Protein AF-0000000074591552 (afdb_homodimer)

Nearest PDB structures (foldseek):
  7v75-assembly1_A-2  TM=8.856E-01  e=2.618E-42  Homo sapiens
  8opq-assembly1_B  TM=8.771E-01  e=5.121E-36  Homo sapiens
  8sh3-assembly1_C  TM=8.717E-01  e=5.159E-33  Sus scrofa
  7xuh-assembly1_A  TM=8.265E-01  e=1.804E-33  Homo sapiens
  7ch1-assembly1_B  TM=8.329E-01  e=1.682E-32  Homo sapiens

Organism: Saponaria officinalis (NCBI:txid3572)

pLDDT: mean 87.83, std 12.2, range [21.38, 98.44]

Secondary structure (DSSP, 8-state):
-------------PPPP---HHHHHHHHHHHHH-TT-GGGGGTT--HHHHHHHHHHHH-THHHHGGG--HHHHHHHHHHHHHHHHHHHHHHHHHHHHTTS-HHHHHHTTTHHHHHHHHH-S-SSPPEEE-HHHHHHIIIIIHHHS-TTT-HHHHHHHHHHHHHHHHHHHHHHHHTT-GGGGGGS-HHHHHHHHHHHHHHHHHHHHHHHHT---------HHHHHHHHHHTGGG--HHHHHHHHHHHHHHHHHHHHHHH-GGGHHHHHTHHHHHHHHHHHHHHHHTGGGGT--B------SSPPP-GGG--TTSTTHHHHHHHHHHHHHHHHHHHHHHHHHHHHHTT----HHHHHHHHHHHHHHHHHTT---EEE-HHHHHHHHHTT--STHHHHHHHHHHHHIIIIIGGGGTT-BHHHHHHHHHHHHHTT--HHHHHHHHHH-HHHHHHHHHHHHHHHHS-HHHHHHHHHHHHHHHHHHHHHS-EEEEEEEPTTSS-EEETTT-TT-BPPTTEEEEEEES-B-TTTHHHHHHHHHHHHHHHHHHHHHTTT-SPPP-EEEEE-TT---B-HHHHHHHHHHHHHHHHTT-EEEEES--HHHHHHHHHTTHHHHH-GGGEESSHHHHHHHHHHHHHHTS-------------/-------------PPPP---HHHHHHHHHHHHH-TT-GGGGGTT--HHHHHHHHHHHH-THHHHGGG--HHHHHHHHHHHHHHHHHHHHHHHHHHHHTTS-HHHHHHTTTHHHHHHHHH-S-SSPPEEE-HHHHHHIIIIIHHHS-TTT-HHHHHHHHHHHHHHHHHHHHHHHHTT-GGGGGGS-HHHHHHHHHHHHHHHHHHHHHHHHT---------HHHHHHHHHHTGGG--HHHHHHHHHHHHHHHHHHHHHHH-GGGHHHHHTHHHHHHHHHHHHHHHHTGGGGT--B------SSPPP-GGG--TTSTTHHHHHHHHHHHHHHHHHHHHHHHHHHHHHTT----HHHHHHHHHHHHHHHHTTT---EEE-HHHHHHHHHTT--STHHHHHHHHHHHHIIIIIGGGGTT-BHHHHHHHHHHHHHTT--HHHHHHHHHH-HHHHHHHHHHHHHHHHT-HHHHHHHHHHHHHHHHHHHHHS-EEEEEEEPTTSS-EEETTT-TT-BPBTTEEEEEEES-B-TTTHHHHHHHHHHHHHHHHHHHHHTTT-SPPP-EEEEE-TT---B-HHHHHHHHHHHHHHHHTT-EEEEES--HHHHHHHHHTTHHHHH-GGGEESSHHHHHHHHHHHHHHTS-------------

Radius of gyration: 36.17 Å; Cα contacts (8 Å, |Δi|>4): 2325; chains: 2; bounding box: 114×107×98 Å

InterPro domains:
  IPR001902 SLC26A/SulP transporter [PTHR11814] (26-630)
  IPR001902 SLC26A/SulP transporter [TIGR00815] (60-625)
  IPR002645 STAS domain [PF01740] (508-625)
  IPR002645 STAS domain [PS50801] (504-629)
  IPR011547 SLC26A/SulP transporter domain [PF00916] (73-452)
  IPR036513 STAS domain superfamily [G3DSA:3.30.750.24] (484-633)
  IPR036513 STAS domain superfamily [SSF52091] (510-630)

Structure (mmCIF, N/CA/C/O backbone):
data_AF-0000000074591552-model_v1
#
loop_
_entity.id
_entity.type
_entity.pdbx_description
1 polymer 'STAS domain-containing protein'
#
loop_
_atom_site.group_PDB
_atom_site.id
_atom_site.type_symbol
_atom_site.label_atom_id
_atom_site.label_alt_id
_atom_site.label_comp_id
_atom_site.label_asym_id
_atom_site.label_entity_id
_atom_site.label_seq_id
_atom_site.pdbx_PDB_ins_code
_atom_site.Cartn_x
_atom_site.Cartn_y
_atom_site.Cartn_z
_atom_site.occupancy
_atom_site.B_iso_or_equiv
_atom_site.auth_seq_id
_atom_site.auth_comp_id
_atom_site.auth_asym_id
_atom_site.auth_atom_id
_atom_site.pdbx_PDB_model_num
ATOM 1 N N . MET A 1 1 ? 29.844 52.656 17.469 1 21.73 1 MET A N 1
ATOM 2 C CA . MET A 1 1 ? 30.328 51.312 17.141 1 21.73 1 MET A CA 1
ATOM 3 C C . MET A 1 1 ? 29.547 50.281 17.938 1 21.73 1 MET A C 1
ATOM 5 O O . MET A 1 1 ? 29.969 49.875 19.016 1 21.73 1 MET A O 1
ATOM 9 N N . GLU A 1 2 ? 28.266 50.469 18.125 1 24.48 2 GLU A N 1
ATOM 10 C CA . GLU A 1 2 ? 27.453 49.5 18.891 1 24.48 2 GLU A CA 1
ATOM 11 C C . GLU A 1 2 ? 27.625 48.094 18.359 1 24.48 2 GLU A C 1
ATOM 13 O O . GLU A 1 2 ? 27.484 47.844 17.156 1 24.48 2 GLU A O 1
ATOM 18 N N . LYS A 1 3 ? 28.5 47.344 19.047 1 32.84 3 LYS A N 1
ATOM 19 C CA . LYS A 1 3 ? 28.797 45.938 18.875 1 32.84 3 LYS A CA 1
ATOM 20 C C . LYS A 1 3 ? 27.531 45.156 18.547 1 32.84 3 LYS A C 1
ATOM 22 O O . LYS A 1 3 ? 26.531 45.219 19.266 1 32.84 3 LYS A O 1
ATOM 27 N N . SER A 1 4 ? 27.281 45 17.297 1 33.12 4 SER A N 1
ATOM 28 C CA . SER A 1 4 ? 26.312 44.031 16.766 1 33.12 4 SER A CA 1
ATOM 29 C C . SER A 1 4 ? 26.25 42.781 17.656 1 33.12 4 SER A C 1
ATOM 31 O O . SER A 1 4 ? 27.266 42.156 17.922 1 33.12 4 SER A O 1
ATOM 33 N N . LYS A 1 5 ? 25.484 42.875 18.703 1 35.38 5 LYS A N 1
ATOM 34 C CA . LYS A 1 5 ? 25.156 41.688 19.5 1 35.38 5 LYS A CA 1
ATOM 35 C C . LYS A 1 5 ? 25.281 40.438 18.656 1 35.38 5 LYS A C 1
ATOM 37 O O . LYS A 1 5 ? 24.562 40.25 17.656 1 35.38 5 LYS A O 1
ATOM 42 N N . GLU A 1 6 ? 26.453 39.906 18.516 1 33.5 6 GLU A N 1
ATOM 43 C CA . GLU A 1 6 ? 26.781 38.594 17.953 1 33.5 6 GLU A CA 1
ATOM 44 C C . GLU A 1 6 ? 25.734 37.562 18.328 1 33.5 6 GLU A C 1
ATOM 46 O O . GLU A 1 6 ? 25.5 37.281 19.516 1 33.5 6 GLU A O 1
ATOM 51 N N . TYR A 1 7 ? 24.609 37.531 17.766 1 36.44 7 TYR A N 1
ATOM 52 C CA . TYR A 1 7 ? 23.719 36.375 17.781 1 36.44 7 TYR A CA 1
ATOM 53 C C . TYR A 1 7 ? 24.516 35.062 17.891 1 36.44 7 TYR A C 1
ATOM 55 O O . TYR A 1 7 ? 25.203 34.688 16.953 1 36.44 7 TYR A O 1
ATOM 63 N N . GLU A 1 8 ? 25.359 34.906 18.938 1 38.31 8 GLU A N 1
ATOM 64 C CA . GLU A 1 8 ? 26 33.625 19.188 1 38.31 8 GLU A CA 1
ATOM 65 C C . GLU A 1 8 ? 25.062 32.469 18.797 1 38.31 8 GLU A C 1
ATOM 67 O O . GLU A 1 8 ? 23.953 32.344 19.328 1 38.31 8 GLU A O 1
ATOM 72 N N . CYS A 1 9 ? 25.047 32 17.625 1 45.38 9 CYS A N 1
ATOM 73 C CA . CYS A 1 9 ? 24.531 30.797 17 1 45.38 9 CYS A CA 1
ATOM 74 C C . CYS A 1 9 ? 24.812 29.578 17.875 1 45.38 9 CYS A C 1
ATOM 76 O O . CYS A 1 9 ? 25.844 28.938 17.734 1 45.38 9 CYS A O 1
ATOM 78 N N . THR A 1 10 ? 24.719 29.609 19.172 1 48.06 10 THR A N 1
ATOM 79 C CA . THR A 1 10 ? 25.188 28.578 20.094 1 48.06 10 THR A CA 1
ATOM 80 C C . THR A 1 10 ? 24.531 27.234 19.797 1 48.06 10 THR A C 1
ATOM 82 O O . THR A 1 10 ? 24.906 26.219 20.375 1 48.06 10 THR A O 1
ATOM 85 N N . SER A 1 11 ? 23.391 27.047 19.188 1 58.75 11 SER A N 1
ATOM 86 C CA . SER A 1 11 ? 22.797 25.766 19.516 1 58.75 11 SER A CA 1
ATOM 87 C C . SER A 1 11 ? 23.141 24.703 18.469 1 58.75 11 SER A C 1
ATOM 89 O O . SER A 1 11 ? 23.078 24.984 17.266 1 58.75 11 SER A O 1
ATOM 91 N N . LYS A 1 12 ? 24.094 23.781 18.766 1 70.88 12 LYS A N 1
ATOM 92 C CA . LYS A 1 12 ? 24.406 22.562 18.016 1 70.88 12 LYS A CA 1
ATOM 93 C C . LYS A 1 12 ? 23.234 21.578 18.047 1 70.88 12 LYS A C 1
ATOM 95 O O . LYS A 1 12 ? 22.406 21.641 18.953 1 70.88 12 LYS A O 1
ATOM 100 N N . VAL A 1 13 ? 23.031 20.922 16.969 1 76 13 VAL A N 1
ATOM 101 C CA . VAL A 1 13 ? 22.031 19.859 16.969 1 76 13 VAL A CA 1
ATOM 102 C C . VAL A 1 13 ? 22.359 18.844 18.047 1 76 13 VAL A C 1
ATOM 104 O O . VAL A 1 13 ? 23.469 18.312 18.094 1 76 13 VAL A O 1
ATOM 107 N N . PRO A 1 14 ? 21.469 18.766 19.031 1 76.56 14 PRO A N 1
ATOM 108 C CA . PRO A 1 14 ? 21.75 17.844 20.125 1 76.56 14 PRO A CA 1
ATOM 109 C C . PRO A 1 14 ? 21.781 16.375 19.688 1 76.56 14 PRO A C 1
ATOM 111 O O . PRO A 1 14 ? 21.047 15.992 18.781 1 76.56 14 PRO A O 1
ATOM 114 N N . LEU A 1 15 ? 22.656 15.617 20.25 1 75.88 15 LEU A N 1
ATOM 115 C CA . LEU A 1 15 ? 22.688 14.18 20.016 1 75.88 15 LEU A CA 1
ATOM 116 C C . LEU A 1 15 ? 21.594 13.484 20.812 1 75.88 15 LEU A C 1
ATOM 118 O O . LEU A 1 15 ? 21.281 13.891 21.938 1 75.88 15 LEU A O 1
ATOM 122 N N . PRO A 1 16 ? 20.953 12.539 20.141 1 70.12 16 PRO A N 1
ATOM 123 C CA . PRO A 1 16 ? 19.828 11.891 20.812 1 70.12 16 PRO A CA 1
ATOM 124 C C . PRO A 1 16 ? 20.25 11.125 22.062 1 70.12 16 PRO A C 1
ATOM 126 O O . PRO A 1 16 ? 21.375 10.617 22.125 1 70.12 16 PRO A O 1
ATOM 129 N N . GLN A 1 17 ? 19.422 11.188 23.016 1 70.19 17 GLN A N 1
ATOM 130 C CA . GLN A 1 17 ? 19.641 10.383 24.219 1 70.19 17 GLN A CA 1
ATOM 131 C C . GLN A 1 17 ? 19.344 8.914 23.969 1 70.19 17 GLN A C 1
ATOM 133 O O . GLN A 1 17 ? 18.406 8.578 23.234 1 70.19 17 GLN A O 1
ATOM 138 N N . ASN A 1 18 ? 20.281 8.086 24.234 1 71.94 18 ASN A N 1
ATOM 139 C CA . ASN A 1 18 ? 20.078 6.656 24.062 1 71.94 18 ASN A CA 1
ATOM 140 C C . ASN A 1 18 ? 19 6.133 25 1 71.94 18 ASN A C 1
ATOM 142 O O . ASN A 1 18 ? 19.172 6.148 26.219 1 71.94 18 ASN A O 1
ATOM 146 N N . LYS A 1 19 ? 17.859 5.945 24.594 1 77.75 19 LYS A N 1
ATOM 147 C CA . LYS A 1 19 ? 16.812 5.312 25.391 1 77.75 19 LYS A CA 1
ATOM 148 C C . LYS A 1 19 ? 16.75 3.809 25.125 1 77.75 19 LYS A C 1
ATOM 150 O O . LYS A 1 19 ? 17.047 3.354 24.031 1 77.75 19 LYS A O 1
ATOM 155 N N . PRO A 1 20 ? 16.438 3.049 26.203 1 80 20 PRO A N 1
ATOM 156 C CA . PRO A 1 20 ? 16.344 1.6 26.016 1 80 20 PRO A CA 1
ATOM 157 C C . PRO A 1 20 ? 15.289 1.205 24.984 1 80 20 PRO A C 1
ATOM 159 O O . PRO A 1 20 ? 14.297 1.914 24.812 1 80 20 PRO A O 1
ATOM 162 N N . PHE A 1 21 ? 15.523 0.112 24.328 1 81.44 21 PHE A N 1
ATOM 163 C CA . PHE A 1 21 ? 14.688 -0.382 23.25 1 81.44 21 PHE A CA 1
ATOM 164 C C . PHE A 1 21 ? 13.258 -0.594 23.719 1 81.44 21 PHE A C 1
ATOM 166 O O . PHE A 1 21 ? 12.305 -0.233 23.031 1 81.44 21 PHE A O 1
ATOM 173 N N . ILE A 1 22 ? 13.117 -1.157 24.906 1 82.12 22 ILE A N 1
ATOM 174 C CA . ILE A 1 22 ? 11.797 -1.501 25.422 1 82.12 22 ILE A CA 1
ATOM 175 C C . ILE A 1 22 ? 10.984 -0.229 25.625 1 82.12 22 ILE A C 1
ATOM 177 O O . ILE A 1 22 ? 9.773 -0.214 25.391 1 82.12 22 ILE A O 1
ATOM 181 N N . THR A 1 23 ? 11.625 0.81 26.047 1 81.88 23 THR A N 1
ATOM 182 C CA . THR A 1 23 ? 10.93 2.074 26.266 1 81.88 23 THR A CA 1
ATOM 183 C C . THR A 1 23 ? 10.523 2.711 24.953 1 81.88 23 THR A C 1
ATOM 185 O O . THR A 1 23 ? 9.422 3.254 24.828 1 81.88 23 THR A O 1
ATOM 188 N N . CYS A 1 24 ? 11.414 2.623 24 1 79.88 24 CYS A N 1
ATOM 189 C CA . CYS A 1 24 ? 11.109 3.168 22.688 1 79.88 24 CYS A CA 1
ATOM 190 C C . CYS A 1 24 ? 9.977 2.393 22.016 1 79.88 24 CYS A C 1
ATOM 192 O O . CYS A 1 24 ? 9.086 2.984 21.406 1 79.88 24 CYS A O 1
ATOM 194 N N . LEU A 1 25 ? 10.047 1.102 22.234 1 80.06 25 LEU A N 1
ATOM 195 C CA . LEU A 1 25 ? 9.008 0.246 21.672 1 80.06 25 LEU A CA 1
ATOM 196 C C . LEU A 1 25 ? 7.656 0.537 22.312 1 80.06 25 LEU A C 1
ATOM 198 O O . LEU A 1 25 ? 6.641 0.627 21.625 1 80.06 25 LEU A O 1
ATOM 202 N N . LYS A 1 26 ? 7.676 0.629 23.625 1 82.12 26 LYS A N 1
ATOM 203 C CA . LYS A 1 26 ? 6.438 0.926 24.344 1 82.12 26 LYS A CA 1
ATOM 204 C C . LYS A 1 26 ? 5.867 2.275 23.922 1 82.12 26 LYS A C 1
ATOM 206 O O . LYS A 1 26 ? 4.656 2.41 23.719 1 82.12 26 LYS A O 1
ATOM 211 N N . SER A 1 27 ? 6.738 3.221 23.75 1 79.75 27 SER A N 1
ATOM 212 C CA . SER A 1 27 ? 6.297 4.551 23.344 1 79.75 27 SER A CA 1
ATOM 213 C C . SER A 1 27 ? 5.762 4.547 21.922 1 79.75 27 SER A C 1
ATOM 215 O O . SER A 1 27 ? 4.754 5.188 21.625 1 79.75 27 SER A O 1
ATOM 217 N N . ASN A 1 28 ? 6.387 3.801 21.109 1 80.44 28 ASN A N 1
ATOM 218 C CA . ASN A 1 28 ? 5.957 3.723 19.719 1 80.44 28 ASN A CA 1
ATOM 219 C C . ASN A 1 28 ? 4.625 2.994 19.578 1 80.44 28 ASN A C 1
ATOM 221 O O . ASN A 1 28 ? 3.779 3.383 18.781 1 80.44 28 ASN A O 1
ATOM 225 N N . ILE A 1 29 ? 4.52 1.941 20.391 1 80.94 29 ILE A N 1
ATOM 226 C CA . ILE A 1 29 ? 3.27 1.187 20.375 1 80.94 29 ILE A CA 1
ATOM 227 C C . ILE A 1 29 ? 2.129 2.07 20.875 1 80.94 29 ILE A C 1
ATOM 229 O O . ILE A 1 29 ? 1.039 2.074 20.297 1 80.94 29 ILE A O 1
ATOM 233 N N . LYS A 1 30 ? 2.416 2.812 21.875 1 79.75 30 LYS A N 1
ATOM 234 C CA . LYS A 1 30 ? 1.412 3.719 22.438 1 79.75 30 LYS A CA 1
ATOM 235 C C . LYS A 1 30 ? 1.031 4.797 21.422 1 79.75 30 LYS A C 1
ATOM 237 O O . LYS A 1 30 ? -0.151 5.102 21.25 1 79.75 30 LYS A O 1
ATOM 242 N N . GLU A 1 31 ? 1.983 5.285 20.734 1 78.5 31 GLU A N 1
ATOM 243 C CA . GLU A 1 31 ? 1.731 6.355 19.781 1 78.5 31 GLU A CA 1
ATOM 244 C C . GLU A 1 31 ? 1.016 5.828 18.531 1 78.5 31 GLU A C 1
ATOM 246 O O . GLU A 1 31 ? 0.197 6.531 17.938 1 78.5 31 GLU A O 1
ATOM 251 N N . THR A 1 32 ? 1.326 4.609 18.281 1 77.38 32 THR A N 1
ATOM 252 C CA . THR A 1 32 ? 0.788 4.051 17.047 1 77.38 32 THR A CA 1
ATOM 253 C C . THR A 1 32 ? -0.632 3.535 17.266 1 77.38 32 THR A C 1
ATOM 255 O O . THR A 1 32 ? -1.52 3.783 16.438 1 77.38 32 THR A O 1
ATOM 258 N N . PHE A 1 33 ? -0.86 2.875 18.391 1 77.56 33 PHE A N 1
ATOM 259 C CA . PHE A 1 33 ? -2.121 2.16 18.547 1 77.56 33 PHE A CA 1
ATOM 260 C C . PHE A 1 33 ? -3.033 2.883 19.531 1 77.56 33 PHE A C 1
ATOM 262 O O . PHE A 1 33 ? -4.246 2.652 19.547 1 77.56 33 PHE A O 1
ATOM 269 N N . PHE A 1 34 ? -2.422 3.787 20.391 1 76.69 34 PHE A N 1
ATOM 270 C CA . PHE A 1 34 ? -3.219 4.465 21.406 1 76.69 34 PHE A CA 1
ATOM 271 C C . PHE A 1 34 ? -3.064 5.977 21.297 1 76.69 34 PHE A C 1
ATOM 273 O O . PHE A 1 34 ? -2.748 6.648 22.281 1 76.69 34 PHE A O 1
ATOM 280 N N . PRO A 1 35 ? -3.391 6.445 20.141 1 73.38 35 PRO A N 1
ATOM 281 C CA . PRO A 1 35 ? -3.238 7.895 20.016 1 73.38 35 PRO A CA 1
ATOM 282 C C . PRO A 1 35 ? -4.227 8.672 20.891 1 73.38 35 PRO A C 1
ATOM 284 O O . PRO A 1 35 ? -3.953 9.805 21.281 1 73.38 35 PRO A O 1
ATOM 287 N N . ASP A 1 36 ? -5.332 8.133 21.234 1 75.12 36 ASP A N 1
ATOM 288 C CA . ASP A 1 36 ? -6.379 8.773 22.016 1 75.12 36 ASP A CA 1
ATOM 289 C C . ASP A 1 36 ? -6.152 8.57 23.516 1 75.12 36 ASP A C 1
ATOM 291 O O . ASP A 1 36 ? -6.777 9.234 24.328 1 75.12 36 ASP A O 1
ATOM 295 N N . ASP A 1 37 ? -5.191 7.789 23.859 1 74.75 37 ASP A N 1
ATOM 296 C CA . ASP A 1 37 ? -4.922 7.488 25.266 1 74.75 37 ASP A CA 1
ATOM 297 C C . ASP A 1 37 ? -6.219 7.246 26.031 1 74.75 37 ASP A C 1
ATOM 299 O O . ASP A 1 37 ? -6.539 7.98 26.969 1 74.75 37 ASP A O 1
ATOM 303 N N . PRO A 1 38 ? -6.895 6.207 25.734 1 73.94 38 PRO A N 1
ATOM 304 C CA . PRO A 1 38 ? -8.203 5.953 26.344 1 73.94 38 PRO A CA 1
ATOM 305 C C . PRO A 1 38 ? -8.117 5.723 27.844 1 73.94 38 PRO A C 1
ATOM 307 O O . PRO A 1 38 ? -9.117 5.863 28.562 1 73.94 38 PRO A O 1
ATOM 310 N N . PHE A 1 39 ? -6.941 5.453 28.328 1 75.38 39 PHE A N 1
ATOM 311 C CA . PHE A 1 39 ? -6.801 5.102 29.734 1 75.38 39 PHE A CA 1
ATOM 312 C C . PHE A 1 39 ? -6.27 6.281 30.531 1 75.38 39 PHE A C 1
ATOM 314 O O . PHE A 1 39 ? -5.781 6.105 31.656 1 75.38 39 PHE A O 1
ATOM 321 N N . ARG A 1 40 ? -6.41 7.41 29.938 1 75.12 40 ARG A N 1
ATOM 322 C CA . ARG A 1 40 ? -5.938 8.602 30.625 1 75.12 40 ARG A CA 1
ATOM 323 C C . ARG A 1 40 ? -6.688 8.812 31.938 1 75.12 40 ARG A C 1
ATOM 325 O O . ARG A 1 40 ? -6.086 9.18 32.969 1 75.12 40 ARG A O 1
ATOM 332 N N . ARG A 1 41 ? -7.996 8.422 31.984 1 72.31 41 ARG A N 1
ATOM 333 C CA . ARG A 1 41 ? -8.828 8.648 33.156 1 72.31 41 ARG A CA 1
ATOM 334 C C . ARG A 1 41 ? -8.516 7.637 34.25 1 72.31 41 ARG A C 1
ATOM 336 O O . ARG A 1 41 ? -8.867 7.848 35.406 1 72.31 41 ARG A O 1
ATOM 343 N N . LEU A 1 42 ? -7.898 6.582 33.781 1 79.38 42 LEU A N 1
ATOM 344 C CA . LEU A 1 42 ? -7.621 5.512 34.719 1 79.38 42 LEU A CA 1
ATOM 345 C C . LEU A 1 42 ? -6.371 5.824 35.531 1 79.38 42 LEU A C 1
ATOM 347 O O . LEU A 1 42 ? -6.16 5.238 36.594 1 79.38 42 LEU A O 1
ATOM 351 N N . LYS A 1 43 ? -5.703 6.855 35.031 1 78 43 LYS A N 1
ATOM 352 C CA . LYS A 1 43 ? -4.43 7.137 35.688 1 78 43 LYS A CA 1
ATOM 353 C C . LYS A 1 43 ? -4.645 7.688 37.094 1 78 43 LYS A C 1
ATOM 355 O O . LYS A 1 43 ? -5.52 8.531 37.312 1 78 43 LYS A O 1
ATOM 360 N N . ASN A 1 44 ? -4.008 7.199 38.062 1 79.31 44 ASN A N 1
ATOM 361 C CA . ASN A 1 44 ? -3.932 7.66 39.438 1 79.31 44 ASN A CA 1
ATOM 362 C C . ASN A 1 44 ? -5.23 7.391 40.188 1 79.31 44 ASN A C 1
ATOM 364 O O . ASN A 1 44 ? -5.613 8.164 41.062 1 79.31 44 ASN A O 1
ATOM 368 N N . GLN A 1 45 ? -6.086 6.445 39.719 1 83.69 45 GLN A N 1
ATOM 369 C CA . GLN A 1 45 ? -7.312 6.066 40.406 1 83.69 45 GLN A CA 1
ATOM 370 C C . GLN A 1 45 ? -7.125 4.777 41.188 1 83.69 45 GLN A C 1
ATOM 372 O O . GLN A 1 45 ? -6.246 3.971 40.875 1 83.69 45 GLN A O 1
ATOM 377 N N . PRO A 1 46 ? -7.824 4.734 42.281 1 87.56 46 PRO A N 1
ATOM 378 C CA . PRO A 1 46 ? -7.762 3.469 43.031 1 87.56 46 PRO A CA 1
ATOM 379 C C . PRO A 1 46 ? -8.227 2.279 42.188 1 87.56 46 PRO A C 1
ATOM 381 O O . PRO A 1 46 ? -8.891 2.463 41.156 1 87.56 46 PRO A O 1
ATOM 384 N N . PHE A 1 47 ? -7.883 1.065 42.531 1 88.88 47 PHE A N 1
ATOM 385 C CA . PHE A 1 47 ? -8.07 -0.151 41.75 1 88.88 47 PHE A CA 1
ATOM 386 C C . PHE A 1 47 ? -9.539 -0.391 41.469 1 88.88 47 PHE A C 1
ATOM 388 O O . PHE A 1 47 ? -9.914 -0.724 40.344 1 88.88 47 PHE A O 1
ATOM 395 N N . ALA A 1 48 ? -10.375 -0.278 42.438 1 88.81 48 ALA A N 1
ATOM 396 C CA . ALA A 1 48 ? -11.812 -0.506 42.281 1 88.81 48 ALA A CA 1
ATOM 397 C C . ALA A 1 48 ? -12.398 0.479 41.281 1 88.81 48 ALA A C 1
ATOM 399 O O . ALA A 1 48 ? -13.219 0.101 40.438 1 88.81 48 ALA A O 1
ATOM 400 N N . ARG A 1 49 ? -12.023 1.612 41.375 1 88.94 49 ARG A N 1
ATOM 401 C CA . ARG A 1 49 ? -12.5 2.641 40.438 1 88.94 49 ARG A CA 1
ATOM 402 C C . ARG A 1 49 ? -11.922 2.434 39.031 1 88.94 49 ARG A C 1
ATOM 404 O O . ARG A 1 49 ? -12.594 2.697 38.031 1 88.94 49 ARG A O 1
ATOM 411 N N . LYS A 1 50 ? -10.688 1.976 39 1 89.31 50 LYS A N 1
ATOM 412 C CA . LYS A 1 50 ? -10.062 1.667 37.719 1 89.31 50 LYS A CA 1
ATOM 413 C C . LYS A 1 50 ? -10.844 0.588 36.969 1 89.31 50 LYS A C 1
ATOM 415 O O . LYS A 1 50 ? -11.047 0.686 35.75 1 89.31 50 LYS A O 1
ATOM 420 N N . LEU A 1 51 ? -11.242 -0.398 37.688 1 89.31 51 LEU A N 1
ATOM 421 C CA . LEU A 1 51 ? -11.992 -1.495 37.094 1 89.31 51 LEU A CA 1
ATOM 422 C C . LEU A 1 51 ? -13.359 -1.015 36.625 1 89.31 51 LEU A C 1
ATOM 424 O O . LEU A 1 51 ? -13.828 -1.445 35.562 1 89.31 51 LEU A O 1
ATOM 428 N N . TRP A 1 52 ? -13.945 -0.172 37.406 1 89.31 52 TRP A N 1
ATOM 429 C CA . TRP A 1 52 ? -15.25 0.368 37.062 1 89.31 52 TRP A CA 1
ATOM 430 C C . TRP A 1 52 ? -15.148 1.252 35.812 1 89.31 52 TRP A C 1
ATOM 432 O O . TRP A 1 52 ? -15.977 1.161 34.906 1 89.31 52 TRP A O 1
ATOM 442 N N . LEU A 1 53 ? -14.125 2 35.781 1 87.88 53 LEU A N 1
ATOM 443 C CA . LEU A 1 53 ? -13.914 2.881 34.625 1 87.88 53 LEU A CA 1
ATOM 444 C C . LEU A 1 53 ? -13.562 2.076 33.375 1 87.88 53 LEU A C 1
ATOM 446 O O . LEU A 1 53 ? -13.969 2.436 32.281 1 87.88 53 LEU A O 1
ATOM 450 N N . ALA A 1 54 ? -12.828 1.012 33.594 1 87 54 ALA A N 1
ATOM 451 C CA . ALA A 1 54 ? -12.5 0.122 32.5 1 87 54 ALA A CA 1
ATOM 452 C C . ALA A 1 54 ? -13.75 -0.554 31.938 1 87 54 ALA A C 1
ATOM 454 O O . ALA A 1 54 ? -13.906 -0.691 30.734 1 87 54 ALA A O 1
ATOM 455 N N . LEU A 1 55 ? -14.609 -0.93 32.844 1 87.38 55 LEU A N 1
ATOM 456 C CA . LEU A 1 55 ? -15.859 -1.55 32.438 1 87.38 55 LEU A CA 1
ATOM 457 C C . LEU A 1 55 ? -16.719 -0.565 31.656 1 87.38 55 LEU A C 1
ATOM 459 O O . LEU A 1 55 ? -17.344 -0.937 30.656 1 87.38 55 LEU A O 1
ATOM 463 N N . GLN A 1 56 ? -16.719 0.627 32.094 1 86.88 56 GLN A N 1
ATOM 464 C CA . GLN A 1 56 ? -17.484 1.67 31.406 1 86.88 56 GLN A CA 1
ATOM 465 C C . GLN A 1 56 ? -16.906 1.955 30.016 1 86.88 56 GLN A C 1
ATOM 467 O O . GLN A 1 56 ? -17.641 2.299 29.094 1 86.88 56 GLN A O 1
ATOM 472 N N . TYR A 1 57 ? -15.641 1.77 29.984 1 84.19 57 TYR A N 1
ATOM 473 C CA . TYR A 1 57 ? -14.984 2.014 28.703 1 84.19 57 TYR A CA 1
ATOM 474 C C . TYR A 1 57 ? -15.352 0.936 27.688 1 84.19 57 TYR A C 1
ATOM 476 O O . TYR A 1 57 ? -15.656 1.239 26.531 1 84.19 57 TYR A O 1
ATOM 484 N N . PHE A 1 58 ? -15.453 -0.3 28.125 1 85 58 PHE A N 1
ATOM 485 C CA . PHE A 1 58 ? -15.703 -1.41 27.219 1 85 58 PHE A CA 1
ATOM 486 C C . PHE A 1 58 ? -17.188 -1.605 26.984 1 85 58 PHE A C 1
ATOM 488 O O . PHE A 1 58 ? -17.609 -2.07 25.922 1 85 58 PHE A O 1
ATOM 495 N N . ILE A 1 59 ? -17.969 -1.234 28.047 1 91.38 59 ILE A N 1
ATOM 496 C CA . ILE A 1 59 ? -19.422 -1.359 27.969 1 91.38 59 ILE A CA 1
ATOM 497 C C . ILE A 1 59 ? -20.062 -0.027 28.328 1 91.38 59 ILE A C 1
ATOM 499 O O . ILE A 1 59 ? -20.5 0.172 29.469 1 91.38 59 ILE A O 1
ATOM 503 N N . PRO A 1 60 ? -20.328 0.756 27.375 1 90.06 60 PRO A N 1
ATOM 504 C CA . PRO A 1 60 ? -20.766 2.143 27.578 1 90.06 60 PRO A CA 1
ATOM 505 C C . PRO A 1 60 ? -22.125 2.244 28.25 1 90.06 60 PRO A C 1
ATOM 507 O O . PRO A 1 60 ? -22.469 3.295 28.797 1 90.06 60 PRO A O 1
ATOM 510 N N . ILE A 1 61 ? -22.953 1.207 28.25 1 91.19 61 ILE A N 1
ATOM 511 C CA . ILE A 1 61 ? -24.266 1.245 28.859 1 91.19 61 ILE A CA 1
ATOM 512 C C . ILE A 1 61 ? -24.125 1.558 30.359 1 91.19 61 ILE A C 1
ATOM 514 O O . ILE A 1 61 ? -25 2.203 30.938 1 91.19 61 ILE A O 1
ATOM 518 N N . PHE A 1 62 ? -23.062 1.217 30.953 1 91.69 62 PHE A N 1
ATOM 519 C CA . PHE A 1 62 ? -22.844 1.434 32.375 1 91.69 62 PHE A CA 1
ATOM 520 C C . PHE A 1 62 ? -22.5 2.893 32.656 1 91.69 62 PHE A C 1
ATOM 522 O O . PHE A 1 62 ? -22.578 3.346 33.812 1 91.69 62 PHE A O 1
ATOM 529 N N . ASP A 1 63 ? -22.141 3.562 31.656 1 88.69 63 ASP A N 1
ATOM 530 C CA . ASP A 1 63 ? -21.812 4.977 31.812 1 88.69 63 ASP A CA 1
ATOM 531 C C . ASP A 1 63 ? -23.062 5.848 31.672 1 88.69 63 ASP A C 1
ATOM 533 O O . ASP A 1 63 ? -23.344 6.68 32.531 1 88.69 63 ASP A O 1
ATOM 537 N N . TRP A 1 64 ? -23.891 5.656 30.609 1 89.62 64 TRP A N 1
ATOM 538 C CA . TRP A 1 64 ? -24.984 6.582 30.328 1 89.62 64 TRP A CA 1
ATOM 539 C C . TRP A 1 64 ? -26.281 6.113 30.984 1 89.62 64 TRP A C 1
ATOM 541 O O . TRP A 1 64 ? -27.156 6.922 31.281 1 89.62 64 TRP A O 1
ATOM 551 N N . LEU A 1 65 ? -26.484 4.816 31.344 1 91.88 65 LEU A N 1
ATOM 552 C CA . LEU A 1 65 ? -27.734 4.309 31.891 1 91.88 65 LEU A CA 1
ATOM 553 C C . LEU A 1 65 ? -28.031 4.934 33.25 1 91.88 65 LEU A C 1
ATOM 555 O O . LEU A 1 65 ? -29.172 5.297 33.531 1 91.88 65 LEU A O 1
ATOM 559 N N . PRO A 1 66 ? -26.969 5.066 34.094 1 91.5 66 PRO A N 1
ATOM 560 C CA . PRO A 1 66 ? -27.234 5.676 35.375 1 91.5 66 PRO A CA 1
ATOM 561 C C . PRO A 1 66 ? -27.641 7.145 35.281 1 91.5 66 PRO A C 1
ATOM 563 O O . PRO A 1 66 ? -28.281 7.676 36.188 1 91.5 66 PRO A O 1
ATOM 566 N N . ARG A 1 67 ? -27.328 7.773 34.25 1 91.94 67 ARG A N 1
ATOM 567 C CA . ARG A 1 67 ? -27.641 9.18 34.062 1 91.94 67 ARG A CA 1
ATOM 568 C C . ARG A 1 67 ? -28.859 9.352 33.156 1 91.94 67 ARG A C 1
ATOM 570 O O . ARG A 1 67 ? -29.188 10.469 32.781 1 91.94 67 ARG A O 1
ATOM 577 N N . TYR A 1 68 ? -29.531 8.266 32.938 1 93.62 68 TYR A N 1
ATOM 578 C CA . TYR A 1 68 ? -30.672 8.258 32.031 1 93.62 68 TYR A CA 1
ATOM 579 C C . TYR A 1 68 ? -31.906 8.867 32.688 1 93.62 68 TYR A C 1
ATOM 581 O O . TYR A 1 68 ? -32.25 8.508 33.812 1 93.62 68 TYR A O 1
ATOM 589 N N . THR A 1 69 ? -32.5 9.906 32.125 1 95.62 69 THR A N 1
ATOM 590 C CA . THR A 1 69 ? -33.625 10.641 32.656 1 95.62 69 THR A CA 1
ATOM 591 C C . THR A 1 69 ? -34.906 10.305 31.922 1 95.62 69 THR A C 1
ATOM 593 O O . THR A 1 69 ? -34.875 9.672 30.859 1 95.62 69 THR A O 1
ATOM 596 N N . LEU A 1 70 ? -36.031 10.711 32.406 1 96.06 70 LEU A N 1
ATOM 597 C CA . LEU A 1 70 ? -37.344 10.469 31.797 1 96.06 70 LEU A CA 1
ATOM 598 C C . LEU A 1 70 ? -37.5 11.289 30.516 1 96.06 70 LEU A C 1
ATOM 600 O O . LEU A 1 70 ? -38.156 10.836 29.562 1 96.06 70 LEU A O 1
ATOM 604 N N . GLU A 1 71 ? -36.875 12.406 30.547 1 95.62 71 GLU A N 1
ATOM 605 C CA . GLU A 1 71 ? -36.906 13.227 29.344 1 95.62 71 GLU A CA 1
ATOM 606 C C . GLU A 1 71 ? -36.188 12.531 28.188 1 95.62 71 GLU A C 1
ATOM 608 O O . GLU A 1 71 ? -36.656 12.586 27.047 1 95.62 71 GLU A O 1
ATOM 613 N N . PHE A 1 72 ? -35.094 11.891 28.531 1 96.38 72 PHE A N 1
ATOM 614 C CA . PHE A 1 72 ? -34.344 11.133 27.531 1 96.38 72 PHE A CA 1
ATOM 615 C C . PHE A 1 72 ? -35.188 9.953 27.031 1 96.38 72 PHE A C 1
ATOM 617 O O . PHE A 1 72 ? -35.156 9.641 25.844 1 96.38 72 PHE A O 1
ATOM 624 N N . PHE A 1 73 ? -35.906 9.367 27.891 1 96.88 73 PHE A N 1
ATOM 625 C CA . PHE A 1 73 ? -36.719 8.203 27.531 1 96.88 73 PHE A CA 1
ATOM 626 C C . PHE A 1 73 ? -37.844 8.594 26.578 1 96.88 73 PHE A C 1
ATOM 628 O O . PHE A 1 73 ? -38.094 7.891 25.609 1 96.88 73 PHE A O 1
ATOM 635 N N . LYS A 1 74 ? -38.469 9.656 26.844 1 96.94 74 LYS A N 1
ATOM 636 C CA . LYS A 1 74 ? -39.531 10.117 25.953 1 96.94 74 LYS A CA 1
ATOM 637 C C . LYS A 1 74 ? -39.031 10.383 24.547 1 96.94 74 LYS A C 1
ATOM 639 O O . LYS A 1 74 ? -39.656 9.977 23.562 1 96.94 74 LYS A O 1
ATOM 644 N N . ALA A 1 75 ? -37.938 11.031 24.516 1 96.62 75 ALA A N 1
ATOM 645 C CA . ALA A 1 75 ? -37.312 11.336 23.234 1 96.62 75 ALA A CA 1
ATOM 646 C C . ALA A 1 75 ? -36.875 10.055 22.516 1 96.62 75 ALA A C 1
ATOM 648 O O . ALA A 1 75 ? -37.156 9.883 21.312 1 96.62 75 ALA A O 1
ATOM 649 N N . ASP A 1 76 ? -36.25 9.164 23.25 1 97.38 76 ASP A N 1
ATOM 650 C CA . ASP A 1 76 ? -35.75 7.926 22.656 1 97.38 76 ASP A CA 1
ATOM 651 C C . ASP A 1 76 ? -36.906 6.988 22.297 1 97.38 76 ASP A C 1
ATOM 653 O O . ASP A 1 76 ? -36.812 6.188 21.359 1 97.38 76 ASP A O 1
ATOM 657 N N . LEU A 1 77 ? -38 7.078 23 1 97.44 77 LEU A N 1
ATOM 658 C CA . LEU A 1 77 ? -39.188 6.289 22.688 1 97.44 77 LEU A CA 1
ATOM 659 C C . LEU A 1 77 ? -39.75 6.688 21.344 1 97.44 77 LEU A C 1
ATOM 661 O O . LEU A 1 77 ? -40.062 5.828 20.516 1 97.44 77 LEU A O 1
ATOM 665 N N . ILE A 1 78 ? -39.875 7.953 21.156 1 96 78 ILE A N 1
ATOM 666 C CA . ILE A 1 78 ? -40.406 8.461 19.891 1 96 78 ILE A CA 1
ATOM 667 C C . ILE A 1 78 ? -39.469 8.094 18.75 1 96 78 ILE A C 1
ATOM 669 O O . ILE A 1 78 ? -39.938 7.609 17.703 1 96 78 ILE A O 1
ATOM 673 N N . SER A 1 79 ? -38.25 8.344 18.969 1 96.5 79 SER A N 1
ATOM 674 C CA . SER A 1 79 ? -37.25 8.031 17.938 1 96.5 79 SER A CA 1
ATOM 675 C C . SER A 1 79 ? -37.219 6.531 17.656 1 96.5 79 SER A C 1
ATOM 677 O O . SER A 1 79 ? -37.188 6.121 16.484 1 96.5 79 SER A O 1
ATOM 679 N N . GLY A 1 80 ? -37.219 5.723 18.672 1 96.81 80 GLY A N 1
ATOM 680 C CA . GLY A 1 80 ? -37.188 4.277 18.516 1 96.81 80 GLY A CA 1
ATOM 681 C C . GLY A 1 80 ? -38.344 3.723 17.75 1 96.81 80 GLY A C 1
ATOM 682 O O . GLY A 1 80 ? -38.188 2.863 16.891 1 96.81 80 GLY A O 1
ATOM 683 N N . ILE A 1 81 ? -39.5 4.223 18 1 95.56 81 ILE A N 1
ATOM 684 C CA . ILE A 1 81 ? -40.719 3.789 17.312 1 95.56 81 ILE A CA 1
ATOM 685 C C . ILE A 1 81 ? -40.656 4.234 15.844 1 95.56 81 ILE A C 1
ATOM 687 O O . ILE A 1 81 ? -41.062 3.496 14.953 1 95.56 81 ILE A O 1
ATOM 691 N N . THR A 1 82 ? -40.156 5.406 15.727 1 94.94 82 THR A N 1
ATOM 692 C CA . THR A 1 82 ? -40.031 5.938 14.367 1 94.94 82 THR A CA 1
ATOM 693 C C . THR A 1 82 ? -39.125 5.059 13.523 1 94.94 82 THR A C 1
ATOM 695 O O . THR A 1 82 ? -39.469 4.691 12.398 1 94.94 82 THR A O 1
ATOM 698 N N . ILE A 1 83 ? -38 4.719 14.055 1 95.44 83 ILE A N 1
ATOM 699 C CA . ILE A 1 83 ? -37.031 3.951 13.25 1 95.44 83 ILE A CA 1
ATOM 700 C C . ILE A 1 83 ? -37.5 2.5 13.148 1 95.44 83 ILE A C 1
ATOM 702 O O . ILE A 1 83 ? -37.125 1.78 12.227 1 95.44 83 ILE A O 1
ATOM 706 N N . ALA A 1 84 ? -38.312 2.02 14.062 1 95.69 84 ALA A N 1
ATOM 707 C CA . ALA A 1 84 ? -38.938 0.694 13.953 1 95.69 84 ALA A CA 1
ATOM 708 C C . ALA A 1 84 ? -39.844 0.607 12.727 1 95.69 84 ALA A C 1
ATOM 710 O O . ALA A 1 84 ? -39.906 -0.436 12.07 1 95.69 84 ALA A O 1
ATOM 711 N N . SER A 1 85 ? -40.5 1.634 12.453 1 92.31 85 SER A N 1
ATOM 712 C CA . SER A 1 85 ? -41.375 1.682 11.297 1 92.31 85 SER A CA 1
ATOM 713 C C . SER A 1 85 ? -40.594 1.514 10 1 92.31 85 SER A C 1
ATOM 715 O O . SER A 1 85 ? -41.156 1.043 9 1 92.31 85 SER A O 1
ATOM 717 N N . LEU A 1 86 ? -39.375 1.843 10.008 1 91.94 86 LEU A N 1
ATOM 718 C CA . LEU A 1 86 ? -38.5 1.646 8.859 1 91.94 86 LEU A CA 1
ATOM 719 C C . LEU A 1 86 ? -37.844 0.267 8.898 1 91.94 86 LEU A C 1
ATOM 721 O O . LEU A 1 86 ? -37.688 -0.381 7.863 1 91.94 86 LEU A O 1
ATOM 725 N N . ALA A 1 87 ? -37.469 -0.136 10.086 1 94.44 87 ALA A N 1
ATOM 726 C CA . ALA A 1 87 ? -36.688 -1.346 10.289 1 94.44 87 ALA A CA 1
ATOM 727 C C . ALA A 1 87 ? -37.438 -2.586 9.844 1 94.44 87 ALA A C 1
ATOM 729 O O . ALA A 1 87 ? -36.875 -3.51 9.266 1 94.44 87 ALA A O 1
ATOM 730 N N . VAL A 1 88 ? -38.719 -2.619 10.055 1 93.62 88 VAL A N 1
ATOM 731 C CA . VAL A 1 88 ? -39.531 -3.809 9.789 1 93.62 88 VAL A CA 1
ATOM 732 C C . VAL A 1 88 ? -39.625 -4.051 8.289 1 93.62 88 VAL A C 1
ATOM 734 O O . VAL A 1 88 ? -39.156 -5.082 7.789 1 93.62 88 VAL A O 1
ATOM 737 N N . PRO A 1 89 ? -40.094 -3.043 7.559 1 92.38 89 PRO A N 1
ATOM 738 C CA . PRO A 1 89 ? -40.188 -3.283 6.113 1 92.38 89 PRO A CA 1
ATOM 739 C C . PRO A 1 89 ? -38.812 -3.453 5.48 1 92.38 89 PRO A C 1
ATOM 741 O O . PRO A 1 89 ? -38.625 -4.297 4.598 1 92.38 89 PRO A O 1
ATOM 744 N N . GLN A 1 90 ? -37.812 -2.713 5.855 1 92.06 90 GLN A N 1
ATOM 745 C CA . GLN A 1 90 ? -36.469 -2.807 5.297 1 92.06 90 GLN A CA 1
ATOM 746 C C . GLN A 1 90 ? -35.812 -4.148 5.633 1 92.06 90 GLN A C 1
ATOM 748 O O . GLN A 1 90 ? -35.125 -4.73 4.801 1 92.06 90 GLN A O 1
ATOM 753 N N . GLY A 1 91 ? -36.031 -4.574 6.836 1 93.5 91 GLY A N 1
ATOM 754 C CA . GLY A 1 91 ? -35.531 -5.879 7.215 1 93.5 91 GLY A CA 1
ATOM 755 C C . GLY A 1 91 ? -36 -7 6.316 1 93.5 91 GLY A C 1
ATOM 756 O O . GLY A 1 91 ? -35.219 -7.828 5.867 1 93.5 91 GLY A O 1
ATOM 757 N N . ILE A 1 92 ? -37.25 -6.992 6.02 1 91.38 92 ILE A N 1
ATOM 758 C CA . ILE A 1 92 ? -37.875 -8.008 5.164 1 91.38 92 ILE A CA 1
ATOM 759 C C . ILE A 1 92 ? -37.344 -7.871 3.74 1 91.38 92 ILE A C 1
ATOM 761 O O . ILE A 1 92 ? -36.938 -8.859 3.123 1 91.38 92 ILE A O 1
ATOM 765 N N . SER A 1 93 ? -37.25 -6.664 3.324 1 91.5 93 SER A N 1
ATOM 766 C CA . SER A 1 93 ? -36.812 -6.391 1.961 1 91.5 93 SER A CA 1
ATOM 767 C C . SER A 1 93 ? -35.344 -6.809 1.749 1 91.5 93 SER A C 1
ATOM 769 O O . SER A 1 93 ? -35.031 -7.422 0.732 1 91.5 93 SER A O 1
ATOM 771 N N . TYR A 1 94 ? -34.5 -6.512 2.658 1 94 94 TYR A N 1
ATOM 772 C CA . TYR A 1 94 ? -33.094 -6.785 2.496 1 94 94 TYR A CA 1
ATOM 773 C C . TYR A 1 94 ? -32.781 -8.273 2.656 1 94 94 TYR A C 1
ATOM 775 O O . TYR A 1 94 ? -31.875 -8.805 2.021 1 94 94 TYR A O 1
ATOM 783 N N . ALA A 1 95 ? -33.562 -8.938 3.5 1 94.38 95 ALA A N 1
ATOM 784 C CA . ALA A 1 95 ? -33.438 -10.391 3.58 1 94.38 95 ALA A CA 1
ATOM 785 C C . ALA A 1 95 ? -33.719 -11.039 2.232 1 94.38 95 ALA A C 1
ATOM 787 O O . ALA A 1 95 ? -33.031 -11.984 1.83 1 94.38 95 ALA A O 1
ATOM 788 N N . ASN A 1 96 ? -34.75 -10.508 1.609 1 90.31 96 ASN A N 1
ATOM 789 C CA . ASN A 1 96 ? -35.062 -11 0.273 1 90.31 96 ASN A CA 1
ATOM 790 C C . ASN A 1 96 ? -33.938 -10.734 -0.711 1 90.31 96 ASN A C 1
ATOM 792 O O . ASN A 1 96 ? -33.625 -11.578 -1.555 1 90.31 96 ASN A O 1
ATOM 796 N N . LEU A 1 97 ? -33.375 -9.609 -0.581 1 89.62 97 LEU A N 1
ATOM 797 C CA . LEU A 1 97 ? -32.25 -9.242 -1.423 1 89.62 97 LEU A CA 1
ATOM 798 C C . LEU A 1 97 ? -31.062 -10.188 -1.194 1 89.62 97 LEU A C 1
ATOM 800 O O . LEU A 1 97 ? -30.297 -10.477 -2.121 1 89.62 97 LEU A O 1
ATOM 804 N N . ALA A 1 98 ? -30.938 -10.703 -0.012 1 94 98 ALA A N 1
ATOM 805 C CA . ALA A 1 98 ? -29.875 -11.633 0.35 1 94 98 ALA A CA 1
ATOM 806 C C . ALA A 1 98 ? -30.281 -13.078 0.038 1 94 98 ALA A C 1
ATOM 808 O O . ALA A 1 98 ? -29.516 -14.008 0.299 1 94 98 ALA A O 1
ATOM 809 N N . SER A 1 99 ? -31.484 -13.273 -0.47 1 92.75 99 SER A N 1
ATOM 810 C CA . SER A 1 99 ? -32.031 -14.594 -0.758 1 92.75 99 SER A CA 1
ATOM 811 C C . SER A 1 99 ? -32.219 -15.414 0.517 1 92.75 99 SER A C 1
ATOM 813 O O . SER A 1 99 ? -31.906 -16.609 0.534 1 92.75 99 SER A O 1
ATOM 815 N N . LEU A 1 100 ? -32.562 -14.727 1.543 1 94.88 100 LEU A N 1
ATOM 816 C CA . LEU A 1 100 ? -32.844 -15.359 2.826 1 94.88 100 LEU A CA 1
ATOM 817 C C . LEU A 1 100 ? -34.344 -15.258 3.16 1 94.88 100 LEU A C 1
ATOM 819 O O . LEU A 1 100 ? -35.062 -14.406 2.615 1 94.88 100 LEU A O 1
ATOM 823 N N . PRO A 1 101 ? -34.812 -16.156 3.988 1 93.25 101 PRO A N 1
ATOM 824 C CA . PRO A 1 101 ? -36.188 -15.984 4.43 1 93.25 101 PRO A CA 1
ATOM 825 C C . PRO A 1 101 ? -36.438 -14.633 5.09 1 93.25 101 PRO A C 1
ATOM 827 O O . PRO A 1 101 ? -35.625 -14.164 5.879 1 93.25 101 PRO A O 1
ATOM 830 N N . PRO A 1 102 ? -37.5 -14.008 4.75 1 92.56 102 PRO A N 1
ATOM 831 C CA . PRO A 1 102 ? -37.812 -12.656 5.23 1 92.56 102 PRO A CA 1
ATOM 832 C C . PRO A 1 102 ? -37.75 -12.547 6.754 1 92.56 102 PRO A C 1
ATOM 834 O O . PRO A 1 102 ? -37.375 -11.5 7.285 1 92.56 102 PRO A O 1
ATOM 837 N N . ILE A 1 103 ? -38.031 -13.586 7.453 1 94.19 103 ILE A N 1
ATOM 838 C CA . ILE A 1 103 ? -38.094 -13.555 8.906 1 94.19 103 ILE A CA 1
ATOM 839 C C . ILE A 1 103 ? -36.688 -13.281 9.477 1 94.19 103 ILE A C 1
ATOM 841 O O . ILE A 1 103 ? -36.562 -12.695 10.555 1 94.19 103 ILE A O 1
ATOM 845 N N . ILE A 1 104 ? -35.656 -13.719 8.797 1 95.44 104 ILE A N 1
ATOM 846 C CA . ILE A 1 104 ? -34.281 -13.531 9.242 1 95.44 104 ILE A CA 1
ATOM 847 C C . ILE A 1 104 ? -33.969 -12.039 9.281 1 95.44 104 ILE A C 1
ATOM 849 O O . ILE A 1 104 ? -33.188 -11.594 10.141 1 95.44 104 ILE A O 1
ATOM 853 N N . GLY A 1 105 ? -34.5 -11.281 8.344 1 95.19 105 GLY A N 1
ATOM 854 C CA . GLY A 1 105 ? -34.344 -9.836 8.367 1 95.19 105 GLY A CA 1
ATOM 855 C C . GLY A 1 105 ? -34.906 -9.195 9.617 1 95.19 105 GLY A C 1
ATOM 856 O O . GLY A 1 105 ? -34.312 -8.266 10.172 1 95.19 105 GLY A O 1
ATOM 857 N N . LEU A 1 106 ? -36.031 -9.695 10.07 1 95.06 106 LEU A N 1
ATOM 858 C CA . LEU A 1 106 ? -36.656 -9.18 11.289 1 95.06 106 LEU A CA 1
ATOM 859 C C . LEU A 1 106 ? -35.875 -9.594 12.523 1 95.06 106 LEU A C 1
ATOM 861 O O . LEU A 1 106 ? -35.656 -8.789 13.438 1 95.06 106 LEU A O 1
ATOM 865 N N . TYR A 1 107 ? -35.406 -10.852 12.5 1 96.88 107 TYR A N 1
ATOM 866 C CA . TYR A 1 107 ? -34.531 -11.297 13.586 1 96.88 107 TYR A CA 1
ATOM 867 C C . TYR A 1 107 ? -33.312 -10.383 13.727 1 96.88 107 TYR A C 1
ATOM 869 O O . TYR A 1 107 ? -32.906 -10.07 14.836 1 96.88 107 TYR A O 1
ATOM 877 N N . SER A 1 108 ? -32.812 -9.898 12.602 1 97.5 108 SER A N 1
ATOM 878 C CA . SER A 1 108 ? -31.594 -9.102 12.555 1 97.5 108 SER A CA 1
ATOM 879 C C . SER A 1 108 ? -31.859 -7.672 13.016 1 97.5 108 SER A C 1
ATOM 881 O O . SER A 1 108 ? -30.922 -6.926 13.297 1 97.5 108 SER A O 1
ATOM 883 N N . SER A 1 109 ? -33.062 -7.293 13.086 1 96.12 109 SER A N 1
ATOM 884 C CA . SER A 1 109 ? -33.438 -5.969 13.586 1 96.12 109 SER A CA 1
ATOM 885 C C . SER A 1 109 ? -33.812 -6.02 15.055 1 96.12 109 SER A C 1
ATOM 887 O O . SER A 1 109 ? -34.156 -4.996 15.656 1 96.12 109 SER A O 1
ATOM 889 N N . PHE A 1 110 ? -33.719 -7.188 15.641 1 96.94 110 PHE A N 1
ATOM 890 C CA . PHE A 1 110 ? -34.094 -7.367 17.031 1 96.94 110 PHE A CA 1
ATOM 891 C C . PHE A 1 110 ? -32.875 -7.484 17.938 1 96.94 110 PHE A C 1
ATOM 893 O O . PHE A 1 110 ? -32.531 -6.555 18.672 1 96.94 110 PHE A O 1
ATOM 900 N N . VAL A 1 111 ? -31.984 -8.414 17.688 1 97.56 111 VAL A N 1
ATOM 901 C CA . VAL A 1 111 ? -30.938 -8.781 18.641 1 97.56 111 VAL A CA 1
ATOM 902 C C . VAL A 1 111 ? -29.734 -7.855 18.453 1 97.56 111 VAL A C 1
ATOM 904 O O . VAL A 1 111 ? -29.266 -7.25 19.406 1 97.56 111 VAL A O 1
ATOM 907 N N . PRO A 1 112 ? -29.25 -7.688 17.25 1 97.94 112 PRO A N 1
ATOM 908 C CA . PRO A 1 112 ? -28.016 -6.906 17.078 1 97.94 112 PRO A CA 1
ATOM 909 C C . PRO A 1 112 ? -28.156 -5.473 17.594 1 97.94 112 PRO A C 1
ATOM 911 O O . PRO A 1 112 ? -27.266 -4.977 18.297 1 97.94 112 PRO A O 1
ATOM 914 N N . PRO A 1 113 ? -29.297 -4.762 17.344 1 97.62 113 PRO A N 1
ATOM 915 C CA . PRO A 1 113 ? -29.406 -3.402 17.875 1 97.62 113 PRO A CA 1
ATOM 916 C C . PRO A 1 113 ? -29.359 -3.361 19.406 1 97.62 113 PRO A C 1
ATOM 918 O O . PRO A 1 113 ? -28.859 -2.389 19.984 1 97.62 113 PRO A O 1
ATOM 921 N N . MET A 1 114 ? -29.797 -4.395 20.031 1 96.81 114 MET A N 1
ATOM 922 C CA . MET A 1 114 ? -29.75 -4.461 21.5 1 96.81 114 MET A CA 1
ATOM 923 C C . MET A 1 114 ? -28.297 -4.562 21.984 1 96.81 114 MET A C 1
ATOM 925 O O . MET A 1 114 ? -27.922 -3.898 22.953 1 96.81 114 MET A O 1
ATOM 929 N N . ILE A 1 115 ? -27.562 -5.348 21.328 1 97 115 ILE A N 1
ATOM 930 C CA . ILE A 1 115 ? -26.156 -5.52 21.688 1 97 115 ILE A CA 1
ATOM 931 C C . ILE A 1 115 ? -25.391 -4.227 21.422 1 97 115 ILE A C 1
ATOM 933 O O . ILE A 1 115 ? -24.578 -3.805 22.234 1 97 115 ILE A O 1
ATOM 937 N N . TYR A 1 116 ? -25.688 -3.613 20.312 1 97.25 116 TYR A N 1
ATOM 938 C CA . TYR A 1 116 ? -25 -2.365 19.984 1 97.25 116 TYR A CA 1
ATOM 939 C C . TYR A 1 116 ? -25.312 -1.287 21.016 1 97.25 116 TYR A C 1
ATOM 941 O O . TYR A 1 116 ? -24.422 -0.506 21.375 1 97.25 116 TYR A O 1
ATOM 949 N N . ALA A 1 117 ? -26.531 -1.19 21.422 1 96.31 117 ALA A N 1
ATOM 950 C CA . ALA A 1 117 ? -26.938 -0.175 22.391 1 96.31 117 ALA A CA 1
ATOM 951 C C . ALA A 1 117 ? -26.125 -0.307 23.688 1 96.31 117 ALA A C 1
ATOM 953 O O . ALA A 1 117 ? -25.875 0.686 24.375 1 96.31 117 ALA A O 1
ATOM 954 N N . MET A 1 118 ? -25.703 -1.479 23.922 1 95 118 MET A N 1
ATOM 955 C CA . MET A 1 118 ? -24.922 -1.718 25.141 1 95 118 MET A CA 1
ATOM 956 C C . MET A 1 118 ? -23.453 -1.398 24.922 1 95 118 MET A C 1
ATOM 958 O O . MET A 1 118 ? -22.781 -0.93 25.844 1 95 118 MET A O 1
ATOM 962 N N . MET A 1 119 ? -23 -1.607 23.75 1 94.44 119 MET A N 1
ATOM 963 C CA . MET A 1 119 ? -21.562 -1.595 23.547 1 94.44 119 MET A CA 1
ATOM 964 C C . MET A 1 119 ? -21.141 -0.39 22.719 1 94.44 119 MET A C 1
ATOM 966 O O . MET A 1 119 ? -19.984 0.026 22.75 1 94.44 119 MET A O 1
ATOM 970 N N . GLY A 1 120 ? -21.969 0.146 21.969 1 92.62 120 GLY A N 1
ATOM 971 C CA . GLY A 1 120 ? -21.641 1.22 21.047 1 92.62 120 GLY A CA 1
ATOM 972 C C . GLY A 1 120 ? -21.359 2.539 21.75 1 92.62 120 GLY A C 1
ATOM 973 O O . GLY A 1 120 ? -21.859 2.781 22.844 1 92.62 120 GLY A O 1
ATOM 974 N N . SER A 1 121 ? -20.531 3.385 21.094 1 90.38 121 SER A N 1
ATOM 975 C CA . SER A 1 121 ? -20.203 4.691 21.656 1 90.38 121 SER A CA 1
ATOM 976 C C . SER A 1 121 ? -21.078 5.785 21.047 1 90.38 121 SER A C 1
ATOM 978 O O . SER A 1 121 ? -21.234 6.855 21.641 1 90.38 121 SER A O 1
ATOM 980 N N . SER A 1 122 ? -21.672 5.5 19.953 1 93.81 122 SER A N 1
ATOM 981 C CA . SER A 1 122 ? -22.5 6.508 19.297 1 93.81 122 SER A CA 1
ATOM 982 C C . SER A 1 122 ? -23.906 6.543 19.891 1 93.81 122 SER A C 1
ATOM 984 O O . SER A 1 122 ? -24.469 5.5 20.234 1 93.81 122 SER A O 1
ATOM 986 N N . ARG A 1 123 ? -24.453 7.699 19.938 1 93.75 123 ARG A N 1
ATOM 987 C CA . ARG A 1 123 ? -25.797 7.891 20.484 1 93.75 123 ARG A CA 1
ATOM 988 C C . ARG A 1 123 ? -26.844 7.934 19.375 1 93.75 123 ARG A C 1
ATOM 990 O O . ARG A 1 123 ? -28.031 7.801 19.625 1 93.75 123 ARG A O 1
ATOM 997 N N . ASP A 1 124 ? -26.375 8.031 18.188 1 94.56 124 ASP A N 1
ATOM 998 C CA . ASP A 1 124 ? -27.297 8.383 17.125 1 94.56 124 ASP A CA 1
ATOM 999 C C . ASP A 1 124 ? -27.391 7.27 16.078 1 94.56 124 ASP A C 1
ATOM 1001 O O . ASP A 1 124 ? -28.328 7.219 15.297 1 94.56 124 ASP A O 1
ATOM 1005 N N . VAL A 1 125 ? -26.438 6.348 16.078 1 96.06 125 VAL A N 1
ATOM 1006 C CA . VAL A 1 125 ? -26.375 5.328 15.039 1 96.06 125 VAL A CA 1
ATOM 1007 C C . VAL A 1 125 ? -27.531 4.344 15.203 1 96.06 125 VAL A C 1
ATOM 1009 O O . VAL A 1 125 ? -27.797 3.857 16.312 1 96.06 125 VAL A O 1
ATOM 1012 N N . ALA A 1 126 ? -28.25 4.133 14.172 1 97 126 ALA A N 1
ATOM 1013 C CA . ALA A 1 126 ? -29.297 3.121 14.125 1 97 126 ALA A CA 1
ATOM 1014 C C . ALA A 1 126 ? -28.828 1.868 13.391 1 97 126 ALA A C 1
ATOM 1016 O O . ALA A 1 126 ? -28.312 1.949 12.273 1 97 126 ALA A O 1
ATOM 1017 N N . ILE A 1 127 ? -29.031 0.736 14.008 1 97.19 127 ILE A N 1
ATOM 1018 C CA . ILE A 1 127 ? -28.484 -0.521 13.516 1 97.19 127 ILE A CA 1
ATOM 1019 C C . ILE A 1 127 ? -29.531 -1.255 12.68 1 97.19 127 ILE A C 1
ATOM 1021 O O . ILE A 1 127 ? -30.719 -1.225 13 1 97.19 127 ILE A O 1
ATOM 1025 N N . GLY A 1 128 ? -29.078 -1.903 11.656 1 95.38 128 GLY A N 1
ATOM 1026 C CA . GLY A 1 128 ? -29.953 -2.713 10.82 1 95.38 128 GLY A CA 1
ATOM 1027 C C . GLY A 1 128 ? -29.219 -3.441 9.719 1 95.38 128 GLY A C 1
ATOM 1028 O O . GLY A 1 128 ? -27.984 -3.469 9.695 1 95.38 128 GLY A O 1
ATOM 1029 N N . THR A 1 129 ? -30 -4.066 8.914 1 94.56 129 THR A N 1
ATOM 1030 C CA . THR A 1 129 ? -29.438 -4.762 7.758 1 94.56 129 THR A CA 1
ATOM 1031 C C . THR A 1 129 ? -29.109 -3.779 6.641 1 94.56 129 THR A C 1
ATOM 1033 O O . THR A 1 129 ? -29.734 -2.723 6.531 1 94.56 129 THR A O 1
ATOM 1036 N N . VAL A 1 130 ? -28.109 -4.152 5.891 1 91.06 130 VAL A N 1
ATOM 1037 C CA . VAL A 1 130 ? -27.625 -3.246 4.859 1 91.06 130 VAL A CA 1
ATOM 1038 C C . VAL A 1 130 ? -27.781 -3.889 3.482 1 91.06 130 VAL A C 1
ATOM 1040 O O . VAL A 1 130 ? -27.547 -5.086 3.318 1 91.06 130 VAL A O 1
ATOM 1043 N N . ALA A 1 131 ? -28.141 -3.066 2.561 1 89.5 131 ALA A N 1
ATOM 1044 C CA . ALA A 1 131 ? -28.422 -3.535 1.205 1 89.5 131 ALA A CA 1
ATOM 1045 C C . ALA A 1 131 ? -27.156 -4.094 0.55 1 89.5 131 ALA A C 1
ATOM 1047 O O . ALA A 1 131 ? -27.203 -5.133 -0.111 1 89.5 131 ALA A O 1
ATOM 1048 N N . VAL A 1 132 ? -26.078 -3.396 0.722 1 88.38 132 VAL A N 1
ATOM 1049 C CA . VAL A 1 132 ? -24.844 -3.77 0.06 1 88.38 132 VAL A CA 1
ATOM 1050 C C . VAL A 1 132 ? -24.406 -5.16 0.52 1 88.38 132 VAL A C 1
ATOM 1052 O O . VAL A 1 132 ? -24.047 -6.008 -0.299 1 88.38 132 VAL A O 1
ATOM 1055 N N . VAL A 1 133 ? -24.453 -5.371 1.765 1 93.31 133 VAL A N 1
ATOM 1056 C CA . VAL A 1 133 ? -24.031 -6.652 2.324 1 93.31 133 VAL A CA 1
ATOM 1057 C C . VAL A 1 133 ? -25 -7.746 1.906 1 93.31 133 VAL A C 1
ATOM 1059 O O . VAL A 1 133 ? -24.594 -8.883 1.636 1 93.31 133 VAL A O 1
ATOM 1062 N N . SER A 1 134 ? -26.266 -7.398 1.82 1 93.88 134 SER A N 1
ATOM 1063 C CA . SER A 1 134 ? -27.281 -8.352 1.366 1 93.88 134 SER A CA 1
ATOM 1064 C C . SER A 1 134 ? -27 -8.812 -0.062 1 93.88 134 SER A C 1
ATOM 1066 O O . SER A 1 134 ? -27.094 -10 -0.366 1 93.88 134 SER A O 1
ATOM 1068 N N . LEU A 1 135 ? -26.688 -7.895 -0.798 1 88.5 135 LEU A N 1
ATOM 1069 C CA . LEU A 1 135 ? -26.359 -8.211 -2.182 1 88.5 135 LEU A CA 1
ATOM 1070 C C . LEU A 1 135 ? -25.094 -9.078 -2.252 1 88.5 135 LEU A C 1
ATOM 1072 O O . LEU A 1 135 ? -25.016 -9.992 -3.072 1 88.5 135 LEU A O 1
ATOM 1076 N N . LEU A 1 136 ? -24.156 -8.766 -1.443 1 90.56 136 LEU A N 1
ATOM 1077 C CA . LEU A 1 136 ? -22.906 -9.523 -1.397 1 90.56 136 LEU A CA 1
ATOM 1078 C C . LEU A 1 136 ? -23.172 -10.977 -1.022 1 90.56 136 LEU A C 1
ATOM 1080 O O . LEU A 1 136 ? -22.578 -11.891 -1.595 1 90.56 136 LEU A O 1
ATOM 1084 N N . TYR A 1 137 ? -24.047 -11.172 -0.102 1 93.75 137 TYR A N 1
ATOM 1085 C CA . TYR A 1 137 ? -24.406 -12.523 0.32 1 93.75 137 TYR A CA 1
ATOM 1086 C C . TYR A 1 137 ? -25.016 -13.312 -0.833 1 93.75 137 TYR A C 1
ATOM 1088 O O . TYR A 1 137 ? -24.625 -14.453 -1.093 1 93.75 137 TYR A O 1
ATOM 1096 N N . SER A 1 138 ? -25.922 -12.664 -1.489 1 91.06 138 SER A N 1
ATOM 1097 C CA . SER A 1 138 ? -26.594 -13.328 -2.6 1 91.06 138 SER A CA 1
ATOM 1098 C C . SER A 1 138 ? -25.625 -13.641 -3.734 1 91.06 138 SER A C 1
ATOM 1100 O O . SER A 1 138 ? -25.719 -14.695 -4.363 1 91.06 138 SER A O 1
ATOM 1102 N N . ASN A 1 139 ? -24.688 -12.781 -3.951 1 87.25 139 ASN A N 1
ATOM 1103 C CA . ASN A 1 139 ? -23.797 -12.922 -5.094 1 87.25 139 ASN A CA 1
ATOM 1104 C C . ASN A 1 139 ? -22.703 -13.945 -4.82 1 87.25 139 ASN A C 1
ATOM 1106 O O . ASN A 1 139 ? -22.438 -14.812 -5.656 1 87.25 139 ASN A O 1
ATOM 1110 N N . ILE A 1 140 ? -22.078 -13.859 -3.666 1 90.12 140 ILE A N 1
ATOM 1111 C CA . ILE A 1 140 ? -20.922 -14.703 -3.4 1 90.12 140 ILE A CA 1
ATOM 1112 C C . ILE A 1 140 ? -21.391 -16.078 -2.93 1 90.12 140 ILE A C 1
ATOM 1114 O O . ILE A 1 140 ? -20.969 -17.109 -3.479 1 90.12 140 ILE A O 1
ATOM 1118 N N . LEU A 1 141 ? -22.297 -16.172 -2 1 93.06 141 LEU A N 1
ATOM 1119 C CA . LEU A 1 141 ? -22.781 -17.438 -1.482 1 93.06 141 LEU A CA 1
ATOM 1120 C C . LEU A 1 141 ? -23.703 -18.125 -2.49 1 93.06 141 LEU A C 1
ATOM 1122 O O . LEU A 1 141 ? -23.672 -19.359 -2.635 1 93.06 141 LEU A O 1
ATOM 1126 N N . GLY A 1 142 ? -24.5 -17.297 -3.162 1 91.12 142 GLY A N 1
ATOM 1127 C CA . GLY A 1 142 ? -25.422 -17.828 -4.145 1 91.12 142 GLY A CA 1
ATOM 1128 C C . GLY A 1 142 ? -24.734 -18.516 -5.305 1 91.12 142 GLY A C 1
ATOM 1129 O O . GLY A 1 142 ? -25.281 -19.453 -5.898 1 91.12 142 GLY A O 1
ATOM 1130 N N . LYS A 1 143 ? -23.594 -18.078 -5.625 1 87.75 143 LYS A N 1
ATOM 1131 C CA . LYS A 1 143 ? -22.828 -18.688 -6.699 1 87.75 143 LYS A CA 1
ATOM 1132 C C . LYS A 1 143 ? -22.297 -20.062 -6.281 1 87.75 143 LYS A C 1
ATOM 1134 O O . LYS A 1 143 ? -22.141 -20.953 -7.117 1 87.75 143 LYS A O 1
ATOM 1139 N N . GLU A 1 144 ? -22.078 -20.25 -4.98 1 90.88 144 GLU A N 1
ATOM 1140 C CA . GLU A 1 144 ? -21.516 -21.5 -4.477 1 90.88 144 GLU A CA 1
ATOM 1141 C C . GLU A 1 144 ? -22.609 -22.5 -4.145 1 90.88 144 GLU A C 1
ATOM 1143 O O . GLU A 1 144 ? -22.469 -23.703 -4.41 1 90.88 144 GLU A O 1
ATOM 1148 N N . VAL A 1 145 ? -23.672 -21.984 -3.48 1 93.44 145 VAL A N 1
ATOM 1149 C CA . VAL A 1 145 ? -24.797 -22.812 -3.078 1 93.44 145 VAL A CA 1
ATOM 1150 C C . VAL A 1 145 ? -26.109 -22.156 -3.512 1 93.44 145 VAL A C 1
ATOM 1152 O O . VAL A 1 145 ? -26.375 -21 -3.162 1 93.44 145 VAL A O 1
ATOM 1155 N N . SER A 1 146 ? -26.906 -22.859 -4.219 1 91.44 146 SER A N 1
ATOM 1156 C CA . SER A 1 146 ? -28.188 -22.328 -4.668 1 91.44 146 SER A CA 1
ATOM 1157 C C . SER A 1 146 ? -29.141 -22.141 -3.502 1 91.44 146 SER A C 1
ATOM 1159 O O . SER A 1 146 ? -29.438 -23.094 -2.771 1 91.44 146 SER A O 1
ATOM 1161 N N . PRO A 1 147 ? -29.656 -20.938 -3.344 1 91 147 PRO A N 1
ATOM 1162 C CA . PRO A 1 147 ? -30.609 -20.703 -2.25 1 91 147 PRO A CA 1
ATOM 1163 C C . PRO A 1 147 ? -31.938 -21.422 -2.467 1 91 147 PRO A C 1
ATOM 1165 O O . PRO A 1 147 ? -32.688 -21.625 -1.514 1 91 147 PRO A O 1
ATOM 1168 N N . ILE A 1 148 ? -32.25 -21.766 -3.676 1 87.81 148 ILE A N 1
ATOM 1169 C CA . ILE A 1 148 ? -33.531 -22.422 -4.012 1 87.81 148 ILE A CA 1
ATOM 1170 C C . ILE A 1 148 ? -33.375 -23.938 -3.828 1 87.81 148 ILE A C 1
ATOM 1172 O O . ILE A 1 148 ? -34.219 -24.578 -3.195 1 87.81 148 ILE A O 1
ATOM 1176 N N . ASP A 1 149 ? -32.25 -24.516 -4.309 1 91.25 149 ASP A N 1
ATOM 1177 C CA . ASP A 1 149 ? -32.062 -25.953 -4.297 1 91.25 149 ASP A CA 1
ATOM 1178 C C . ASP A 1 149 ? -31.609 -26.438 -2.916 1 91.25 149 ASP A C 1
ATOM 1180 O O . ASP A 1 149 ? -32 -27.516 -2.473 1 91.25 149 ASP A O 1
ATOM 1184 N N . ASN A 1 150 ? -30.812 -25.641 -2.27 1 94.31 150 ASN A N 1
ATOM 1185 C CA . ASN A 1 150 ? -30.297 -26 -0.953 1 94.31 150 ASN A CA 1
ATOM 1186 C C . ASN A 1 150 ? -30.453 -24.844 0.04 1 94.31 150 ASN A C 1
ATOM 1188 O O . ASN A 1 150 ? -29.453 -24.312 0.532 1 94.31 150 ASN A O 1
ATOM 1192 N N . PRO A 1 151 ? -31.656 -24.547 0.469 1 93.88 151 PRO A N 1
ATOM 1193 C CA . PRO A 1 151 ? -31.922 -23.391 1.313 1 93.88 151 PRO A CA 1
ATOM 1194 C C . PRO A 1 151 ? -31.312 -23.516 2.705 1 93.88 151 PRO A C 1
ATOM 1196 O O . PRO A 1 151 ? -30.859 -22.516 3.277 1 93.88 151 PRO A O 1
ATOM 1199 N N . THR A 1 152 ? -31.25 -24.719 3.246 1 94.88 152 THR A N 1
ATOM 1200 C CA . THR A 1 152 ? -30.734 -24.922 4.598 1 94.88 152 THR A CA 1
ATOM 1201 C C . THR A 1 152 ? -29.219 -24.656 4.641 1 94.88 152 THR A C 1
ATOM 1203 O O . THR A 1 152 ? -28.734 -23.969 5.535 1 94.88 152 THR A O 1
ATOM 1206 N N . GLU A 1 153 ? -28.578 -25.188 3.701 1 95.75 153 GLU A N 1
ATOM 1207 C CA . GLU A 1 153 ? -27.141 -24.984 3.646 1 95.75 153 GLU A CA 1
ATOM 1208 C C . GLU A 1 153 ? -26.797 -23.516 3.395 1 95.75 153 GLU A C 1
ATOM 1210 O O . GLU A 1 153 ? -25.859 -22.969 3.973 1 95.75 153 GLU A O 1
ATOM 1215 N N . TYR A 1 154 ? -27.547 -22.906 2.521 1 96.19 154 TYR A N 1
ATOM 1216 C CA . TYR A 1 154 ? -27.359 -21.5 2.234 1 96.19 154 TYR A CA 1
ATOM 1217 C C . TYR A 1 154 ? -27.531 -20.656 3.498 1 96.19 154 TYR A C 1
ATOM 1219 O O . TYR A 1 154 ? -26.719 -19.766 3.775 1 96.19 154 TYR A O 1
ATOM 1227 N N . LEU A 1 155 ? -28.531 -21.031 4.246 1 96.44 155 LEU A N 1
ATOM 1228 C CA . LEU A 1 155 ? -28.812 -20.312 5.48 1 96.44 155 LEU A CA 1
ATOM 1229 C C . LEU A 1 155 ? -27.688 -20.5 6.496 1 96.44 155 LEU A C 1
ATOM 1231 O O . LEU A 1 155 ? -27.281 -19.531 7.152 1 96.44 155 LEU A O 1
ATOM 1235 N N . HIS A 1 156 ? -27.188 -21.641 6.578 1 97 156 HIS A N 1
ATOM 1236 C CA . HIS A 1 156 ? -26.109 -21.938 7.512 1 97 156 HIS A CA 1
ATOM 1237 C C . HIS A 1 156 ? -24.828 -21.188 7.121 1 97 156 HIS A C 1
ATOM 1239 O O . HIS A 1 156 ? -24.109 -20.703 7.988 1 97 156 HIS A O 1
ATOM 1245 N N . LEU A 1 157 ? -24.625 -21.109 5.848 1 97.19 157 LEU A N 1
ATOM 1246 C CA . LEU A 1 157 ? -23.469 -20.391 5.363 1 97.19 157 LEU A CA 1
ATOM 1247 C C . LEU A 1 157 ? -23.609 -18.891 5.621 1 97.19 157 LEU A C 1
ATOM 1249 O O . LEU A 1 157 ? -22.625 -18.219 5.918 1 97.19 157 LEU A O 1
ATOM 1253 N N . ALA A 1 158 ? -24.797 -18.438 5.512 1 97.62 158 ALA A N 1
ATOM 1254 C CA . ALA A 1 158 ? -25.047 -17.031 5.789 1 97.62 158 ALA A CA 1
ATOM 1255 C C . ALA A 1 158 ? -24.766 -16.703 7.25 1 97.62 158 ALA A C 1
ATOM 1257 O O . ALA A 1 158 ? -24.156 -15.664 7.555 1 97.62 158 ALA A O 1
ATOM 1258 N N . PHE A 1 159 ? -25.172 -17.625 8.133 1 98.06 159 PHE A N 1
ATOM 1259 C CA . PHE A 1 159 ? -24.875 -17.438 9.547 1 98.06 159 PHE A CA 1
ATOM 1260 C C . PHE A 1 159 ? -23.375 -17.484 9.805 1 98.06 159 PHE A C 1
ATOM 1262 O O . PHE A 1 159 ? -22.844 -16.672 10.578 1 98.06 159 PHE A O 1
ATOM 1269 N N . THR A 1 160 ? -22.75 -18.359 9.156 1 98.12 160 THR A N 1
ATOM 1270 C CA . THR A 1 160 ? -21.312 -18.516 9.328 1 98.12 160 THR A CA 1
ATOM 1271 C C . THR A 1 160 ? -20.562 -17.312 8.797 1 98.12 160 THR A C 1
ATOM 1273 O O . THR A 1 160 ? -19.594 -16.859 9.414 1 98.12 160 THR A O 1
ATOM 1276 N N . ALA A 1 161 ? -20.984 -16.812 7.656 1 98.06 161 ALA A N 1
ATOM 1277 C CA . ALA A 1 161 ? -20.391 -15.594 7.109 1 98.06 161 ALA A CA 1
ATOM 1278 C C . ALA A 1 161 ? -20.547 -14.43 8.078 1 98.06 161 ALA A C 1
ATOM 1280 O O . ALA A 1 161 ? -19.641 -13.617 8.234 1 98.06 161 ALA A O 1
ATOM 1281 N N . THR A 1 162 ? -21.688 -14.375 8.688 1 98.25 162 THR A N 1
ATOM 1282 C CA . THR A 1 162 ? -21.969 -13.328 9.664 1 98.25 162 THR A CA 1
ATOM 1283 C C . THR A 1 162 ? -21.047 -13.461 10.875 1 98.25 162 THR A C 1
ATOM 1285 O O . THR A 1 162 ? -20.562 -12.461 11.406 1 98.25 162 THR A O 1
ATOM 1288 N N . PHE A 1 163 ? -20.812 -14.617 11.242 1 98.31 163 PHE A N 1
ATOM 1289 C CA . PHE A 1 163 ? -19.891 -14.875 12.344 1 98.31 163 PHE A CA 1
ATOM 1290 C C . PHE A 1 163 ? -18.484 -14.414 12 1 98.31 163 PHE A C 1
ATOM 1292 O O . PHE A 1 163 ? -17.828 -13.742 12.797 1 98.31 163 PHE A O 1
ATOM 1299 N N . PHE A 1 164 ? -18.062 -14.781 10.812 1 97.94 164 PHE A N 1
ATOM 1300 C CA . PHE A 1 164 ? -16.734 -14.383 10.375 1 97.94 164 PHE A CA 1
ATOM 1301 C C . PHE A 1 164 ? -16.625 -12.867 10.281 1 97.94 164 PHE A C 1
ATOM 1303 O O . PHE A 1 164 ? -15.609 -12.281 10.656 1 97.94 164 PHE A O 1
ATOM 1310 N N . ALA A 1 165 ? -17.641 -12.258 9.789 1 97.88 165 ALA A N 1
ATOM 1311 C CA . ALA A 1 165 ? -17.641 -10.797 9.719 1 97.88 165 ALA A CA 1
ATOM 1312 C C . ALA A 1 165 ? -17.5 -10.18 11.109 1 97.88 165 ALA A C 1
ATOM 1314 O O . ALA A 1 165 ? -16.688 -9.273 11.305 1 97.88 165 ALA A O 1
ATOM 1315 N N . GLY A 1 166 ? -18.266 -10.727 12.008 1 98.12 166 GLY A N 1
ATOM 1316 C CA . GLY A 1 166 ? -18.188 -10.234 13.375 1 98.12 166 GLY A CA 1
ATOM 1317 C C . GLY A 1 166 ? -16.844 -10.477 14.023 1 98.12 166 GLY A C 1
ATOM 1318 O O . GLY A 1 166 ? -16.312 -9.602 14.711 1 98.12 166 GLY A O 1
ATOM 1319 N N . ALA A 1 167 ? -16.312 -11.609 13.773 1 97.75 167 ALA A N 1
ATOM 1320 C CA . ALA A 1 167 ? -15.008 -11.953 14.344 1 97.75 167 ALA A CA 1
ATOM 1321 C C . ALA A 1 167 ? -13.914 -11.039 13.812 1 97.75 167 ALA A C 1
ATOM 1323 O O . ALA A 1 167 ? -13.047 -10.586 14.57 1 97.75 167 ALA A O 1
ATOM 1324 N N . ILE A 1 168 ? -13.992 -10.781 12.586 1 96.5 168 ILE A N 1
ATOM 1325 C CA . ILE A 1 168 ? -13.008 -9.898 11.969 1 96.5 168 ILE A CA 1
ATOM 1326 C C . ILE A 1 168 ? -13.164 -8.484 12.508 1 96.5 168 ILE A C 1
ATOM 1328 O O . ILE A 1 168 ? -12.18 -7.844 12.891 1 96.5 168 ILE A O 1
ATOM 1332 N N . GLN A 1 169 ? -14.344 -8.039 12.609 1 97 169 GLN A N 1
ATOM 1333 C CA . GLN A 1 169 ? -14.602 -6.699 13.117 1 97 169 GLN A CA 1
ATOM 1334 C C . GLN A 1 169 ? -14.164 -6.57 14.57 1 97 169 GLN A C 1
ATOM 1336 O O . GLN A 1 169 ? -13.516 -5.586 14.945 1 97 169 GLN A O 1
ATOM 1341 N N . ALA A 1 170 ? -14.508 -7.555 15.336 1 96.38 170 ALA A N 1
ATOM 1342 C CA . ALA A 1 170 ? -14.125 -7.547 16.75 1 96.38 170 ALA A CA 1
ATOM 1343 C C . ALA A 1 170 ? -12.609 -7.586 16.906 1 96.38 170 ALA A C 1
ATOM 1345 O O . ALA A 1 170 ? -12.055 -6.914 17.781 1 96.38 170 ALA A O 1
ATOM 1346 N N . SER A 1 171 ? -11.977 -8.344 16.109 1 95.19 171 SER A N 1
ATOM 1347 C CA . SER A 1 171 ? -10.523 -8.445 16.156 1 95.19 171 SER A CA 1
ATOM 1348 C C . SER A 1 171 ? -9.867 -7.125 15.781 1 95.19 171 SER A C 1
ATOM 1350 O O . SER A 1 171 ? -8.891 -6.707 16.406 1 95.19 171 SER A O 1
ATOM 1352 N N . LEU A 1 172 ? -10.375 -6.477 14.812 1 91.94 172 LEU A N 1
ATOM 1353 C CA . LEU A 1 172 ? -9.828 -5.188 14.398 1 91.94 172 LEU A CA 1
ATOM 1354 C C . LEU A 1 172 ? -9.984 -4.152 15.508 1 91.94 172 LEU A C 1
ATOM 1356 O O . LEU A 1 172 ? -9.078 -3.357 15.758 1 91.94 172 LEU A O 1
ATOM 1360 N N . GLY A 1 173 ? -11.109 -4.176 16.156 1 90.75 173 GLY A N 1
ATOM 1361 C CA . GLY A 1 173 ? -11.336 -3.264 17.266 1 90.75 173 GLY A CA 1
ATOM 1362 C C . GLY A 1 173 ? -10.477 -3.58 18.484 1 90.75 173 GLY A C 1
ATOM 1363 O O . GLY A 1 173 ? -9.93 -2.674 19.109 1 90.75 173 GLY A O 1
ATOM 1364 N N . PHE A 1 174 ? -10.352 -4.82 18.688 1 90.62 174 PHE A N 1
ATOM 1365 C CA . PHE A 1 174 ? -9.609 -5.258 19.859 1 90.62 174 PHE A CA 1
ATOM 1366 C C . PHE A 1 174 ? -8.125 -4.945 19.719 1 90.62 174 PHE A C 1
ATOM 1368 O O . PHE A 1 174 ? -7.492 -4.473 20.656 1 90.62 174 PHE A O 1
ATOM 1375 N N . PHE A 1 175 ? -7.594 -5.105 18.531 1 88.19 175 PHE A N 1
ATOM 1376 C CA . PHE A 1 175 ? -6.176 -4.871 18.281 1 88.19 175 PHE A CA 1
ATOM 1377 C C . PHE A 1 175 ? -5.938 -3.436 17.828 1 88.19 175 PHE A C 1
ATOM 1379 O O . PHE A 1 175 ? -4.809 -3.064 17.5 1 88.19 175 PHE A O 1
ATOM 1386 N N . ARG A 1 176 ? -6.961 -2.66 17.797 1 87.62 176 ARG A N 1
ATOM 1387 C CA . ARG A 1 176 ? -6.898 -1.242 17.469 1 87.62 176 ARG A CA 1
ATOM 1388 C C . ARG A 1 176 ? -6.289 -1.035 16.078 1 87.62 176 ARG A C 1
ATOM 1390 O O . ARG A 1 176 ? -5.375 -0.223 15.914 1 87.62 176 ARG A O 1
ATOM 1397 N N . LEU A 1 177 ? -6.785 -1.865 15.172 1 83.75 177 LEU A N 1
ATOM 1398 C CA . LEU A 1 177 ? -6.328 -1.787 13.789 1 83.75 177 LEU A CA 1
ATOM 1399 C C . LEU A 1 177 ? -7.301 -0.977 12.938 1 83.75 177 LEU A C 1
ATOM 1401 O O . LEU A 1 177 ? -7.547 -1.313 11.781 1 83.75 177 LEU A O 1
ATOM 1405 N N . GLY A 1 178 ? -7.871 0.004 13.547 1 77.75 178 GLY A N 1
ATOM 1406 C CA . GLY A 1 178 ? -8.828 0.849 12.852 1 77.75 178 GLY A CA 1
ATOM 1407 C C . GLY A 1 178 ? -8.234 1.565 11.656 1 77.75 178 GLY A C 1
ATOM 1408 O O . GLY A 1 178 ? -8.961 1.957 10.734 1 77.75 178 GLY A O 1
ATOM 1409 N N . PHE A 1 179 ? -6.934 1.652 11.547 1 80.38 179 PHE A N 1
ATOM 1410 C CA . PHE A 1 179 ? -6.293 2.348 10.438 1 80.38 179 PHE A CA 1
ATOM 1411 C C . PHE A 1 179 ? -6.496 1.589 9.133 1 80.38 179 PHE A C 1
ATOM 1413 O O . PHE A 1 179 ? -6.449 2.18 8.047 1 80.38 179 PHE A O 1
ATOM 1420 N N . LEU A 1 180 ? -6.844 0.36 9.211 1 78.19 180 LEU A N 1
ATOM 1421 C CA . LEU A 1 180 ? -7.09 -0.43 8.008 1 78.19 180 LEU A CA 1
ATOM 1422 C C . LEU A 1 180 ? -8.398 -0.015 7.344 1 78.19 180 LEU A C 1
ATOM 1424 O O . LEU A 1 180 ? -8.531 -0.085 6.117 1 78.19 180 LEU A O 1
ATOM 1428 N N . VAL A 1 181 ? -9.297 0.405 8.203 1 79.81 181 VAL A N 1
ATOM 1429 C CA . VAL A 1 181 ? -10.586 0.846 7.684 1 79.81 181 VAL A CA 1
ATOM 1430 C C . VAL A 1 181 ? -10.438 2.219 7.031 1 79.81 181 VAL A C 1
ATOM 1432 O O . VAL A 1 181 ? -11.172 2.555 6.102 1 79.81 181 VAL A O 1
ATOM 1435 N N . ASP A 1 182 ? -9.398 2.904 7.402 1 83.5 182 ASP A N 1
ATOM 1436 C CA . ASP A 1 182 ? -9.141 4.242 6.879 1 83.5 182 ASP A CA 1
ATOM 1437 C C . ASP A 1 182 ? -8.586 4.184 5.457 1 83.5 182 ASP A C 1
ATOM 1439 O O . ASP A 1 182 ? -8.516 5.203 4.77 1 83.5 182 ASP A O 1
ATOM 1443 N N . LEU A 1 183 ? -8.336 2.994 5.066 1 82.88 183 LEU A N 1
ATOM 1444 C CA . LEU A 1 183 ? -7.84 2.838 3.701 1 82.88 183 LEU A CA 1
ATOM 1445 C C . LEU A 1 183 ? -8.953 3.072 2.688 1 82.88 183 LEU A C 1
ATOM 1447 O O . LEU A 1 183 ? -8.688 3.266 1.5 1 82.88 183 LEU A O 1
ATOM 1451 N N . LEU A 1 184 ? -10.156 3.086 3.225 1 85.38 184 LEU A N 1
ATOM 1452 C CA . LEU A 1 184 ? -11.281 3.498 2.389 1 85.38 184 LEU A CA 1
ATOM 1453 C C . LEU A 1 184 ? -11.547 4.992 2.541 1 85.38 184 LEU A C 1
ATOM 1455 O O . LEU A 1 184 ? -12.188 5.414 3.51 1 85.38 184 LEU A O 1
ATOM 1459 N N . SER A 1 185 ? -11.102 5.77 1.57 1 86.69 185 SER A N 1
ATOM 1460 C CA . SER A 1 185 ? -11.25 7.223 1.609 1 86.69 185 SER A CA 1
ATOM 1461 C C . SER A 1 185 ? -12.703 7.637 1.441 1 86.69 185 SER A C 1
ATOM 1463 O O . SER A 1 185 ? -13.547 6.824 1.05 1 86.69 185 SER A O 1
ATOM 1465 N N . HIS A 1 186 ? -12.969 8.797 1.765 1 86.25 186 HIS A N 1
ATOM 1466 C CA . HIS A 1 186 ? -14.297 9.352 1.525 1 86.25 186 HIS A CA 1
ATOM 1467 C C . HIS A 1 186 ? -14.688 9.227 0.055 1 86.25 186 HIS A C 1
ATOM 1469 O O . HIS A 1 186 ? -15.82 8.852 -0.264 1 86.25 186 HIS A O 1
ATOM 1475 N N . ALA A 1 187 ? -13.781 9.523 -0.8 1 90.69 187 ALA A N 1
ATOM 1476 C CA . ALA A 1 187 ? -14.008 9.445 -2.24 1 90.69 187 ALA A CA 1
ATOM 1477 C C . ALA A 1 187 ? -14.344 8.016 -2.662 1 90.69 187 ALA A C 1
ATOM 1479 O O . ALA A 1 187 ? -15.234 7.797 -3.484 1 90.69 187 ALA A O 1
ATOM 1480 N N . THR A 1 188 ? -13.609 7.082 -2.094 1 90.06 188 THR A N 1
ATOM 1481 C CA . THR A 1 188 ? -13.828 5.672 -2.398 1 90.06 188 THR A CA 1
ATOM 1482 C C . THR A 1 188 ? -15.227 5.234 -1.964 1 90.06 188 THR A C 1
ATOM 1484 O O . THR A 1 188 ? -15.93 4.551 -2.711 1 90.06 188 THR A O 1
ATOM 1487 N N . ILE A 1 189 ? -15.633 5.656 -0.794 1 86.75 189 ILE A N 1
ATOM 1488 C CA . ILE A 1 189 ? -16.922 5.27 -0.249 1 86.75 189 ILE A CA 1
ATOM 1489 C C . ILE A 1 189 ? -18.047 5.879 -1.097 1 86.75 189 ILE A C 1
ATOM 1491 O O . ILE A 1 189 ? -19.016 5.199 -1.425 1 86.75 189 ILE A O 1
ATOM 1495 N N . VAL A 1 190 ? -17.906 7.137 -1.5 1 91.38 190 VAL A N 1
ATOM 1496 C CA . VAL A 1 190 ? -18.906 7.82 -2.305 1 91.38 190 VAL A CA 1
ATOM 1497 C C . VAL A 1 190 ? -19.094 7.086 -3.631 1 91.38 190 VAL A C 1
ATOM 1499 O O . VAL A 1 190 ? -20.219 6.805 -4.039 1 91.38 190 VAL A O 1
ATOM 1502 N N . GLY A 1 191 ? -18.031 6.766 -4.273 1 92.69 191 GLY A N 1
ATOM 1503 C CA . GLY A 1 191 ? -18.109 6.043 -5.535 1 92.69 191 GLY A CA 1
ATOM 1504 C C . GLY A 1 191 ? -18.656 4.633 -5.383 1 92.69 191 GLY A C 1
ATOM 1505 O O . GLY A 1 191 ? -19.516 4.207 -6.145 1 92.69 191 GLY A O 1
ATOM 1506 N N . PHE A 1 192 ? -18.141 3.979 -4.406 1 89.44 192 PHE A N 1
ATOM 1507 C CA . PHE A 1 192 ? -18.531 2.596 -4.156 1 89.44 192 PHE A CA 1
ATOM 1508 C C . PHE A 1 192 ? -20.016 2.504 -3.834 1 89.44 192 PHE A C 1
ATOM 1510 O O . PHE A 1 192 ? -20.734 1.668 -4.395 1 89.44 192 PHE A O 1
ATOM 1517 N N . MET A 1 193 ? -20.469 3.34 -2.934 1 89.31 193 MET A N 1
ATOM 1518 C CA . MET A 1 193 ? -21.875 3.34 -2.545 1 89.31 193 MET A CA 1
ATOM 1519 C C . MET A 1 193 ? -22.766 3.754 -3.713 1 89.31 193 MET A C 1
ATOM 1521 O O . MET A 1 193 ? -23.875 3.242 -3.865 1 89.31 193 MET A O 1
ATOM 1525 N N . GLY A 1 194 ? -22.297 4.688 -4.508 1 92.94 194 GLY A N 1
ATOM 1526 C CA . GLY A 1 194 ? -23.031 5.039 -5.715 1 92.94 194 GLY A CA 1
ATOM 1527 C C . GLY A 1 194 ? -23.172 3.879 -6.684 1 92.94 194 GLY A C 1
ATOM 1528 O O . GLY A 1 194 ? -24.234 3.699 -7.293 1 92.94 194 GLY A O 1
ATOM 1529 N N . GLY A 1 195 ? -22.109 3.139 -6.844 1 92.88 195 GLY A N 1
ATOM 1530 C CA . GLY A 1 195 ? -22.156 1.966 -7.703 1 92.88 195 GLY A CA 1
ATOM 1531 C C . GLY A 1 195 ? -23.094 0.889 -7.191 1 92.88 195 GLY A C 1
ATOM 1532 O O . GLY A 1 195 ? -23.875 0.317 -7.961 1 92.88 195 GLY A O 1
ATOM 1533 N N . VAL A 1 196 ? -23.094 0.673 -5.926 1 89.88 196 VAL A N 1
ATOM 1534 C CA . VAL A 1 196 ? -23.953 -0.329 -5.309 1 89.88 196 VAL A CA 1
ATOM 1535 C C . VAL A 1 196 ? -25.406 0.091 -5.441 1 89.88 196 VAL A C 1
ATOM 1537 O O . VAL A 1 196 ? -26.266 -0.728 -5.773 1 89.88 196 VAL A O 1
ATOM 1540 N N . ALA A 1 197 ? -25.641 1.333 -5.137 1 93.25 197 ALA A N 1
ATOM 1541 C CA . ALA A 1 197 ? -27 1.848 -5.254 1 93.25 197 ALA A CA 1
ATOM 1542 C C . ALA A 1 197 ? -27.547 1.654 -6.668 1 93.25 197 ALA A C 1
ATOM 1544 O O . ALA A 1 197 ? -28.688 1.229 -6.852 1 93.25 197 ALA A O 1
ATOM 1545 N N . THR A 1 198 ? -26.734 1.877 -7.613 1 93.25 198 THR A N 1
ATOM 1546 C CA . THR A 1 198 ? -27.141 1.74 -9.008 1 93.25 198 THR A CA 1
ATOM 1547 C C . THR A 1 198 ? -27.422 0.28 -9.344 1 93.25 198 THR A C 1
ATOM 1549 O O . THR A 1 198 ? -28.422 -0.032 -9.977 1 93.25 198 THR A O 1
ATOM 1552 N N . THR A 1 199 ? -26.578 -0.53 -8.914 1 90.31 199 THR A N 1
ATOM 1553 C CA . THR A 1 199 ? -26.719 -1.952 -9.211 1 90.31 199 THR A CA 1
ATOM 1554 C C . THR A 1 199 ? -27.969 -2.518 -8.516 1 90.31 199 THR A C 1
ATOM 1556 O O . THR A 1 199 ? -28.719 -3.291 -9.109 1 90.31 199 THR A O 1
ATOM 1559 N N . VAL A 1 200 ? -28.203 -2.156 -7.281 1 89.75 200 VAL A N 1
ATOM 1560 C CA . VAL A 1 200 ? -29.359 -2.641 -6.52 1 89.75 200 VAL A CA 1
ATOM 1561 C C . VAL A 1 200 ? -30.641 -2.113 -7.137 1 89.75 200 VAL A C 1
ATOM 1563 O O . VAL A 1 200 ? -31.625 -2.846 -7.25 1 89.75 200 VAL A O 1
ATOM 1566 N N . CYS A 1 201 ? -30.672 -0.918 -7.539 1 92.69 201 CYS A N 1
ATOM 1567 C CA . CYS A 1 201 ? -31.844 -0.354 -8.195 1 92.69 201 CYS A CA 1
ATOM 1568 C C . CYS A 1 201 ? -32.188 -1.118 -9.469 1 92.69 201 CYS A C 1
ATOM 1570 O O . CYS A 1 201 ? -33.344 -1.415 -9.734 1 92.69 201 CYS A O 1
ATOM 1572 N N . LEU A 1 202 ? -31.172 -1.413 -10.141 1 89.44 202 LEU A N 1
ATOM 1573 C CA . LEU A 1 202 ? -31.391 -2.156 -11.375 1 89.44 202 LEU A CA 1
ATOM 1574 C C . LEU A 1 202 ? -31.922 -3.553 -11.086 1 89.44 202 LEU A C 1
ATOM 1576 O O . LEU A 1 202 ? -32.781 -4.051 -11.805 1 89.44 202 LEU A O 1
ATOM 1580 N N . GLN A 1 203 ? -31.469 -4.129 -10.086 1 86.19 203 GLN A N 1
ATOM 1581 C CA . GLN A 1 203 ? -31.938 -5.457 -9.703 1 86.19 203 GLN A CA 1
ATOM 1582 C C . GLN A 1 203 ? -33.406 -5.414 -9.266 1 86.19 203 GLN A C 1
ATOM 1584 O O . GLN A 1 203 ? -34.156 -6.355 -9.516 1 86.19 203 GLN A O 1
ATOM 1589 N N . GLN A 1 204 ? -33.719 -4.352 -8.586 1 89.62 204 GLN A N 1
ATOM 1590 C CA . GLN A 1 204 ? -35.094 -4.223 -8.102 1 89.62 204 GLN A CA 1
ATOM 1591 C C . GLN A 1 204 ? -36.062 -3.998 -9.258 1 89.62 204 GLN A C 1
ATOM 1593 O O . GLN A 1 204 ? -37.25 -4.258 -9.133 1 89.62 204 GLN A O 1
ATOM 1598 N N . LEU A 1 205 ? -35.562 -3.547 -10.383 1 89.56 205 LEU A N 1
ATOM 1599 C CA . LEU A 1 205 ? -36.438 -3.354 -11.547 1 89.56 205 LEU A CA 1
ATOM 1600 C C . LEU A 1 205 ? -37 -4.68 -12.016 1 89.56 205 LEU A C 1
ATOM 1602 O O . LEU A 1 205 ? -38.094 -4.719 -12.578 1 89.56 205 LEU A O 1
ATOM 1606 N N . LYS A 1 206 ? -36.375 -5.727 -11.75 1 87.38 206 LYS A N 1
ATOM 1607 C CA . LYS A 1 206 ? -36.906 -7.043 -12.078 1 87.38 206 LYS A CA 1
ATOM 1608 C C . LYS A 1 206 ? -38.188 -7.324 -11.312 1 87.38 206 LYS A C 1
ATOM 1610 O O . LYS A 1 206 ? -39.156 -7.867 -11.875 1 87.38 206 LYS A O 1
ATOM 1615 N N . SER A 1 207 ? -38.125 -6.945 -10.078 1 87.25 207 SER A N 1
ATOM 1616 C CA . SER A 1 207 ? -39.312 -7.121 -9.25 1 87.25 207 SER A CA 1
ATOM 1617 C C . SER A 1 207 ? -40.438 -6.199 -9.703 1 87.25 207 SER A C 1
ATOM 1619 O O . SER A 1 207 ? -41.625 -6.547 -9.586 1 87.25 207 SER A O 1
ATOM 1621 N N . PHE A 1 208 ? -40.062 -5.051 -10.195 1 91.38 208 PHE A N 1
ATOM 1622 C CA . PHE A 1 208 ? -41.062 -4.09 -10.672 1 91.38 208 PHE A CA 1
ATOM 1623 C C . PHE A 1 208 ? -41.844 -4.652 -11.859 1 91.38 208 PHE A C 1
ATOM 1625 O O . PHE A 1 208 ? -43.031 -4.406 -12 1 91.38 208 PHE A O 1
ATOM 1632 N N . VAL A 1 209 ? -41.094 -5.469 -12.664 1 89 209 VAL A N 1
ATOM 1633 C CA . VAL A 1 209 ? -41.75 -5.973 -13.875 1 89 209 VAL A CA 1
ATOM 1634 C C . VAL A 1 209 ? -42.219 -7.406 -13.648 1 89 209 VAL A C 1
ATOM 1636 O O . VAL A 1 209 ? -42.812 -8.016 -14.539 1 89 209 VAL A O 1
ATOM 1639 N N . GLY A 1 210 ? -42.031 -7.922 -12.508 1 81.75 210 GLY A N 1
ATOM 1640 C CA . GLY A 1 210 ? -42.562 -9.219 -12.125 1 81.75 210 GLY A CA 1
ATOM 1641 C C . GLY A 1 210 ? -41.781 -10.383 -12.719 1 81.75 210 GLY A C 1
ATOM 1642 O O . GLY A 1 210 ? -42.344 -11.453 -12.953 1 81.75 210 GLY A O 1
ATOM 1643 N N . VAL A 1 211 ? -40.625 -10.188 -13.102 1 77.94 211 VAL A N 1
ATOM 1644 C CA . VAL A 1 211 ? -39.812 -11.242 -13.711 1 77.94 211 VAL A CA 1
ATOM 1645 C C . VAL A 1 211 ? -39.031 -11.992 -12.633 1 77.94 211 VAL A C 1
ATOM 1647 O O . VAL A 1 211 ? -38.5 -11.375 -11.711 1 77.94 211 VAL A O 1
ATOM 1650 N N . LYS A 1 212 ? -39.156 -13.305 -12.641 1 65.31 212 LYS A N 1
ATOM 1651 C CA . LYS A 1 212 ? -38.5 -14.133 -11.656 1 65.31 212 LYS A CA 1
ATOM 1652 C C . LYS A 1 212 ? -37 -14.203 -11.93 1 65.31 212 LYS A C 1
ATOM 1654 O O . LYS A 1 212 ? -36.562 -14.219 -13.094 1 65.31 212 LYS A O 1
ATOM 1659 N N . GLN A 1 213 ? -36.125 -13.898 -10.93 1 60.5 213 GLN A N 1
ATOM 1660 C CA . GLN A 1 213 ? -34.656 -13.703 -10.922 1 60.5 213 GLN A CA 1
ATOM 1661 C C . GLN A 1 213 ? -33.938 -14.992 -11.289 1 60.5 213 GLN A C 1
ATOM 1663 O O . GLN A 1 213 ? -34.062 -16.016 -10.602 1 60.5 213 GLN A O 1
ATOM 1668 N N . LYS A 1 214 ? -33.531 -15.461 -12.445 1 52.03 214 LYS A N 1
ATOM 1669 C CA . LYS A 1 214 ? -32.75 -16.672 -12.648 1 52.03 214 LYS A CA 1
ATOM 1670 C C . LYS A 1 214 ? -31.266 -16.391 -12.539 1 52.03 214 LYS A C 1
ATOM 1672 O O . LYS A 1 214 ? -30.453 -17.312 -12.383 1 52.03 214 LYS A O 1
ATOM 1677 N N . GLY A 1 215 ? -30.938 -15.133 -12.461 1 57.56 215 GLY A N 1
ATOM 1678 C CA . GLY A 1 215 ? -29.5 -15.016 -12.672 1 57.56 215 GLY A CA 1
ATOM 1679 C C . GLY A 1 215 ? -28.781 -14.336 -11.523 1 57.56 215 GLY A C 1
ATOM 1680 O O . GLY A 1 215 ? -29.391 -13.547 -10.789 1 57.56 215 GLY A O 1
ATOM 1681 N N . HIS A 1 216 ? -27.594 -15.078 -11.133 1 60.75 216 HIS A N 1
ATOM 1682 C CA . HIS A 1 216 ? -26.781 -14.641 -10.008 1 60.75 216 HIS A CA 1
ATOM 1683 C C . HIS A 1 216 ? -25.859 -13.484 -10.414 1 60.75 216 HIS A C 1
ATOM 1685 O O . HIS A 1 216 ? -25.219 -12.867 -9.555 1 60.75 216 HIS A O 1
ATOM 1691 N N . ASN A 1 217 ? -25.938 -13.109 -11.641 1 65.31 217 ASN A N 1
ATOM 1692 C CA . ASN A 1 217 ? -25.016 -12.055 -12.07 1 65.31 217 ASN A CA 1
ATOM 1693 C C . ASN A 1 217 ? -25.578 -10.672 -11.766 1 65.31 217 ASN A C 1
ATOM 1695 O O . ASN A 1 217 ? -26.734 -10.383 -12.07 1 65.31 217 ASN A O 1
ATOM 1699 N N . SER A 1 218 ? -24.797 -9.938 -11.102 1 68.94 218 SER A N 1
ATOM 1700 C CA . SER A 1 218 ? -25.25 -8.633 -10.633 1 68.94 218 SER A CA 1
ATOM 1701 C C . SER A 1 218 ? -24.719 -7.512 -11.508 1 68.94 218 SER A C 1
ATOM 1703 O O . SER A 1 218 ? -25.016 -6.336 -11.273 1 68.94 218 SER A O 1
ATOM 1705 N N . ASP A 1 219 ? -24.031 -7.922 -12.547 1 77.88 219 ASP A N 1
ATOM 1706 C CA . ASP A 1 219 ? -23.5 -6.863 -13.398 1 77.88 219 ASP A CA 1
ATOM 1707 C C . ASP A 1 219 ? -24.625 -6.195 -14.203 1 77.88 219 ASP A C 1
ATOM 1709 O O . ASP A 1 219 ? -25.609 -6.844 -14.562 1 77.88 219 ASP A O 1
ATOM 1713 N N . VAL A 1 220 ? -24.438 -4.965 -14.477 1 82.12 220 VAL A N 1
ATOM 1714 C CA . VAL A 1 220 ? -25.453 -4.125 -15.102 1 82.12 220 VAL A CA 1
ATOM 1715 C C . VAL A 1 220 ? -25.812 -4.68 -16.484 1 82.12 220 VAL A C 1
ATOM 1717 O O . VAL A 1 220 ? -26.984 -4.711 -16.859 1 82.12 220 VAL A O 1
ATOM 1720 N N . ILE A 1 221 ? -24.812 -5.191 -17.156 1 82.31 221 ILE A N 1
ATOM 1721 C CA . ILE A 1 221 ? -25.031 -5.664 -18.516 1 82.31 221 ILE A CA 1
ATOM 1722 C C . ILE A 1 221 ? -25.891 -6.926 -18.484 1 82.31 221 ILE A C 1
ATOM 1724 O O . ILE A 1 221 ? -26.828 -7.055 -19.266 1 82.31 221 ILE A O 1
ATOM 1728 N N . SER A 1 222 ? -25.625 -7.762 -17.625 1 82.19 222 SER A N 1
ATOM 1729 C CA . SER A 1 222 ? -26.375 -9.016 -17.516 1 82.19 222 SER A CA 1
ATOM 1730 C C . SER A 1 222 ? -27.797 -8.766 -17.062 1 82.19 222 SER A C 1
ATOM 1732 O O . SER A 1 222 ? -28.734 -9.398 -17.547 1 82.19 222 SER A O 1
ATOM 1734 N N . VAL A 1 223 ? -28 -7.883 -16.141 1 81.31 223 VAL A N 1
ATOM 1735 C CA . VAL A 1 223 ? -29.328 -7.59 -15.602 1 81.31 223 VAL A CA 1
ATOM 1736 C C . VAL A 1 223 ? -30.172 -6.914 -16.672 1 81.31 223 VAL A C 1
ATOM 1738 O O . VAL A 1 223 ? -31.344 -7.266 -16.875 1 81.31 223 VAL A O 1
ATOM 1741 N N . LEU A 1 224 ? -29.547 -6 -17.391 1 84.81 224 LEU A N 1
ATOM 1742 C CA . LEU A 1 224 ? -30.266 -5.301 -18.453 1 84.81 224 LEU A CA 1
ATOM 1743 C C . LEU A 1 224 ? -30.641 -6.258 -19.578 1 84.81 224 LEU A C 1
ATOM 1745 O O . LEU A 1 224 ? -31.734 -6.168 -20.125 1 84.81 224 LEU A O 1
ATOM 1749 N N . HIS A 1 225 ? -29.734 -7.141 -19.859 1 85 225 HIS A N 1
ATOM 1750 C CA . HIS A 1 225 ? -30.016 -8.133 -20.891 1 85 225 HIS A CA 1
ATOM 1751 C C . HIS A 1 225 ? -31.156 -9.047 -20.469 1 85 225 HIS A C 1
ATOM 1753 O O . HIS A 1 225 ? -32.031 -9.367 -21.281 1 85 225 HIS A O 1
ATOM 1759 N N . ALA A 1 226 ? -31.172 -9.391 -19.266 1 82.12 226 ALA A N 1
ATOM 1760 C CA . ALA A 1 226 ? -32.219 -10.258 -18.766 1 82.12 226 ALA A CA 1
ATOM 1761 C C . ALA A 1 226 ? -33.562 -9.547 -18.781 1 82.12 226 ALA A C 1
ATOM 1763 O O . ALA A 1 226 ? -34.594 -10.156 -19.109 1 82.12 226 ALA A O 1
ATOM 1764 N N . LEU A 1 227 ? -33.625 -8.32 -18.438 1 84.56 227 LEU A N 1
ATOM 1765 C CA . LEU A 1 227 ? -34.844 -7.52 -18.406 1 84.56 227 LEU A CA 1
ATOM 1766 C C . LEU A 1 227 ? -35.375 -7.293 -19.812 1 84.56 227 LEU A C 1
ATOM 1768 O O . LEU A 1 227 ? -36.594 -7.379 -20.047 1 84.56 227 LEU A O 1
ATOM 1772 N N . LEU A 1 228 ? -34.469 -7.074 -20.75 1 87.06 228 LEU A N 1
ATOM 1773 C CA . LEU A 1 228 ? -34.875 -6.727 -22.094 1 87.06 228 LEU A CA 1
ATOM 1774 C C . LEU A 1 228 ? -35.188 -7.977 -22.906 1 87.06 228 LEU A C 1
ATOM 1776 O O . LEU A 1 228 ? -36 -7.926 -23.844 1 87.06 228 LEU A O 1
ATOM 1780 N N . SER A 1 229 ? -34.625 -9.07 -22.516 1 85.31 229 SER A N 1
ATOM 1781 C CA . SER A 1 229 ? -34.875 -10.32 -23.219 1 85.31 229 SER A CA 1
ATOM 1782 C C . SER A 1 229 ? -36.219 -10.93 -22.828 1 85.31 229 SER A C 1
ATOM 1784 O O . SER A 1 229 ? -36.812 -11.711 -23.578 1 85.31 229 SER A O 1
ATOM 1786 N N . GLN A 1 230 ? -36.75 -10.578 -21.703 1 85.88 230 GLN A N 1
ATOM 1787 C CA . GLN A 1 230 ? -38 -11.18 -21.234 1 85.88 230 GLN A CA 1
ATOM 1788 C C . GLN A 1 230 ? -39.125 -10.156 -21.203 1 85.88 230 GLN A C 1
ATOM 1790 O O . GLN A 1 230 ? -39.969 -10.156 -20.281 1 85.88 230 GLN A O 1
ATOM 1795 N N . VAL A 1 231 ? -39.188 -9.336 -22.125 1 86.19 231 VAL A N 1
ATOM 1796 C CA . VAL A 1 231 ? -40.156 -8.258 -22.156 1 86.19 231 VAL A CA 1
ATOM 1797 C C . VAL A 1 231 ? -41.562 -8.852 -22.234 1 86.19 231 VAL A C 1
ATOM 1799 O O . VAL A 1 231 ? -42.5 -8.281 -21.672 1 86.19 231 VAL A O 1
ATOM 1802 N N . HIS A 1 232 ? -41.688 -10.031 -22.734 1 86.75 232 HIS A N 1
ATOM 1803 C CA . HIS A 1 232 ? -42.969 -10.672 -22.906 1 86.75 232 HIS A CA 1
ATOM 1804 C C . HIS A 1 232 ? -43.531 -11.164 -21.562 1 86.75 232 HIS A C 1
ATOM 1806 O O . HIS A 1 232 ? -44.75 -11.375 -21.438 1 86.75 232 HIS A O 1
ATOM 1812 N N . LYS A 1 233 ? -42.75 -11.211 -20.594 1 85.88 233 LYS A N 1
ATOM 1813 C CA . LYS A 1 233 ? -43.188 -11.734 -19.312 1 85.88 233 LYS A CA 1
ATOM 1814 C C . LYS A 1 233 ? -43.469 -10.609 -18.312 1 85.88 233 LYS A C 1
ATOM 1816 O O . LYS A 1 233 ? -43.781 -10.859 -17.156 1 85.88 233 LYS A O 1
ATOM 1821 N N . TRP A 1 234 ? -43.375 -9.438 -18.828 1 89.5 234 TRP A N 1
ATOM 1822 C CA . TRP A 1 234 ? -43.594 -8.297 -17.938 1 89.5 234 TRP A CA 1
ATOM 1823 C C . TRP A 1 234 ? -45.031 -8.227 -17.453 1 89.5 234 TRP A C 1
ATOM 1825 O O . TRP A 1 234 ? -45.969 -8.469 -18.219 1 89.5 234 TRP A O 1
ATOM 1835 N N . LYS A 1 235 ? -45.156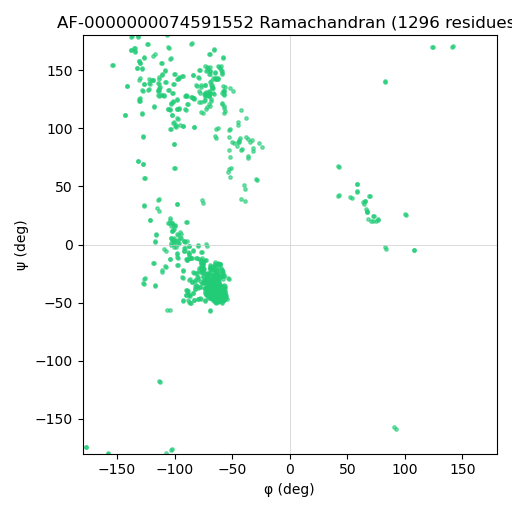 -8.008 -16.219 1 90.25 235 LYS A N 1
ATOM 1836 C CA . LYS A 1 235 ? -46.5 -7.793 -15.633 1 90.25 235 LYS A CA 1
ATOM 1837 C C . LYS A 1 235 ? -46.719 -6.312 -15.344 1 90.25 235 LYS A C 1
ATOM 1839 O O . LYS A 1 235 ? -46.094 -5.742 -14.453 1 90.25 235 LYS A O 1
ATOM 1844 N N . TRP A 1 236 ? -47.656 -5.75 -16 1 89.12 236 TRP A N 1
ATOM 1845 C CA . TRP A 1 236 ? -47.906 -4.316 -15.875 1 89.12 236 TRP A CA 1
ATOM 1846 C C . TRP A 1 236 ? -48.531 -3.98 -14.523 1 89.12 236 TRP A C 1
ATOM 1848 O O . TRP A 1 236 ? -48.312 -2.889 -13.992 1 89.12 236 TRP A O 1
ATOM 1858 N N . GLU A 1 237 ? -49.25 -4.934 -13.906 1 89.25 237 GLU A N 1
ATOM 1859 C CA . GLU A 1 237 ? -49.844 -4.711 -12.594 1 89.25 237 GLU A CA 1
ATOM 1860 C C . GLU A 1 237 ? -48.75 -4.453 -11.539 1 89.25 237 GLU A C 1
ATOM 1862 O O . GLU A 1 237 ? -48.875 -3.523 -10.734 1 89.25 237 GLU A O 1
ATOM 1867 N N . SER A 1 238 ? -47.781 -5.285 -11.656 1 91.38 238 SER A N 1
ATOM 1868 C CA . SER A 1 238 ? -46.688 -5.148 -10.711 1 91.38 238 SER A CA 1
ATOM 1869 C C . SER A 1 238 ? -45.906 -3.848 -10.938 1 91.38 238 SER A C 1
ATOM 1871 O O . SER A 1 238 ? -45.5 -3.188 -9.977 1 91.38 238 SER A O 1
ATOM 1873 N N . ALA A 1 239 ? -45.781 -3.447 -12.141 1 93 239 ALA A N 1
ATOM 1874 C CA . ALA A 1 239 ? -45.031 -2.232 -12.477 1 93 239 ALA A CA 1
ATOM 1875 C C . ALA A 1 239 ? -45.75 -0.99 -11.977 1 93 239 ALA A C 1
ATOM 1877 O O . ALA A 1 239 ? -45.156 -0.086 -11.406 1 93 239 ALA A O 1
ATOM 1878 N N . VAL A 1 240 ? -47 -1.001 -12.203 1 93.31 240 VAL A N 1
ATOM 1879 C CA . VAL A 1 240 ? -47.781 0.152 -11.797 1 93.31 240 VAL A CA 1
ATOM 1880 C C . VAL A 1 240 ? -47.781 0.278 -10.273 1 93.31 240 VAL A C 1
ATOM 1882 O O . VAL A 1 240 ? -47.625 1.378 -9.734 1 93.31 240 VAL A O 1
ATOM 1885 N N . LEU A 1 241 ? -47.938 -0.844 -9.656 1 93.06 241 LEU A N 1
ATOM 1886 C CA . LEU A 1 241 ? -47.906 -0.839 -8.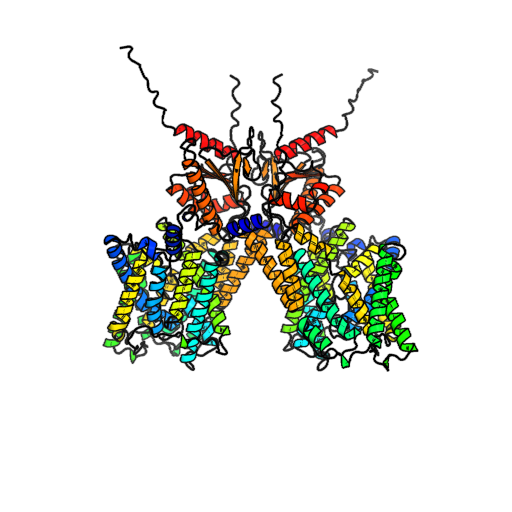195 1 93.06 241 LEU A CA 1
ATOM 1887 C C . LEU A 1 241 ? -46.531 -0.388 -7.676 1 93.06 241 LEU A C 1
ATOM 1889 O O . LEU A 1 241 ? -46.469 0.448 -6.77 1 93.06 241 LEU A O 1
ATOM 1893 N N . GLY A 1 242 ? -45.5 -0.913 -8.227 1 94.75 242 GLY A N 1
ATOM 1894 C CA . GLY A 1 242 ? -44.156 -0.572 -7.809 1 94.75 242 GLY A CA 1
ATOM 1895 C C . GLY A 1 242 ? -43.844 0.896 -8 1 94.75 242 GLY A C 1
ATOM 1896 O O . GLY A 1 242 ? -43.375 1.562 -7.066 1 94.75 242 GLY A O 1
ATOM 1897 N N . PHE A 1 243 ? -44.125 1.435 -9.156 1 96.38 243 PHE A N 1
ATOM 1898 C CA . PHE A 1 243 ? -43.812 2.824 -9.453 1 96.38 243 PHE A CA 1
ATOM 1899 C C . PHE A 1 243 ? -44.719 3.771 -8.672 1 96.38 243 PHE A C 1
ATOM 1901 O O . PHE A 1 243 ? -44.281 4.855 -8.273 1 96.38 243 PHE A O 1
ATOM 1908 N N . SER A 1 244 ? -45.875 3.32 -8.414 1 96.5 244 SER A N 1
ATOM 1909 C CA . SER A 1 244 ? -46.781 4.156 -7.633 1 96.5 244 SER A CA 1
ATOM 1910 C C . SER A 1 244 ? -46.281 4.324 -6.203 1 96.5 244 SER A C 1
ATOM 1912 O O . SER A 1 244 ? -46.281 5.438 -5.672 1 96.5 244 SER A O 1
ATOM 1914 N N . PHE A 1 245 ? -45.906 3.271 -5.605 1 96.5 245 PHE A N 1
ATOM 1915 C CA . PHE A 1 245 ? -45.438 3.352 -4.23 1 96.5 245 PHE A CA 1
ATOM 1916 C C . PHE A 1 245 ? -44.062 4.051 -4.164 1 96.5 245 PHE A C 1
ATOM 1918 O O . PHE A 1 245 ? -43.781 4.762 -3.199 1 96.5 245 PHE A O 1
ATOM 1925 N N . LEU A 1 246 ? -43.156 3.803 -5.16 1 97.12 246 LEU A N 1
ATOM 1926 C CA . LEU A 1 246 ? -41.906 4.543 -5.227 1 97.12 246 LEU A CA 1
ATOM 1927 C C . LEU A 1 246 ? -42.188 6.043 -5.316 1 97.12 246 LEU A C 1
ATOM 1929 O O . LEU A 1 246 ? -41.531 6.828 -4.605 1 97.12 246 LEU A O 1
ATOM 1933 N N . PHE A 1 247 ? -43.125 6.387 -6.164 1 97.19 247 PHE A N 1
ATOM 1934 C CA . PHE A 1 247 ? -43.469 7.785 -6.34 1 97.19 247 PHE A CA 1
ATOM 1935 C C . PHE A 1 247 ? -44.031 8.367 -5.047 1 97.19 247 PHE A C 1
ATOM 1937 O O . PHE A 1 247 ? -43.719 9.5 -4.676 1 97.19 247 PHE A O 1
ATOM 1944 N N . TYR A 1 248 ? -44.875 7.586 -4.41 1 96.56 248 TYR A N 1
ATOM 1945 C CA . TYR A 1 248 ? -45.469 8.008 -3.137 1 96.56 248 TYR A CA 1
ATOM 1946 C C . TYR A 1 248 ? -44.375 8.312 -2.121 1 96.56 248 TYR A C 1
ATOM 1948 O O . TYR A 1 248 ? -44.375 9.375 -1.493 1 96.56 248 TYR A O 1
ATOM 1956 N N . MET A 1 249 ? -43.375 7.477 -1.978 1 96 249 MET A N 1
ATOM 1957 C CA . MET A 1 249 ? -42.312 7.652 -1.005 1 96 249 MET A CA 1
ATOM 1958 C C . MET A 1 249 ? -41.438 8.836 -1.378 1 96 249 MET A C 1
ATOM 1960 O O . MET A 1 249 ? -41 9.602 -0.507 1 96 249 MET A O 1
ATOM 1964 N N . LEU A 1 250 ? -41.156 9.039 -2.65 1 95.81 250 LEU A N 1
ATOM 1965 C CA . LEU A 1 250 ? -40.375 10.172 -3.104 1 95.81 250 LEU A CA 1
ATOM 1966 C C . LEU A 1 250 ? -41.094 11.492 -2.852 1 95.81 250 LEU A C 1
ATOM 1968 O O . LEU A 1 250 ? -40.438 12.484 -2.492 1 95.81 250 LEU A O 1
ATOM 1972 N N . LEU A 1 251 ? -42.375 11.438 -3.016 1 95.38 251 LEU A N 1
ATOM 1973 C CA . LEU A 1 251 ? -43.188 12.625 -2.805 1 95.38 251 LEU A CA 1
ATOM 1974 C C . LEU A 1 251 ? -43.188 13.031 -1.335 1 95.38 251 LEU A C 1
ATOM 1976 O O . LEU A 1 251 ? -43.094 14.219 -1.014 1 95.38 251 LEU A O 1
ATOM 1980 N N . THR A 1 252 ? -43.375 12.094 -0.511 1 94.62 252 THR A N 1
ATOM 1981 C CA . THR A 1 252 ? -43.375 12.398 0.917 1 94.62 252 THR A CA 1
ATOM 1982 C C . THR A 1 252 ? -42.031 12.93 1.355 1 94.62 252 THR A C 1
ATOM 1984 O O . THR A 1 252 ? -41.938 13.828 2.197 1 94.62 252 THR A O 1
ATOM 1987 N N . LYS A 1 253 ? -41 12.422 0.847 1 92.56 253 LYS A N 1
ATOM 1988 C CA . LYS A 1 253 ? -39.656 12.891 1.165 1 92.56 253 LYS A CA 1
ATOM 1989 C C . LYS A 1 253 ? -39.438 14.336 0.708 1 92.56 253 LYS A C 1
ATOM 1991 O O . LYS A 1 253 ? -38.844 15.141 1.425 1 92.56 253 LYS A O 1
ATOM 1996 N N . TYR A 1 254 ? -39.906 14.602 -0.463 1 92.44 254 TYR A N 1
ATOM 1997 C CA . TYR A 1 254 ? -39.812 15.945 -1.027 1 92.44 254 TYR A CA 1
ATOM 1998 C C . TYR A 1 254 ? -40.531 16.969 -0.15 1 92.44 254 TYR A C 1
ATOM 2000 O O . TYR A 1 254 ? -40 18.031 0.134 1 92.44 254 TYR A O 1
ATOM 2008 N N . TYR A 1 255 ? -41.625 16.609 0.321 1 92 255 TYR A N 1
ATOM 2009 C CA . TYR A 1 255 ? -42.438 17.531 1.139 1 92 255 TYR A CA 1
ATOM 2010 C C . TYR A 1 255 ? -41.844 17.641 2.539 1 92 255 TYR A C 1
ATOM 2012 O O . TYR A 1 255 ? -41.906 18.703 3.162 1 92 255 TYR A O 1
ATOM 2020 N N . ALA A 1 256 ? -41.281 16.609 2.998 1 91.38 256 ALA A N 1
ATOM 2021 C CA . ALA A 1 256 ? -40.656 16.641 4.316 1 91.38 256 ALA A CA 1
ATOM 2022 C C . ALA A 1 256 ? -39.438 17.578 4.312 1 91.38 256 ALA A C 1
ATOM 2024 O O . ALA A 1 256 ? -39.125 18.203 5.328 1 91.38 256 ALA A O 1
ATOM 2025 N N . LYS A 1 257 ? -38.75 17.672 3.232 1 88.38 257 LYS A N 1
ATOM 2026 C CA . LYS A 1 257 ? -37.562 18.547 3.104 1 88.38 257 LYS A CA 1
ATOM 2027 C C . LYS A 1 257 ? -38 20.016 3.092 1 88.38 257 LYS A C 1
ATOM 2029 O O . LYS A 1 257 ? -37.25 20.875 3.584 1 88.38 257 LYS A O 1
ATOM 2034 N N . ARG A 1 258 ? -39.125 20.328 2.658 1 90.81 258 ARG A N 1
ATOM 2035 C CA . ARG A 1 258 ? -39.625 21.703 2.551 1 90.81 258 ARG A CA 1
ATOM 2036 C C . ARG A 1 258 ? -40.312 22.141 3.842 1 90.81 258 ARG A C 1
ATOM 2038 O O . ARG A 1 258 ? -40.156 23.281 4.277 1 90.81 258 ARG A O 1
ATOM 2045 N N . LYS A 1 259 ? -41.031 21.188 4.363 1 91.38 259 LYS A N 1
ATOM 2046 C CA . LYS A 1 259 ? -41.719 21.5 5.613 1 91.38 259 LYS A CA 1
ATOM 2047 C C . LYS A 1 259 ? -41.438 20.453 6.68 1 91.38 259 LYS A C 1
ATOM 2049 O O . LYS A 1 259 ? -41.938 19.328 6.617 1 91.38 259 LYS A O 1
ATOM 2054 N N . PRO A 1 260 ? -40.75 20.844 7.668 1 86.12 260 PRO A N 1
ATOM 2055 C CA . PRO A 1 260 ? -40.312 19.906 8.703 1 86.12 260 PRO A CA 1
ATOM 2056 C C . PRO A 1 260 ? -41.5 19.234 9.406 1 86.12 260 PRO A C 1
ATOM 2058 O O . PRO A 1 260 ? -41.344 18.156 9.992 1 86.12 260 PRO A O 1
ATOM 2061 N N . ALA A 1 261 ? -42.656 19.781 9.258 1 86.06 261 ALA A N 1
ATOM 2062 C CA . ALA A 1 261 ? -43.844 19.219 9.891 1 86.06 261 ALA A CA 1
ATOM 2063 C C . ALA A 1 261 ? -44.219 17.875 9.273 1 86.06 261 ALA A C 1
ATOM 2065 O O . ALA A 1 261 ? -44.844 17.031 9.922 1 86.06 261 ALA A O 1
ATOM 2066 N N . PHE A 1 262 ? -43.781 17.656 8.109 1 89.44 262 PHE A N 1
ATOM 2067 C CA . PHE A 1 262 ? -44.156 16.438 7.387 1 89.44 262 PHE A CA 1
ATOM 2068 C C . PHE A 1 262 ? -43.094 15.367 7.562 1 89.44 262 PHE A C 1
ATOM 2070 O O . PHE A 1 262 ? -43.094 14.359 6.844 1 89.44 262 PHE A O 1
ATOM 2077 N N . PHE A 1 263 ? -42.156 15.547 8.445 1 90.88 263 PHE A N 1
ATOM 2078 C CA . PHE A 1 263 ? -41.062 14.602 8.695 1 90.88 263 PHE A CA 1
ATOM 2079 C C . PHE A 1 263 ? -41.625 13.227 9.062 1 90.88 263 PHE A C 1
ATOM 2081 O O . PHE A 1 263 ? -41.156 12.211 8.531 1 90.88 263 PHE A O 1
ATOM 2088 N N . TRP A 1 264 ? -42.688 13.164 9.797 1 88.25 264 TRP A N 1
ATOM 2089 C CA . TRP A 1 264 ? -43.219 11.914 10.305 1 88.25 264 TRP A CA 1
ATOM 2090 C C . TRP A 1 264 ? -43.938 11.125 9.195 1 88.25 264 TRP A C 1
ATOM 2092 O O . TRP A 1 264 ? -43.906 9.891 9.188 1 88.25 264 TRP A O 1
ATOM 2102 N N . ILE A 1 265 ? -44.406 11.828 8.281 1 89.81 265 ILE A N 1
ATOM 2103 C CA . ILE A 1 265 ? -45.094 11.172 7.168 1 89.81 265 ILE A CA 1
ATOM 2104 C C . ILE A 1 265 ? -44.062 10.484 6.273 1 89.81 265 ILE A C 1
ATOM 2106 O O . ILE A 1 265 ? -44.281 9.359 5.809 1 89.81 265 ILE A O 1
ATOM 2110 N N . SER A 1 266 ? -43 11.141 6.125 1 91.25 266 SER A N 1
ATOM 2111 C CA . SER A 1 266 ? -41.938 10.586 5.301 1 91.25 266 SER A CA 1
ATOM 2112 C C . SER A 1 266 ? -41.25 9.406 5.996 1 91.25 266 SER A C 1
ATOM 2114 O O . SER A 1 266 ? -40.938 8.398 5.359 1 91.25 266 SER A O 1
ATOM 2116 N N . ALA A 1 267 ? -41.094 9.539 7.281 1 91.06 267 ALA A N 1
ATOM 2117 C CA . ALA A 1 267 ? -40.406 8.492 8.047 1 91.06 267 ALA A CA 1
ATOM 2118 C C . ALA A 1 267 ? -41.25 7.215 8.078 1 91.06 267 ALA A C 1
ATOM 2120 O O . ALA A 1 267 ? -40.688 6.113 8.062 1 91.06 267 ALA A O 1
ATOM 2121 N N . MET A 1 268 ? -42.562 7.289 8.016 1 92.69 268 MET A N 1
ATOM 2122 C CA . MET A 1 268 ? -43.469 6.129 8.109 1 92.69 268 MET A CA 1
ATOM 2123 C C . MET A 1 268 ? -43.875 5.652 6.727 1 92.69 268 MET A C 1
ATOM 2125 O O . MET A 1 268 ? -44.625 4.672 6.602 1 92.69 268 MET A O 1
ATOM 2129 N N . ALA A 1 269 ? -43.344 6.348 5.762 1 94.06 269 ALA A N 1
ATOM 2130 C CA . ALA A 1 269 ? -43.781 6.07 4.398 1 94.06 269 ALA A CA 1
ATOM 2131 C C . ALA A 1 269 ? -43.562 4.613 4.027 1 94.06 269 ALA A C 1
ATOM 2133 O O . ALA A 1 269 ? -44.406 3.965 3.436 1 94.06 269 ALA A O 1
ATOM 2134 N N . PRO A 1 270 ? -42.438 4.059 4.398 1 93.31 270 PRO A N 1
ATOM 2135 C CA . PRO A 1 270 ? -42.219 2.654 4.047 1 93.31 270 PRO A CA 1
ATOM 2136 C C . PRO A 1 270 ? -43.219 1.713 4.719 1 93.31 270 PRO A C 1
ATOM 2138 O O . PRO A 1 270 ? -43.781 0.832 4.059 1 93.31 270 PRO A O 1
ATOM 2141 N N . LEU A 1 271 ? -43.469 1.906 5.977 1 93.38 271 LEU A N 1
ATOM 2142 C CA . LEU A 1 271 ? -44.438 1.066 6.691 1 93.38 271 LEU A CA 1
ATOM 2143 C C . LEU A 1 271 ? -45.844 1.249 6.137 1 93.38 271 LEU A C 1
ATOM 2145 O O . LEU A 1 271 ? -46.562 0.274 5.965 1 93.38 271 LEU A O 1
ATOM 2149 N N . VAL A 1 272 ? -46.156 2.424 5.863 1 94.5 272 VAL A N 1
ATOM 2150 C CA . VAL A 1 272 ? -47.469 2.721 5.293 1 94.5 272 VAL A CA 1
ATOM 2151 C C . VAL A 1 272 ? -47.625 2.047 3.932 1 94.5 272 VAL A C 1
ATOM 2153 O O . VAL A 1 272 ? -48.688 1.544 3.586 1 94.5 272 VAL A O 1
ATOM 2156 N N . SER A 1 273 ? -46.594 2.084 3.174 1 95.44 273 SER A N 1
ATOM 2157 C CA . SER A 1 273 ? -46.594 1.431 1.869 1 95.44 273 SER A CA 1
ATOM 2158 C C . SER A 1 273 ? -46.844 -0.067 2.004 1 95.44 273 SER A C 1
ATOM 2160 O O . SER A 1 273 ? -47.594 -0.652 1.205 1 95.44 273 SER A O 1
ATOM 2162 N N . VAL A 1 274 ? -46.25 -0.672 2.99 1 93.94 274 VAL A N 1
ATOM 2163 C CA . VAL A 1 274 ? -46.469 -2.1 3.217 1 93.94 274 VAL A CA 1
ATOM 2164 C C . VAL A 1 274 ? -47.906 -2.365 3.617 1 93.94 274 VAL A C 1
ATOM 2166 O O . VAL A 1 274 ? -48.531 -3.305 3.121 1 93.94 274 VAL A O 1
ATOM 2169 N N . ILE A 1 275 ? -48.469 -1.553 4.469 1 93.75 275 ILE A N 1
ATOM 2170 C CA . ILE A 1 275 ? -49.844 -1.707 4.941 1 93.75 275 ILE A CA 1
ATOM 2171 C C . ILE A 1 275 ? -50.812 -1.508 3.779 1 93.75 275 ILE A C 1
ATOM 2173 O O . ILE A 1 275 ? -51.656 -2.357 3.525 1 93.75 275 ILE A O 1
ATOM 2177 N N . LEU A 1 276 ? -50.594 -0.431 3.086 1 94.56 276 LEU A N 1
ATOM 2178 C CA . LEU A 1 276 ? -51.469 -0.124 1.968 1 94.56 276 LEU A CA 1
ATOM 2179 C C . LEU A 1 276 ? -51.375 -1.178 0.873 1 94.56 276 LEU A C 1
ATOM 2181 O O . LEU A 1 276 ? -52.375 -1.568 0.268 1 94.56 276 LEU A O 1
ATOM 2185 N N . GLY A 1 277 ? -50.125 -1.54 0.577 1 94.25 277 GLY A N 1
ATOM 2186 C CA . GLY A 1 277 ? -49.938 -2.59 -0.407 1 94.25 277 GLY A CA 1
ATOM 2187 C C . GLY A 1 277 ? -50.594 -3.9 -0.03 1 94.25 277 GLY A C 1
ATOM 2188 O O . GLY A 1 277 ? -51.219 -4.547 -0.87 1 94.25 277 GLY A O 1
ATOM 2189 N N . SER A 1 278 ? -50.5 -4.289 1.208 1 93.5 278 SER A N 1
ATOM 2190 C CA . SER A 1 278 ? -51.125 -5.52 1.696 1 93.5 278 SER A CA 1
ATOM 2191 C C . SER A 1 278 ? -52.656 -5.449 1.607 1 93.5 278 SER A C 1
ATOM 2193 O O . SER A 1 278 ? -53.281 -6.418 1.205 1 93.5 278 SER A O 1
ATOM 2195 N N . VAL A 1 279 ? -53.188 -4.34 1.978 1 93.88 279 VAL A N 1
ATOM 2196 C CA . VAL A 1 279 ? -54.625 -4.152 1.941 1 93.88 279 VAL A CA 1
ATOM 2197 C C . VAL A 1 279 ? -55.125 -4.195 0.496 1 93.88 279 VAL A C 1
ATOM 2199 O O . VAL A 1 279 ? -56.156 -4.816 0.201 1 93.88 279 VAL A O 1
ATOM 2202 N N . LEU A 1 280 ? -54.406 -3.547 -0.312 1 93.12 280 LEU A N 1
ATOM 2203 C CA . LEU A 1 280 ? -54.781 -3.52 -1.721 1 93.12 280 LEU A CA 1
ATOM 2204 C C . LEU A 1 280 ? -54.781 -4.926 -2.312 1 93.12 280 LEU A C 1
ATOM 2206 O O . LEU A 1 280 ? -55.688 -5.293 -3.051 1 93.12 280 LEU A O 1
ATOM 2210 N N . VAL A 1 281 ? -53.781 -5.668 -2.031 1 91.69 281 VAL A N 1
ATOM 2211 C CA . VAL A 1 281 ? -53.688 -7.027 -2.559 1 91.69 281 VAL A CA 1
ATOM 2212 C C . VAL A 1 281 ? -54.781 -7.898 -1.959 1 91.69 281 VAL A C 1
ATOM 2214 O O . VAL A 1 281 ? -55.344 -8.75 -2.648 1 91.69 281 VAL A O 1
ATOM 2217 N N . TYR A 1 282 ? -55.062 -7.691 -0.692 1 90 282 TYR A N 1
ATOM 2218 C CA . TYR A 1 282 ? -56.094 -8.461 -0.02 1 90 282 TYR A CA 1
ATOM 2219 C C . TYR A 1 282 ? -57.469 -8.188 -0.636 1 90 282 TYR A C 1
ATOM 2221 O O . TYR A 1 282 ? -58.25 -9.109 -0.863 1 90 282 TYR A O 1
ATOM 2229 N N . LEU A 1 283 ? -57.75 -7 -1.01 1 92.56 283 LEU A N 1
ATOM 2230 C CA . LEU A 1 283 ? -59.062 -6.598 -1.507 1 92.56 283 LEU A CA 1
ATOM 2231 C C . LEU A 1 283 ? -59.219 -6.945 -2.984 1 92.56 283 LEU A C 1
ATOM 2233 O O . LEU A 1 283 ? -60.281 -7.324 -3.428 1 92.56 283 LEU A O 1
ATOM 2237 N N . THR A 1 284 ? -58.125 -6.832 -3.738 1 91 284 THR A N 1
ATOM 2238 C CA . THR A 1 284 ? -58.25 -7.02 -5.18 1 91 284 THR A CA 1
ATOM 2239 C C . THR A 1 284 ? -57.844 -8.438 -5.57 1 91 284 THR A C 1
ATOM 2241 O O . THR A 1 284 ? -58 -8.844 -6.727 1 91 284 THR A O 1
ATOM 2244 N N . HIS A 1 285 ? -57.312 -9.266 -4.656 1 88 285 HIS A N 1
ATOM 2245 C CA . HIS A 1 285 ? -56.812 -10.602 -4.941 1 88 285 HIS A CA 1
ATOM 2246 C C . HIS A 1 285 ? -55.781 -10.57 -6.059 1 88 285 HIS A C 1
ATOM 2248 O O . HIS A 1 285 ? -55.844 -11.367 -6.996 1 88 285 HIS A O 1
ATOM 2254 N N . ALA A 1 286 ? -55.031 -9.57 -5.934 1 85.94 286 ALA A N 1
ATOM 2255 C CA . ALA A 1 286 ? -54.031 -9.352 -6.961 1 85.94 286 ALA A CA 1
ATOM 2256 C C . ALA A 1 286 ? -53 -10.484 -6.977 1 85.94 286 ALA A C 1
ATOM 2258 O O . ALA A 1 286 ? -52.281 -10.664 -7.957 1 85.94 286 ALA A O 1
ATOM 2259 N N . GLU A 1 287 ? -52.938 -11.297 -5.949 1 82.12 287 GLU A N 1
ATOM 2260 C CA . GLU A 1 287 ? -52.031 -12.438 -5.891 1 82.12 287 GLU A CA 1
ATOM 2261 C C . GLU A 1 287 ? -52.281 -13.414 -7.035 1 82.12 287 GLU A C 1
ATOM 2263 O O . GLU A 1 287 ? -51.375 -14.109 -7.484 1 82.12 287 GLU A O 1
ATOM 2268 N N . LYS A 1 288 ? -53.438 -13.359 -7.504 1 81.31 288 LYS A N 1
ATOM 2269 C CA . LYS A 1 288 ? -53.812 -14.25 -8.602 1 81.31 288 LYS A CA 1
ATOM 2270 C C . LYS A 1 288 ? -53.531 -13.609 -9.953 1 81.31 288 LYS A C 1
ATOM 2272 O O . LYS A 1 288 ? -53.562 -14.289 -10.984 1 81.31 288 LYS A O 1
ATOM 2277 N N . HIS A 1 289 ? -53.281 -12.391 -9.883 1 80.44 289 HIS A N 1
ATOM 2278 C CA . HIS A 1 289 ? -53.156 -11.68 -11.141 1 80.44 289 HIS A CA 1
ATOM 2279 C C . HIS A 1 289 ? -51.719 -11.195 -11.344 1 80.44 289 HIS A C 1
ATOM 2281 O O . HIS A 1 289 ? -51.5 -10.078 -11.82 1 80.44 289 HIS A O 1
ATOM 2287 N N . GLY A 1 290 ? -50.781 -11.844 -10.82 1 79.06 290 GLY A N 1
ATOM 2288 C CA . GLY A 1 290 ? -49.406 -11.531 -11.234 1 79.06 290 GLY A CA 1
ATOM 2289 C C . GLY A 1 290 ? -48.625 -10.812 -10.164 1 79.06 290 GLY A C 1
ATOM 2290 O O . GLY A 1 290 ? -47.438 -10.477 -10.383 1 79.06 290 GLY A O 1
ATOM 2291 N N . VAL A 1 291 ? -49.188 -10.453 -9.055 1 87.12 291 VAL A N 1
ATOM 2292 C CA . VAL A 1 291 ? -48.438 -9.797 -7.977 1 87.12 291 VAL A CA 1
ATOM 2293 C C . VAL A 1 291 ? -48 -10.836 -6.945 1 87.12 291 VAL A C 1
ATOM 2295 O O . VAL A 1 291 ? -48.844 -11.484 -6.312 1 87.12 291 VAL A O 1
ATOM 2298 N N . GLU A 1 292 ? -46.75 -10.93 -6.852 1 88.5 292 GLU A N 1
ATOM 2299 C CA . GLU A 1 292 ? -46.219 -11.906 -5.906 1 88.5 292 GLU A CA 1
ATOM 2300 C C . GLU A 1 292 ? -46.219 -11.359 -4.48 1 88.5 292 GLU A C 1
ATOM 2302 O O . GLU A 1 292 ? -45.938 -10.188 -4.258 1 88.5 292 GLU A O 1
ATOM 2307 N N . VAL A 1 293 ? -46.625 -12.219 -3.57 1 90.44 293 VAL A N 1
ATOM 2308 C CA . VAL A 1 293 ? -46.688 -11.812 -2.17 1 90.44 293 VAL A CA 1
ATOM 2309 C C . VAL A 1 293 ? -45.75 -12.672 -1.343 1 90.44 293 VAL A C 1
ATOM 2311 O O . VAL A 1 293 ? -45.281 -13.719 -1.805 1 90.44 293 VAL A O 1
ATOM 2314 N N . ILE A 1 294 ? -45.375 -12.297 -0.157 1 87.88 294 ILE A N 1
ATOM 2315 C CA . ILE A 1 294 ? -44.406 -12.953 0.73 1 87.88 294 ILE A CA 1
ATOM 2316 C C . ILE A 1 294 ? -44.969 -14.312 1.169 1 87.88 294 ILE A C 1
ATOM 2318 O O . ILE A 1 294 ? -44.25 -15.305 1.16 1 87.88 294 ILE A O 1
ATOM 2322 N N . GLY A 1 295 ? -46.219 -14.398 1.521 1 84.94 295 GLY A N 1
ATOM 2323 C CA . GLY A 1 295 ? -46.812 -15.641 1.996 1 84.94 295 GLY A CA 1
ATOM 2324 C C . GLY A 1 295 ? -46.75 -15.789 3.506 1 84.94 295 GLY A C 1
ATOM 2325 O O . GLY A 1 295 ? -46.594 -14.797 4.223 1 84.94 295 GLY A O 1
ATOM 2326 N N . SER A 1 296 ? -46.844 -16.984 4.023 1 85.69 296 SER A N 1
ATOM 2327 C CA . SER A 1 296 ? -46.938 -17.219 5.457 1 85.69 296 SER A CA 1
ATOM 2328 C C . SER A 1 296 ? -45.562 -17.234 6.117 1 85.69 296 SER A C 1
ATOM 2330 O O . SER A 1 296 ? -44.625 -17.828 5.594 1 85.69 296 SER A O 1
ATOM 2332 N N . LEU A 1 297 ? -45.438 -16.391 7.16 1 86.19 297 LEU A N 1
ATOM 2333 C CA . LEU A 1 297 ? -44.219 -16.328 7.961 1 86.19 297 LEU A CA 1
ATOM 2334 C C . LEU A 1 297 ? -44.438 -16.953 9.328 1 86.19 297 LEU A C 1
ATOM 2336 O O . LEU A 1 297 ? -45.5 -16.844 9.914 1 86.19 297 LEU A O 1
ATOM 2340 N N . LYS A 1 298 ? -43.469 -17.688 9.805 1 84.44 298 LYS A N 1
ATOM 2341 C CA . LYS A 1 298 ? -43.531 -18.312 11.117 1 84.44 298 LYS A CA 1
ATOM 2342 C C . LYS A 1 298 ? -43.438 -17.281 12.234 1 84.44 298 LYS A C 1
ATOM 2344 O O . LYS A 1 298 ? -42.5 -16.453 12.227 1 84.44 298 LYS A O 1
ATOM 2349 N N . LYS A 1 299 ? -44.375 -17.344 13.125 1 88.5 299 LYS A N 1
ATOM 2350 C CA . LYS A 1 299 ? -44.344 -16.453 14.273 1 88.5 299 LYS A CA 1
ATOM 2351 C C . LYS A 1 299 ? -43.375 -16.938 15.336 1 88.5 299 LYS A C 1
ATOM 2353 O O . LYS A 1 299 ? -43.188 -18.141 15.5 1 88.5 299 LYS A O 1
ATOM 2358 N N . GLY A 1 300 ? -42.688 -15.984 16.016 1 90.31 300 GLY A N 1
ATOM 2359 C CA . GLY A 1 300 ? -41.781 -16.359 17.109 1 90.31 300 GLY A CA 1
ATOM 2360 C C . GLY A 1 300 ? -40.5 -15.555 17.156 1 90.31 300 GLY A C 1
ATOM 2361 O O . GLY A 1 300 ? -40.219 -14.812 16.219 1 90.31 300 GLY A O 1
ATOM 2362 N N . LEU A 1 301 ? -39.812 -15.742 18.219 1 94.12 301 LEU A N 1
ATOM 2363 C CA . LEU A 1 301 ? -38.562 -15.039 18.422 1 94.12 301 LEU A CA 1
ATOM 2364 C C . LEU A 1 301 ? -37.406 -15.789 17.766 1 94.12 301 LEU A C 1
ATOM 2366 O O . LEU A 1 301 ? -37.594 -16.891 17.25 1 94.12 301 LEU A O 1
ATOM 2370 N N . ASN A 1 302 ? -36.219 -15.141 17.766 1 94.5 302 ASN A N 1
ATOM 2371 C CA . ASN A 1 302 ? -35.031 -15.672 17.125 1 94.5 302 ASN A CA 1
ATOM 2372 C C . ASN A 1 302 ? -34.656 -17.047 17.672 1 94.5 302 ASN A C 1
ATOM 2374 O O . ASN A 1 302 ? -34.438 -17.203 18.875 1 94.5 302 ASN A O 1
ATOM 2378 N N . PRO A 1 303 ? -34.656 -18.031 16.906 1 94.25 303 PRO A N 1
ATOM 2379 C CA . PRO A 1 303 ? -34.094 -19.312 17.359 1 94.25 303 PRO A CA 1
ATOM 2380 C C . PRO A 1 303 ? -32.594 -19.266 17.516 1 94.25 303 PRO A C 1
ATOM 2382 O O . PRO A 1 303 ? -31.906 -18.531 16.797 1 94.25 303 PRO A O 1
ATOM 2385 N N . LEU A 1 304 ? -32.031 -20.078 18.391 1 95.19 304 LEU A N 1
ATOM 2386 C CA . LEU A 1 304 ? -30.594 -20.172 18.547 1 95.19 304 LEU A CA 1
ATOM 2387 C C . LEU A 1 304 ? -29.969 -20.859 17.328 1 95.19 304 LEU A C 1
ATOM 2389 O O . LEU A 1 304 ? -30.531 -21.828 16.812 1 95.19 304 LEU A O 1
ATOM 2393 N N . SER A 1 305 ? -28.969 -20.281 16.828 1 94.94 305 SER A N 1
ATOM 2394 C CA . SER A 1 305 ? -28.359 -20.828 15.617 1 94.94 305 SER A CA 1
ATOM 2395 C C . SER A 1 305 ? -26.891 -21.172 15.844 1 94.94 305 SER A C 1
ATOM 2397 O O . SER A 1 305 ? -26.125 -21.297 14.883 1 94.94 305 SER A O 1
ATOM 2399 N N . ILE A 1 306 ? -26.438 -21.359 17 1 94.56 306 ILE A N 1
ATOM 2400 C CA . ILE A 1 306 ? -25.047 -21.672 17.312 1 94.56 306 ILE A CA 1
ATOM 2401 C C . ILE A 1 306 ? -24.656 -23 16.688 1 94.56 306 ILE A C 1
ATOM 2403 O O . ILE A 1 306 ? -23.531 -23.172 16.203 1 94.56 306 ILE A O 1
ATOM 2407 N N . ASN A 1 307 ? -25.578 -23.938 16.672 1 93.19 307 ASN A N 1
ATOM 2408 C CA . ASN A 1 307 ? -25.328 -25.281 16.156 1 93.19 307 ASN A CA 1
ATOM 2409 C C . ASN A 1 307 ? -25.5 -25.328 14.641 1 93.19 307 ASN A C 1
ATOM 2411 O O . ASN A 1 307 ? -25.219 -26.359 14.016 1 93.19 307 ASN A O 1
ATOM 2415 N N . LYS A 1 308 ? -25.938 -24.25 14.086 1 94.25 308 LYS A N 1
ATOM 2416 C CA . LYS A 1 308 ? -26.188 -24.219 12.648 1 94.25 308 LYS A CA 1
ATOM 2417 C C . LYS A 1 308 ? -25.047 -23.547 11.898 1 94.25 308 LYS A C 1
ATOM 2419 O O . LYS A 1 308 ? -25.109 -23.375 10.68 1 94.25 308 LYS A O 1
ATOM 2424 N N . LEU A 1 309 ? -24 -23.219 12.609 1 95 309 LEU A N 1
ATOM 2425 C CA . LEU A 1 309 ? -22.812 -22.656 11.961 1 95 309 LEU A CA 1
ATOM 2426 C C . LEU A 1 309 ? -22.047 -23.734 11.188 1 95 309 LEU A C 1
ATOM 2428 O O . LEU A 1 309 ? -21.766 -24.797 11.734 1 95 309 LEU A O 1
ATOM 2432 N N . ALA A 1 310 ? -21.719 -23.453 9.938 1 93.12 310 ALA A N 1
ATOM 2433 C CA . ALA A 1 310 ? -21.188 -24.453 9.016 1 93.12 310 ALA A CA 1
ATOM 2434 C C . ALA A 1 310 ? -19.672 -24.344 8.898 1 93.12 310 ALA A C 1
ATOM 2436 O O . ALA A 1 310 ? -19.141 -24.203 7.793 1 93.12 310 ALA A O 1
ATOM 2437 N N . PHE A 1 311 ? -18.953 -24.625 9.953 1 92.94 311 PHE A N 1
ATOM 2438 C CA . PHE A 1 311 ? -17.5 -24.516 9.938 1 92.94 311 PHE A CA 1
ATOM 2439 C C . PHE A 1 311 ? -16.875 -25.672 9.18 1 92.94 311 PHE A C 1
ATOM 2441 O O . PHE A 1 311 ? -15.773 -25.547 8.641 1 92.94 311 PHE A O 1
ATOM 2448 N N . LYS A 1 312 ? -17.578 -26.781 8.977 1 90.69 312 LYS A N 1
ATOM 2449 C CA . LYS A 1 312 ? -17.047 -28 8.352 1 90.69 312 LYS A CA 1
ATOM 2450 C C . LYS A 1 312 ? -17.531 -28.109 6.906 1 90.69 312 LYS A C 1
ATOM 2452 O O . LYS A 1 312 ? -17.203 -29.078 6.215 1 90.69 312 LYS A O 1
ATOM 2457 N N . SER A 1 313 ? -18.297 -27.156 6.477 1 91.56 313 SER A N 1
ATOM 2458 C CA . SER A 1 313 ? -18.828 -27.172 5.113 1 91.56 313 SER A CA 1
ATOM 2459 C C . SER A 1 313 ? -17.703 -27.047 4.094 1 91.56 313 SER A C 1
ATOM 2461 O O . SER A 1 313 ? -16.703 -26.359 4.336 1 91.56 313 SER A O 1
ATOM 2463 N N . PRO A 1 314 ? -17.844 -27.734 3.02 1 92.69 314 PRO A N 1
ATOM 2464 C CA . PRO A 1 314 ? -16.859 -27.578 1.947 1 92.69 314 PRO A CA 1
ATOM 2465 C C . PRO A 1 314 ? -16.828 -26.172 1.382 1 92.69 314 PRO A C 1
ATOM 2467 O O . PRO A 1 314 ? -15.844 -25.781 0.74 1 92.69 314 PRO A O 1
ATOM 2470 N N . HIS A 1 315 ? -17.891 -25.406 1.688 1 94.19 315 HIS A N 1
ATOM 2471 C CA . HIS A 1 315 ? -17.969 -24.047 1.146 1 94.19 315 HIS A CA 1
ATOM 2472 C C . HIS A 1 315 ? -17.625 -23.016 2.209 1 94.19 315 HIS A C 1
ATOM 2474 O O . HIS A 1 315 ? -18 -21.844 2.076 1 94.19 315 HIS A O 1
ATOM 2480 N N . VAL A 1 316 ? -16.953 -23.391 3.215 1 95.31 316 VAL A N 1
ATOM 2481 C CA . VAL A 1 316 ? -16.656 -22.516 4.344 1 95.31 316 VAL A CA 1
ATOM 2482 C C . VAL A 1 316 ? -15.781 -21.344 3.883 1 95.31 316 VAL A C 1
ATOM 2484 O O . VAL A 1 316 ? -15.883 -20.234 4.414 1 95.31 316 VAL A O 1
ATOM 2487 N N . MET A 1 317 ? -15.008 -21.547 2.848 1 93.62 317 MET A N 1
ATOM 2488 C CA . MET A 1 317 ? -14.141 -20.484 2.342 1 93.62 317 MET A CA 1
ATOM 2489 C C . MET A 1 317 ? -14.953 -19.359 1.702 1 93.62 317 MET A C 1
ATOM 2491 O O . MET A 1 317 ? -14.57 -18.203 1.763 1 93.62 317 MET A O 1
ATOM 2495 N N . ALA A 1 318 ? -15.992 -19.75 1.105 1 93.5 318 ALA A N 1
ATOM 2496 C CA . ALA A 1 318 ? -16.891 -18.75 0.556 1 93.5 318 ALA A CA 1
ATOM 2497 C C . ALA A 1 318 ? -17.516 -17.906 1.666 1 93.5 318 ALA A C 1
ATOM 2499 O O . ALA A 1 318 ? -17.688 -16.688 1.51 1 93.5 318 ALA A O 1
ATOM 2500 N N . ALA A 1 319 ? -17.812 -18.578 2.748 1 96.5 319 ALA A N 1
ATOM 2501 C CA . ALA A 1 319 ? -18.359 -17.859 3.902 1 96.5 319 ALA A CA 1
ATOM 2502 C C . ALA A 1 319 ? -17.328 -16.906 4.496 1 96.5 319 ALA A C 1
ATOM 2504 O O . ALA A 1 319 ? -17.656 -15.781 4.875 1 96.5 319 ALA A O 1
ATOM 2505 N N . LEU A 1 320 ? -16.141 -17.328 4.535 1 96.25 320 LEU A N 1
ATOM 2506 C CA . LEU A 1 320 ? -15.062 -16.5 5.055 1 96.25 320 LEU A CA 1
ATOM 2507 C C . LEU A 1 320 ? -14.836 -15.273 4.16 1 96.25 320 LEU A C 1
ATOM 2509 O O . LEU A 1 320 ? -14.672 -14.156 4.656 1 96.25 320 LEU A O 1
ATOM 2513 N N . LYS A 1 321 ? -14.867 -15.531 2.914 1 92.94 321 LYS A N 1
ATOM 2514 C CA . LYS A 1 321 ? -14.688 -14.445 1.96 1 92.94 321 LYS A CA 1
ATOM 2515 C C . LYS A 1 321 ? -15.82 -13.422 2.066 1 92.94 321 LYS A C 1
ATOM 2517 O O . LYS A 1 321 ? -15.57 -12.219 2.117 1 92.94 321 LYS A O 1
ATOM 2522 N N . THR A 1 322 ? -17 -13.938 2.09 1 94.69 322 THR A N 1
ATOM 2523 C CA . THR A 1 322 ? -18.172 -13.07 2.227 1 94.69 322 THR A CA 1
ATOM 2524 C C . THR A 1 322 ? -18.094 -12.273 3.527 1 94.69 322 THR A C 1
ATOM 2526 O O . THR A 1 322 ? -18.359 -11.07 3.539 1 94.69 322 THR A O 1
ATOM 2529 N N . GLY A 1 323 ? -17.75 -13.016 4.555 1 96.19 323 GLY A N 1
ATOM 2530 C CA . GLY A 1 323 ? -17.641 -12.367 5.852 1 96.19 323 GLY A CA 1
ATOM 2531 C C . GLY A 1 323 ? -16.562 -11.297 5.891 1 96.19 323 GLY A C 1
ATOM 2532 O O . GLY A 1 323 ? -16.781 -10.211 6.441 1 96.19 323 GLY A O 1
ATOM 2533 N N . ALA A 1 324 ? -15.484 -11.477 5.285 1 93.88 324 ALA A N 1
ATOM 2534 C CA . ALA A 1 324 ? -14.359 -10.547 5.305 1 93.88 324 ALA A CA 1
ATOM 2535 C C . ALA A 1 324 ? -14.695 -9.266 4.547 1 93.88 324 ALA A C 1
ATOM 2537 O O . ALA A 1 324 ? -14.484 -8.156 5.055 1 93.88 324 ALA A O 1
ATOM 2538 N N . ILE A 1 325 ? -15.273 -9.398 3.398 1 91 325 ILE A N 1
ATOM 2539 C CA . ILE A 1 325 ? -15.617 -8.25 2.57 1 91 325 ILE A CA 1
ATOM 2540 C C . ILE A 1 325 ? -16.734 -7.445 3.24 1 91 325 ILE A C 1
ATOM 2542 O O . ILE A 1 325 ? -16.656 -6.215 3.309 1 91 325 ILE A O 1
ATOM 2546 N N . SER A 1 326 ? -17.672 -8.18 3.783 1 94.62 326 SER A N 1
ATOM 2547 C CA . SER A 1 326 ? -18.781 -7.516 4.477 1 94.62 326 SER A CA 1
ATOM 2548 C C . SER A 1 326 ? -18.281 -6.758 5.703 1 94.62 326 SER A C 1
ATOM 2550 O O . SER A 1 326 ? -18.766 -5.664 6.004 1 94.62 326 SER A O 1
ATOM 2552 N N . ALA A 1 327 ? -17.359 -7.391 6.352 1 94.94 327 ALA A N 1
ATOM 2553 C CA . ALA A 1 327 ? -16.812 -6.773 7.559 1 94.94 327 ALA A CA 1
ATOM 2554 C C . ALA A 1 327 ? -16.156 -5.434 7.25 1 94.94 327 ALA A C 1
ATOM 2556 O O . ALA A 1 327 ? -16.438 -4.43 7.914 1 94.94 327 ALA A O 1
ATOM 2557 N N . ILE A 1 328 ? -15.43 -5.332 6.242 1 89.06 328 ILE A N 1
ATOM 2558 C CA . ILE A 1 328 ? -14.656 -4.145 5.91 1 89.06 328 ILE A CA 1
ATOM 2559 C C . ILE A 1 328 ? -15.586 -3.039 5.422 1 89.06 328 ILE A C 1
ATOM 2561 O O . ILE A 1 328 ? -15.516 -1.901 5.891 1 89.06 328 ILE A O 1
ATOM 2565 N N . ILE A 1 329 ? -16.5 -3.367 4.621 1 87.94 329 ILE A N 1
ATOM 2566 C CA . ILE A 1 329 ? -17.406 -2.385 4.031 1 87.94 329 ILE A CA 1
ATOM 2567 C C . ILE A 1 329 ? -18.344 -1.839 5.102 1 87.94 329 ILE A C 1
ATOM 2569 O O . ILE A 1 329 ? -18.578 -0.63 5.172 1 87.94 329 ILE A O 1
ATOM 2573 N N . SER A 1 330 ? -18.812 -2.75 5.855 1 93.06 330 SER A N 1
ATOM 2574 C CA . SER A 1 330 ? -19.781 -2.34 6.871 1 93.06 330 SER A CA 1
ATOM 2575 C C . SER A 1 330 ? -19.125 -1.494 7.953 1 93.06 330 SER A C 1
ATOM 2577 O O . SER A 1 330 ? -19.75 -0.59 8.508 1 93.06 330 SER A O 1
ATOM 2579 N N . LEU A 1 331 ? -17.922 -1.807 8.234 1 92.06 331 LEU A N 1
ATOM 2580 C CA . LEU A 1 331 ? -17.188 -1.016 9.227 1 92.06 331 LEU A CA 1
ATOM 2581 C C . LEU A 1 331 ? -16.938 0.394 8.703 1 92.06 331 LEU A C 1
ATOM 2583 O O . LEU A 1 331 ? -17.094 1.37 9.445 1 92.06 331 LEU A O 1
ATOM 2587 N N . ALA A 1 332 ? -16.484 0.454 7.516 1 85.94 332 ALA A N 1
ATOM 2588 C CA . ALA A 1 332 ? -16.203 1.756 6.922 1 85.94 332 ALA A CA 1
ATOM 2589 C C . ALA A 1 332 ? -17.438 2.641 6.91 1 85.94 332 ALA A C 1
ATOM 2591 O O . ALA A 1 332 ? -17.375 3.82 7.262 1 85.94 332 ALA A O 1
ATOM 2592 N N . GLU A 1 333 ? -18.531 2.09 6.602 1 86.12 333 GLU A N 1
ATOM 2593 C CA . GLU A 1 333 ? -19.781 2.83 6.551 1 86.12 333 GLU A CA 1
ATOM 2594 C C . GLU A 1 333 ? -20.297 3.154 7.953 1 86.12 333 GLU A C 1
ATOM 2596 O O . GLU A 1 333 ? -20.672 4.293 8.234 1 86.12 333 GLU A O 1
ATOM 2601 N N . GLY A 1 334 ? -20.297 2.117 8.773 1 90.88 334 GLY A N 1
ATOM 2602 C CA . GLY A 1 334 ? -20.828 2.287 10.117 1 90.88 334 GLY A CA 1
ATOM 2603 C C . GLY A 1 334 ? -20.062 3.322 10.93 1 90.88 334 GLY A C 1
ATOM 2604 O O . GLY A 1 334 ? -20.672 4.184 11.562 1 90.88 334 GLY A O 1
ATOM 2605 N N . VAL A 1 335 ? -18.797 3.273 10.867 1 88.31 335 VAL A N 1
ATOM 2606 C CA . VAL A 1 335 ? -17.969 4.207 11.625 1 88.31 335 VAL A CA 1
ATOM 2607 C C . VAL A 1 335 ? -18.109 5.613 11.055 1 88.31 335 VAL A C 1
ATOM 2609 O O . VAL A 1 335 ? -18.172 6.59 11.805 1 88.31 335 VAL A O 1
ATOM 2612 N N . ALA A 1 336 ? -18.219 5.688 9.789 1 83.75 336 ALA A N 1
ATOM 2613 C CA . ALA A 1 336 ? -18.422 6.98 9.148 1 83.75 336 ALA A CA 1
ATOM 2614 C C . ALA A 1 336 ? -19.75 7.609 9.562 1 83.75 336 ALA A C 1
ATOM 2616 O O . ALA A 1 336 ? -19.812 8.82 9.789 1 83.75 336 ALA A O 1
ATOM 2617 N N . VAL A 1 337 ? -20.734 6.82 9.641 1 89.62 337 VAL A N 1
ATOM 2618 C CA . VAL A 1 337 ? -22.047 7.289 10.062 1 89.62 337 VAL A CA 1
ATOM 2619 C C . VAL A 1 337 ? -21.984 7.789 11.508 1 89.62 337 VAL A C 1
ATOM 2621 O O . VAL A 1 337 ? -22.453 8.883 11.812 1 89.62 337 VAL A O 1
ATOM 2624 N N . GLY A 1 338 ? -21.359 7.035 12.312 1 89.69 338 GLY A N 1
ATOM 2625 C CA . GLY A 1 338 ? -21.219 7.441 13.703 1 89.69 338 GLY A CA 1
ATOM 2626 C C . GLY A 1 338 ? -20.469 8.758 13.859 1 89.69 338 GLY A C 1
ATOM 2627 O O . GLY A 1 338 ? -20.922 9.641 14.602 1 89.69 338 GLY A O 1
ATOM 2628 N N . ARG A 1 339 ? -19.516 8.898 13.141 1 83.31 339 ARG A N 1
ATOM 2629 C CA . ARG A 1 339 ? -18.688 10.102 13.234 1 83.31 339 ARG A CA 1
ATOM 2630 C C . ARG A 1 339 ? -19.453 11.32 12.695 1 83.31 339 ARG A C 1
ATOM 2632 O O . ARG A 1 339 ? -19.344 12.414 13.25 1 83.31 339 ARG A O 1
ATOM 2639 N N . SER A 1 340 ? -20.141 11.125 11.664 1 82.31 340 SER A N 1
ATOM 2640 C CA . SER A 1 340 ? -20.891 12.219 11.047 1 82.31 340 SER A CA 1
ATOM 2641 C C . SER A 1 340 ? -21.906 12.805 12.008 1 82.31 340 SER A C 1
ATOM 2643 O O . SER A 1 340 ? -22 14.023 12.164 1 82.31 340 SER A O 1
ATOM 2645 N N . PHE A 1 341 ? -22.594 11.984 12.664 1 89.62 341 PHE A N 1
ATOM 2646 C CA . PHE A 1 341 ? -23.656 12.477 13.531 1 89.62 341 PHE A CA 1
ATOM 2647 C C . PHE A 1 341 ? -23.094 12.945 14.867 1 89.62 341 PHE A C 1
ATOM 2649 O O . PHE A 1 341 ? -23.672 13.828 15.508 1 89.62 341 PHE A O 1
ATOM 2656 N N . ALA A 1 342 ? -21.922 12.375 15.203 1 87.5 342 ALA A N 1
ATOM 2657 C CA . ALA A 1 342 ? -21.234 12.875 16.391 1 87.5 342 ALA A CA 1
ATOM 2658 C C . ALA A 1 342 ? -20.766 14.312 16.203 1 87.5 342 ALA A C 1
ATOM 2660 O O . ALA A 1 342 ? -20.797 15.109 17.141 1 87.5 342 ALA A O 1
ATOM 2661 N N . LEU A 1 343 ? -20.453 14.609 15.055 1 77.94 343 LEU A N 1
ATOM 2662 C CA . LEU A 1 343 ? -20 15.961 14.719 1 77.94 343 LEU A CA 1
ATOM 2663 C C . LEU A 1 343 ? -21.141 16.953 14.836 1 77.94 343 LEU A C 1
ATOM 2665 O O . LEU A 1 343 ? -20.953 18.094 15.281 1 77.94 343 LEU A O 1
ATOM 2669 N N . PHE A 1 344 ? -22.312 16.516 14.477 1 81.88 344 PHE A N 1
ATOM 2670 C CA . PHE A 1 344 ? -23.484 17.406 14.539 1 81.88 344 PHE A CA 1
ATOM 2671 C C . PHE A 1 344 ? -23.844 17.734 15.977 1 81.88 344 PHE A C 1
ATOM 2673 O O . PHE A 1 344 ? -24.297 18.844 16.266 1 81.88 344 PHE A O 1
ATOM 2680 N N . LYS A 1 345 ? -23.656 16.812 16.812 1 87.38 345 LYS A N 1
ATOM 2681 C CA . LYS A 1 345 ? -24.016 17.016 18.219 1 87.38 345 LYS A CA 1
ATOM 2682 C C . LYS A 1 345 ? -22.781 17.344 19.047 1 87.38 345 LYS A C 1
ATOM 2684 O O . LYS A 1 345 ? -22.859 17.391 20.281 1 87.38 345 LYS A O 1
ATOM 2689 N N . ASN A 1 346 ? -21.641 17.359 18.469 1 79.69 346 ASN A N 1
ATOM 2690 C CA . ASN A 1 346 ? -20.406 17.812 19.062 1 79.69 346 ASN A CA 1
ATOM 2691 C C . ASN A 1 346 ? -19.922 16.859 20.156 1 79.69 346 ASN A C 1
ATOM 2693 O O . ASN A 1 346 ? -19.641 17.281 21.281 1 79.69 346 ASN A O 1
ATOM 2697 N N . TYR A 1 347 ? -20.047 15.664 19.875 1 83.94 347 TYR A N 1
ATOM 2698 C CA . TYR A 1 347 ? -19.391 14.695 20.75 1 83.94 347 TYR A CA 1
ATOM 2699 C C . TYR A 1 347 ? -18.438 13.805 19.969 1 83.94 347 TYR A C 1
ATOM 2701 O O . TYR A 1 347 ? -18.266 13.977 18.75 1 83.94 347 TYR A O 1
ATOM 2709 N N . HIS A 1 348 ? -17.688 13.008 20.703 1 80.69 348 HIS A N 1
ATOM 2710 C CA . HIS A 1 348 ? -16.641 12.219 20.078 1 80.69 348 HIS A CA 1
ATOM 2711 C C . HIS A 1 348 ? -16.938 10.727 20.156 1 80.69 348 HIS A C 1
ATOM 2713 O O . HIS A 1 348 ? -17.453 10.25 21.172 1 80.69 348 HIS A O 1
ATOM 2719 N N . ILE A 1 349 ? -16.672 10.078 19.047 1 84.94 349 ILE A N 1
ATOM 2720 C CA . ILE A 1 349 ? -16.812 8.625 19.062 1 84.94 349 ILE A CA 1
ATOM 2721 C C . ILE A 1 349 ? -15.438 7.977 18.891 1 84.94 349 ILE A C 1
ATOM 2723 O O . ILE A 1 349 ? -14.57 8.508 18.188 1 84.94 349 ILE A O 1
ATOM 2727 N N . ASP A 1 350 ? -15.258 6.922 19.531 1 83.12 350 ASP A N 1
ATOM 2728 C CA . ASP A 1 350 ? -14.047 6.117 19.391 1 83.12 350 ASP A CA 1
ATOM 2729 C C . ASP A 1 350 ? -14.219 5.051 18.312 1 83.12 350 ASP A C 1
ATOM 2731 O O . ASP A 1 350 ? -14.992 4.109 18.484 1 83.12 350 ASP A O 1
ATOM 2735 N N . GLY A 1 351 ? -13.477 5.141 17.312 1 84.81 351 GLY A N 1
ATOM 2736 C CA . GLY A 1 351 ? -13.609 4.227 16.188 1 84.81 351 GLY A CA 1
ATOM 2737 C C . GLY A 1 351 ? -13.359 2.779 16.562 1 84.81 351 GLY A C 1
ATOM 2738 O O . GLY A 1 351 ? -14.047 1.878 16.062 1 84.81 351 GLY A O 1
ATOM 2739 N N . ASN A 1 352 ? -12.406 2.477 17.438 1 87.81 352 ASN A N 1
ATOM 2740 C CA . ASN A 1 352 ? -12.086 1.111 17.844 1 87.81 352 ASN A CA 1
ATOM 2741 C C . ASN A 1 352 ? -13.211 0.492 18.656 1 87.81 352 ASN A C 1
ATOM 2743 O O . ASN A 1 352 ? -13.508 -0.695 18.516 1 87.81 352 ASN A O 1
ATOM 2747 N N . LYS A 1 353 ? -13.805 1.293 19.453 1 89.44 353 LYS A N 1
ATOM 2748 C CA . LYS A 1 353 ? -14.938 0.814 20.234 1 89.44 353 LYS A CA 1
ATOM 2749 C C . LYS A 1 353 ? -16.141 0.504 19.344 1 89.44 353 LYS A C 1
ATOM 2751 O O . LYS A 1 353 ? -16.875 -0.456 19.594 1 89.44 353 LYS A O 1
ATOM 2756 N N . GLU A 1 354 ? -16.297 1.362 18.453 1 92.88 354 GLU A N 1
ATOM 2757 C CA . GLU A 1 354 ? -17.375 1.122 17.5 1 92.88 354 GLU A CA 1
ATOM 2758 C C . GLU A 1 354 ? -17.172 -0.195 16.75 1 92.88 354 GLU A C 1
ATOM 2760 O O . GLU A 1 354 ? -18.125 -0.945 16.531 1 92.88 354 GLU A O 1
ATOM 2765 N N . MET A 1 355 ? -15.969 -0.442 16.391 1 94.5 355 MET A N 1
ATOM 2766 C CA . MET A 1 355 ? -15.664 -1.674 15.656 1 94.5 355 MET A CA 1
ATOM 2767 C C . MET A 1 355 ? -15.938 -2.896 16.531 1 94.5 355 MET A C 1
ATOM 2769 O O . MET A 1 355 ? -16.453 -3.908 16.047 1 94.5 355 MET A O 1
ATOM 2773 N N . LEU A 1 356 ? -15.578 -2.803 17.781 1 94.56 356 LEU A N 1
ATOM 2774 C CA . LEU A 1 356 ? -15.844 -3.887 18.734 1 94.56 356 LEU A CA 1
ATOM 2775 C C . LEU A 1 356 ? -17.344 -4.109 18.891 1 94.56 356 LEU A C 1
ATOM 2777 O O . LEU A 1 356 ? -17.797 -5.25 18.938 1 94.56 356 LEU A O 1
ATOM 2781 N N . ALA A 1 357 ? -18.031 -3.035 18.969 1 96.44 357 ALA A N 1
ATOM 2782 C CA . ALA A 1 357 ? -19.484 -3.121 19.109 1 96.44 357 ALA A CA 1
ATOM 2783 C C . ALA A 1 357 ? -20.109 -3.781 17.875 1 96.44 357 ALA A C 1
ATOM 2785 O O . ALA A 1 357 ? -20.938 -4.68 18 1 96.44 357 ALA A O 1
ATOM 2786 N N . PHE A 1 358 ? -19.703 -3.391 16.688 1 97.25 358 PHE A N 1
ATOM 2787 C CA . PHE A 1 358 ? -20.203 -3.984 15.445 1 97.25 358 PHE A CA 1
ATOM 2788 C C . PHE A 1 358 ? -19.844 -5.465 15.375 1 97.25 358 PHE A C 1
ATOM 2790 O O . PHE A 1 358 ? -20.656 -6.285 14.953 1 97.25 358 PHE A O 1
ATOM 2797 N N . GLY A 1 359 ? -18.609 -5.762 15.797 1 97.81 359 GLY A N 1
ATOM 2798 C CA . GLY A 1 359 ? -18.172 -7.145 15.766 1 97.81 359 GLY A CA 1
ATOM 2799 C C . GLY A 1 359 ? -18.953 -8.047 16.703 1 97.81 359 GLY A C 1
ATOM 2800 O O . GLY A 1 359 ? -19.422 -9.109 16.297 1 97.81 359 GLY A O 1
ATOM 2801 N N . LEU A 1 360 ? -19.188 -7.617 17.891 1 97.31 360 LEU A N 1
ATOM 2802 C CA . LEU A 1 360 ? -19.859 -8.438 18.891 1 97.31 360 LEU A CA 1
ATOM 2803 C C . LEU A 1 360 ? -21.344 -8.594 18.547 1 97.31 360 LEU A C 1
ATOM 2805 O O . LEU A 1 360 ? -21.938 -9.648 18.781 1 97.31 360 LEU A O 1
ATOM 2809 N N . MET A 1 361 ? -21.906 -7.52 18.094 1 97.81 361 MET A N 1
ATOM 2810 C CA . MET A 1 361 ? -23.312 -7.625 17.734 1 97.81 361 MET A CA 1
ATOM 2811 C C . MET A 1 361 ? -23.531 -8.633 16.609 1 97.81 361 MET A C 1
ATOM 2813 O O . MET A 1 361 ? -24.516 -9.375 16.609 1 97.81 361 MET A O 1
ATOM 2817 N N . ASN A 1 362 ? -22.594 -8.734 15.672 1 98.44 362 ASN A N 1
ATOM 2818 C CA . ASN A 1 362 ? -22.734 -9.695 14.578 1 98.44 362 ASN A CA 1
ATOM 2819 C C . ASN A 1 362 ? -22.344 -11.102 15.023 1 98.44 362 ASN A C 1
ATOM 2821 O O . ASN A 1 362 ? -22.906 -12.086 14.523 1 98.44 362 ASN A O 1
ATOM 2825 N N . ILE A 1 363 ? -21.438 -11.234 15.969 1 98.19 363 ILE A N 1
ATOM 2826 C CA . ILE A 1 363 ? -21.125 -12.547 16.531 1 98.19 363 ILE A CA 1
ATOM 2827 C C . ILE A 1 363 ? -22.344 -13.102 17.25 1 98.19 363 ILE A C 1
ATOM 2829 O O . ILE A 1 363 ? -22.781 -14.227 16.984 1 98.19 363 ILE A O 1
ATOM 2833 N N . VAL A 1 364 ? -22.906 -12.305 18.094 1 98 364 VAL A N 1
ATOM 2834 C CA . VAL A 1 364 ? -24.078 -12.727 18.844 1 98 364 VAL A CA 1
ATOM 2835 C C . VAL A 1 364 ? -25.25 -12.938 17.875 1 98 364 VAL A C 1
ATOM 2837 O O . VAL A 1 364 ? -26.031 -13.875 18.031 1 98 364 VAL A O 1
ATOM 2840 N N . GLY A 1 365 ? -25.391 -12.039 16.922 1 97.75 365 GLY A N 1
ATOM 2841 C CA . GLY A 1 365 ? -26.438 -12.188 15.922 1 97.75 365 GLY A CA 1
ATOM 2842 C C . GLY A 1 365 ? -26.344 -13.508 15.164 1 97.75 365 GLY A C 1
ATOM 2843 O O . GLY A 1 365 ? -27.359 -14.164 14.93 1 97.75 365 GLY A O 1
ATOM 2844 N N . SER A 1 366 ? -25.125 -13.875 14.789 1 97.75 366 SER A N 1
ATOM 2845 C CA . SER A 1 366 ? -24.938 -15.117 14.039 1 97.75 366 SER A CA 1
ATOM 2846 C C . SER A 1 366 ? -25.359 -16.328 14.867 1 97.75 366 SER A C 1
ATOM 2848 O O . SER A 1 366 ? -25.766 -17.344 14.312 1 97.75 366 SER A O 1
ATOM 2850 N N . CYS A 1 367 ? -25.375 -16.172 16.172 1 97.81 367 CYS A N 1
ATOM 2851 C CA . CYS A 1 367 ? -25.75 -17.266 17.062 1 97.81 367 CYS A CA 1
ATOM 2852 C C . CYS A 1 367 ? -27.25 -17.219 17.359 1 97.81 367 CYS A C 1
ATOM 2854 O O . CYS A 1 367 ? -27.781 -18.156 17.984 1 97.81 367 CYS A O 1
ATOM 2856 N N . THR A 1 368 ? -27.938 -16.219 16.922 1 97.75 368 THR A N 1
ATOM 2857 C CA . THR A 1 368 ? -29.359 -16.078 17.156 1 97.75 368 THR A CA 1
ATOM 2858 C C . THR A 1 368 ? -30.109 -15.859 15.844 1 97.75 368 THR A C 1
ATOM 2860 O O . THR A 1 368 ? -31.016 -15.023 15.766 1 97.75 368 THR A O 1
ATOM 2863 N N . SER A 1 369 ? -29.703 -16.422 14.812 1 97.19 369 SER A N 1
ATOM 2864 C CA . SER A 1 369 ? -30.359 -16.5 13.516 1 97.19 369 SER A CA 1
ATOM 2865 C C . SER A 1 369 ? -30.484 -15.117 12.867 1 97.19 369 SER A C 1
ATOM 2867 O O . SER A 1 369 ? -31.547 -14.766 12.352 1 97.19 369 SER A O 1
ATOM 2869 N N . CYS A 1 370 ? -29.531 -14.352 13.031 1 97.62 370 CYS A N 1
ATOM 2870 C CA . CYS A 1 370 ? -29.422 -13.07 12.344 1 97.62 370 CYS A CA 1
ATOM 2871 C C . CYS A 1 370 ? -28.344 -13.102 11.273 1 97.62 370 CYS A C 1
ATOM 2873 O O . CYS A 1 370 ? -27.453 -13.945 11.32 1 97.62 370 CYS A O 1
ATOM 2875 N N . TYR A 1 371 ? -28.516 -12.367 10.273 1 96.56 371 TYR A N 1
ATOM 2876 C CA . TYR A 1 371 ? -27.422 -12.164 9.344 1 96.56 371 TYR A CA 1
ATOM 2877 C C . TYR A 1 371 ? -26.844 -10.766 9.484 1 96.56 371 TYR A C 1
ATOM 2879 O O . TYR A 1 371 ? -27.25 -9.992 10.352 1 96.56 371 TYR A O 1
ATOM 2887 N N . HIS A 1 372 ? -25.906 -10.406 8.766 1 97.19 372 HIS A N 1
ATOM 2888 C CA . HIS A 1 372 ? -24.984 -9.289 8.977 1 97.19 372 HIS A CA 1
ATOM 2889 C C . HIS A 1 372 ? -25.75 -7.977 9.102 1 97.19 372 HIS A C 1
ATOM 2891 O O . HIS A 1 372 ? -26.656 -7.699 8.305 1 97.19 372 HIS A O 1
ATOM 2897 N N . THR A 1 373 ? -25.391 -7.191 10.148 1 97.44 373 THR A N 1
ATOM 2898 C CA . THR A 1 373 ? -25.984 -5.887 10.406 1 97.44 373 THR A CA 1
ATOM 2899 C C . THR A 1 373 ? -24.906 -4.828 10.617 1 97.44 373 THR A C 1
ATOM 2901 O O . THR A 1 373 ? -23.75 -5.156 10.898 1 97.44 373 THR A O 1
ATOM 2904 N N . SER A 1 374 ? -25.203 -3.609 10.391 1 96 374 SER A N 1
ATOM 2905 C CA . SER A 1 374 ? -24.297 -2.48 10.578 1 96 374 SER A CA 1
ATOM 2906 C C . SER A 1 374 ? -25.062 -1.176 10.742 1 96 374 SER A C 1
ATOM 2908 O O . SER A 1 374 ? -26.297 -1.185 10.859 1 96 374 SER A O 1
ATOM 2910 N N . GLY A 1 375 ? -24.328 -0.102 10.906 1 93.44 375 GLY A N 1
ATOM 2911 C CA . GLY A 1 375 ? -24.953 1.216 10.945 1 93.44 375 GLY A CA 1
ATOM 2912 C C . GLY A 1 375 ? -25.312 1.752 9.578 1 93.44 375 GLY A C 1
ATOM 2913 O O . GLY A 1 375 ? -24.469 1.77 8.672 1 93.44 375 GLY A O 1
ATOM 2914 N N . ILE A 1 376 ? -26.531 2.219 9.516 1 89.06 376 ILE A N 1
ATOM 2915 C CA . ILE A 1 376 ? -27.047 2.693 8.234 1 89.06 376 ILE A CA 1
ATOM 2916 C C . ILE A 1 376 ? -27.281 4.203 8.297 1 89.06 376 ILE A C 1
ATOM 2918 O O . ILE A 1 376 ? -27.906 4.703 9.242 1 89.06 376 ILE A O 1
ATOM 2922 N N . PHE A 1 377 ? -26.875 4.883 7.305 1 84.62 377 PHE A N 1
ATOM 2923 C CA . PHE A 1 377 ? -26.953 6.34 7.305 1 84.62 377 PHE A CA 1
ATOM 2924 C C . PHE A 1 377 ? -28.406 6.805 7.301 1 84.62 377 PHE A C 1
ATOM 2926 O O . PHE A 1 377 ? -28.797 7.676 8.086 1 84.62 377 PHE A O 1
ATOM 2933 N N . SER A 1 378 ? -29.219 6.207 6.414 1 85.19 378 SER A N 1
ATOM 2934 C CA . SER A 1 378 ? -30.594 6.66 6.238 1 85.19 378 SER A CA 1
ATOM 2935 C C . SER A 1 378 ? -31.406 6.504 7.527 1 85.19 378 SER A C 1
ATOM 2937 O O . SER A 1 378 ? -32.094 7.434 7.945 1 85.19 378 SER A O 1
ATOM 2939 N N . ARG A 1 379 ? -31.281 5.375 8.188 1 91.94 379 ARG A N 1
ATOM 2940 C CA . ARG A 1 379 ? -32 5.148 9.43 1 91.94 379 ARG A CA 1
ATOM 2941 C C . ARG A 1 379 ? -31.469 6.043 10.547 1 91.94 379 ARG A C 1
ATOM 2943 O O . ARG A 1 379 ? -32.219 6.523 11.383 1 91.94 379 ARG A O 1
ATOM 2950 N N . SER A 1 380 ? -30.156 6.207 10.57 1 94.5 380 SER A N 1
ATOM 2951 C CA . SER A 1 380 ? -29.531 7.055 11.586 1 94.5 380 SER A CA 1
ATOM 2952 C C . SER A 1 380 ? -29.953 8.516 11.414 1 94.5 380 SER A C 1
ATOM 2954 O O . SER A 1 380 ? -30.125 9.234 12.398 1 94.5 380 SER A O 1
ATOM 2956 N N . ALA A 1 381 ? -30.141 8.914 10.195 1 90.88 381 ALA A N 1
ATOM 2957 C CA . ALA A 1 381 ? -30.609 10.273 9.93 1 90.88 381 ALA A CA 1
ATOM 2958 C C . ALA A 1 381 ? -32.031 10.477 10.477 1 90.88 381 ALA A C 1
ATOM 2960 O O . ALA A 1 381 ? -32.312 11.523 11.062 1 90.88 381 ALA A O 1
ATOM 2961 N N . VAL A 1 382 ? -32.812 9.5 10.266 1 92.69 382 VAL A N 1
ATOM 2962 C CA . VAL A 1 382 ? -34.188 9.57 10.781 1 92.69 382 VAL A CA 1
ATOM 2963 C C . VAL A 1 382 ? -34.156 9.555 12.312 1 92.69 382 VAL A C 1
ATOM 2965 O O . VAL A 1 382 ? -34.906 10.297 12.961 1 92.69 382 VAL A O 1
ATOM 2968 N N . ASN A 1 383 ? -33.344 8.727 12.859 1 95.5 383 ASN A N 1
ATOM 2969 C CA . ASN A 1 383 ? -33.188 8.656 14.305 1 95.5 383 ASN A CA 1
ATOM 2970 C C . ASN A 1 383 ? -32.75 10.008 14.883 1 95.5 383 ASN A C 1
ATOM 2972 O O . ASN A 1 383 ? -33.312 10.453 15.891 1 95.5 383 ASN A O 1
ATOM 2976 N N . PHE A 1 384 ? -31.828 10.641 14.219 1 93.88 384 PHE A N 1
ATOM 2977 C CA . PHE A 1 384 ? -31.312 11.938 14.625 1 93.88 384 PHE A CA 1
ATOM 2978 C C . PHE A 1 384 ? -32.375 13.008 14.523 1 93.88 384 PHE A C 1
ATOM 2980 O O . PHE A 1 384 ? -32.594 13.789 15.453 1 93.88 384 PHE A O 1
ATOM 2987 N N . ASN A 1 385 ? -33.094 13.016 13.422 1 92 385 ASN A N 1
ATOM 2988 C CA . ASN A 1 385 ? -34.125 14.031 13.188 1 92 385 ASN A CA 1
ATOM 2989 C C . ASN A 1 385 ? -35.312 13.844 14.094 1 92 385 ASN A C 1
ATOM 2991 O O . ASN A 1 385 ? -36.031 14.797 14.383 1 92 385 ASN A O 1
ATOM 2995 N N . ALA A 1 386 ? -35.469 12.609 14.523 1 94.44 386 ALA A N 1
ATOM 2996 C CA . ALA A 1 386 ? -36.562 12.32 15.438 1 94.44 386 ALA A CA 1
ATOM 2997 C C . ALA A 1 386 ? -36.25 12.766 16.859 1 94.44 386 ALA A C 1
ATOM 2999 O O . ALA A 1 386 ? -37.094 12.773 17.734 1 94.44 386 ALA A O 1
ATOM 3000 N N . GLY A 1 387 ? -34.938 13.086 17.078 1 92.81 387 GLY A N 1
ATOM 3001 C CA . GLY A 1 387 ? -34.562 13.688 18.344 1 92.81 387 GLY A CA 1
ATOM 3002 C C . GLY A 1 387 ? -33.938 12.695 19.312 1 92.81 387 GLY A C 1
ATOM 3003 O O . GLY A 1 387 ? -34.031 12.867 20.531 1 92.81 387 GLY A O 1
ATOM 3004 N N . CYS A 1 388 ? -33.375 11.695 18.859 1 95.62 388 CYS A N 1
ATOM 3005 C CA . CYS A 1 388 ? -32.781 10.703 19.75 1 95.62 388 CYS A CA 1
ATOM 3006 C C . CYS A 1 388 ? -31.719 11.328 20.625 1 95.62 388 CYS A C 1
ATOM 3008 O O . CYS A 1 388 ? -31.016 12.25 20.203 1 95.62 388 CYS A O 1
ATOM 3010 N N . LYS A 1 389 ? -31.578 10.82 21.859 1 94.75 389 LYS A N 1
ATOM 3011 C CA . LYS A 1 389 ? -30.625 11.391 22.797 1 94.75 389 LYS A CA 1
ATOM 3012 C C . LYS A 1 389 ? -29.547 10.367 23.172 1 94.75 389 LYS A C 1
ATOM 3014 O O . LYS A 1 389 ? -28.422 10.734 23.469 1 94.75 389 LYS A O 1
ATOM 3019 N N . THR A 1 390 ? -30 9.141 23.234 1 95 390 THR A N 1
ATOM 3020 C CA . THR A 1 390 ? -29.062 8.086 23.609 1 95 390 THR A CA 1
ATOM 3021 C C . THR A 1 390 ? -29.266 6.848 22.75 1 95 390 THR A C 1
ATOM 3023 O O . THR A 1 390 ? -30.125 6.84 21.859 1 95 390 THR A O 1
ATOM 3026 N N . ALA A 1 391 ? -28.438 5.844 23 1 95.19 391 ALA A N 1
ATOM 3027 C CA . ALA A 1 391 ? -28.531 4.602 22.234 1 95.19 391 ALA A CA 1
ATOM 3028 C C . ALA A 1 391 ? -29.766 3.797 22.625 1 95.19 391 ALA A C 1
ATOM 3030 O O . ALA A 1 391 ? -30.047 2.76 22.031 1 95.19 391 ALA A O 1
ATOM 3031 N N . MET A 1 392 ? -30.531 4.293 23.531 1 96 392 MET A N 1
ATOM 3032 C CA . MET A 1 392 ? -31.766 3.652 23.984 1 96 392 MET A CA 1
ATOM 3033 C C . MET A 1 392 ? -32.781 3.559 22.844 1 96 392 MET A C 1
ATOM 3035 O O . MET A 1 392 ? -33.656 2.68 22.844 1 96 392 MET A O 1
ATOM 3039 N N . SER A 1 393 ? -32.656 4.379 21.922 1 96.94 393 SER A N 1
ATOM 3040 C CA . SER A 1 393 ? -33.562 4.324 20.766 1 96.94 393 SER A CA 1
ATOM 3041 C C . SER A 1 393 ? -33.438 2.986 20.047 1 96.94 393 SER A C 1
ATOM 3043 O O . SER A 1 393 ? -34.438 2.469 19.531 1 96.94 393 SER A O 1
ATOM 3045 N N . ASN A 1 394 ? -32.25 2.396 20 1 97.75 394 ASN A N 1
ATOM 3046 C CA . ASN A 1 394 ? -32.062 1.079 19.406 1 97.75 394 ASN A CA 1
ATOM 3047 C C . ASN A 1 394 ? -32.781 -0.007 20.203 1 97.75 394 ASN A C 1
ATOM 3049 O O . ASN A 1 394 ? -33.281 -0.962 19.625 1 97.75 394 ASN A O 1
ATOM 3053 N N . ILE A 1 395 ? -32.781 0.133 21.484 1 97.31 395 ILE A N 1
ATOM 3054 C CA . ILE A 1 395 ? -33.469 -0.836 22.328 1 97.31 395 ILE A CA 1
ATOM 3055 C C . ILE A 1 395 ? -34.969 -0.734 22.125 1 97.31 395 ILE A C 1
ATOM 3057 O O . ILE A 1 395 ? -35.656 -1.752 22 1 97.31 395 ILE A O 1
ATOM 3061 N N . VAL A 1 396 ? -35.438 0.457 22.078 1 97.62 396 VAL A N 1
ATOM 3062 C CA . VAL A 1 396 ? -36.844 0.681 21.844 1 97.62 396 VAL A CA 1
ATOM 3063 C C . VAL A 1 396 ? -37.25 0.11 20.469 1 97.62 396 VAL A C 1
ATOM 3065 O O . VAL A 1 396 ? -38.281 -0.556 20.344 1 97.62 396 VAL A O 1
ATOM 3068 N N . MET A 1 397 ? -36.469 0.426 19.516 1 97.38 397 MET A N 1
ATOM 3069 C CA . MET A 1 397 ? -36.719 -0.127 18.188 1 97.38 397 MET A CA 1
ATOM 3070 C C . MET A 1 397 ? -36.719 -1.651 18.234 1 97.38 397 MET A C 1
ATOM 3072 O O . MET A 1 397 ? -37.625 -2.277 17.625 1 97.38 397 MET A O 1
ATOM 3076 N N . SER A 1 398 ? -35.781 -2.248 18.922 1 97.5 398 SER A N 1
ATOM 3077 C CA . SER A 1 398 ? -35.688 -3.699 19.047 1 97.5 398 SER A CA 1
ATOM 3078 C C . SER A 1 398 ? -36.938 -4.281 19.719 1 97.5 398 SER A C 1
ATOM 3080 O O . SER A 1 398 ? -37.438 -5.316 19.281 1 97.5 398 SER A O 1
ATOM 3082 N N . ILE A 1 399 ? -37.375 -3.633 20.672 1 97.38 399 ILE A N 1
ATOM 3083 C CA . ILE A 1 399 ? -38.594 -4.09 21.375 1 97.38 399 ILE A CA 1
ATOM 3084 C C . ILE A 1 399 ? -39.781 -3.984 20.453 1 97.38 399 ILE A C 1
ATOM 3086 O O . ILE A 1 399 ? -40.656 -4.871 20.438 1 97.38 399 ILE A O 1
ATOM 3090 N N . ALA A 1 400 ? -39.844 -2.928 19.781 1 96.88 400 ALA A N 1
ATOM 3091 C CA . ALA A 1 400 ? -40.938 -2.768 18.812 1 96.88 400 ALA A CA 1
ATOM 3092 C C . ALA A 1 400 ? -40.906 -3.887 17.781 1 96.88 400 ALA A C 1
ATOM 3094 O O . ALA A 1 400 ? -41.969 -4.41 17.406 1 96.88 400 ALA A O 1
ATOM 3095 N N . VAL A 1 401 ? -39.781 -4.227 17.297 1 96.5 401 VAL A N 1
ATOM 3096 C CA . VAL A 1 401 ? -39.656 -5.309 16.312 1 96.5 401 VAL A CA 1
ATOM 3097 C C . VAL A 1 401 ? -40.031 -6.637 16.969 1 96.5 401 VAL A C 1
ATOM 3099 O O . VAL A 1 401 ? -40.656 -7.496 16.344 1 96.5 401 VAL A O 1
ATOM 3102 N N . MET A 1 402 ? -39.625 -6.801 18.25 1 96.62 402 MET A N 1
ATOM 3103 C CA . MET A 1 402 ? -40 -8 19 1 96.62 402 MET A CA 1
ATOM 3104 C C . MET A 1 402 ? -41.5 -8.156 19.062 1 96.62 402 MET A C 1
ATOM 3106 O O . MET A 1 402 ? -42.031 -9.25 18.875 1 96.62 402 MET A O 1
ATOM 3110 N N . ILE A 1 403 ? -42.156 -7.066 19.266 1 96 403 ILE A N 1
ATOM 3111 C CA . ILE A 1 403 ? -43.625 -7.074 19.328 1 96 403 ILE A CA 1
ATOM 3112 C C . ILE A 1 403 ? -44.188 -7.445 17.953 1 96 403 ILE A C 1
ATOM 3114 O O . ILE A 1 403 ? -45.156 -8.203 17.859 1 96 403 ILE A O 1
ATOM 3118 N N . THR A 1 404 ? -43.625 -6.93 17 1 94 404 THR A N 1
ATOM 3119 C CA . THR A 1 404 ? -44.031 -7.258 15.648 1 94 404 THR A CA 1
ATOM 3120 C C . THR A 1 404 ? -43.844 -8.75 15.375 1 94 404 THR A C 1
ATOM 3122 O O . THR A 1 404 ? -44.719 -9.391 14.805 1 94 404 THR A O 1
ATOM 3125 N N . LEU A 1 405 ? -42.781 -9.344 15.766 1 94.94 405 LEU A N 1
ATOM 3126 C CA . LEU A 1 405 ? -42.469 -10.758 15.57 1 94.94 405 LEU A CA 1
ATOM 3127 C C . LEU A 1 405 ? -43.469 -11.641 16.312 1 94.94 405 LEU A C 1
ATOM 3129 O O . LEU A 1 405 ? -43.875 -12.703 15.812 1 94.94 405 LEU A O 1
ATOM 3133 N N . LEU A 1 406 ? -43.969 -11.164 17.391 1 94.75 406 LEU A N 1
ATOM 3134 C CA . LEU A 1 406 ? -44.812 -11.992 18.234 1 94.75 406 LEU A CA 1
ATOM 3135 C C . LEU A 1 406 ? -46.281 -11.812 17.891 1 94.75 406 LEU A C 1
ATOM 3137 O O . LEU A 1 406 ? -47.094 -12.742 18.016 1 94.75 406 LEU A O 1
ATOM 3141 N N . LEU A 1 407 ? -46.656 -10.586 17.359 1 93.31 407 LEU A N 1
ATOM 3142 C CA . LEU A 1 407 ? -48.094 -10.312 17.281 1 93.31 407 LEU A CA 1
ATOM 3143 C C . LEU A 1 407 ? -48.5 -9.922 15.859 1 93.31 407 LEU A C 1
ATOM 3145 O O . LEU A 1 407 ? -49.625 -10.18 15.43 1 93.31 407 LEU A O 1
ATOM 3149 N N . LEU A 1 408 ? -47.625 -9.328 15.148 1 90.56 408 LEU A N 1
ATOM 3150 C CA . LEU A 1 408 ? -48.062 -8.641 13.938 1 90.56 408 LEU A CA 1
ATOM 3151 C C . LEU A 1 408 ? -47.625 -9.406 12.695 1 90.56 408 LEU A C 1
ATOM 3153 O O . LEU A 1 408 ? -48.031 -9.062 11.578 1 90.56 408 LEU A O 1
ATOM 3157 N N . ILE A 1 409 ? -46.906 -10.414 12.742 1 88.75 409 ILE A N 1
ATOM 3158 C CA . ILE A 1 409 ? -46.312 -11.133 11.625 1 88.75 409 ILE A CA 1
ATOM 3159 C C . ILE A 1 409 ? -47.406 -11.602 10.664 1 88.75 409 ILE A C 1
ATOM 3161 O O . ILE A 1 409 ? -47.219 -11.516 9.445 1 88.75 409 ILE A O 1
ATOM 3165 N N . PRO A 1 410 ? -48.594 -12.102 11.094 1 86.56 410 PRO A N 1
ATOM 3166 C CA . PRO A 1 410 ? -49.594 -12.602 10.172 1 86.56 410 PRO A CA 1
ATOM 3167 C C . PRO A 1 410 ? -50.156 -11.508 9.266 1 86.56 410 PRO A C 1
ATOM 3169 O O . PRO A 1 410 ? -50.656 -11.805 8.172 1 86.56 410 PRO A O 1
ATOM 3172 N N . LEU A 1 411 ? -49.938 -10.32 9.672 1 86.25 411 LEU A N 1
ATOM 3173 C CA . LEU A 1 411 ? -50.469 -9.211 8.883 1 86.25 411 LEU A CA 1
ATOM 3174 C C . LEU A 1 411 ? -49.594 -8.977 7.648 1 86.25 411 LEU A C 1
ATOM 3176 O O . LEU A 1 411 ? -50.031 -8.305 6.703 1 86.25 411 LEU A O 1
ATOM 3180 N N . PHE A 1 412 ? -48.438 -9.562 7.621 1 89.19 412 PHE A N 1
ATOM 3181 C CA . PHE A 1 412 ? -47.5 -9.312 6.523 1 89.19 412 PHE A CA 1
ATOM 3182 C C . PHE A 1 412 ? -47.625 -10.375 5.445 1 89.19 412 PHE A C 1
ATOM 3184 O O . PHE A 1 412 ? -46.906 -10.367 4.457 1 89.19 412 PHE A O 1
ATOM 3191 N N . ARG A 1 413 ? -48.562 -11.266 5.555 1 87.88 413 ARG A N 1
ATOM 3192 C CA . ARG A 1 413 ? -48.75 -12.383 4.641 1 87.88 413 ARG A CA 1
ATOM 3193 C C . ARG A 1 413 ? -49.062 -11.891 3.229 1 87.88 413 ARG A C 1
ATOM 3195 O O . ARG A 1 413 ? -48.562 -12.453 2.248 1 87.88 413 ARG A O 1
ATOM 3202 N N . TYR A 1 414 ? -49.75 -10.781 3.115 1 89.88 414 TYR A N 1
ATOM 3203 C CA . TYR A 1 414 ? -50.219 -10.312 1.813 1 89.88 414 TYR A CA 1
ATOM 3204 C C . TYR A 1 414 ? -49.344 -9.164 1.312 1 89.88 414 TYR A C 1
ATOM 3206 O O . TYR A 1 414 ? -49.719 -8.453 0.379 1 89.88 414 TYR A O 1
ATOM 3214 N N . THR A 1 415 ? -48.219 -9.047 1.914 1 91.69 415 THR A N 1
ATOM 3215 C CA . THR A 1 415 ? -47.312 -7.98 1.476 1 91.69 415 THR A CA 1
ATOM 3216 C C . THR A 1 415 ? -46.75 -8.281 0.088 1 91.69 415 THR A C 1
ATOM 3218 O O . THR A 1 415 ? -46.094 -9.305 -0.114 1 91.69 415 THR A O 1
ATOM 3221 N N . PRO A 1 416 ? -47.031 -7.395 -0.871 1 92.62 416 PRO A N 1
ATOM 3222 C CA . PRO A 1 416 ? -46.469 -7.609 -2.211 1 92.62 416 PRO A CA 1
ATOM 3223 C C . PRO A 1 416 ? -44.969 -7.43 -2.264 1 92.62 416 PRO A C 1
ATOM 3225 O O . PRO A 1 416 ? -44.438 -6.473 -1.69 1 92.62 416 PRO A O 1
ATOM 3228 N N . LEU A 1 417 ? -44.312 -8.227 -2.975 1 91.81 417 LEU A N 1
ATOM 3229 C CA . LEU A 1 417 ? -42.875 -8.164 -3.127 1 91.81 417 LEU A CA 1
ATOM 3230 C C . LEU A 1 417 ? -42.438 -6.887 -3.848 1 91.81 417 LEU A C 1
ATOM 3232 O O . LEU A 1 417 ? -41.375 -6.344 -3.584 1 91.81 417 LEU A O 1
ATOM 3236 N N . VAL A 1 418 ? -43.281 -6.441 -4.68 1 93.44 418 VAL A N 1
ATOM 3237 C CA . VAL A 1 418 ? -42.969 -5.25 -5.465 1 93.44 418 VAL A CA 1
ATOM 3238 C C . VAL A 1 418 ? -42.906 -4.031 -4.551 1 93.44 418 VAL A C 1
ATOM 3240 O O . VAL A 1 418 ? -42.094 -3.117 -4.789 1 93.44 418 VAL A O 1
ATOM 3243 N N . VAL A 1 419 ? -43.719 -3.99 -3.508 1 94.31 419 VAL A N 1
ATOM 3244 C CA . VAL A 1 419 ? -43.656 -2.891 -2.551 1 94.31 419 VAL A CA 1
ATOM 3245 C C . VAL A 1 419 ? -42.344 -2.914 -1.799 1 94.31 419 VAL A C 1
ATOM 3247 O O . VAL A 1 419 ? -41.719 -1.866 -1.55 1 94.31 419 VAL A O 1
ATOM 3250 N N . LEU A 1 420 ? -41.906 -4.062 -1.499 1 92 420 LEU A N 1
ATOM 3251 C CA . LEU A 1 420 ? -40.594 -4.219 -0.841 1 92 420 LEU A CA 1
ATOM 3252 C C . LEU A 1 420 ? -39.469 -3.76 -1.753 1 92 420 LEU A C 1
ATOM 3254 O O . LEU A 1 420 ? -38.531 -3.119 -1.297 1 92 420 LEU A O 1
ATOM 3258 N N . ALA A 1 421 ? -39.562 -4.055 -2.982 1 93.75 421 ALA A N 1
ATOM 3259 C CA . ALA A 1 421 ? -38.562 -3.604 -3.963 1 93.75 421 ALA A CA 1
ATOM 3260 C C . ALA A 1 421 ? -38.562 -2.08 -4.066 1 93.75 421 ALA A C 1
ATOM 3262 O O . ALA A 1 421 ? -37.5 -1.467 -4.207 1 93.75 421 ALA A O 1
ATOM 3263 N N . ALA A 1 422 ? -39.719 -1.526 -3.99 1 95.56 422 ALA A N 1
ATOM 3264 C CA . ALA A 1 422 ? -39.844 -0.072 -4.051 1 95.56 422 ALA A CA 1
ATOM 3265 C C . ALA A 1 422 ? -39.156 0.583 -2.852 1 95.56 422 ALA A C 1
ATOM 3267 O O . ALA A 1 422 ? -38.562 1.651 -2.979 1 95.56 422 ALA A O 1
ATOM 3268 N N . ILE A 1 423 ? -39.312 -0.065 -1.772 1 93.38 423 ILE A N 1
ATOM 3269 C CA . ILE A 1 423 ? -38.688 0.443 -0.556 1 93.38 423 ILE A CA 1
ATOM 3270 C C . ILE A 1 423 ? -37.156 0.433 -0.713 1 93.38 423 ILE A C 1
ATOM 3272 O O . ILE A 1 423 ? -36.5 1.416 -0.386 1 93.38 423 ILE A O 1
ATOM 3276 N N . ILE A 1 424 ? -36.625 -0.59 -1.232 1 92.06 424 ILE A N 1
ATOM 3277 C CA . ILE A 1 424 ? -35.188 -0.694 -1.458 1 92.06 424 ILE A CA 1
ATOM 3278 C C . ILE A 1 424 ? -34.719 0.376 -2.453 1 92.06 424 ILE A C 1
ATOM 3280 O O . ILE A 1 424 ? -33.719 1.063 -2.229 1 92.06 424 ILE A O 1
ATOM 3284 N N . PHE A 1 425 ? -35.5 0.425 -3.494 1 94.5 425 PHE A N 1
ATOM 3285 C CA . PHE A 1 425 ? -35.188 1.404 -4.531 1 94.5 425 PHE A CA 1
ATOM 3286 C C . PHE A 1 425 ? -35.125 2.811 -3.945 1 94.5 425 PHE A C 1
ATOM 3288 O O . PHE A 1 425 ? -34.188 3.561 -4.219 1 94.5 425 PHE A O 1
ATOM 3295 N N . TYR A 1 426 ? -36.094 3.086 -3.178 1 93.75 426 TYR A N 1
ATOM 3296 C CA . TYR A 1 426 ? -36.188 4.383 -2.516 1 93.75 426 TYR A CA 1
ATOM 3297 C C . TYR A 1 426 ? -35 4.629 -1.625 1 93.75 426 TYR A C 1
ATOM 3299 O O . TYR A 1 426 ? -34.375 5.699 -1.683 1 93.75 426 TYR A O 1
ATOM 3307 N N . ALA A 1 427 ? -34.594 3.73 -0.883 1 89.88 427 ALA A N 1
ATOM 3308 C CA . ALA A 1 427 ? -33.469 3.85 0.037 1 89.88 427 ALA A CA 1
ATOM 3309 C C . ALA A 1 427 ? -32.156 4.02 -0.723 1 89.88 427 ALA A C 1
ATOM 3311 O O . ALA A 1 427 ? -31.297 4.785 -0.306 1 89.88 427 ALA A O 1
ATOM 3312 N N . MET A 1 428 ? -32 3.383 -1.828 1 91.69 428 MET A N 1
ATOM 3313 C CA . MET A 1 428 ? -30.75 3.381 -2.602 1 91.69 428 MET A CA 1
ATOM 3314 C C . MET A 1 428 ? -30.562 4.707 -3.33 1 91.69 428 MET A C 1
ATOM 3316 O O . MET A 1 428 ? -29.438 5.168 -3.502 1 91.69 428 MET A O 1
ATOM 3320 N N . LEU A 1 429 ? -31.625 5.324 -3.705 1 92.25 429 LEU A N 1
ATOM 3321 C CA . LEU A 1 429 ? -31.531 6.602 -4.402 1 92.25 429 LEU A CA 1
ATOM 3322 C C . LEU A 1 429 ? -30.891 7.66 -3.516 1 92.25 429 LEU A C 1
ATOM 3324 O O . LEU A 1 429 ? -30.203 8.562 -4.008 1 92.25 429 LEU A O 1
ATOM 3328 N N . GLY A 1 430 ? -31.031 7.516 -2.289 1 88.19 430 GLY A N 1
ATOM 3329 C CA . GLY A 1 430 ? -30.469 8.461 -1.341 1 88.19 430 GLY A CA 1
ATOM 3330 C C . GLY A 1 430 ? -28.969 8.32 -1.184 1 88.19 430 GLY A C 1
ATOM 3331 O O . GLY A 1 430 ? -28.297 9.242 -0.72 1 88.19 430 GLY A O 1
ATOM 3332 N N . LEU A 1 431 ? -28.469 7.254 -1.605 1 87.44 431 LEU A N 1
ATOM 3333 C CA . LEU A 1 431 ? -27.047 6.98 -1.433 1 87.44 431 LEU A CA 1
ATOM 3334 C C . LEU A 1 431 ? -26.234 7.52 -2.609 1 87.44 431 LEU A C 1
ATOM 3336 O O . LEU A 1 431 ? -25.016 7.609 -2.537 1 87.44 431 LEU A O 1
ATOM 3340 N N . ILE A 1 432 ? -26.891 7.887 -3.658 1 91.81 432 ILE A N 1
ATOM 3341 C CA . ILE A 1 432 ? -26.219 8.484 -4.809 1 91.81 432 ILE A CA 1
ATOM 3342 C C . ILE A 1 432 ? -26.016 9.977 -4.578 1 91.81 432 ILE A C 1
ATOM 3344 O O . ILE A 1 432 ? -26.969 10.758 -4.684 1 91.81 432 ILE A O 1
ATOM 3348 N N . LYS A 1 433 ? -24.844 10.32 -4.215 1 91.12 433 LYS A N 1
ATOM 3349 C CA . LYS A 1 433 ? -24.531 11.703 -3.885 1 91.12 433 LYS A CA 1
ATOM 3350 C C . LYS A 1 433 ? -23.828 12.406 -5.043 1 91.12 433 LYS A C 1
ATOM 3352 O O . LYS A 1 433 ? -22.609 12.602 -5.012 1 91.12 433 LYS A O 1
ATOM 3357 N N . TYR A 1 434 ? -24.5 12.93 -5.902 1 92.38 434 TYR A N 1
ATOM 3358 C CA . TYR A 1 434 ? -23.953 13.547 -7.102 1 92.38 434 TYR A CA 1
ATOM 3359 C C . TYR A 1 434 ? -23.219 14.836 -6.762 1 92.38 434 TYR A C 1
ATOM 3361 O O . TYR A 1 434 ? -22.219 15.18 -7.406 1 92.38 434 TYR A O 1
ATOM 3369 N N . GLU A 1 435 ? -23.656 15.562 -5.719 1 93.38 435 GLU A N 1
ATOM 3370 C CA . GLU A 1 435 ? -23 16.797 -5.309 1 93.38 435 GLU A CA 1
ATOM 3371 C C . GLU A 1 435 ? -21.594 16.547 -4.801 1 93.38 435 GLU A C 1
ATOM 3373 O O . GLU A 1 435 ? -20.672 17.328 -5.062 1 93.38 435 GLU A O 1
ATOM 3378 N N . GLU A 1 436 ? -21.516 15.484 -4.133 1 92.56 436 GLU A N 1
ATOM 3379 C CA . GLU A 1 436 ? -20.203 15.125 -3.609 1 92.56 436 GLU A CA 1
ATOM 3380 C C . GLU A 1 436 ? -19.234 14.758 -4.738 1 92.56 436 GLU A C 1
ATOM 3382 O O . GLU A 1 436 ? -18.047 15.039 -4.656 1 92.56 436 GLU A O 1
ATOM 3387 N N . VAL A 1 437 ? -19.75 14.109 -5.789 1 95 437 VAL A N 1
ATOM 3388 C CA . VAL A 1 437 ? -18.938 13.734 -6.934 1 95 437 VAL A CA 1
ATOM 3389 C C . VAL A 1 437 ? -18.422 14.992 -7.633 1 95 437 VAL A C 1
ATOM 3391 O O . VAL A 1 437 ? -17.25 15.062 -8.016 1 95 437 VAL A O 1
ATOM 3394 N N . TYR A 1 438 ? -19.312 15.914 -7.691 1 94.31 438 TYR A N 1
ATOM 3395 C CA . TYR A 1 438 ? -18.938 17.188 -8.305 1 94.31 438 TYR A CA 1
ATOM 3396 C C . TYR A 1 438 ? -17.891 17.922 -7.461 1 94.31 438 TYR A C 1
ATOM 3398 O O . TYR A 1 438 ? -16.969 18.516 -7.992 1 94.31 438 TYR A O 1
ATOM 3406 N N . HIS A 1 439 ? -18.094 17.859 -6.211 1 93.19 439 HIS A N 1
ATOM 3407 C CA . HIS A 1 439 ? -17.141 18.469 -5.289 1 93.19 439 HIS A CA 1
ATOM 3408 C C . HIS A 1 439 ? -15.766 17.828 -5.426 1 93.19 439 HIS A C 1
ATOM 3410 O O . HIS A 1 439 ? -14.75 18.531 -5.41 1 93.19 439 HIS A O 1
ATOM 3416 N N . LEU A 1 440 ? -15.727 16.562 -5.566 1 93.69 440 LEU A N 1
ATOM 3417 C CA . LEU A 1 440 ? -14.461 15.852 -5.734 1 93.69 440 LEU A CA 1
ATOM 3418 C C . LEU A 1 440 ? -13.781 16.266 -7.035 1 93.69 440 LEU A C 1
ATOM 3420 O O . LEU A 1 440 ? -12.562 16.453 -7.066 1 93.69 440 LEU A O 1
ATOM 3424 N N . TRP A 1 441 ? -14.547 16.438 -8.078 1 92.94 441 TRP A N 1
ATOM 3425 C CA . TRP A 1 441 ? -14.016 16.828 -9.375 1 92.94 441 TRP A CA 1
ATOM 3426 C C . TRP A 1 441 ? -13.398 18.234 -9.297 1 92.94 441 TRP A C 1
ATOM 3428 O O . TRP A 1 441 ? -12.344 18.484 -9.891 1 92.94 441 TRP A O 1
ATOM 3438 N N . LYS A 1 442 ? -13.953 19.062 -8.484 1 90.69 442 LYS A N 1
ATOM 3439 C CA . LYS A 1 442 ? -13.516 20.453 -8.391 1 90.69 442 LYS A CA 1
ATOM 3440 C C . LYS A 1 442 ? -12.281 20.578 -7.492 1 90.69 442 LYS A C 1
ATOM 3442 O O . LYS A 1 442 ? -11.375 21.359 -7.785 1 90.69 442 LYS A O 1
ATOM 3447 N N . VAL A 1 443 ? -12.258 19.875 -6.52 1 89.88 443 VAL A N 1
ATOM 3448 C CA . VAL A 1 443 ? -11.266 20.094 -5.473 1 89.88 443 VAL A CA 1
ATOM 3449 C C . VAL A 1 443 ? -10.031 19.234 -5.734 1 89.88 443 VAL A C 1
ATOM 3451 O O . VAL A 1 443 ? -8.898 19.703 -5.602 1 89.88 443 VAL A O 1
ATOM 3454 N N . ASP A 1 444 ? -10.234 17.953 -6.016 1 91.62 444 ASP A N 1
ATOM 3455 C CA . ASP A 1 444 ? -9.117 17.031 -6.199 1 91.62 444 ASP A CA 1
ATOM 3456 C C . ASP A 1 444 ? -9.422 16.016 -7.301 1 91.62 444 ASP A C 1
ATOM 3458 O O . ASP A 1 444 ? -10.172 15.062 -7.082 1 91.62 444 ASP A O 1
ATOM 3462 N N . LYS A 1 445 ? -8.758 16.078 -8.383 1 90 445 LYS A N 1
ATOM 3463 C CA . LYS A 1 445 ? -9.016 15.258 -9.562 1 90 445 LYS A CA 1
ATOM 3464 C C . LYS A 1 445 ? -8.633 13.805 -9.32 1 90 445 LYS A C 1
ATOM 3466 O O . LYS A 1 445 ? -9.258 12.891 -9.867 1 90 445 LYS A O 1
ATOM 3471 N N . PHE A 1 446 ? -7.629 13.602 -8.531 1 89.25 446 PHE A N 1
ATOM 3472 C CA . PHE A 1 446 ? -7.23 12.227 -8.25 1 89.25 446 PHE A CA 1
ATOM 3473 C C . PHE A 1 446 ? -8.289 11.523 -7.41 1 89.25 446 PHE A C 1
ATOM 3475 O O . PHE A 1 446 ? -8.57 10.336 -7.621 1 89.25 446 PHE A O 1
ATOM 3482 N N . ASP A 1 447 ? -8.797 12.188 -6.461 1 92.69 447 ASP A N 1
ATOM 3483 C CA . ASP A 1 447 ? -9.883 11.625 -5.672 1 92.69 447 ASP A CA 1
ATOM 3484 C C . ASP A 1 447 ? -11.102 11.328 -6.547 1 92.69 447 ASP A C 1
ATOM 3486 O O . ASP A 1 447 ? -11.82 10.352 -6.312 1 92.69 447 ASP A O 1
ATOM 3490 N N . PHE A 1 448 ? -11.289 12.211 -7.52 1 94.56 448 PHE A N 1
ATOM 3491 C CA . PHE A 1 448 ? -12.383 12 -8.461 1 94.56 448 PHE A CA 1
ATOM 3492 C C . PHE A 1 448 ? -12.172 10.711 -9.25 1 94.56 448 PHE A C 1
ATOM 3494 O O . PHE A 1 448 ? -13.109 9.938 -9.453 1 94.56 448 PHE A O 1
ATOM 3501 N N . VAL A 1 449 ? -11.031 10.445 -9.68 1 93.56 449 VAL A N 1
ATOM 3502 C CA . VAL A 1 449 ? -10.703 9.242 -10.438 1 93.56 449 VAL A CA 1
ATOM 3503 C C . VAL A 1 449 ? -10.938 8 -9.578 1 93.56 449 VAL A C 1
ATOM 3505 O O . VAL A 1 449 ? -11.461 6.992 -10.062 1 93.56 449 VAL A O 1
ATOM 3508 N N . ILE A 1 450 ? -10.555 8.078 -8.344 1 93.44 450 ILE A N 1
ATOM 3509 C CA . ILE A 1 450 ? -10.773 6.961 -7.438 1 93.44 450 ILE A CA 1
ATOM 3510 C C . ILE A 1 450 ? -12.266 6.719 -7.258 1 93.44 450 ILE A C 1
ATOM 3512 O O . ILE A 1 450 ? -12.727 5.574 -7.285 1 93.44 450 ILE A O 1
ATOM 3516 N N . CYS A 1 451 ? -13.016 7.773 -7.109 1 95.31 451 CYS A N 1
ATOM 3517 C CA . CYS A 1 451 ? -14.469 7.695 -6.949 1 95.31 451 CYS A CA 1
ATOM 3518 C C . CYS A 1 451 ? -15.109 7.035 -8.164 1 95.31 451 CYS A C 1
ATOM 3520 O O . CYS A 1 451 ? -15.867 6.07 -8.016 1 95.31 451 CYS A O 1
ATOM 3522 N N . ILE A 1 452 ? -14.742 7.449 -9.336 1 96.38 452 ILE A N 1
ATOM 3523 C CA . ILE A 1 452 ? -15.352 6.957 -10.57 1 96.38 452 ILE A CA 1
ATOM 3524 C C . ILE A 1 452 ? -14.914 5.516 -10.82 1 96.38 452 ILE A C 1
ATOM 3526 O O . ILE A 1 452 ? -15.703 4.691 -11.289 1 96.38 452 ILE A O 1
ATOM 3530 N N . SER A 1 453 ? -13.656 5.223 -10.531 1 95.44 453 SER A N 1
ATOM 3531 C CA . SER A 1 453 ? -13.164 3.863 -10.727 1 95.44 453 SER A CA 1
ATOM 3532 C C . SER A 1 453 ? -13.898 2.873 -9.82 1 95.44 453 SER A C 1
ATOM 3534 O O . SER A 1 453 ? -14.211 1.758 -10.242 1 95.44 453 SER A O 1
ATOM 3536 N N . SER A 1 454 ? -14.102 3.295 -8.625 1 93.69 454 SER A N 1
ATOM 3537 C CA . SER A 1 454 ? -14.859 2.447 -7.703 1 93.69 454 SER A CA 1
ATOM 3538 C C . SER A 1 454 ? -16.281 2.248 -8.188 1 93.69 454 SER A C 1
ATOM 3540 O O . SER A 1 454 ? -16.812 1.135 -8.141 1 93.69 454 SER A O 1
ATOM 3542 N N . PHE A 1 455 ? -16.922 3.297 -8.688 1 95.12 455 PHE A N 1
ATOM 3543 C CA . PHE A 1 455 ? -18.266 3.248 -9.227 1 95.12 455 PHE A CA 1
ATOM 3544 C C . PHE A 1 455 ? -18.344 2.299 -10.422 1 95.12 455 PHE A C 1
ATOM 3546 O O . PHE A 1 455 ? -19.188 1.405 -10.453 1 95.12 455 PHE A O 1
ATOM 3553 N N . VAL A 1 456 ? -17.422 2.422 -11.32 1 95.5 456 VAL A N 1
ATOM 3554 C CA . VAL A 1 456 ? -17.391 1.631 -12.547 1 95.5 456 VAL A CA 1
ATOM 3555 C C . VAL A 1 456 ? -17.094 0.171 -12.211 1 95.5 456 VAL A C 1
ATOM 3557 O O . VAL A 1 456 ? -17.656 -0.74 -12.82 1 95.5 456 VAL A O 1
ATOM 3560 N N . GLY A 1 457 ? -16.203 -0.028 -11.258 1 93.56 457 GLY A N 1
ATOM 3561 C CA . GLY A 1 457 ? -15.875 -1.383 -10.844 1 93.56 457 GLY A CA 1
ATOM 3562 C C . GLY A 1 457 ? -17.078 -2.145 -10.305 1 93.56 457 GLY A C 1
ATOM 3563 O O . GLY A 1 457 ? -17.25 -3.33 -10.609 1 93.56 457 GLY A O 1
ATOM 3564 N N . VAL A 1 458 ? -17.922 -1.466 -9.602 1 91.19 458 VAL A N 1
ATOM 3565 C CA . VAL A 1 458 ? -19.109 -2.111 -9.023 1 91.19 458 VAL A CA 1
ATOM 3566 C C . VAL A 1 458 ? -20.156 -2.324 -10.109 1 91.19 458 VAL A C 1
ATOM 3568 O O . VAL A 1 458 ? -20.703 -3.424 -10.242 1 91.19 458 VAL A O 1
ATOM 3571 N N . VAL A 1 459 ? -20.453 -1.341 -10.938 1 93 459 VAL A N 1
ATOM 3572 C CA . VAL A 1 459 ? -21.547 -1.334 -11.891 1 93 459 VAL A CA 1
ATOM 3573 C C . VAL A 1 459 ? -21.266 -2.326 -13.016 1 93 459 VAL A C 1
ATOM 3575 O O . VAL A 1 459 ? -22.156 -3.07 -13.438 1 93 459 VAL A O 1
ATOM 3578 N N . PHE A 1 460 ? -20.016 -2.436 -13.438 1 92.38 460 PHE A N 1
ATOM 3579 C CA . PHE A 1 460 ? -19.703 -3.268 -14.586 1 92.38 460 PHE A CA 1
ATOM 3580 C C . PHE A 1 460 ? -19.062 -4.582 -14.156 1 92.38 460 PHE A C 1
ATOM 3582 O O . PHE A 1 460 ? -18.906 -5.5 -14.961 1 92.38 460 PHE A O 1
ATOM 3589 N N . GLY A 1 461 ? -18.703 -4.625 -12.977 1 89.19 461 GLY A N 1
ATOM 3590 C CA . GLY A 1 461 ? -18.203 -5.871 -12.414 1 89.19 461 GLY A CA 1
ATOM 3591 C C . GLY A 1 461 ? -19.109 -6.457 -11.352 1 89.19 461 GLY A C 1
ATOM 3592 O O . GLY A 1 461 ? -20.281 -6.762 -11.625 1 89.19 461 GLY A O 1
ATOM 3593 N N . SER A 1 462 ? -18.609 -6.578 -10.156 1 87.62 462 SER A N 1
ATOM 3594 C CA . SER A 1 462 ? -19.328 -7.012 -8.961 1 87.62 462 SER A CA 1
ATOM 3595 C C . SER A 1 462 ? -18.953 -6.156 -7.758 1 87.62 462 SER A C 1
ATOM 3597 O O . SER A 1 462 ? -18.016 -5.355 -7.82 1 87.62 462 SER A O 1
ATOM 3599 N N . VAL A 1 463 ? -19.703 -6.32 -6.816 1 85.69 463 VAL A N 1
ATOM 3600 C CA . VAL A 1 463 ? -19.453 -5.562 -5.594 1 85.69 463 VAL A CA 1
ATOM 3601 C C . VAL A 1 463 ? -18.062 -5.875 -5.062 1 85.69 463 VAL A C 1
ATOM 3603 O O . VAL A 1 463 ? -17.344 -4.973 -4.637 1 85.69 463 VAL A O 1
ATOM 3606 N N . ASP A 1 464 ? -17.656 -7.102 -5.094 1 85.44 464 ASP A N 1
ATOM 3607 C CA . ASP A 1 464 ? -16.344 -7.473 -4.582 1 85.44 464 ASP A CA 1
ATOM 3608 C C . ASP A 1 464 ? -15.234 -6.949 -5.492 1 85.44 464 ASP A C 1
ATOM 3610 O O . ASP A 1 464 ? -14.18 -6.531 -5.016 1 85.44 464 ASP A O 1
ATOM 3614 N N . ASP A 1 465 ? -15.484 -6.93 -6.84 1 87.75 465 ASP A N 1
ATOM 3615 C CA . ASP A 1 465 ? -14.523 -6.34 -7.766 1 87.75 465 ASP A CA 1
ATOM 3616 C C . ASP A 1 465 ? -14.352 -4.848 -7.504 1 87.75 465 ASP A C 1
ATOM 3618 O O . ASP A 1 465 ? -13.234 -4.328 -7.539 1 87.75 465 ASP A O 1
ATOM 3622 N N . GLY A 1 466 ? -15.508 -4.266 -7.336 1 88.5 466 GLY A N 1
ATOM 3623 C CA . GLY A 1 466 ? -15.461 -2.842 -7.051 1 88.5 466 GLY A CA 1
ATOM 3624 C C . GLY A 1 466 ? -14.656 -2.502 -5.812 1 88.5 466 GLY A C 1
ATOM 3625 O O . GLY A 1 466 ? -13.906 -1.521 -5.801 1 88.5 466 GLY A O 1
ATOM 3626 N N . LEU A 1 467 ? -14.758 -3.342 -4.824 1 86.31 467 LEU A N 1
ATOM 3627 C CA . LEU A 1 467 ? -14.023 -3.107 -3.586 1 86.31 467 LEU A CA 1
ATOM 3628 C C . LEU A 1 467 ? -12.523 -3.287 -3.805 1 86.31 467 LEU A C 1
ATOM 3630 O O . LEU A 1 467 ? -11.719 -2.496 -3.307 1 86.31 467 LEU A O 1
ATOM 3634 N N . VAL A 1 468 ? -12.156 -4.301 -4.48 1 88.38 468 VAL A N 1
ATOM 3635 C CA . VAL A 1 468 ? -10.742 -4.578 -4.738 1 88.38 468 VAL A CA 1
ATOM 3636 C C . VAL A 1 468 ? -10.125 -3.416 -5.512 1 88.38 468 VAL A C 1
ATOM 3638 O O . VAL A 1 468 ? -9.023 -2.969 -5.191 1 88.38 468 VAL A O 1
ATOM 3641 N N . ILE A 1 469 ? -10.844 -2.904 -6.434 1 90.5 469 ILE A N 1
ATOM 3642 C CA . ILE A 1 469 ? -10.359 -1.785 -7.234 1 90.5 469 ILE A CA 1
ATOM 3643 C C . ILE A 1 469 ? -10.227 -0.544 -6.355 1 90.5 469 ILE A C 1
ATOM 3645 O O . ILE A 1 469 ? -9.227 0.171 -6.43 1 90.5 469 ILE A O 1
ATOM 3649 N N . ALA A 1 470 ? -11.227 -0.368 -5.605 1 88.62 470 ALA A N 1
ATOM 3650 C CA . ALA A 1 470 ? -11.242 0.8 -4.727 1 88.62 470 ALA A CA 1
ATOM 3651 C C . ALA A 1 470 ? -10.07 0.771 -3.748 1 88.62 470 ALA A C 1
ATOM 3653 O O . ALA A 1 470 ? -9.352 1.759 -3.605 1 88.62 470 ALA A O 1
ATOM 3654 N N . VAL A 1 471 ? -9.82 -0.312 -3.129 1 87.38 471 VAL A N 1
ATOM 3655 C CA . VAL A 1 471 ? -8.758 -0.453 -2.137 1 87.38 471 VAL A CA 1
ATOM 3656 C C . VAL A 1 471 ? -7.398 -0.389 -2.824 1 87.38 471 VAL A C 1
ATOM 3658 O O . VAL A 1 471 ? -6.477 0.265 -2.33 1 87.38 471 VAL A O 1
ATOM 3661 N N . SER A 1 472 ? -7.27 -1.027 -3.971 1 90.25 472 SER A N 1
ATOM 3662 C CA . SER A 1 472 ? -6.004 -1.048 -4.703 1 90.25 472 SER A CA 1
ATOM 3663 C C . SER A 1 472 ? -5.59 0.356 -5.129 1 90.25 472 SER A C 1
ATOM 3665 O O . SER A 1 472 ? -4.426 0.734 -4.988 1 90.25 472 SER A O 1
ATOM 3667 N N . LEU A 1 473 ? -6.531 1.125 -5.57 1 91 473 LEU A N 1
ATOM 3668 C CA . LEU A 1 473 ? -6.234 2.482 -6.012 1 91 473 LEU A CA 1
ATOM 3669 C C . LEU A 1 473 ? -5.922 3.387 -4.824 1 91 473 LEU A C 1
ATOM 3671 O O . LEU A 1 473 ? -5.094 4.293 -4.93 1 91 473 LEU A O 1
ATOM 3675 N N . SER A 1 474 ? -6.605 3.148 -3.76 1 90.81 474 SER A N 1
ATOM 3676 C CA . SER A 1 474 ? -6.328 3.916 -2.551 1 90.81 474 SER A CA 1
ATOM 3677 C C . SER A 1 474 ? -4.914 3.65 -2.043 1 90.81 474 SER A C 1
ATOM 3679 O O . SER A 1 474 ? -4.195 4.582 -1.676 1 90.81 474 SER A O 1
ATOM 3681 N N . VAL A 1 475 ? -4.547 2.418 -2.035 1 89.69 475 VAL A N 1
ATOM 3682 C CA . VAL A 1 475 ? -3.207 2.039 -1.594 1 89.69 475 VAL A CA 1
ATOM 3683 C C . VAL A 1 475 ? -2.168 2.598 -2.561 1 89.69 475 VAL A C 1
ATOM 3685 O O . VAL A 1 475 ? -1.113 3.08 -2.139 1 89.69 475 VAL A O 1
ATOM 3688 N N . LEU A 1 476 ? -2.488 2.531 -3.822 1 89.31 476 LEU A N 1
ATOM 3689 C CA . LEU A 1 476 ? -1.58 3.068 -4.832 1 89.31 476 LEU A CA 1
ATOM 3690 C C . LEU A 1 476 ? -1.365 4.566 -4.625 1 89.31 476 LEU A C 1
ATOM 3692 O O . LEU A 1 476 ? -0.242 5.059 -4.754 1 89.31 476 LEU A O 1
ATOM 3696 N N . LYS A 1 477 ? -2.383 5.258 -4.355 1 90.94 477 LYS A N 1
ATOM 3697 C CA . LYS A 1 477 ? -2.279 6.688 -4.082 1 90.94 477 LYS A CA 1
ATOM 3698 C C . LYS A 1 477 ? -1.359 6.953 -2.893 1 90.94 477 LYS A C 1
ATOM 3700 O O . LYS A 1 477 ? -0.517 7.852 -2.943 1 90.94 477 LYS A O 1
ATOM 3705 N N . LEU A 1 478 ? -1.526 6.215 -1.876 1 91.5 478 LEU A N 1
ATOM 3706 C CA . LEU A 1 478 ? -0.709 6.391 -0.68 1 91.5 478 LEU A CA 1
ATOM 3707 C C . LEU A 1 478 ? 0.75 6.055 -0.964 1 91.5 478 LEU A C 1
ATOM 3709 O O . LEU A 1 478 ? 1.655 6.738 -0.48 1 91.5 478 LEU A O 1
ATOM 3713 N N . LEU A 1 479 ? 0.944 5.023 -1.766 1 89.56 479 LEU A N 1
ATOM 3714 C CA . LEU A 1 479 ? 2.303 4.625 -2.119 1 89.56 479 LEU A CA 1
ATOM 3715 C C . LEU A 1 479 ? 2.979 5.703 -2.965 1 89.56 479 LEU A C 1
ATOM 3717 O O . LEU A 1 479 ? 4.176 5.949 -2.82 1 89.56 479 LEU A O 1
ATOM 3721 N N . LEU A 1 480 ? 2.268 6.336 -3.809 1 88.56 480 LEU A N 1
ATOM 3722 C CA . LEU A 1 480 ? 2.824 7.383 -4.656 1 88.56 480 LEU A CA 1
ATOM 3723 C C . LEU A 1 480 ? 3.221 8.602 -3.826 1 88.56 480 LEU A C 1
ATOM 3725 O O . LEU A 1 480 ? 4.219 9.258 -4.121 1 88.56 480 LEU A O 1
ATOM 3729 N N . VAL A 1 481 ? 2.439 8.836 -2.84 1 88.5 481 VAL A N 1
ATOM 3730 C CA . VAL A 1 481 ? 2.734 9.969 -1.974 1 88.5 481 VAL A CA 1
ATOM 3731 C C . VAL A 1 481 ? 4.047 9.727 -1.23 1 88.5 481 VAL A C 1
ATOM 3733 O O . VAL A 1 481 ? 4.844 10.656 -1.044 1 88.5 481 VAL A O 1
ATOM 3736 N N . VAL A 1 482 ? 4.262 8.555 -0.85 1 89 482 VAL A N 1
ATOM 3737 C CA . VAL A 1 482 ? 5.465 8.203 -0.104 1 89 482 VAL A CA 1
ATOM 3738 C C . VAL A 1 482 ? 6.652 8.102 -1.059 1 89 482 VAL A C 1
ATOM 3740 O O . VAL A 1 482 ? 7.766 8.516 -0.72 1 89 482 VAL A O 1
ATOM 3743 N N . ALA A 1 483 ? 6.387 7.602 -2.234 1 89.62 483 ALA A N 1
ATOM 3744 C CA . ALA A 1 483 ? 7.453 7.332 -3.193 1 89.62 483 ALA A CA 1
ATOM 3745 C C . ALA A 1 483 ? 7.93 8.617 -3.863 1 89.62 483 ALA A C 1
ATOM 3747 O O . ALA A 1 483 ? 9.062 8.703 -4.332 1 89.62 483 ALA A O 1
ATOM 3748 N N . ARG A 1 484 ? 7.059 9.641 -3.887 1 90.62 484 ARG A N 1
ATOM 3749 C CA . ARG A 1 484 ? 7.383 10.906 -4.539 1 90.62 484 ARG A CA 1
ATOM 3750 C C . ARG A 1 484 ? 7.152 12.086 -3.596 1 90.62 484 ARG A C 1
ATOM 3752 O O . ARG A 1 484 ? 6.289 12.93 -3.846 1 90.62 484 ARG A O 1
ATOM 3759 N N . PRO A 1 485 ? 8.055 12.102 -2.604 1 89.44 485 PRO A N 1
ATOM 3760 C CA . PRO A 1 485 ? 7.91 13.258 -1.718 1 89.44 485 PRO A CA 1
ATOM 3761 C C . PRO A 1 485 ? 8.188 14.586 -2.426 1 89.44 485 PRO A C 1
ATOM 3763 O O . PRO A 1 485 ? 9.047 14.641 -3.314 1 89.44 485 PRO A O 1
ATOM 3766 N N . LYS A 1 486 ? 7.535 15.57 -2.021 1 88.94 486 LYS A N 1
ATOM 3767 C CA . LYS A 1 486 ? 7.762 16.875 -2.625 1 88.94 486 LYS A CA 1
ATOM 3768 C C . LYS A 1 486 ? 9.094 17.469 -2.174 1 88.94 486 LYS A C 1
ATOM 3770 O O . LYS A 1 486 ? 9.492 17.312 -1.019 1 88.94 486 LYS A O 1
ATOM 3775 N N . THR A 1 487 ? 9.766 18.016 -3.1 1 90.06 487 THR A N 1
ATOM 3776 C CA . THR A 1 487 ? 11.031 18.688 -2.861 1 90.06 487 THR A CA 1
ATOM 3777 C C . THR A 1 487 ? 11 20.109 -3.43 1 90.06 487 THR A C 1
ATOM 3779 O O . THR A 1 487 ? 10.43 20.344 -4.5 1 90.06 487 THR A O 1
ATOM 3782 N N . PHE A 1 488 ? 11.578 21.078 -2.621 1 92.06 488 PHE A N 1
ATOM 3783 C CA . PHE A 1 488 ? 11.531 22.484 -3.012 1 92.06 488 PHE A CA 1
ATOM 3784 C C . PHE A 1 488 ? 12.906 23.125 -2.867 1 92.06 488 PHE A C 1
ATOM 3786 O O . PHE A 1 488 ? 13.727 22.672 -2.061 1 92.06 488 PHE A O 1
ATOM 3793 N N . ILE A 1 489 ? 13.055 24.094 -3.703 1 95.38 489 ILE A N 1
ATOM 3794 C CA . ILE A 1 489 ? 14.195 25 -3.525 1 95.38 489 ILE A CA 1
ATOM 3795 C C . ILE A 1 489 ? 13.805 26.156 -2.609 1 95.38 489 ILE A C 1
ATOM 3797 O O . ILE A 1 489 ? 12.742 26.766 -2.781 1 95.38 489 ILE A O 1
ATOM 3801 N N . LEU A 1 490 ? 14.617 26.328 -1.619 1 95.56 490 LEU A N 1
ATOM 3802 C CA . LEU A 1 490 ? 14.336 27.422 -0.683 1 95.56 490 LEU A CA 1
ATOM 3803 C C . LEU A 1 490 ? 15.148 28.656 -1.032 1 95.56 490 LEU A C 1
ATOM 3805 O O . LEU A 1 490 ? 16.266 28.562 -1.533 1 95.56 490 LEU A O 1
ATOM 3809 N N . GLY A 1 491 ? 14.531 29.781 -0.866 1 94.75 491 GLY A N 1
ATOM 3810 C CA . GLY A 1 491 ? 15.164 31.078 -0.977 1 94.75 491 GLY A CA 1
ATOM 3811 C C . GLY A 1 491 ? 14.945 31.953 0.244 1 94.75 491 GLY A C 1
ATOM 3812 O O . GLY A 1 491 ? 14.109 31.641 1.096 1 94.75 491 GLY A O 1
ATOM 3813 N N . ASN A 1 492 ? 15.758 32.938 0.38 1 94.38 492 ASN A N 1
ATOM 3814 C CA . ASN A 1 492 ? 15.672 33.844 1.522 1 94.38 492 ASN A CA 1
ATOM 3815 C C . ASN A 1 492 ? 14.633 34.938 1.295 1 94.38 492 ASN A C 1
ATOM 3817 O O . ASN A 1 492 ? 14.633 35.594 0.252 1 94.38 492 ASN A O 1
ATOM 3821 N N . LEU A 1 493 ? 13.695 35.031 2.254 1 88.62 493 LEU A N 1
ATOM 3822 C CA . LEU A 1 493 ? 12.773 36.156 2.223 1 88.62 493 LEU A CA 1
ATOM 3823 C C . LEU A 1 493 ? 13.508 37.469 2.518 1 88.62 493 LEU A C 1
ATOM 3825 O O . LEU A 1 493 ? 14.289 37.531 3.463 1 88.62 493 LEU A O 1
ATOM 3829 N N . PRO A 1 494 ? 13.195 38.5 1.763 1 85.81 494 PRO A N 1
ATOM 3830 C CA . PRO A 1 494 ? 13.953 39.75 1.925 1 85.81 494 PRO A CA 1
ATOM 3831 C C . PRO A 1 494 ? 13.875 40.281 3.344 1 85.81 494 PRO A C 1
ATOM 3833 O O . PRO A 1 494 ? 12.797 40.312 3.943 1 85.81 494 PRO A O 1
ATOM 3836 N N . ASN A 1 495 ? 14.938 40.656 3.984 1 80.44 495 ASN A N 1
ATOM 3837 C CA . ASN A 1 495 ? 15.07 41.312 5.277 1 80.44 495 ASN A CA 1
ATOM 3838 C C . ASN A 1 495 ? 14.648 40.406 6.422 1 80.44 495 ASN A C 1
ATOM 3840 O O . ASN A 1 495 ? 14.148 40.875 7.445 1 80.44 495 ASN A O 1
ATOM 3844 N N . THR A 1 496 ? 14.68 39.094 6.168 1 83.38 496 THR A N 1
ATOM 3845 C CA . THR A 1 496 ? 14.359 38.156 7.223 1 83.38 496 THR A CA 1
ATOM 3846 C C . THR A 1 496 ? 15.367 37 7.246 1 83.38 496 THR A C 1
ATOM 3848 O O . THR A 1 496 ? 16.219 36.906 6.363 1 83.38 496 THR A O 1
ATOM 3851 N N . VAL A 1 497 ? 15.281 36.219 8.32 1 84.25 497 VAL A N 1
ATOM 3852 C CA . VAL A 1 497 ? 16.156 35.062 8.438 1 84.25 497 VAL A CA 1
ATOM 3853 C C . VAL A 1 497 ? 15.383 33.781 8.039 1 84.25 497 VAL A C 1
ATOM 3855 O O . VAL A 1 497 ? 15.867 32.688 8.25 1 84.25 497 VAL A O 1
ATOM 3858 N N . SER A 1 498 ? 14.289 34.062 7.387 1 88.25 498 SER A N 1
ATOM 3859 C CA . SER A 1 498 ? 13.445 32.938 7.047 1 88.25 498 SER A CA 1
ATOM 3860 C C . SER A 1 498 ? 13.633 32.5 5.59 1 88.25 498 SER A C 1
ATOM 3862 O O . SER A 1 498 ? 13.812 33.375 4.715 1 88.25 498 SER A O 1
ATOM 3864 N N . TYR A 1 499 ? 13.688 31.266 5.34 1 92.12 499 TYR A N 1
ATOM 3865 C CA . TYR A 1 499 ? 13.828 30.688 4.012 1 92.12 499 TYR A CA 1
ATOM 3866 C C . TYR A 1 499 ? 12.555 29.953 3.598 1 92.12 499 TYR A C 1
ATOM 3868 O O . TYR A 1 499 ? 11.992 29.172 4.379 1 92.12 499 TYR A O 1
ATOM 3876 N N . ARG A 1 500 ? 12.078 30.312 2.408 1 90.81 500 ARG A N 1
ATOM 3877 C CA . ARG A 1 500 ? 10.812 29.75 1.945 1 90.81 500 ARG A CA 1
ATOM 3878 C C . ARG A 1 500 ? 10.914 29.297 0.493 1 90.81 500 ARG A C 1
ATOM 3880 O O . ARG A 1 500 ? 11.883 29.609 -0.196 1 90.81 500 ARG A O 1
ATOM 3887 N N . ASN A 1 501 ? 9.891 28.5 0.042 1 91 501 ASN A N 1
ATOM 3888 C CA . ASN A 1 501 ? 9.812 27.969 -1.319 1 91 501 ASN A CA 1
ATOM 3889 C C . ASN A 1 501 ? 9.797 29.094 -2.348 1 91 501 ASN A C 1
ATOM 3891 O O . ASN A 1 501 ? 8.883 29.922 -2.352 1 91 501 ASN A O 1
ATOM 3895 N N . ILE A 1 502 ? 10.773 29.062 -3.219 1 91.5 502 ILE A N 1
ATOM 3896 C CA . ILE A 1 502 ? 10.938 30.141 -4.18 1 91.5 502 ILE A CA 1
ATOM 3897 C C . ILE A 1 502 ? 9.766 30.141 -5.16 1 91.5 502 ILE A C 1
ATOM 3899 O O . ILE A 1 502 ? 9.391 31.188 -5.688 1 91.5 502 ILE A O 1
ATOM 3903 N N . GLU A 1 503 ? 9.211 29.031 -5.43 1 87.38 503 GLU A N 1
ATOM 3904 C CA . GLU A 1 503 ? 8.109 28.922 -6.379 1 87.38 503 GLU A CA 1
ATOM 3905 C C . GLU A 1 503 ? 6.82 29.484 -5.785 1 87.38 503 GLU A C 1
ATOM 3907 O O . GLU A 1 503 ? 5.988 30.047 -6.508 1 87.38 503 GLU A O 1
ATOM 3912 N N . GLN A 1 504 ? 6.664 29.391 -4.512 1 86.56 504 GLN A N 1
ATOM 3913 C CA . GLN A 1 504 ? 5.449 29.844 -3.846 1 86.56 504 GLN A CA 1
ATOM 3914 C C . GLN A 1 504 ? 5.551 31.312 -3.461 1 86.56 504 GLN A C 1
ATOM 3916 O O . GLN A 1 504 ? 4.59 32.062 -3.623 1 86.56 504 GLN A O 1
ATOM 3921 N N . TYR A 1 505 ? 6.738 31.641 -2.943 1 87.94 505 TYR A N 1
ATOM 3922 C CA . TYR A 1 505 ? 6.984 33.031 -2.527 1 87.94 505 TYR A CA 1
ATOM 3923 C C . TYR A 1 505 ? 7.855 33.75 -3.545 1 87.94 505 TYR A C 1
ATOM 3925 O O . TYR A 1 505 ? 9.086 33.656 -3.486 1 87.94 505 TYR A O 1
ATOM 3933 N N . GLY A 1 506 ? 7.32 34.5 -4.375 1 85.81 506 GLY A N 1
ATOM 3934 C CA . GLY A 1 506 ? 8.023 35.219 -5.438 1 85.81 506 GLY A CA 1
ATOM 3935 C C . GLY A 1 506 ? 9.102 36.156 -4.922 1 85.81 506 GLY A C 1
ATOM 3936 O O . GLY A 1 506 ? 10.062 36.438 -5.637 1 85.81 506 GLY A O 1
ATOM 3937 N N . SER A 1 507 ? 9.016 36.562 -3.711 1 87.31 507 SER A N 1
ATOM 3938 C CA . SER A 1 507 ? 9.977 37.5 -3.141 1 87.31 507 SER A CA 1
ATOM 3939 C C . SER A 1 507 ? 11.211 36.781 -2.605 1 87.31 507 SER A C 1
ATOM 3941 O O . SER A 1 507 ? 12.234 37.406 -2.326 1 87.31 507 SER A O 1
ATOM 3943 N N . ALA A 1 508 ? 11.117 35.438 -2.506 1 91 508 ALA A N 1
ATOM 3944 C CA . ALA A 1 508 ? 12.25 34.688 -2.002 1 91 508 ALA A CA 1
ATOM 3945 C C . ALA A 1 508 ? 13.367 34.594 -3.037 1 91 508 ALA A C 1
ATOM 3947 O O . ALA A 1 508 ? 13.125 34.281 -4.203 1 91 508 ALA A O 1
ATOM 3948 N N . LYS A 1 509 ? 14.586 34.938 -2.604 1 92.5 509 LYS A N 1
ATOM 3949 C CA . LYS A 1 509 ? 15.719 34.969 -3.518 1 92.5 509 LYS A CA 1
ATOM 3950 C C . LYS A 1 509 ? 16.719 33.844 -3.205 1 92.5 509 LYS A C 1
ATOM 3952 O O . LYS A 1 509 ? 16.953 33.531 -2.037 1 92.5 509 LYS A O 1
ATOM 3957 N N . ARG A 1 510 ? 17.281 33.406 -4.219 1 93.62 510 ARG A N 1
ATOM 3958 C CA . ARG A 1 510 ? 18.312 32.375 -4.086 1 93.62 510 ARG A CA 1
ATOM 3959 C C . ARG A 1 510 ? 19.578 32.938 -3.426 1 93.62 510 ARG A C 1
ATOM 3961 O O . ARG A 1 510 ? 19.875 34.125 -3.559 1 93.62 510 ARG A O 1
ATOM 3968 N N . VAL A 1 511 ? 20.234 32.156 -2.693 1 93.25 511 VAL A N 1
ATOM 3969 C CA . VAL A 1 511 ? 21.5 32.531 -2.082 1 93.25 511 VAL A CA 1
ATOM 3970 C C . VAL A 1 511 ? 22.656 32.219 -3.029 1 93.25 511 VAL A C 1
ATOM 3972 O O . VAL A 1 511 ? 22.828 31.047 -3.424 1 93.25 511 VAL A O 1
ATOM 3975 N N . PRO A 1 512 ? 23.391 33.219 -3.381 1 91.81 512 PRO A N 1
ATOM 3976 C CA . PRO A 1 512 ? 24.484 32.969 -4.324 1 91.81 512 PRO A CA 1
ATOM 3977 C C . PRO A 1 512 ? 25.469 31.906 -3.822 1 91.81 512 PRO A C 1
ATOM 3979 O O . PRO A 1 512 ? 25.922 31.984 -2.678 1 91.81 512 PRO A O 1
ATOM 3982 N N . GLY A 1 513 ? 25.797 30.906 -4.586 1 93.06 513 GLY A N 1
ATOM 3983 C CA . GLY A 1 513 ? 26.781 29.891 -4.312 1 93.06 513 GLY A CA 1
ATOM 3984 C C . GLY A 1 513 ? 26.25 28.75 -3.449 1 93.06 513 GLY A C 1
ATOM 3985 O O . GLY A 1 513 ? 26.969 27.797 -3.16 1 93.06 513 GLY A O 1
ATOM 3986 N N . ILE A 1 514 ? 25.016 28.875 -3.018 1 95.94 514 ILE A N 1
ATOM 3987 C CA . ILE A 1 514 ? 24.453 27.875 -2.115 1 95.94 514 ILE A CA 1
ATOM 3988 C C . ILE A 1 514 ? 23.094 27.422 -2.637 1 95.94 514 ILE A C 1
ATOM 3990 O O . ILE A 1 514 ? 22.219 28.25 -2.936 1 95.94 514 ILE A O 1
ATOM 3994 N N . LEU A 1 515 ? 22.922 26.125 -2.85 1 97.06 515 LEU A N 1
ATOM 3995 C CA . LEU A 1 515 ? 21.641 25.516 -3.203 1 97.06 515 LEU A CA 1
ATOM 3996 C C . LEU A 1 515 ? 20.969 24.922 -1.975 1 97.06 515 LEU A C 1
ATOM 3998 O O . LEU A 1 515 ? 21.516 24.047 -1.308 1 97.06 515 LEU A O 1
ATOM 4002 N N . ILE A 1 516 ? 19.812 25.438 -1.607 1 97.75 516 ILE A N 1
ATOM 4003 C CA . ILE A 1 516 ? 19.078 24.969 -0.439 1 97.75 516 ILE A CA 1
ATOM 4004 C C . ILE A 1 516 ? 17.875 24.141 -0.887 1 97.75 516 ILE A C 1
ATOM 4006 O O . ILE A 1 516 ? 16.969 24.656 -1.551 1 97.75 516 ILE A O 1
ATOM 4010 N N . LEU A 1 517 ? 17.891 22.875 -0.53 1 96.88 517 LEU A N 1
ATOM 4011 C CA . LEU A 1 517 ? 16.812 21.953 -0.902 1 96.88 517 LEU A CA 1
ATOM 4012 C C . LEU A 1 517 ? 16.047 21.484 0.331 1 96.88 517 LEU A C 1
ATOM 4014 O O . LEU A 1 517 ? 16.656 21.203 1.368 1 96.88 517 LEU A O 1
ATOM 4018 N N . GLN A 1 518 ? 14.781 21.516 0.249 1 95.31 518 GLN A N 1
ATOM 4019 C CA . GLN A 1 518 ? 13.945 20.984 1.326 1 95.31 518 GLN A CA 1
ATOM 4020 C C . GLN A 1 518 ? 13.25 19.703 0.903 1 95.31 518 GLN A C 1
ATOM 4022 O O . GLN A 1 518 ? 12.648 19.641 -0.173 1 95.31 518 GLN A O 1
ATOM 4027 N N . ILE A 1 519 ? 13.398 18.703 1.724 1 92.62 519 ILE A N 1
ATOM 4028 C CA . ILE A 1 519 ? 12.695 17.438 1.502 1 92.62 519 ILE A CA 1
ATOM 4029 C C . ILE A 1 519 ? 11.484 17.359 2.42 1 92.62 519 ILE A C 1
ATOM 4031 O O . ILE A 1 519 ? 11.609 17.484 3.641 1 92.62 519 ILE A O 1
ATOM 4035 N N . GLU A 1 520 ? 10.336 17.172 1.758 1 89.44 520 GLU A N 1
ATOM 4036 C CA . GLU A 1 520 ? 9.109 17.109 2.551 1 89.44 520 GLU A CA 1
ATOM 4037 C C . GLU A 1 520 ? 8.648 15.664 2.732 1 89.44 520 GLU A C 1
ATOM 4039 O O . GLU A 1 520 ? 8.055 15.078 1.823 1 89.44 520 GLU A O 1
ATOM 4044 N N . GLY A 1 521 ? 8.883 15.164 3.955 1 89.19 521 GLY A N 1
ATOM 4045 C CA . GLY A 1 521 ? 8.414 13.82 4.254 1 89.19 521 GLY A CA 1
ATOM 4046 C C . GLY A 1 521 ? 9.523 12.898 4.734 1 89.19 521 GLY A C 1
ATOM 4047 O O . GLY A 1 521 ? 10.703 13.242 4.645 1 89.19 521 GLY A O 1
ATOM 4048 N N . PRO A 1 522 ? 9.109 11.75 5.203 1 92.25 522 PRO A N 1
ATOM 4049 C CA . PRO A 1 522 ? 10.086 10.758 5.645 1 92.25 522 PRO A CA 1
ATOM 4050 C C . PRO A 1 522 ? 10.883 10.156 4.488 1 92.25 522 PRO A C 1
ATOM 4052 O O . PRO A 1 522 ? 10.406 10.125 3.352 1 92.25 522 PRO A O 1
ATOM 4055 N N . ILE A 1 523 ? 12.086 9.789 4.773 1 94.19 523 ILE A N 1
ATOM 4056 C CA . ILE A 1 523 ? 12.945 9.164 3.773 1 94.19 523 ILE A CA 1
ATOM 4057 C C . ILE A 1 523 ? 12.984 7.656 4.008 1 94.19 523 ILE A C 1
ATOM 4059 O O . ILE A 1 523 ? 13.508 7.195 5.027 1 94.19 523 ILE A O 1
ATOM 4063 N N . ASN A 1 524 ? 12.406 6.957 3.119 1 92.75 524 ASN A N 1
ATOM 4064 C CA . ASN A 1 524 ? 12.352 5.504 3.221 1 92.75 524 ASN A CA 1
ATOM 4065 C C . ASN A 1 524 ? 12.766 4.836 1.912 1 92.75 524 ASN A C 1
ATOM 4067 O O . ASN A 1 524 ? 13.117 5.516 0.947 1 92.75 524 ASN A O 1
ATOM 4071 N N . PHE A 1 525 ? 12.773 3.557 1.9 1 90.88 525 PHE A N 1
ATOM 4072 C CA . PHE A 1 525 ? 13.258 2.777 0.771 1 90.88 525 PHE A CA 1
ATOM 4073 C C . PHE A 1 525 ? 12.469 3.09 -0.49 1 90.88 525 PHE A C 1
ATOM 4075 O O . PHE A 1 525 ? 12.992 3.002 -1.602 1 90.88 525 PHE A O 1
ATOM 4082 N N . ALA A 1 526 ? 11.258 3.494 -0.352 1 90.5 526 ALA A N 1
ATOM 4083 C CA . ALA A 1 526 ? 10.367 3.686 -1.496 1 90.5 526 ALA A CA 1
ATOM 4084 C C . ALA A 1 526 ? 10.734 4.949 -2.27 1 90.5 526 ALA A C 1
ATOM 4086 O O . ALA A 1 526 ? 10.445 5.062 -3.461 1 90.5 526 ALA A O 1
ATOM 4087 N N . CYS A 1 527 ? 11.391 5.938 -1.618 1 92.31 527 CYS A N 1
ATOM 4088 C CA . CYS A 1 527 ? 11.617 7.203 -2.305 1 92.31 527 CYS A CA 1
ATOM 4089 C C . CYS A 1 527 ? 13.109 7.469 -2.482 1 92.31 527 CYS A C 1
ATOM 4091 O O . CYS A 1 527 ? 13.5 8.531 -2.977 1 92.31 527 CYS A O 1
ATOM 4093 N N . THR A 1 528 ? 13.969 6.594 -2.094 1 91 528 THR A N 1
ATOM 4094 C CA . THR A 1 528 ? 15.414 6.828 -2.104 1 91 528 THR A CA 1
ATOM 4095 C C . THR A 1 528 ? 15.914 7.035 -3.529 1 91 528 THR A C 1
ATOM 4097 O O . THR A 1 528 ? 16.703 7.945 -3.785 1 91 528 THR A O 1
ATOM 4100 N N . ASN A 1 529 ? 15.469 6.195 -4.438 1 86.88 529 ASN A N 1
ATOM 4101 C CA . ASN A 1 529 ? 15.906 6.34 -5.82 1 86.88 529 ASN A CA 1
ATOM 4102 C C . ASN A 1 529 ? 15.414 7.648 -6.43 1 86.88 529 ASN A C 1
ATOM 4104 O O . ASN A 1 529 ? 16.141 8.32 -7.156 1 86.88 529 ASN A O 1
ATOM 4108 N N . TYR A 1 530 ? 14.234 7.992 -6.117 1 89.69 530 TYR A N 1
ATOM 4109 C CA . TYR A 1 530 ? 13.648 9.234 -6.602 1 89.69 530 TYR A CA 1
ATOM 4110 C C . TYR A 1 530 ? 14.422 10.438 -6.086 1 89.69 530 TYR A C 1
ATOM 4112 O O . TYR A 1 530 ? 14.773 11.344 -6.855 1 89.69 530 TYR A O 1
ATOM 4120 N N . LEU A 1 531 ? 14.703 10.422 -4.789 1 92.81 531 LEU A N 1
ATOM 4121 C CA . LEU A 1 531 ? 15.383 11.555 -4.164 1 92.81 531 LEU A CA 1
ATOM 4122 C C . LEU A 1 531 ? 16.812 11.695 -4.691 1 92.81 531 LEU A C 1
ATOM 4124 O O . LEU A 1 531 ? 17.281 12.812 -4.906 1 92.81 531 LEU A O 1
ATOM 4128 N N . ARG A 1 532 ? 17.422 10.609 -4.859 1 89.94 532 ARG A N 1
ATOM 4129 C CA . ARG A 1 532 ? 18.766 10.633 -5.414 1 89.94 532 ARG A CA 1
ATOM 4130 C C . ARG A 1 532 ? 18.781 11.289 -6.789 1 89.94 532 ARG A C 1
ATOM 4132 O O . ARG A 1 532 ? 19.594 12.18 -7.051 1 89.94 532 ARG A O 1
ATOM 4139 N N . GLU A 1 533 ? 17.906 10.844 -7.621 1 87.19 533 GLU A N 1
ATOM 4140 C CA . GLU A 1 533 ? 17.828 11.367 -8.984 1 87.19 533 GLU A CA 1
ATOM 4141 C C . GLU A 1 533 ? 17.391 12.828 -8.992 1 87.19 533 GLU A C 1
ATOM 4143 O O . GLU A 1 533 ? 17.906 13.633 -9.766 1 87.19 533 GLU A O 1
ATOM 4148 N N . ARG A 1 534 ? 16.531 13.141 -8.117 1 90.5 534 ARG A N 1
ATOM 4149 C CA . ARG A 1 534 ? 16 14.5 -8.07 1 90.5 534 ARG A CA 1
ATOM 4150 C C . ARG A 1 534 ? 17.062 15.477 -7.562 1 90.5 534 ARG A C 1
ATOM 4152 O O . ARG A 1 534 ? 17.188 16.594 -8.078 1 90.5 534 ARG A O 1
ATOM 4159 N N . ILE A 1 535 ? 17.766 15.102 -6.543 1 93.38 535 ILE A N 1
ATOM 4160 C CA . ILE A 1 535 ? 18.812 15.953 -5.988 1 93.38 535 ILE A CA 1
ATOM 4161 C C . ILE A 1 535 ? 19.906 16.172 -7.031 1 93.38 535 ILE A C 1
ATOM 4163 O O . ILE A 1 535 ? 20.391 17.281 -7.215 1 93.38 535 ILE A O 1
ATOM 4167 N N . ARG A 1 536 ? 20.234 15.133 -7.723 1 89.94 536 ARG A N 1
ATOM 4168 C CA . ARG A 1 536 ? 21.234 15.242 -8.789 1 89.94 536 ARG A CA 1
ATOM 4169 C C . ARG A 1 536 ? 20.766 16.219 -9.867 1 89.94 536 ARG A C 1
ATOM 4171 O O . ARG A 1 536 ? 21.547 17.062 -10.328 1 89.94 536 ARG A O 1
ATOM 4178 N N . ARG A 1 537 ? 19.562 16.078 -10.219 1 89.5 537 ARG A N 1
ATOM 4179 C CA . ARG A 1 537 ? 19 16.953 -11.234 1 89.5 537 ARG A CA 1
ATOM 4180 C C . ARG A 1 537 ? 19.031 18.406 -10.789 1 89.5 537 ARG A C 1
ATOM 4182 O O . ARG A 1 537 ? 19.375 19.297 -11.57 1 89.5 537 ARG A O 1
ATOM 4189 N N . TRP A 1 538 ? 18.719 18.641 -9.547 1 93.12 538 TRP A N 1
ATOM 4190 C CA . TRP A 1 538 ? 18.703 20 -9.023 1 93.12 538 TRP A CA 1
ATOM 4191 C C . TRP A 1 538 ? 20.109 20.609 -9.031 1 93.12 538 TRP A C 1
ATOM 4193 O O . TRP A 1 538 ? 20.281 21.781 -9.32 1 93.12 538 TRP A O 1
ATOM 4203 N N . VAL A 1 539 ? 21.047 19.828 -8.688 1 93.25 539 VAL A N 1
ATOM 4204 C CA . VAL A 1 539 ? 22.438 20.281 -8.672 1 93.25 539 VAL A CA 1
ATOM 4205 C C . VAL A 1 539 ? 22.859 20.641 -10.094 1 93.25 539 VAL A C 1
ATOM 4207 O O . VAL A 1 539 ? 23.438 21.719 -10.32 1 93.25 539 VAL A O 1
ATOM 4210 N N . PHE A 1 540 ? 22.484 19.828 -11.102 1 89.44 540 PHE A N 1
ATOM 4211 C CA . PHE A 1 540 ? 22.844 20.078 -12.492 1 89.44 540 PHE A CA 1
ATOM 4212 C C . PHE A 1 540 ? 22.141 21.312 -13.023 1 89.44 540 PHE A C 1
ATOM 4214 O O . PHE A 1 540 ? 22.75 22.125 -13.727 1 89.44 540 PHE A O 1
ATOM 4221 N N . GLU A 1 541 ? 20.891 21.375 -12.664 1 89.5 541 GLU A N 1
ATOM 4222 C CA . GLU A 1 541 ? 20.109 22.516 -13.125 1 89.5 541 GLU A CA 1
ATOM 4223 C C . GLU A 1 541 ? 20.641 23.812 -12.539 1 89.5 541 GLU A C 1
ATOM 4225 O O . GLU A 1 541 ? 20.656 24.844 -13.219 1 89.5 541 GLU A O 1
ATOM 4230 N N . GLU A 1 542 ? 21.047 23.734 -11.289 1 92.75 542 GLU A N 1
ATOM 4231 C CA . GLU A 1 542 ? 21.594 24.938 -10.648 1 92.75 542 GLU A CA 1
ATOM 4232 C C . GLU A 1 542 ? 22.938 25.328 -11.266 1 92.75 542 GLU A C 1
ATOM 4234 O O . GLU A 1 542 ? 23.219 26.5 -11.477 1 92.75 542 GLU A O 1
ATOM 4239 N N . GLU A 1 543 ? 23.766 24.422 -11.523 1 91.25 543 GLU A N 1
ATOM 4240 C CA . GLU A 1 543 ? 25.047 24.672 -12.18 1 91.25 543 GLU A CA 1
ATOM 4241 C C . GLU A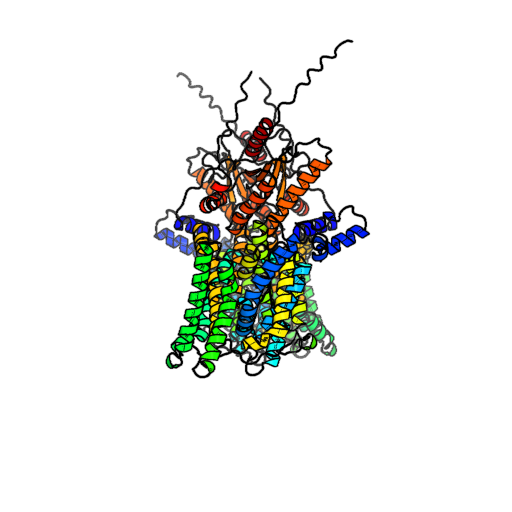 1 543 ? 24.828 25.266 -13.578 1 91.25 543 GLU A C 1
ATOM 4243 O O . GLU A 1 543 ? 25.531 26.203 -13.969 1 91.25 543 GLU A O 1
ATOM 4248 N N . ASP A 1 544 ? 23.859 24.703 -14.289 1 88 544 ASP A N 1
ATOM 4249 C CA . ASP A 1 544 ? 23.531 25.203 -15.625 1 88 544 ASP A CA 1
ATOM 4250 C C . ASP A 1 544 ? 23.016 26.641 -15.57 1 88 544 ASP A C 1
ATOM 4252 O O . ASP A 1 544 ? 23.344 27.453 -16.438 1 88 544 ASP A O 1
ATOM 4256 N N . ARG A 1 545 ? 22.203 26.844 -14.617 1 89.75 545 ARG A N 1
ATOM 4257 C CA . ARG A 1 545 ? 21.656 28.188 -14.453 1 89.75 545 ARG A CA 1
ATOM 4258 C C . ARG A 1 545 ? 22.75 29.203 -14.18 1 89.75 545 ARG A C 1
ATOM 4260 O O . ARG A 1 545 ? 22.766 30.281 -14.766 1 89.75 545 ARG A O 1
ATOM 4267 N N . ILE A 1 546 ? 23.688 28.891 -13.281 1 90.5 546 ILE A N 1
ATOM 4268 C CA . ILE A 1 546 ? 24.797 29.781 -12.914 1 90.5 546 ILE A CA 1
ATOM 4269 C C . ILE A 1 546 ? 25.688 30.016 -14.125 1 90.5 546 ILE A C 1
ATOM 4271 O O . ILE A 1 546 ? 26.156 31.141 -14.359 1 90.5 546 ILE A O 1
ATOM 4275 N N . GLN A 1 547 ? 25.891 29.047 -14.914 1 87.44 547 GLN A N 1
ATOM 4276 C CA . GLN A 1 547 ? 26.734 29.156 -16.109 1 87.44 547 GLN A CA 1
ATOM 4277 C C . GLN A 1 547 ? 26.078 30.047 -17.156 1 87.44 547 GLN A C 1
ATOM 4279 O O . GLN A 1 547 ? 26.766 30.797 -17.859 1 87.44 547 GLN A O 1
ATOM 4284 N N . SER A 1 548 ? 24.812 29.891 -17.281 1 86.19 548 SER A N 1
ATOM 4285 C CA . SER A 1 548 ? 24.078 30.656 -18.281 1 86.19 548 SER A CA 1
ATOM 4286 C C . SER A 1 548 ? 23.969 32.125 -17.875 1 86.19 548 SER A C 1
ATOM 4288 O O . SER A 1 548 ? 23.75 33 -18.719 1 86.19 548 SER A O 1
ATOM 4290 N N . SER A 1 549 ? 23.969 32.438 -16.594 1 80.19 549 SER A N 1
ATOM 4291 C CA . SER A 1 549 ? 23.859 33.812 -16.109 1 80.19 549 SER A CA 1
ATOM 4292 C C . SER A 1 549 ? 25.172 34.562 -16.297 1 80.19 549 SER A C 1
ATOM 4294 O O . SER A 1 549 ? 25.359 35.625 -15.719 1 80.19 549 SER A O 1
ATOM 4296 N N . ALA A 1 550 ? 26.016 34.406 -17.328 1 68.44 550 ALA A N 1
ATOM 4297 C CA . ALA A 1 550 ? 27.203 35.094 -17.812 1 68.44 550 ALA A CA 1
ATOM 4298 C C . ALA A 1 550 ? 28.141 35.469 -16.672 1 68.44 550 ALA A C 1
ATOM 4300 O O . ALA A 1 550 ? 28.641 36.594 -16.594 1 68.44 550 ALA A O 1
ATOM 4301 N N . ASN A 1 551 ? 28.406 34.656 -15.68 1 62.94 551 ASN A N 1
ATOM 4302 C CA . ASN A 1 551 ? 29.438 34.75 -14.656 1 62.94 551 ASN A CA 1
ATOM 4303 C C . ASN A 1 551 ? 29.125 35.844 -13.648 1 62.94 551 ASN A C 1
ATOM 4305 O O . ASN A 1 551 ? 30.031 36.438 -13.039 1 62.94 551 ASN A O 1
ATOM 4309 N N . LEU A 1 552 ? 27.812 36.188 -13.508 1 72.88 552 LEU A N 1
ATOM 4310 C CA . LEU A 1 552 ? 27.422 37.219 -12.539 1 72.88 552 LEU A CA 1
ATOM 4311 C C . LEU A 1 552 ? 27.234 36.594 -11.148 1 72.88 552 LEU A C 1
ATOM 4313 O O . LEU A 1 552 ? 27.25 37.312 -10.148 1 72.88 552 LEU A O 1
ATOM 4317 N N . GLU A 1 553 ? 27.203 35.312 -11.023 1 81.44 553 GLU A N 1
ATOM 4318 C CA . GLU A 1 553 ? 27.016 34.625 -9.75 1 81.44 553 GLU A CA 1
ATOM 4319 C C . GLU A 1 553 ? 28.188 33.688 -9.453 1 81.44 553 GLU A C 1
ATOM 4321 O O . GLU A 1 553 ? 28.844 33.188 -10.375 1 81.44 553 GLU A O 1
ATOM 4326 N N . PRO A 1 554 ? 28.516 33.656 -8.219 1 85.69 554 PRO A N 1
ATOM 4327 C CA . PRO A 1 554 ? 29.562 32.719 -7.871 1 85.69 554 PRO A CA 1
ATOM 4328 C C . PRO A 1 554 ? 29.188 31.266 -8.195 1 85.69 554 PRO A C 1
ATOM 4330 O O . PRO A 1 554 ? 28 30.953 -8.289 1 85.69 554 PRO A O 1
ATOM 4333 N N . MET A 1 555 ? 30.156 30.531 -8.438 1 89.88 555 MET A N 1
ATOM 4334 C CA . MET A 1 555 ? 29.969 29.109 -8.711 1 89.88 555 MET A CA 1
ATOM 4335 C C . MET A 1 555 ? 29.344 28.406 -7.512 1 89.88 555 MET A C 1
ATOM 4337 O O . MET A 1 555 ? 29.516 28.844 -6.371 1 89.88 555 MET A O 1
ATOM 4341 N N . LEU A 1 556 ? 28.641 27.344 -7.738 1 94.06 556 LEU A N 1
ATOM 4342 C CA . LEU A 1 556 ? 28.016 26.547 -6.684 1 94.06 556 LEU A CA 1
ATOM 4343 C C . LEU A 1 556 ? 29.062 25.891 -5.801 1 94.06 556 LEU A C 1
ATOM 4345 O O . LEU A 1 556 ? 29.969 25.219 -6.305 1 94.06 556 LEU A O 1
ATOM 4349 N N . GLN A 1 557 ? 28.922 26.047 -4.473 1 94.19 557 GLN A N 1
ATOM 4350 C CA . GLN A 1 557 ? 29.953 25.516 -3.582 1 94.19 557 GLN A CA 1
ATOM 4351 C C . GLN A 1 557 ? 29.328 24.625 -2.512 1 94.19 557 GLN A C 1
ATOM 4353 O O . GLN A 1 557 ? 29.984 23.688 -2.025 1 94.19 557 GLN A O 1
ATOM 4358 N N . HIS A 1 558 ? 28.141 24.969 -2.111 1 95.25 558 HIS A N 1
ATOM 4359 C CA . HIS A 1 558 ? 27.5 24.25 -1.02 1 95.25 558 HIS A CA 1
ATOM 4360 C C . HIS A 1 558 ? 26.078 23.844 -1.383 1 95.25 558 HIS A C 1
ATOM 4362 O O . HIS A 1 558 ? 25.391 24.562 -2.111 1 95.25 558 HIS A O 1
ATOM 4368 N N . VAL A 1 559 ? 25.703 22.672 -0.953 1 96.56 559 VAL A N 1
ATOM 4369 C CA . VAL A 1 559 ? 24.312 22.203 -1.013 1 96.56 559 VAL A CA 1
ATOM 4370 C C . VAL A 1 559 ? 23.797 21.953 0.399 1 96.56 559 VAL A C 1
ATOM 4372 O O . VAL A 1 559 ? 24.391 21.188 1.164 1 96.56 559 VAL A O 1
ATOM 4375 N N . ILE A 1 560 ? 22.75 22.672 0.776 1 96.88 560 ILE A N 1
ATOM 4376 C CA . ILE A 1 560 ? 22.141 22.5 2.09 1 96.88 560 ILE A CA 1
ATOM 4377 C C . ILE A 1 560 ? 20.844 21.703 1.959 1 96.88 560 ILE A C 1
ATOM 4379 O O . ILE A 1 560 ? 19.953 22.062 1.188 1 96.88 560 ILE A O 1
ATOM 4383 N N . LEU A 1 561 ? 20.781 20.594 2.639 1 96.38 561 LEU A N 1
ATOM 4384 C CA . LEU A 1 561 ? 19.547 19.797 2.705 1 96.38 561 LEU A CA 1
ATOM 4385 C C . LEU A 1 561 ? 18.781 20.094 3.984 1 96.38 561 LEU A C 1
ATOM 4387 O O . LEU A 1 561 ? 19.234 19.766 5.082 1 96.38 561 LEU A O 1
ATOM 4391 N N . ASP A 1 562 ? 17.656 20.781 3.83 1 95.81 562 ASP A N 1
ATOM 4392 C CA . ASP A 1 562 ? 16.797 21.031 4.973 1 95.81 562 ASP A CA 1
ATOM 4393 C C . ASP A 1 562 ? 15.992 19.781 5.332 1 95.81 562 ASP A C 1
ATOM 4395 O O . ASP A 1 562 ? 15.086 19.375 4.598 1 95.81 562 ASP A O 1
ATOM 4399 N N . MET A 1 563 ? 16.266 19.234 6.492 1 93.31 563 MET A N 1
ATOM 4400 C CA . MET A 1 563 ? 15.656 17.969 6.922 1 93.31 563 MET A CA 1
ATOM 4401 C C . MET A 1 563 ? 14.602 18.219 7.988 1 93.31 563 MET A C 1
ATOM 4403 O O . MET A 1 563 ? 14.227 17.312 8.727 1 93.31 563 MET A O 1
ATOM 4407 N N . GLY A 1 564 ? 14.148 19.438 8.07 1 88.88 564 GLY A N 1
ATOM 4408 C CA . GLY A 1 564 ? 13.188 19.797 9.102 1 88.88 564 GLY A CA 1
ATOM 4409 C C . GLY A 1 564 ? 11.867 19.062 8.961 1 88.88 564 GLY A C 1
ATOM 4410 O O . GLY A 1 564 ? 11.164 18.828 9.953 1 88.88 564 GLY A O 1
ATOM 4411 N N . ALA A 1 565 ? 11.562 18.672 7.781 1 89 565 ALA A N 1
ATOM 4412 C CA . ALA A 1 565 ? 10.281 18.016 7.531 1 89 565 ALA A CA 1
ATOM 4413 C C . ALA A 1 565 ? 10.461 16.5 7.406 1 89 565 ALA A C 1
ATOM 4415 O O . ALA A 1 565 ? 9.531 15.797 7 1 89 565 ALA A O 1
ATOM 4416 N N . VAL A 1 566 ? 11.641 16.016 7.766 1 92.25 566 VAL A N 1
ATOM 4417 C CA . VAL A 1 566 ? 11.93 14.586 7.672 1 92.25 566 VAL A CA 1
ATOM 4418 C C . VAL A 1 566 ? 11.758 13.93 9.039 1 92.25 566 VAL A C 1
ATOM 4420 O O . VAL A 1 566 ? 12.68 13.938 9.859 1 92.25 566 VAL A O 1
ATOM 4423 N N . GLY A 1 567 ? 10.648 13.289 9.219 1 85.75 567 GLY A N 1
ATOM 4424 C CA . GLY A 1 567 ? 10.305 12.734 10.523 1 85.75 567 GLY A CA 1
ATOM 4425 C C . GLY A 1 567 ? 11 11.414 10.812 1 85.75 567 GLY A C 1
ATOM 4426 O O . GLY A 1 567 ? 11.172 11.039 11.969 1 85.75 567 GLY A O 1
ATOM 4427 N N . SER A 1 568 ? 11.289 10.727 9.812 1 90.19 568 SER A N 1
ATOM 4428 C CA . SER A 1 568 ? 11.922 9.422 9.992 1 90.19 568 SER A CA 1
ATOM 4429 C C . SER A 1 568 ? 12.758 9.031 8.773 1 90.19 568 SER A C 1
ATOM 4431 O O . SER A 1 568 ? 12.555 9.57 7.684 1 90.19 568 SER A O 1
ATOM 4433 N N . ILE A 1 569 ? 13.766 8.156 9.062 1 93 569 ILE A N 1
ATOM 4434 C CA . ILE A 1 569 ? 14.648 7.66 8.008 1 93 569 ILE A CA 1
ATOM 4435 C C . ILE A 1 569 ? 14.961 6.184 8.25 1 93 569 ILE A C 1
ATOM 4437 O O . ILE A 1 569 ? 15.125 5.758 9.398 1 93 569 ILE A O 1
ATOM 4441 N N . ASP A 1 570 ? 14.922 5.422 7.238 1 92.5 570 ASP A N 1
ATOM 4442 C CA . ASP A 1 570 ? 15.273 4.016 7.398 1 92.5 570 ASP A CA 1
ATOM 4443 C C . ASP A 1 570 ? 16.688 3.738 6.879 1 92.5 570 ASP A C 1
ATOM 4445 O O . ASP A 1 570 ? 17.422 4.668 6.551 1 92.5 570 ASP A O 1
ATOM 4449 N N . THR A 1 571 ? 17.094 2.521 6.879 1 92.5 571 THR A N 1
ATOM 4450 C CA . THR A 1 571 ? 18.453 2.156 6.504 1 92.5 571 THR A CA 1
ATOM 4451 C C . THR A 1 571 ? 18.734 2.5 5.043 1 92.5 571 THR A C 1
ATOM 4453 O O . THR A 1 571 ? 19.828 2.945 4.695 1 92.5 571 THR A O 1
ATOM 4456 N N . SER A 1 572 ? 17.766 2.242 4.18 1 91.38 572 SER A N 1
ATOM 4457 C CA . SER A 1 572 ? 17.906 2.615 2.777 1 91.38 572 SER A CA 1
ATOM 4458 C C . SER A 1 572 ? 18.078 4.121 2.621 1 91.38 572 SER A C 1
ATOM 4460 O O . SER A 1 572 ? 18.828 4.582 1.753 1 91.38 572 SER A O 1
ATOM 4462 N N . GLY A 1 573 ? 17.375 4.848 3.441 1 93.19 573 GLY A N 1
ATOM 4463 C CA . GLY A 1 573 ? 17.516 6.297 3.434 1 93.19 573 GLY A CA 1
ATOM 4464 C C . GLY A 1 573 ? 18.891 6.766 3.83 1 93.19 573 GLY A C 1
ATOM 4465 O O . GLY A 1 573 ? 19.438 7.703 3.238 1 93.19 573 GLY A O 1
ATOM 4466 N N . ILE A 1 574 ? 19.453 6.168 4.812 1 92.88 574 ILE A N 1
ATOM 4467 C CA . ILE A 1 574 ? 20.797 6.492 5.258 1 92.88 574 ILE A CA 1
ATOM 4468 C C . ILE A 1 574 ? 21.797 6.219 4.133 1 92.88 574 ILE A C 1
ATOM 4470 O O . ILE A 1 574 ? 22.688 7.031 3.875 1 92.88 574 ILE A O 1
ATOM 4474 N N . GLY A 1 575 ? 21.594 5.07 3.529 1 89.88 575 GLY A N 1
ATOM 4475 C CA . GLY A 1 575 ? 22.438 4.766 2.385 1 89.88 575 GLY A CA 1
ATOM 4476 C C . GLY A 1 575 ? 22.328 5.793 1.273 1 89.88 575 GLY A C 1
ATOM 4477 O O . GLY A 1 575 ? 23.344 6.164 0.664 1 89.88 575 GLY A O 1
ATOM 4478 N N . MET A 1 576 ? 21.203 6.246 1.028 1 91.25 576 MET A N 1
ATOM 4479 C CA . MET A 1 576 ? 20.953 7.258 0.001 1 91.25 576 MET A CA 1
ATOM 4480 C C . MET A 1 576 ? 21.672 8.562 0.342 1 91.25 576 MET A C 1
ATOM 4482 O O . MET A 1 576 ? 22.25 9.203 -0.533 1 91.25 576 MET A O 1
ATOM 4486 N N . LEU A 1 577 ? 21.656 8.945 1.614 1 93 577 LEU A N 1
ATOM 4487 C CA . LEU A 1 577 ? 22.328 10.164 2.049 1 93 577 LEU A CA 1
ATOM 4488 C C . LEU A 1 577 ? 23.828 10.055 1.844 1 93 577 LEU A C 1
ATOM 4490 O O . LEU A 1 577 ? 24.484 11.031 1.455 1 93 577 LEU A O 1
ATOM 4494 N N . GLN A 1 578 ? 24.328 8.891 2.107 1 90.75 578 GLN A N 1
ATOM 4495 C CA . GLN A 1 578 ? 25.75 8.656 1.903 1 90.75 578 GLN A CA 1
ATOM 4496 C C . GLN A 1 578 ? 26.109 8.727 0.423 1 90.75 578 GLN A C 1
ATOM 4498 O O . GLN A 1 578 ? 27.156 9.281 0.058 1 90.75 578 GLN A O 1
ATOM 4503 N N . GLU A 1 579 ? 25.281 8.18 -0.389 1 88.62 579 GLU A N 1
ATOM 4504 C CA . GLU A 1 579 ? 25.5 8.219 -1.831 1 88.62 579 GLU A CA 1
ATOM 4505 C C . GLU A 1 579 ? 25.438 9.641 -2.365 1 88.62 579 GLU A C 1
ATOM 4507 O O . GLU A 1 579 ? 26.219 10.031 -3.229 1 88.62 579 GLU A O 1
ATOM 4512 N N . VAL A 1 580 ? 24.5 10.383 -1.889 1 91.94 580 VAL A N 1
ATOM 4513 C CA . VAL A 1 580 ? 24.359 11.773 -2.303 1 91.94 580 VAL A CA 1
ATOM 4514 C C . VAL A 1 580 ? 25.578 12.578 -1.874 1 91.94 580 VAL A C 1
ATOM 4516 O O . VAL A 1 580 ? 26.062 13.43 -2.625 1 91.94 580 VAL A O 1
ATOM 4519 N N . ARG A 1 581 ? 26.047 12.312 -0.718 1 92.19 581 ARG A N 1
ATOM 4520 C CA . ARG A 1 581 ? 27.234 12.992 -0.239 1 92.19 581 ARG A CA 1
ATOM 4521 C C . ARG A 1 581 ? 28.438 12.695 -1.141 1 92.19 581 ARG A C 1
ATOM 4523 O O . ARG A 1 581 ? 29.188 13.602 -1.499 1 92.19 581 ARG A O 1
ATOM 4530 N N . LYS A 1 582 ? 28.625 11.469 -1.426 1 88.75 582 LYS A N 1
ATOM 4531 C CA . LYS A 1 582 ? 29.719 11.07 -2.291 1 88.75 582 LYS A CA 1
ATOM 4532 C C . LYS A 1 582 ? 29.625 11.742 -3.656 1 88.75 582 LYS A C 1
ATOM 4534 O O . LYS A 1 582 ? 30.625 12.203 -4.203 1 88.75 582 LYS A O 1
ATOM 4539 N N . PHE A 1 583 ? 28.5 11.797 -4.227 1 88.56 583 PHE A N 1
ATOM 4540 C CA . PHE A 1 583 ? 28.25 12.453 -5.504 1 88.56 583 PHE A CA 1
ATOM 4541 C C . PHE A 1 583 ? 28.609 13.93 -5.438 1 88.56 583 PHE A C 1
ATOM 4543 O O . PHE A 1 583 ? 29.266 14.453 -6.336 1 88.56 583 PHE A O 1
ATOM 4550 N N . ILE A 1 584 ? 28.156 14.57 -4.359 1 92.38 584 ILE A N 1
ATOM 4551 C CA . ILE A 1 584 ? 28.391 16 -4.18 1 92.38 584 ILE A CA 1
ATOM 4552 C C . ILE A 1 584 ? 29.875 16.266 -3.955 1 92.38 584 ILE A C 1
ATOM 4554 O O . ILE A 1 584 ? 30.422 17.234 -4.48 1 92.38 584 ILE A O 1
ATOM 4558 N N . GLN A 1 585 ? 30.516 15.383 -3.244 1 90.44 585 GLN A N 1
ATOM 4559 C CA . GLN A 1 585 ? 31.938 15.516 -2.977 1 90.44 585 GLN A CA 1
ATOM 4560 C C . GLN A 1 585 ? 32.75 15.344 -4.254 1 90.44 585 GLN A C 1
ATOM 4562 O O . GLN A 1 585 ? 33.781 16.016 -4.441 1 90.44 585 GLN A O 1
ATOM 4567 N N . LEU A 1 586 ? 32.344 14.516 -5.062 1 89.25 586 LEU A N 1
ATOM 4568 C CA . LEU A 1 586 ? 33.062 14.258 -6.316 1 89.25 586 LEU A CA 1
ATOM 4569 C C . LEU A 1 586 ? 33 15.477 -7.234 1 89.25 586 LEU A C 1
ATOM 4571 O O . LEU A 1 586 ? 33.844 15.633 -8.117 1 89.25 586 LEU A O 1
ATOM 4575 N N . ARG A 1 587 ? 32.062 16.281 -7.004 1 89.56 587 ARG A N 1
ATOM 4576 C CA . ARG A 1 587 ? 31.938 17.516 -7.785 1 89.56 587 ARG A CA 1
ATOM 4577 C C . ARG A 1 587 ? 32.562 18.703 -7.059 1 89.56 587 ARG A C 1
ATOM 4579 O O . ARG A 1 587 ? 32.312 19.859 -7.406 1 89.56 587 ARG A O 1
ATOM 4586 N N . ASP A 1 588 ? 33.219 18.422 -6.004 1 91.75 588 ASP A N 1
ATOM 4587 C CA . ASP A 1 588 ? 33.906 19.422 -5.195 1 91.75 588 ASP A CA 1
ATOM 4588 C C . ASP A 1 588 ? 32.938 20.375 -4.512 1 91.75 588 ASP A C 1
ATOM 4590 O O . ASP A 1 588 ? 33.156 21.578 -4.434 1 91.75 588 ASP A O 1
ATOM 4594 N N . LEU A 1 589 ? 31.766 19.859 -4.242 1 93.94 589 LEU A N 1
ATOM 4595 C CA . LEU A 1 589 ? 30.766 20.562 -3.457 1 93.94 589 LEU A CA 1
ATOM 4596 C C . LEU A 1 589 ? 30.688 20.016 -2.037 1 93.94 589 LEU A C 1
ATOM 4598 O O . LEU A 1 589 ? 31.203 18.922 -1.767 1 93.94 589 LEU A O 1
ATOM 4602 N N . LYS A 1 590 ? 30.141 20.781 -1.12 1 93.19 590 LYS A N 1
ATOM 4603 C CA . LYS A 1 590 ? 29.984 20.344 0.261 1 93.19 590 LYS A CA 1
ATOM 4604 C C . LYS A 1 590 ? 28.5 20.203 0.62 1 93.19 590 LYS A C 1
ATOM 4606 O O . LYS A 1 590 ? 27.703 21.078 0.315 1 93.19 590 LYS A O 1
ATOM 4611 N N . LEU A 1 591 ? 28.188 19.078 1.229 1 94.88 591 LEU A N 1
ATOM 4612 C CA . LEU A 1 591 ? 26.828 18.797 1.649 1 94.88 591 LEU A CA 1
ATOM 4613 C C . LEU A 1 591 ? 26.641 19.125 3.129 1 94.88 591 LEU A C 1
ATOM 4615 O O . LEU A 1 591 ? 27.406 18.641 3.973 1 94.88 591 LEU A O 1
ATOM 4619 N N . VAL A 1 592 ? 25.672 19.953 3.416 1 94.44 592 VAL A N 1
ATOM 4620 C CA . VAL A 1 592 ? 25.359 20.344 4.785 1 94.44 592 VAL A CA 1
ATOM 4621 C C . VAL A 1 592 ? 23.906 20 5.102 1 94.44 592 VAL A C 1
ATOM 4623 O O . VAL A 1 592 ? 23.031 20.156 4.246 1 94.44 592 VAL A O 1
ATOM 4626 N N . LEU A 1 593 ? 23.656 19.484 6.309 1 94.38 593 LEU A N 1
ATOM 4627 C CA . LEU A 1 593 ? 22.312 19.141 6.742 1 94.38 593 LEU A CA 1
ATOM 4628 C C . LEU A 1 593 ? 21.781 20.156 7.742 1 94.38 593 LEU A C 1
ATOM 4630 O O . LEU A 1 593 ? 22.5 20.578 8.648 1 94.38 593 LEU A O 1
ATOM 4634 N N . ALA A 1 594 ? 20.578 20.562 7.48 1 93.25 594 ALA A N 1
ATOM 4635 C CA . ALA A 1 594 ? 19.969 21.516 8.398 1 93.25 594 ALA A CA 1
ATOM 4636 C C . ALA A 1 594 ? 18.766 20.891 9.117 1 93.25 594 ALA A C 1
ATOM 4638 O O . ALA A 1 594 ? 17.922 20.266 8.484 1 93.25 594 ALA A O 1
ATOM 4639 N N . ASN A 1 595 ? 18.703 20.953 10.414 1 89.69 595 ASN A N 1
ATOM 4640 C CA . ASN A 1 595 ? 17.594 20.609 11.297 1 89.69 595 ASN A CA 1
ATOM 4641 C C . ASN A 1 595 ? 17.172 19.156 11.117 1 89.69 595 ASN A C 1
ATOM 4643 O O . ASN A 1 595 ? 15.992 18.859 10.906 1 89.69 595 ASN A O 1
ATOM 4647 N N . PRO A 1 596 ? 18.078 18.172 11.18 1 90.5 596 PRO A N 1
ATOM 4648 C CA . PRO A 1 596 ? 17.656 16.781 11.195 1 90.5 596 PRO A CA 1
ATOM 4649 C C . PRO A 1 596 ? 16.906 16.391 12.469 1 90.5 596 PRO A C 1
ATOM 4651 O O . PRO A 1 596 ? 17.312 16.797 13.562 1 90.5 596 PRO A O 1
ATOM 4654 N N . GLY A 1 597 ? 15.828 15.688 12.312 1 88.19 597 GLY A N 1
ATOM 4655 C CA . GLY A 1 597 ? 15.039 15.281 13.461 1 88.19 597 GLY A CA 1
ATOM 4656 C C . GLY A 1 597 ? 15.758 14.312 14.375 1 88.19 597 GLY A C 1
ATOM 4657 O O . GLY A 1 597 ? 16.828 13.797 14.031 1 88.19 597 GLY A O 1
ATOM 4658 N N . ASN A 1 598 ? 15.188 14.117 15.547 1 86.5 598 ASN A N 1
ATOM 4659 C CA . ASN A 1 598 ? 15.797 13.273 16.562 1 86.5 598 ASN A CA 1
ATOM 4660 C C . ASN A 1 598 ? 16.016 11.852 16.062 1 86.5 598 ASN A C 1
ATOM 4662 O O . ASN A 1 598 ? 17.078 11.273 16.25 1 86.5 598 ASN A O 1
ATOM 4666 N N . GLU A 1 599 ? 15.031 11.32 15.461 1 87.5 599 GLU A N 1
ATOM 4667 C CA . GLU A 1 599 ? 15.117 9.953 14.953 1 87.5 599 GLU A CA 1
ATOM 4668 C C . GLU A 1 599 ? 16.141 9.844 13.836 1 87.5 599 GLU A C 1
ATOM 4670 O O . GLU A 1 599 ? 16.844 8.836 13.727 1 87.5 599 GLU A O 1
ATOM 4675 N N . VAL A 1 600 ? 16.25 10.828 13.031 1 90.81 600 VAL A N 1
ATOM 4676 C CA . VAL A 1 600 ? 17.188 10.852 11.914 1 90.81 600 VAL A CA 1
ATOM 4677 C C . VAL A 1 600 ? 18.625 10.883 12.438 1 90.81 600 VAL A C 1
ATOM 4679 O O . VAL A 1 600 ? 19.469 10.102 11.992 1 90.81 600 VAL A O 1
ATOM 4682 N N . ILE A 1 601 ? 18.859 11.703 13.43 1 89.12 601 ILE A N 1
ATOM 4683 C CA . ILE A 1 601 ? 20.203 11.844 13.992 1 89.12 601 ILE A CA 1
ATOM 4684 C C . ILE A 1 601 ? 20.609 10.547 14.688 1 89.12 601 ILE A C 1
ATOM 4686 O O . ILE A 1 601 ? 21.766 10.117 14.586 1 89.12 601 ILE A O 1
ATOM 4690 N N . LYS A 1 602 ? 19.703 10.008 15.391 1 88.88 602 LYS A N 1
ATOM 4691 C CA . LYS A 1 602 ? 19.969 8.758 16.094 1 88.88 602 LYS A CA 1
ATOM 4692 C C . LYS A 1 602 ? 20.406 7.66 15.133 1 88.88 602 LYS A C 1
ATOM 4694 O O . LYS A 1 602 ? 21.406 6.98 15.367 1 88.88 602 LYS A O 1
ATOM 4699 N N . LYS A 1 603 ? 19.719 7.512 14.117 1 90.38 603 LYS A N 1
ATOM 4700 C CA . LYS A 1 603 ? 20.016 6.457 13.148 1 90.38 603 LYS A CA 1
ATOM 4701 C C . LYS A 1 603 ? 21.297 6.77 12.391 1 90.38 603 LYS A C 1
ATOM 4703 O O . LYS A 1 603 ? 22.062 5.863 12.031 1 90.38 603 LYS A O 1
ATOM 4708 N N . MET A 1 604 ? 21.5 8.031 12.125 1 89.88 604 MET A N 1
ATOM 4709 C CA . MET A 1 604 ? 22.75 8.43 11.484 1 89.88 604 MET A CA 1
ATOM 4710 C C . MET A 1 604 ? 23.938 8.148 12.398 1 89.88 604 MET A C 1
ATOM 4712 O O . MET A 1 604 ? 25.016 7.773 11.922 1 89.88 604 MET A O 1
ATOM 4716 N N . TYR A 1 605 ? 23.672 8.352 13.672 1 88.12 605 TYR A N 1
ATOM 4717 C CA . TYR A 1 605 ? 24.719 8.078 14.656 1 88.12 605 TYR A CA 1
ATOM 4718 C C . TYR A 1 605 ? 25.016 6.59 14.742 1 88.12 605 TYR A C 1
ATOM 4720 O O . TYR A 1 605 ? 26.172 6.176 14.711 1 88.12 605 TYR A O 1
ATOM 4728 N N . LEU A 1 606 ? 24.016 5.809 14.797 1 88.81 606 LEU A N 1
ATOM 4729 C CA . LEU A 1 606 ? 24.141 4.363 14.945 1 88.81 606 LEU A CA 1
ATOM 4730 C C . LEU A 1 606 ? 24.781 3.746 13.703 1 88.81 606 LEU A C 1
ATOM 4732 O O . LEU A 1 606 ? 25.469 2.732 13.797 1 88.81 606 LEU A O 1
ATOM 4736 N N . SER A 1 607 ? 24.594 4.398 12.594 1 89.5 607 SER A N 1
ATOM 4737 C CA . SER A 1 607 ? 25.156 3.887 11.344 1 89.5 607 SER A CA 1
ATOM 4738 C C . SER A 1 607 ? 26.547 4.449 11.086 1 89.5 607 SER A C 1
ATOM 4740 O O . SER A 1 607 ? 27.141 4.176 10.047 1 89.5 607 SER A O 1
ATOM 4742 N N . LYS A 1 608 ? 27.062 5.32 11.914 1 87.06 608 LYS A N 1
ATOM 4743 C CA . LYS A 1 608 ? 28.375 5.945 11.812 1 87.06 608 LYS A CA 1
ATOM 4744 C C . LYS A 1 608 ? 28.453 6.875 10.609 1 87.06 608 LYS A C 1
ATOM 4746 O O . LYS A 1 608 ? 29.516 7.035 10.016 1 87.06 608 LYS A O 1
ATOM 4751 N N . THR A 1 609 ? 27.344 7.355 10.297 1 86.56 609 THR A N 1
ATOM 4752 C CA . THR A 1 609 ? 27.281 8.273 9.164 1 86.56 609 THR A CA 1
ATOM 4753 C C . THR A 1 609 ? 27.672 9.688 9.594 1 86.56 609 THR A C 1
ATOM 4755 O O . THR A 1 609 ? 28.203 10.453 8.789 1 86.56 609 THR A O 1
ATOM 4758 N N . ILE A 1 610 ? 27.406 10.031 10.836 1 84.38 610 ILE A N 1
ATOM 4759 C CA . ILE A 1 610 ? 27.734 11.352 11.352 1 84.38 610 ILE A CA 1
ATOM 4760 C C . ILE A 1 610 ? 29.234 11.562 11.312 1 84.38 610 ILE A C 1
ATOM 4762 O O . ILE A 1 610 ? 29.719 12.664 11.023 1 84.38 610 ILE A O 1
ATOM 4766 N N . GLU A 1 611 ? 29.891 10.477 11.547 1 82.81 611 GLU A N 1
ATOM 4767 C CA . GLU A 1 611 ? 31.359 10.539 11.5 1 82.81 611 GLU A CA 1
ATOM 4768 C C . GLU A 1 611 ? 31.844 10.773 10.07 1 82.81 611 GLU A C 1
ATOM 4770 O O . GLU A 1 611 ? 32.844 11.484 9.859 1 82.81 611 GLU A O 1
ATOM 4775 N N . ASP A 1 612 ? 31.156 10.289 9.188 1 81.31 612 ASP A N 1
ATOM 4776 C CA . ASP A 1 612 ? 31.5 10.453 7.781 1 81.31 612 ASP A CA 1
ATOM 4777 C C . ASP A 1 612 ? 31.219 11.875 7.305 1 81.31 612 ASP A C 1
ATOM 4779 O O . ASP A 1 612 ? 31.984 12.438 6.508 1 81.31 612 ASP A O 1
ATOM 4783 N N . PHE A 1 613 ? 30.109 12.453 7.703 1 81.25 613 PHE A N 1
ATOM 4784 C CA . PHE A 1 613 ? 29.688 13.797 7.316 1 81.25 613 PHE A CA 1
ATOM 4785 C C . PHE A 1 613 ? 30.547 14.852 8.008 1 81.25 613 PHE A C 1
ATOM 4787 O O . PHE A 1 613 ? 30.844 15.898 7.426 1 81.25 613 PHE A O 1
ATOM 4794 N N . GLY A 1 614 ? 31.109 14.539 9.078 1 73.81 614 GLY A N 1
ATOM 4795 C CA . GLY A 1 614 ? 31.812 15.516 9.898 1 73.81 614 GLY A CA 1
ATOM 4796 C C . GLY A 1 614 ? 30.891 16.312 10.805 1 73.81 614 GLY A C 1
ATOM 4797 O O . GLY A 1 614 ? 29.75 16.594 10.438 1 73.81 614 GLY A O 1
ATOM 4798 N N . GLU A 1 615 ? 31.266 16.547 11.938 1 65.81 615 GLU A N 1
ATOM 4799 C CA . GLU A 1 615 ? 30.453 17.234 12.938 1 65.81 615 GLU A CA 1
ATOM 4800 C C . GLU A 1 615 ? 30.062 18.625 12.461 1 65.81 615 GLU A C 1
ATOM 4802 O O . GLU A 1 615 ? 29.031 19.172 12.859 1 65.81 615 GLU A O 1
ATOM 4807 N N . GLU A 1 616 ? 30.781 19.109 11.547 1 72.88 616 GLU A N 1
ATOM 4808 C CA . GLU A 1 616 ? 30.562 20.484 11.094 1 72.88 616 GLU A CA 1
ATOM 4809 C C . GLU A 1 616 ? 29.562 20.516 9.945 1 72.88 616 GLU A C 1
ATOM 4811 O O . GLU A 1 616 ? 29.297 21.594 9.383 1 72.88 616 GLU A O 1
ATOM 4816 N N . SER A 1 617 ? 28.844 19.5 9.859 1 84.69 617 SER A N 1
ATOM 4817 C CA . SER A 1 617 ? 28 19.484 8.672 1 84.69 617 SER A CA 1
ATOM 4818 C C . SER A 1 617 ? 26.516 19.531 9.047 1 84.69 617 SER A C 1
ATOM 4820 O O . SER A 1 617 ? 25.656 19.406 8.188 1 84.69 617 SER A O 1
ATOM 4822 N N . MET A 1 618 ? 26.203 19.75 10.352 1 89.19 618 MET A N 1
ATOM 4823 C CA . MET A 1 618 ? 24.812 19.812 10.773 1 89.19 618 MET A CA 1
ATOM 4824 C C . MET A 1 618 ? 24.531 21.078 11.555 1 89.19 618 MET A C 1
ATOM 4826 O O . MET A 1 618 ? 25.266 21.438 12.477 1 89.19 618 MET A O 1
ATOM 4830 N N . TYR A 1 619 ? 23.469 21.719 11.18 1 89.62 619 TYR A N 1
ATOM 4831 C CA . TYR A 1 619 ? 23.078 22.984 11.812 1 89.62 619 TYR A CA 1
ATOM 4832 C C . TYR A 1 619 ? 21.625 22.938 12.273 1 89.62 619 TYR A C 1
ATOM 4834 O O . TYR A 1 619 ? 20.797 22.25 11.672 1 89.62 619 TYR A O 1
ATOM 4842 N N . PRO A 1 620 ? 21.281 23.656 13.273 1 86.69 620 PRO A N 1
ATOM 4843 C CA . PRO A 1 620 ? 19.922 23.625 13.789 1 86.69 620 PRO A CA 1
ATOM 4844 C C . PRO A 1 620 ? 18.922 24.328 12.859 1 86.69 620 PRO A C 1
ATOM 4846 O O . PRO A 1 620 ? 17.734 24 12.859 1 86.69 620 PRO A O 1
ATOM 4849 N N . THR A 1 621 ? 19.391 25.359 12.18 1 89.38 621 THR A N 1
ATOM 4850 C CA . THR A 1 621 ? 18.516 26.094 11.266 1 89.38 621 THR A CA 1
ATOM 4851 C C . THR A 1 621 ? 19.188 26.281 9.906 1 89.38 621 THR A C 1
ATOM 4853 O O . THR A 1 621 ? 20.406 26.203 9.797 1 89.38 621 THR A O 1
ATOM 4856 N N . VAL A 1 622 ? 18.344 26.5 8.922 1 92.69 622 VAL A N 1
ATOM 4857 C CA . VAL A 1 622 ? 18.844 26.781 7.582 1 92.69 622 VAL A CA 1
ATOM 4858 C C . VAL A 1 622 ? 19.656 28.078 7.602 1 92.69 622 VAL A C 1
ATOM 4860 O O . VAL A 1 622 ? 20.688 28.188 6.938 1 92.69 622 VAL A O 1
ATOM 4863 N N . ALA A 1 623 ? 19.188 29.031 8.383 1 91.38 623 ALA A N 1
ATOM 4864 C CA . ALA A 1 623 ? 19.875 30.312 8.508 1 91.38 623 ALA A CA 1
ATOM 4865 C C . ALA A 1 623 ? 21.281 30.141 9.047 1 91.38 623 ALA A C 1
ATOM 4867 O O . ALA A 1 623 ? 22.234 30.75 8.562 1 91.38 623 ALA A O 1
ATOM 4868 N N . ASP A 1 624 ? 21.453 29.312 10.039 1 89.94 624 ASP A N 1
ATOM 4869 C CA . ASP A 1 624 ? 22.766 29.016 10.617 1 89.94 624 ASP A CA 1
ATOM 4870 C C . ASP A 1 624 ? 23.672 28.344 9.586 1 89.94 624 ASP A C 1
ATOM 4872 O O . ASP A 1 624 ? 24.875 28.641 9.516 1 89.94 624 ASP A O 1
ATOM 4876 N N . ALA A 1 625 ? 23.094 27.438 8.859 1 92.56 625 ALA A N 1
ATOM 4877 C CA . ALA A 1 625 ? 23.859 26.734 7.828 1 92.56 625 ALA A CA 1
ATOM 4878 C C . ALA A 1 625 ? 24.359 27.688 6.754 1 92.56 625 ALA A C 1
ATOM 4880 O O . ALA A 1 625 ? 25.516 27.625 6.34 1 92.56 625 ALA A O 1
ATOM 4881 N N . VAL A 1 626 ? 23.484 28.562 6.324 1 94.12 626 VAL A N 1
ATOM 4882 C CA . VAL A 1 626 ? 23.828 29.516 5.281 1 94.12 626 VAL A CA 1
ATOM 4883 C C . VAL A 1 626 ? 24.922 30.453 5.789 1 94.12 626 VAL A C 1
ATOM 4885 O O . VAL A 1 626 ? 25.859 30.766 5.062 1 94.12 626 VAL A O 1
ATOM 4888 N N . ARG A 1 627 ? 24.781 30.969 6.961 1 90.81 627 ARG A N 1
ATOM 4889 C CA . ARG A 1 627 ? 25.75 31.875 7.555 1 90.81 627 ARG A CA 1
ATOM 4890 C C . ARG A 1 627 ? 27.141 31.25 7.609 1 90.81 627 ARG A C 1
ATOM 4892 O O . ARG A 1 627 ? 28.125 31.875 7.246 1 90.81 627 ARG A O 1
ATOM 4899 N N . HIS A 1 628 ? 27.156 30.062 8.039 1 89.44 628 HIS A N 1
ATOM 4900 C CA . HIS A 1 628 ? 28.438 29.359 8.156 1 89.44 628 HIS A CA 1
ATOM 4901 C C . HIS A 1 628 ? 29.047 29.094 6.785 1 89.44 628 HIS A C 1
ATOM 4903 O O . HIS A 1 628 ? 30.25 29.203 6.602 1 89.44 628 HIS A O 1
ATOM 4909 N N . CYS A 1 629 ? 28.203 28.703 5.863 1 90.69 629 CYS A N 1
ATOM 4910 C CA . CYS A 1 629 ? 28.688 28.391 4.52 1 90.69 629 CYS A CA 1
ATOM 4911 C C . CYS A 1 629 ? 29.172 29.656 3.812 1 90.69 629 CYS A C 1
ATOM 4913 O O . CYS A 1 629 ? 30.156 29.609 3.062 1 90.69 629 CYS A O 1
ATOM 4915 N N . THR A 1 630 ? 28.469 30.797 4.027 1 89.31 630 THR A N 1
ATOM 4916 C CA . THR A 1 630 ? 28.859 32.062 3.404 1 89.31 630 THR A CA 1
ATOM 4917 C C . THR A 1 630 ? 30.188 32.562 3.973 1 89.31 630 THR A C 1
ATOM 4919 O O . THR A 1 630 ? 31 33.125 3.248 1 89.31 630 THR A O 1
ATOM 4922 N N . GLN A 1 631 ? 30.391 32.438 5.246 1 83.88 631 GLN A N 1
ATOM 4923 C CA . GLN A 1 631 ? 31.641 32.812 5.875 1 83.88 631 GLN A CA 1
ATOM 4924 C C . GLN A 1 631 ? 32.812 32.031 5.293 1 83.88 631 GLN A C 1
ATOM 4926 O O . GLN A 1 631 ? 33.906 32.594 5.074 1 83.88 631 GLN A O 1
ATOM 4931 N N . LYS A 1 632 ? 32.594 30.875 4.988 1 76.31 632 LYS A N 1
ATOM 4932 C CA . LYS A 1 632 ? 33.625 30.031 4.422 1 76.31 632 LYS A CA 1
ATOM 4933 C C . LYS A 1 632 ? 33.906 30.391 2.971 1 76.31 632 LYS A C 1
ATOM 4935 O O . LYS A 1 632 ? 35.062 30.266 2.5 1 76.31 632 LYS A O 1
ATOM 4940 N N . LEU A 1 633 ? 32.875 30.812 2.299 1 74.38 633 LEU A N 1
ATOM 4941 C CA . LEU A 1 633 ? 33.031 31.234 0.912 1 74.38 633 LEU A CA 1
ATOM 4942 C C . LEU A 1 633 ? 33.875 32.5 0.822 1 74.38 633 LEU A C 1
ATOM 4944 O O . LEU A 1 633 ? 34.625 32.688 -0.133 1 74.38 633 LEU A O 1
ATOM 4948 N N . GLN A 1 634 ? 33.719 33.438 1.729 1 68.19 634 GLN A N 1
ATOM 4949 C CA . GLN A 1 634 ? 34.438 34.719 1.738 1 68.19 634 GLN A CA 1
ATOM 4950 C C . GLN A 1 634 ? 35.906 34.5 2.082 1 68.19 634 GLN A C 1
ATOM 4952 O O . GLN A 1 634 ? 36.781 35.188 1.572 1 68.19 634 GLN A O 1
ATOM 4957 N N . ILE A 1 635 ? 36.156 33.562 2.832 1 60.38 635 ILE A N 1
ATOM 4958 C CA . ILE A 1 635 ? 37.531 33.25 3.209 1 60.38 635 ILE A CA 1
ATOM 4959 C C . ILE A 1 635 ? 38.281 32.625 2.027 1 60.38 635 ILE A C 1
ATOM 4961 O O . ILE A 1 635 ? 39.469 32.906 1.823 1 60.38 635 ILE A O 1
ATOM 4965 N N . ASN A 1 6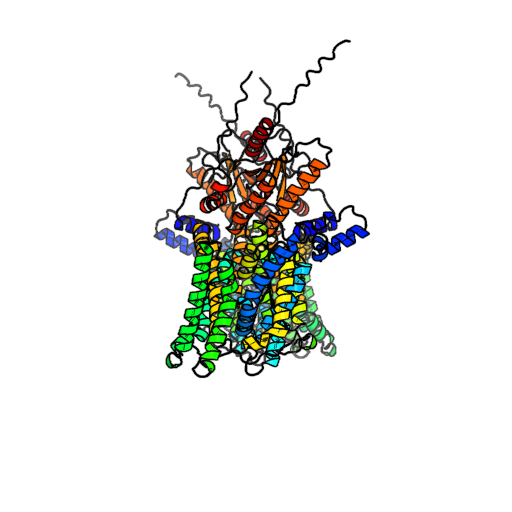36 ? 37.562 31.953 1.233 1 54.06 636 ASN A N 1
ATOM 4966 C CA . ASN A 1 636 ? 38.219 31.266 0.124 1 54.06 636 ASN A CA 1
ATOM 4967 C C . ASN A 1 636 ? 38.281 32.156 -1.122 1 54.06 636 ASN A C 1
ATOM 4969 O O . ASN A 1 636 ? 38.656 31.672 -2.199 1 54.06 636 ASN A O 1
ATOM 4973 N N . LYS A 1 637 ? 37.781 33.438 -1.028 1 53.19 637 LYS A N 1
ATOM 4974 C CA . LYS A 1 637 ? 38 34.344 -2.16 1 53.19 637 LYS A CA 1
ATOM 4975 C C . LYS A 1 637 ? 39.469 34.781 -2.248 1 53.19 637 LYS A C 1
ATOM 4977 O O . LYS A 1 637 ? 40.031 35.219 -1.258 1 53.19 637 LYS A O 1
ATOM 4982 N N . PRO A 1 638 ? 40.094 34.438 -3.332 1 47.62 638 PRO A N 1
ATOM 4983 C CA . PRO A 1 638 ? 41.469 34.969 -3.467 1 47.62 638 PRO A CA 1
ATOM 4984 C C . PRO A 1 638 ? 41.531 36.469 -3.258 1 47.62 638 PRO A C 1
ATOM 4986 O O . PRO A 1 638 ? 40.594 37.188 -3.545 1 47.62 638 PRO A O 1
ATOM 4989 N N . PRO A 1 639 ? 42.469 37 -2.506 1 42.06 639 PRO A N 1
ATOM 4990 C CA . PRO A 1 639 ? 42.688 38.438 -2.379 1 42.06 639 PRO A CA 1
ATOM 4991 C C . PRO A 1 639 ? 42.656 39.156 -3.723 1 42.06 639 PRO A C 1
ATOM 4993 O O . PRO A 1 639 ? 43.156 38.656 -4.719 1 42.06 639 PRO A O 1
ATOM 4996 N N . SER A 1 640 ? 41.594 39.875 -4.02 1 42.31 640 SER A N 1
ATOM 4997 C CA . SER A 1 640 ? 41.625 40.688 -5.215 1 42.31 640 SER A CA 1
ATOM 4998 C C . SER A 1 640 ? 42.969 41.406 -5.387 1 42.31 640 SER A C 1
ATOM 5000 O O . SER A 1 640 ? 43.469 42 -4.438 1 42.31 640 SER A O 1
ATOM 5002 N N . VAL A 1 641 ? 43.781 41.188 -6.363 1 43.06 641 VAL A N 1
ATOM 5003 C CA . VAL A 1 641 ? 44.969 41.938 -6.797 1 43.06 641 VAL A CA 1
ATOM 5004 C C . VAL A 1 641 ? 44.594 43.406 -6.98 1 43.06 641 VAL A C 1
ATOM 5006 O O . VAL A 1 641 ? 43.719 43.719 -7.801 1 43.06 641 VAL A O 1
ATOM 5009 N N . GLN A 1 642 ? 44.719 44.25 -6.062 1 38.75 642 GLN A N 1
ATOM 5010 C CA . GLN A 1 642 ? 44.844 45.688 -6.293 1 38.75 642 GLN A CA 1
ATOM 5011 C C . GLN A 1 642 ? 45.812 46 -7.426 1 38.75 642 GLN A C 1
ATOM 5013 O O . GLN A 1 642 ? 47 45.656 -7.332 1 38.75 642 GLN A O 1
ATOM 5018 N N . ALA A 1 643 ? 45.438 46.062 -8.688 1 38.59 643 ALA A N 1
ATOM 5019 C CA . ALA A 1 643 ? 46.188 46.688 -9.781 1 38.59 643 ALA A CA 1
ATOM 5020 C C . ALA A 1 643 ? 46.625 48.125 -9.414 1 38.59 643 ALA A C 1
ATOM 5022 O O . ALA A 1 643 ? 45.781 49 -9.211 1 38.59 643 ALA A O 1
ATOM 5023 N N . ASP A 1 644 ? 47.75 48.344 -8.797 1 37.81 644 ASP A N 1
ATOM 5024 C CA . ASP A 1 644 ? 48.5 49.625 -8.781 1 37.81 644 ASP A CA 1
ATOM 5025 C C . ASP A 1 644 ? 48.75 50.125 -10.203 1 37.81 644 ASP A C 1
ATOM 5027 O O . ASP A 1 644 ? 49.562 49.531 -10.938 1 37.81 644 ASP A O 1
ATOM 5031 N N . ALA A 1 645 ? 47.875 50.469 -11.086 1 34.94 645 ALA A N 1
ATOM 5032 C CA . ALA A 1 645 ? 48.031 51.25 -12.305 1 34.94 645 ALA A CA 1
ATOM 5033 C C . ALA A 1 645 ? 48.75 52.562 -12 1 34.94 645 ALA A C 1
ATOM 5035 O O . ALA A 1 645 ? 48.125 53.469 -11.43 1 34.94 645 ALA A O 1
ATOM 5036 N N . GLU A 1 646 ? 50 52.656 -11.594 1 33.72 646 GLU A N 1
ATOM 5037 C CA . GLU A 1 646 ? 50.844 53.812 -11.898 1 33.72 646 GLU A CA 1
ATOM 5038 C C . GLU A 1 646 ? 50.844 54.094 -13.391 1 33.72 646 GLU A C 1
ATOM 5040 O O . GLU A 1 646 ? 51.312 53.281 -14.203 1 33.72 646 GLU A O 1
ATOM 5045 N N . VAL A 1 647 ? 49.844 54.781 -13.992 1 33.25 647 VAL A N 1
ATOM 5046 C CA . VAL A 1 647 ? 49.844 55.594 -15.195 1 33.25 647 VAL A CA 1
ATOM 5047 C C . VAL A 1 647 ? 51.094 56.469 -15.219 1 33.25 647 VAL A C 1
ATOM 5049 O O . VAL A 1 647 ? 51.281 57.312 -14.344 1 33.25 647 VAL A O 1
ATOM 5052 N N . ASN A 1 648 ? 52.312 55.969 -15.641 1 28.97 648 ASN A N 1
ATOM 5053 C CA . ASN A 1 648 ? 53.438 56.688 -16.203 1 28.97 648 ASN A CA 1
ATOM 5054 C C . ASN A 1 648 ? 52.969 57.688 -17.266 1 28.97 648 ASN A C 1
ATOM 5056 O O . ASN A 1 648 ? 52.344 57.312 -18.25 1 28.97 648 ASN A O 1
ATOM 5060 N N . GLN A 1 649 ? 52.594 59.031 -16.906 1 29.53 649 GLN A N 1
ATOM 5061 C CA . GLN A 1 649 ? 52.656 60.312 -17.594 1 29.53 649 GLN A CA 1
ATOM 5062 C C . GLN A 1 649 ? 53.969 60.438 -18.391 1 29.53 649 GLN A C 1
ATOM 5064 O O . GLN A 1 649 ? 55 60.75 -17.812 1 29.53 649 GLN A O 1
ATOM 5069 N N . ILE A 1 650 ? 54.281 59.375 -19.25 1 24.5 650 ILE A N 1
ATOM 5070 C CA . ILE A 1 650 ? 54.938 59.844 -20.453 1 24.5 650 ILE A CA 1
ATOM 5071 C C . ILE A 1 650 ? 53.906 60.375 -21.453 1 24.5 650 ILE A C 1
ATOM 5073 O O . ILE A 1 650 ? 52.844 59.781 -21.641 1 24.5 650 ILE A O 1
ATOM 5077 N N . MET B 1 1 ? 15.703 57 21.375 1 21.38 1 MET B N 1
ATOM 5078 C CA . MET B 1 1 ? 14.406 56.469 20.984 1 21.38 1 MET B CA 1
ATOM 5079 C C . MET B 1 1 ? 14.477 55.812 19.594 1 21.38 1 MET B C 1
ATOM 5081 O O . MET B 1 1 ? 14.195 56.469 18.594 1 21.38 1 MET B O 1
ATOM 5085 N N . GLU B 1 2 ? 15.578 55.219 19.25 1 24.92 2 GLU B N 1
ATOM 5086 C CA . GLU B 1 2 ? 15.758 54.625 17.938 1 24.92 2 GLU B CA 1
ATOM 5087 C C . GLU B 1 2 ? 14.594 53.656 17.609 1 24.92 2 GLU B C 1
ATOM 5089 O O . GLU B 1 2 ? 14.25 52.812 18.406 1 24.92 2 GLU B O 1
ATOM 5094 N N . LYS B 1 3 ? 13.656 54.219 16.812 1 31.56 3 LYS B N 1
ATOM 5095 C CA . LYS B 1 3 ? 12.5 53.531 16.234 1 31.56 3 LYS B CA 1
ATOM 5096 C C . LYS B 1 3 ? 12.844 52.094 15.836 1 31.56 3 LYS B C 1
ATOM 5098 O O . LYS B 1 3 ? 13.789 51.875 15.086 1 31.56 3 LYS B O 1
ATOM 5103 N N . SER B 1 4 ? 12.648 51.188 16.75 1 32.56 4 SER B N 1
ATOM 5104 C CA . SER B 1 4 ? 12.594 49.75 16.484 1 32.56 4 SER B CA 1
ATOM 5105 C C . SER B 1 4 ? 12.023 49.469 15.094 1 32.56 4 SER B C 1
ATOM 5107 O O . SER B 1 4 ? 10.914 49.906 14.773 1 32.56 4 SER B O 1
ATOM 5109 N N . LYS B 1 5 ? 12.844 49.594 14.125 1 37.22 5 LYS B N 1
ATOM 5110 C CA . LYS B 1 5 ? 12.5 49.219 12.766 1 37.22 5 LYS B CA 1
ATOM 5111 C C . LYS B 1 5 ? 11.43 48.125 12.773 1 37.22 5 LYS B C 1
ATOM 5113 O O . LYS B 1 5 ? 11.648 47.031 13.32 1 37.22 5 LYS B O 1
ATOM 5118 N N . GLU B 1 6 ? 10.195 48.5 12.82 1 34.09 6 GLU B N 1
ATOM 5119 C CA . GLU B 1 6 ? 9.008 47.688 12.617 1 34.09 6 GLU B CA 1
ATOM 5120 C C . GLU B 1 6 ? 9.25 46.625 11.539 1 34.09 6 GLU B C 1
ATOM 5122 O O . GLU B 1 6 ? 9.555 46.969 10.398 1 34.09 6 GLU B O 1
ATOM 5127 N N . TYR B 1 7 ? 9.938 45.625 11.773 1 36.72 7 TYR B N 1
ATOM 5128 C CA . TYR B 1 7 ? 9.891 44.406 10.953 1 36.72 7 TYR B CA 1
ATOM 5129 C C . TYR B 1 7 ? 8.516 44.25 10.32 1 36.72 7 TYR B C 1
ATOM 5131 O O . TYR B 1 7 ? 7.535 43.938 11.016 1 36.72 7 TYR B O 1
ATOM 5139 N N . GLU B 1 8 ? 8.023 45.281 9.555 1 37.81 8 GLU B N 1
ATOM 5140 C CA . GLU B 1 8 ? 6.797 45.094 8.789 1 37.81 8 GLU B CA 1
ATOM 5141 C C . GLU B 1 8 ? 6.656 43.656 8.305 1 37.81 8 GLU B C 1
ATOM 5143 O O . GLU B 1 8 ? 7.543 43.125 7.625 1 37.81 8 GLU B O 1
ATOM 5148 N N . CYS B 1 9 ? 6.062 42.781 9.016 1 45.28 9 CYS B N 1
ATOM 5149 C CA . CYS B 1 9 ? 5.504 41.469 8.742 1 45.28 9 CYS B CA 1
ATOM 5150 C C . CYS B 1 9 ? 4.816 41.438 7.387 1 45.28 9 CYS B C 1
ATOM 5152 O O . CYS B 1 9 ? 3.619 41.719 7.281 1 45.28 9 CYS B O 1
ATOM 5154 N N . THR B 1 10 ? 5.25 42.062 6.336 1 47.78 10 THR B N 1
ATOM 5155 C CA . THR B 1 10 ? 4.543 42.312 5.086 1 47.78 10 THR B CA 1
ATOM 5156 C C . THR B 1 10 ? 4.082 41 4.461 1 47.78 10 THR B C 1
ATOM 5158 O O . THR B 1 10 ? 3.301 41 3.506 1 47.78 10 THR B O 1
ATOM 5161 N N . SER B 1 11 ? 4.629 39.812 4.625 1 58.81 11 SER B N 1
ATOM 5162 C CA . SER B 1 11 ? 4.332 38.906 3.525 1 58.81 11 SER B CA 1
ATOM 5163 C C . SER B 1 11 ? 3.174 37.969 3.879 1 58.81 11 SER B C 1
ATOM 5165 O O . SER B 1 11 ? 3.125 37.406 4.98 1 58.81 11 SER B O 1
ATOM 5167 N N . LYS B 1 12 ? 1.936 38.25 3.35 1 70.44 12 LYS B N 1
ATOM 5168 C CA . LYS B 1 12 ? 0.77 37.375 3.371 1 70.44 12 LYS B CA 1
ATOM 5169 C C . LYS B 1 12 ? 1.02 36.094 2.555 1 70.44 12 LYS B C 1
ATOM 5171 O O . LYS B 1 12 ? 1.869 36.094 1.661 1 70.44 12 LYS B O 1
ATOM 5176 N N . VAL B 1 13 ? 0.51 35.031 3.031 1 75.5 13 VAL B N 1
ATOM 5177 C CA . VAL B 1 13 ? 0.57 33.781 2.25 1 75.5 13 VAL B CA 1
ATOM 5178 C C . VAL B 1 13 ? -0.079 34 0.885 1 75.5 13 VAL B C 1
ATOM 5180 O O . VAL B 1 13 ? -1.23 34.438 0.802 1 75.5 13 VAL B O 1
ATOM 5183 N N . PRO B 1 14 ? 0.759 33.938 -0.145 1 76.31 14 PRO B N 1
ATOM 5184 C CA . PRO B 1 14 ? 0.209 34.188 -1.476 1 76.31 14 PRO B CA 1
ATOM 5185 C C . PRO B 1 14 ? -0.837 33.188 -1.899 1 76.31 14 PRO B C 1
ATOM 5187 O O . PRO B 1 14 ? -0.736 32 -1.535 1 76.31 14 PRO B O 1
ATOM 5190 N N . LEU B 1 15 ? -1.845 33.594 -2.562 1 75.5 15 LEU B N 1
ATOM 5191 C CA . LEU B 1 15 ? -2.824 32.688 -3.152 1 75.5 15 LEU B CA 1
ATOM 5192 C C . LEU B 1 15 ? -2.283 32.062 -4.43 1 75.5 15 LEU B C 1
ATOM 5194 O O . LEU B 1 15 ? -1.564 32.719 -5.191 1 75.5 15 LEU B O 1
ATOM 5198 N N . PRO B 1 16 ? -2.523 30.75 -4.516 1 69.69 16 PRO B N 1
ATOM 5199 C CA . PRO B 1 16 ? -1.948 30.062 -5.676 1 69.69 16 PRO B CA 1
ATOM 5200 C C . PRO B 1 16 ? -2.496 30.594 -7.004 1 69.69 16 PRO B C 1
ATOM 5202 O O . PRO B 1 16 ? -3.643 31.031 -7.066 1 69.69 16 PRO B O 1
ATOM 5205 N N . GLN B 1 17 ? -1.632 30.641 -7.938 1 69.31 17 GLN B N 1
ATOM 5206 C CA . GLN B 1 17 ? -2.051 31 -9.289 1 69.31 17 GLN B CA 1
ATOM 5207 C C . GLN B 1 17 ? -2.801 29.844 -9.953 1 69.31 17 GLN B C 1
ATOM 5209 O O . GLN B 1 17 ? -2.461 28.688 -9.75 1 69.31 17 GLN B O 1
ATOM 5214 N N . ASN B 1 18 ? -3.971 30.125 -10.359 1 71.25 18 ASN B N 1
ATOM 5215 C CA . ASN B 1 18 ? -4.754 29.094 -11.047 1 71.25 18 ASN B CA 1
ATOM 5216 C C . ASN B 1 18 ? -4.074 28.641 -12.344 1 71.25 18 ASN B C 1
ATOM 5218 O O . ASN B 1 18 ? -3.945 29.438 -13.281 1 71.25 18 ASN B O 1
ATOM 5222 N N . LYS B 1 19 ? -3.436 27.609 -12.383 1 77.25 19 LYS B N 1
ATOM 5223 C CA . LYS B 1 19 ? -2.883 27.031 -13.602 1 77.25 19 LYS B CA 1
ATOM 5224 C C . LYS B 1 19 ? -3.857 26.031 -14.227 1 77.25 19 LYS B C 1
ATOM 5226 O O . LYS B 1 19 ? -4.613 25.375 -13.516 1 77.25 19 LYS B O 1
ATOM 5231 N N . PRO B 1 20 ? -3.865 25.984 -15.578 1 79.12 20 PRO B N 1
ATOM 5232 C CA . PRO B 1 20 ? -4.746 25.016 -16.25 1 79.12 20 PRO B CA 1
ATOM 5233 C C . PRO B 1 20 ? -4.449 23.578 -15.859 1 79.12 20 PRO B C 1
ATOM 5235 O O . PRO B 1 20 ? -3.301 23.234 -15.555 1 79.12 20 PRO B O 1
ATOM 5238 N N . PHE B 1 21 ? -5.492 22.797 -15.891 1 81.5 21 PHE B N 1
ATOM 5239 C CA . PHE B 1 21 ? -5.43 21.406 -15.469 1 81.5 21 PHE B CA 1
ATOM 5240 C C . PHE B 1 21 ? -4.398 20.641 -16.281 1 81.5 21 PHE B C 1
ATOM 5242 O O . PHE B 1 21 ? -3.623 19.844 -15.727 1 81.5 21 PHE B O 1
ATOM 5249 N N . ILE B 1 22 ? -4.367 20.844 -17.562 1 81.69 22 ILE B N 1
ATOM 5250 C CA . ILE B 1 22 ? -3.488 20.094 -18.453 1 81.69 22 ILE B CA 1
ATOM 5251 C C . ILE B 1 22 ? -2.029 20.391 -18.109 1 81.69 22 ILE B C 1
ATOM 5253 O O . ILE B 1 22 ? -1.18 19.5 -18.172 1 81.69 22 ILE B O 1
ATOM 5257 N N . THR B 1 23 ? -1.736 21.594 -17.734 1 81.06 23 THR B N 1
ATOM 5258 C CA . THR B 1 23 ? -0.372 21.969 -17.375 1 81.06 23 THR B CA 1
ATOM 5259 C C . THR B 1 23 ? 0.034 21.328 -16.047 1 81.06 23 THR B C 1
ATOM 5261 O O . THR B 1 23 ? 1.166 20.875 -15.891 1 81.06 23 THR B O 1
ATOM 5264 N N . CYS B 1 24 ? -0.899 21.359 -15.133 1 79.31 24 CYS B N 1
ATOM 5265 C CA . CYS B 1 24 ? -0.625 20.75 -13.836 1 79.31 24 CYS B CA 1
ATOM 5266 C C . CYS B 1 24 ? -0.433 19.25 -13.977 1 79.31 24 CYS B C 1
ATOM 5268 O O . CYS B 1 24 ? 0.456 18.672 -13.344 1 79.31 24 CYS B O 1
ATOM 5270 N N . LEU B 1 25 ? -1.247 18.703 -14.844 1 79.81 25 LEU B N 1
ATOM 5271 C CA . LEU B 1 25 ? -1.153 17.266 -15.078 1 79.81 25 LEU B CA 1
ATOM 5272 C C . LEU B 1 25 ? 0.177 16.906 -15.727 1 79.81 25 LEU B C 1
ATOM 5274 O O . LEU B 1 25 ? 0.823 15.93 -15.336 1 79.81 25 LEU B O 1
ATOM 5278 N N . LYS B 1 26 ? 0.518 17.688 -16.734 1 81.69 26 LYS B N 1
ATOM 5279 C CA . LYS B 1 26 ? 1.784 17.438 -17.422 1 81.69 26 LYS B CA 1
ATOM 5280 C C . LYS B 1 26 ? 2.965 17.594 -16.453 1 81.69 26 LYS B C 1
ATOM 5282 O O . LYS B 1 26 ? 3.896 16.781 -16.484 1 81.69 26 LYS B O 1
ATOM 5287 N N . SER B 1 27 ? 2.893 18.578 -15.641 1 79.19 27 SER B N 1
ATOM 5288 C CA . SER B 1 27 ? 3.971 18.812 -14.68 1 79.19 27 SER B CA 1
ATOM 5289 C C . SER B 1 27 ? 4.035 17.703 -13.641 1 79.19 27 SER B C 1
ATOM 5291 O O . SER B 1 27 ? 5.125 17.25 -13.273 1 79.19 27 SER B O 1
ATOM 5293 N N . ASN B 1 28 ? 2.912 17.25 -13.258 1 80.25 28 ASN B N 1
ATOM 5294 C CA . ASN B 1 28 ? 2.863 16.188 -12.266 1 80.25 28 ASN B CA 1
ATOM 5295 C C . ASN B 1 28 ? 3.354 14.859 -12.844 1 80.25 28 ASN B C 1
ATOM 5297 O O . ASN B 1 28 ? 4.043 14.094 -12.164 1 80.25 28 ASN B O 1
ATOM 5301 N N . ILE B 1 29 ? 2.951 14.648 -14.086 1 80.19 29 ILE B N 1
ATOM 5302 C CA . ILE B 1 29 ? 3.393 13.43 -14.758 1 80.19 29 ILE B CA 1
ATOM 5303 C C . ILE B 1 29 ? 4.91 13.453 -14.938 1 80.19 29 ILE B C 1
ATOM 5305 O O . ILE B 1 29 ? 5.582 12.453 -14.703 1 80.19 29 ILE B O 1
ATOM 5309 N N . LYS B 1 30 ? 5.391 14.586 -15.289 1 79.38 30 LYS B N 1
ATOM 5310 C CA . LYS B 1 30 ? 6.832 14.742 -15.461 1 79.38 30 LYS B CA 1
ATOM 5311 C C . LYS B 1 30 ? 7.57 14.547 -14.141 1 79.38 30 LYS B C 1
ATOM 5313 O O . LYS B 1 30 ? 8.594 13.859 -14.094 1 79.38 30 LYS B O 1
ATOM 5318 N N . GLU B 1 31 ? 7.023 15.062 -13.109 1 78.12 31 GLU B N 1
ATOM 5319 C CA . GLU B 1 31 ? 7.676 14.969 -11.805 1 78.12 31 GLU B CA 1
ATOM 5320 C C . GLU B 1 31 ? 7.586 13.555 -11.242 1 78.12 31 GLU B C 1
ATOM 5322 O O . GLU B 1 31 ? 8.5 13.094 -10.555 1 78.12 31 GLU B O 1
ATOM 5327 N N . THR B 1 32 ? 6.52 12.945 -11.625 1 77 32 THR B N 1
ATOM 5328 C CA . THR B 1 32 ? 6.281 11.633 -11.047 1 77 32 THR B CA 1
ATOM 5329 C C . THR B 1 32 ? 7.047 10.555 -11.812 1 77 32 THR B C 1
ATOM 5331 O O . THR B 1 32 ? 7.668 9.68 -11.203 1 77 32 THR B O 1
ATOM 5334 N N . PHE B 1 33 ? 7.055 10.664 -13.148 1 76.88 33 PHE B N 1
ATOM 5335 C CA . PHE B 1 33 ? 7.562 9.547 -13.938 1 76.88 33 PHE B CA 1
ATOM 5336 C C . PHE B 1 33 ? 8.914 9.891 -14.547 1 76.88 33 PHE B C 1
ATOM 5338 O O . PHE B 1 33 ? 9.664 9 -14.945 1 76.88 33 PHE B O 1
ATOM 5345 N N . PHE B 1 34 ? 9.242 11.234 -14.602 1 76.31 34 PHE B N 1
ATOM 5346 C CA . PHE B 1 34 ? 10.492 11.641 -15.234 1 76.31 34 PHE B CA 1
ATOM 5347 C C . PHE B 1 34 ? 11.32 12.508 -14.289 1 76.31 34 PHE B C 1
ATOM 5349 O O . PHE B 1 34 ? 11.727 13.617 -14.648 1 76.31 34 PHE B O 1
ATOM 5356 N N . PRO B 1 35 ? 11.594 11.945 -13.172 1 73.25 35 PRO B N 1
ATOM 5357 C CA . PRO B 1 35 ? 12.375 12.766 -12.25 1 73.25 35 PRO B CA 1
ATOM 5358 C C . PRO B 1 35 ? 13.797 13.039 -12.758 1 73.25 35 PRO B C 1
ATOM 5360 O O . PRO B 1 35 ? 14.398 14.047 -12.398 1 73.25 35 PRO B O 1
ATOM 5363 N N . ASP B 1 36 ? 14.352 12.219 -13.562 1 75.25 36 ASP B N 1
ATOM 5364 C CA . ASP B 1 36 ? 15.711 12.336 -14.086 1 75.25 36 ASP B CA 1
ATOM 5365 C C . ASP B 1 36 ? 15.742 13.188 -15.352 1 75.25 36 ASP B C 1
ATOM 5367 O O . ASP B 1 36 ? 16.812 13.609 -15.797 1 75.25 36 ASP B O 1
ATOM 5371 N N . ASP B 1 37 ? 14.609 13.562 -15.859 1 74.5 37 ASP B N 1
ATOM 5372 C CA . ASP B 1 37 ? 14.539 14.328 -17.109 1 74.5 37 ASP B CA 1
ATOM 5373 C C . ASP B 1 37 ? 15.508 13.781 -18.141 1 74.5 37 ASP B C 1
ATOM 5375 O O . ASP B 1 37 ? 16.422 14.492 -18.578 1 74.5 37 ASP B O 1
ATOM 5379 N N . PRO B 1 38 ? 15.281 12.625 -18.609 1 73.94 38 PRO B N 1
ATOM 5380 C CA . PRO B 1 38 ? 16.219 11.977 -19.531 1 73.94 38 PRO B CA 1
ATOM 5381 C C . PRO B 1 38 ? 16.344 12.727 -20.859 1 73.94 38 PRO B C 1
ATOM 5383 O O . PRO B 1 38 ? 17.328 12.547 -21.578 1 73.94 38 PRO B O 1
ATOM 5386 N N . PHE B 1 39 ? 15.414 13.578 -21.125 1 75.31 39 PHE B N 1
ATOM 5387 C CA . PHE B 1 39 ? 15.398 14.234 -22.438 1 75.31 39 PHE B CA 1
ATOM 5388 C C . PHE B 1 39 ? 15.945 15.656 -22.328 1 75.31 39 PHE B C 1
ATOM 5390 O O . PHE B 1 39 ? 15.727 16.484 -23.219 1 75.31 39 PHE B O 1
ATOM 5397 N N . ARG B 1 40 ? 16.641 15.859 -21.266 1 75.25 40 ARG B N 1
ATOM 5398 C CA . ARG B 1 40 ? 17.203 17.188 -21.062 1 75.25 40 ARG B CA 1
ATOM 5399 C C . ARG B 1 40 ? 18.172 17.547 -22.188 1 75.25 40 ARG B C 1
ATOM 5401 O O . ARG B 1 40 ? 18.188 18.672 -22.672 1 75.25 40 ARG B O 1
ATOM 5408 N N . ARG B 1 41 ? 18.891 16.516 -22.734 1 71.5 41 ARG B N 1
ATOM 5409 C CA . ARG B 1 41 ? 19.906 16.75 -23.75 1 71.5 41 ARG B CA 1
ATOM 5410 C C . ARG B 1 41 ? 19.266 17 -25.109 1 71.5 41 ARG B C 1
ATOM 5412 O O . ARG B 1 41 ? 19.906 17.531 -26.016 1 71.5 41 ARG B O 1
ATOM 5419 N N . LEU B 1 42 ? 18.031 16.531 -25.141 1 79.25 42 LEU B N 1
ATOM 5420 C CA . LEU B 1 42 ? 17.359 16.656 -26.438 1 79.25 42 LEU B CA 1
ATOM 5421 C C . LEU B 1 42 ? 16.812 18.062 -26.641 1 79.25 42 LEU B C 1
ATOM 5423 O O . LEU B 1 42 ? 16.516 18.453 -27.766 1 79.25 42 LEU B O 1
ATOM 5427 N N . LYS B 1 43 ? 16.859 18.766 -25.5 1 78 43 LYS B N 1
ATOM 5428 C CA . LYS B 1 43 ? 16.234 20.078 -25.594 1 78 43 LYS B CA 1
ATOM 5429 C C . LYS B 1 43 ? 17.062 21.016 -26.469 1 78 43 LYS B C 1
ATOM 5431 O O . LYS B 1 43 ? 18.281 21.047 -26.391 1 78 43 LYS B O 1
ATOM 5436 N N . ASN B 1 44 ? 16.5 21.672 -27.406 1 79 44 ASN B N 1
ATOM 5437 C CA . ASN B 1 44 ? 17.031 22.734 -28.25 1 79 44 ASN B CA 1
ATOM 5438 C C . ASN B 1 44 ? 17.984 22.172 -29.297 1 79 44 ASN B C 1
ATOM 5440 O O . ASN B 1 44 ? 18.953 22.828 -29.688 1 79 44 ASN B O 1
ATOM 5444 N N . GLN B 1 45 ? 17.922 20.859 -29.625 1 83.69 45 GLN B N 1
ATOM 5445 C CA . GLN B 1 45 ? 18.734 20.25 -30.672 1 83.69 45 GLN B CA 1
ATOM 5446 C C . GLN B 1 45 ? 17.953 20.094 -31.969 1 83.69 45 GLN B C 1
ATOM 5448 O O . GLN B 1 45 ? 16.719 20.047 -31.953 1 83.69 45 GLN B O 1
ATOM 5453 N N . PRO B 1 46 ? 18.672 20.219 -33.031 1 87.5 46 PRO B N 1
ATOM 5454 C CA . PRO B 1 46 ? 17.984 19.969 -34.312 1 87.5 46 PRO B CA 1
ATOM 5455 C C . PRO B 1 46 ? 17.375 18.562 -34.375 1 87.5 46 PRO B C 1
ATOM 5457 O O . PRO B 1 46 ? 17.75 17.688 -33.594 1 87.5 46 PRO B O 1
ATOM 5460 N N . PHE B 1 47 ? 16.438 18.312 -35.25 1 88.94 47 PHE B N 1
ATOM 5461 C CA . PHE B 1 47 ? 15.625 17.109 -35.312 1 88.94 47 PHE B CA 1
ATOM 5462 C C . PHE B 1 47 ? 16.5 15.883 -35.531 1 88.94 47 PHE B C 1
ATOM 5464 O O . PHE B 1 47 ? 16.312 14.852 -34.875 1 88.94 47 PHE B O 1
ATOM 5471 N N . ALA B 1 48 ? 17.406 15.953 -36.469 1 88.88 48 ALA B N 1
ATOM 5472 C CA . ALA B 1 48 ? 18.281 14.82 -36.781 1 88.88 48 ALA B CA 1
ATOM 5473 C C . ALA B 1 48 ? 19.109 14.438 -35.562 1 88.88 48 ALA B C 1
ATOM 5475 O O . ALA B 1 48 ? 19.297 13.25 -35.281 1 88.88 48 ALA B O 1
ATOM 5476 N N . ARG B 1 49 ? 19.578 15.336 -34.938 1 89 49 ARG B N 1
ATOM 5477 C CA . ARG B 1 49 ? 20.375 15.094 -33.719 1 89 49 ARG B CA 1
ATOM 5478 C C . ARG B 1 49 ? 19.516 14.586 -32.594 1 89 49 ARG B C 1
ATOM 5480 O O . ARG B 1 49 ? 19.969 13.758 -31.781 1 89 49 ARG B O 1
ATOM 5487 N N . LYS B 1 50 ? 18.312 15.102 -32.5 1 89.25 50 LYS B N 1
ATOM 5488 C CA . LYS B 1 50 ? 17.375 14.625 -31.5 1 89.25 50 LYS B CA 1
ATOM 5489 C C . LYS B 1 50 ? 17.094 13.133 -31.656 1 89.25 50 LYS B C 1
ATOM 5491 O O . LYS B 1 50 ? 17.031 12.398 -30.672 1 89.25 50 LYS B O 1
ATOM 5496 N N . LEU B 1 51 ? 16.922 12.742 -32.875 1 89.31 51 LEU B N 1
ATOM 5497 C CA . LEU B 1 51 ? 16.656 11.336 -33.188 1 89.31 51 LEU B CA 1
ATOM 5498 C C . LEU B 1 51 ? 17.859 10.469 -32.812 1 89.31 51 LEU B C 1
ATOM 5500 O O . LEU B 1 51 ? 17.703 9.359 -32.312 1 89.31 51 LEU B O 1
ATOM 5504 N N . TRP B 1 52 ? 19.016 11 -33.156 1 89.38 52 TRP B N 1
ATOM 5505 C CA . TRP B 1 52 ? 20.234 10.266 -32.844 1 89.38 52 TRP B CA 1
ATOM 5506 C C . TRP B 1 52 ? 20.453 10.141 -31.344 1 89.38 52 TRP B C 1
ATOM 5508 O O . TRP B 1 52 ? 20.812 9.07 -30.844 1 89.38 52 TRP B O 1
ATOM 5518 N N . LEU B 1 53 ? 20.156 11.18 -30.672 1 87.75 53 LEU B N 1
ATOM 5519 C CA . LEU B 1 53 ? 20.297 11.164 -29.219 1 87.75 53 LEU B CA 1
ATOM 5520 C C . LEU B 1 53 ? 19.25 10.266 -28.578 1 87.75 53 LEU B C 1
ATOM 5522 O O . LEU B 1 53 ? 19.531 9.602 -27.578 1 87.75 53 LEU B O 1
ATOM 5526 N N . ALA B 1 54 ? 18.094 10.289 -29.188 1 87.06 54 ALA B N 1
ATOM 5527 C CA . ALA B 1 54 ? 17.031 9.398 -28.703 1 87.06 54 ALA B CA 1
ATOM 5528 C C . ALA B 1 54 ? 17.422 7.934 -28.906 1 87.06 54 ALA B C 1
ATOM 5530 O O . ALA B 1 54 ? 17.172 7.098 -28.031 1 87.06 54 ALA B O 1
ATOM 5531 N N . LEU B 1 55 ? 18.016 7.672 -30.016 1 87.5 55 LEU B N 1
ATOM 5532 C CA . LEU B 1 55 ? 18.453 6.312 -30.297 1 87.5 55 LEU B CA 1
ATOM 5533 C C . LEU B 1 55 ? 19.547 5.879 -29.328 1 87.5 55 LEU B C 1
ATOM 5535 O O . LEU B 1 55 ? 19.547 4.738 -28.859 1 87.5 55 LEU B O 1
ATOM 5539 N N . GLN B 1 56 ? 20.391 6.773 -29.031 1 86.94 56 GLN B N 1
ATOM 5540 C CA . GLN B 1 56 ? 21.469 6.492 -28.078 1 86.94 56 GLN B CA 1
ATOM 5541 C C . GLN B 1 56 ? 20.922 6.266 -26.672 1 86.94 56 GLN B C 1
ATOM 5543 O O . GLN B 1 56 ? 21.484 5.484 -25.906 1 86.94 56 GLN B O 1
ATOM 5548 N N . TYR B 1 57 ? 19.859 6.957 -26.469 1 84.25 57 TYR B N 1
ATOM 5549 C CA . TYR B 1 57 ? 19.25 6.816 -25.141 1 84.25 57 TYR B CA 1
ATOM 5550 C C . TYR B 1 57 ? 18.609 5.441 -24.984 1 84.25 57 TYR B C 1
ATOM 5552 O O . TYR B 1 57 ? 18.766 4.789 -23.953 1 84.25 57 TYR B O 1
ATOM 5560 N N . PHE B 1 58 ? 18 4.93 -26.031 1 84.94 58 PHE B N 1
ATOM 5561 C CA . PHE B 1 58 ? 17.266 3.666 -25.953 1 84.94 58 PHE B CA 1
ATOM 5562 C C . PHE B 1 58 ? 18.203 2.488 -26.203 1 84.94 58 PHE B C 1
ATOM 5564 O O . PHE B 1 58 ? 17.984 1.39 -25.688 1 84.94 58 PHE B O 1
ATOM 5571 N N . ILE B 1 59 ? 19.234 2.775 -27.031 1 91.44 59 ILE B N 1
ATOM 5572 C CA . ILE B 1 59 ? 20.219 1.745 -27.359 1 91.44 59 ILE B CA 1
ATOM 5573 C C . ILE B 1 59 ? 21.625 2.262 -27.078 1 91.44 59 ILE B C 1
ATOM 5575 O O . ILE B 1 59 ? 22.328 2.715 -28 1 91.44 59 ILE B O 1
ATOM 5579 N N . PRO B 1 60 ? 22.109 2.014 -25.938 1 89.94 60 PRO B N 1
ATOM 5580 C CA . PRO B 1 60 ? 23.344 2.613 -25.453 1 89.94 60 PRO B CA 1
ATOM 5581 C C . PRO B 1 60 ? 24.578 2.166 -26.25 1 89.94 60 PRO B C 1
ATOM 5583 O O . PRO B 1 60 ? 25.609 2.826 -26.203 1 89.94 60 PRO B O 1
ATOM 5586 N N . ILE B 1 61 ? 24.531 1.064 -26.984 1 91 61 ILE B N 1
ATOM 5587 C CA . ILE B 1 61 ? 25.656 0.585 -27.766 1 91 61 ILE B CA 1
ATOM 5588 C C . ILE B 1 61 ? 26.094 1.652 -28.766 1 91 61 ILE B C 1
ATOM 5590 O O . ILE B 1 61 ? 27.281 1.781 -29.078 1 91 61 ILE B O 1
ATOM 5594 N N . PHE B 1 62 ? 25.203 2.463 -29.203 1 91.69 62 PHE B N 1
ATOM 5595 C CA . PHE B 1 62 ? 25.5 3.494 -30.188 1 91.69 62 PHE B CA 1
ATOM 5596 C C . PHE B 1 62 ? 26.234 4.668 -29.547 1 91.69 62 PHE B C 1
ATOM 5598 O O . PHE B 1 62 ? 26.828 5.492 -30.25 1 91.69 62 PHE B O 1
ATOM 5605 N N . ASP B 1 63 ? 26.172 4.723 -28.281 1 88.62 63 ASP B N 1
ATOM 5606 C CA . ASP B 1 63 ? 26.859 5.793 -27.578 1 88.62 63 ASP B CA 1
ATOM 5607 C C . ASP B 1 63 ? 28.297 5.402 -27.25 1 88.62 63 ASP B C 1
ATOM 5609 O O . ASP B 1 63 ? 29.234 6.145 -27.578 1 88.62 63 ASP B O 1
ATOM 5613 N N . TRP B 1 64 ? 28.562 4.207 -26.688 1 89.56 64 TRP B N 1
ATOM 5614 C CA . TRP B 1 64 ? 29.906 3.871 -26.203 1 89.56 64 TRP B CA 1
ATOM 5615 C C . TRP B 1 64 ? 30.703 3.15 -27.281 1 89.56 64 TRP B C 1
ATOM 5617 O O . TRP B 1 64 ? 31.938 3.193 -27.266 1 89.56 64 TRP B O 1
ATOM 5627 N N . LEU B 1 65 ? 30.125 2.48 -28.312 1 91.88 65 LEU B N 1
ATOM 5628 C CA . LEU B 1 65 ? 30.844 1.7 -29.312 1 91.88 65 LEU B CA 1
ATOM 5629 C C . LEU B 1 65 ? 31.766 2.594 -30.141 1 91.88 65 LEU B C 1
ATOM 5631 O O . LEU B 1 65 ? 32.906 2.227 -30.422 1 91.88 65 LEU B O 1
ATOM 5635 N N . PRO B 1 66 ? 31.234 3.795 -30.516 1 91.44 66 PRO B N 1
ATOM 5636 C CA . PRO B 1 66 ? 32.094 4.668 -31.297 1 91.44 66 PRO B CA 1
ATOM 5637 C C . PRO B 1 66 ? 33.312 5.168 -30.516 1 91.44 66 PRO B C 1
ATOM 5639 O O . PRO B 1 66 ? 34.344 5.539 -31.094 1 91.44 66 PRO B O 1
ATOM 5642 N N . ARG B 1 67 ? 33.25 5.156 -29.266 1 92.06 67 ARG B N 1
ATOM 5643 C CA . ARG B 1 67 ? 34.344 5.625 -28.406 1 92.06 67 ARG B CA 1
ATOM 5644 C C . ARG B 1 67 ? 35.156 4.457 -27.859 1 92.06 67 ARG B C 1
ATOM 5646 O O . ARG B 1 67 ? 36.031 4.645 -27 1 92.06 67 ARG B O 1
ATOM 5653 N N . TYR B 1 68 ? 34.938 3.318 -28.422 1 93.69 68 TYR B N 1
ATOM 5654 C CA . TYR B 1 68 ? 35.562 2.096 -27.938 1 93.69 68 TYR B CA 1
ATOM 5655 C C . TYR B 1 68 ? 37 2.012 -28.422 1 93.69 68 TYR B C 1
ATOM 5657 O O . TYR B 1 68 ? 37.281 2.191 -29.609 1 93.69 68 TYR B O 1
ATOM 5665 N N . THR B 1 69 ? 37.969 1.893 -27.516 1 95.62 69 THR B N 1
ATOM 5666 C CA . THR B 1 69 ? 39.406 1.879 -27.812 1 95.62 69 THR B CA 1
ATOM 5667 C C . THR B 1 69 ? 39.969 0.469 -27.672 1 95.62 69 THR B C 1
ATOM 5669 O O . THR B 1 69 ? 39.312 -0.424 -27.141 1 95.62 69 THR B O 1
ATOM 5672 N N . LEU B 1 70 ? 41.188 0.25 -28.094 1 96.06 70 LEU B N 1
ATOM 5673 C CA . LEU B 1 70 ? 41.844 -1.043 -28.016 1 96.06 70 LEU B CA 1
ATOM 5674 C C . LEU B 1 70 ? 42.188 -1.388 -26.562 1 96.06 70 LEU B C 1
ATOM 5676 O O . LEU B 1 70 ? 42.188 -2.559 -26.188 1 96.06 70 LEU B O 1
ATOM 5680 N N . GLU B 1 71 ? 42.438 -0.364 -25.844 1 95.62 71 GLU B N 1
ATOM 5681 C CA . GLU B 1 71 ? 42.719 -0.577 -24.422 1 95.62 71 GLU B CA 1
ATOM 5682 C C . GLU B 1 71 ? 41.5 -1.133 -23.703 1 95.62 71 GLU B C 1
ATOM 5684 O O . GLU B 1 71 ? 41.594 -2.012 -22.859 1 95.62 71 GLU B O 1
ATOM 5689 N N . PHE B 1 72 ? 40.344 -0.589 -24.109 1 96.38 72 PHE B N 1
ATOM 5690 C CA . PHE B 1 72 ? 39.094 -1.085 -23.547 1 96.38 72 PHE B CA 1
ATOM 5691 C C . PHE B 1 72 ? 38.844 -2.527 -23.969 1 96.38 72 PHE B C 1
ATOM 5693 O O . PHE B 1 72 ? 38.375 -3.34 -23.172 1 96.38 72 PHE B O 1
ATOM 5700 N N . PHE B 1 73 ? 39.219 -2.863 -25.141 1 96.94 73 PHE B N 1
ATOM 5701 C CA . PHE B 1 73 ? 39 -4.211 -25.641 1 96.94 73 PHE B CA 1
ATOM 5702 C C . PHE B 1 73 ? 39.875 -5.223 -24.906 1 96.94 73 PHE B C 1
ATOM 5704 O O . PHE B 1 73 ? 39.406 -6.312 -24.562 1 96.94 73 PHE B O 1
ATOM 5711 N N . LYS B 1 74 ? 41.062 -4.898 -24.688 1 96.94 74 LYS B N 1
ATOM 5712 C CA . LYS B 1 74 ? 41.938 -5.801 -23.953 1 96.94 74 LYS B CA 1
ATOM 5713 C C . LYS B 1 74 ? 41.406 -6.09 -22.562 1 96.94 74 LYS B C 1
ATOM 5715 O O . LYS B 1 74 ? 41.406 -7.242 -22.125 1 96.94 74 LYS B O 1
ATOM 5720 N N . ALA B 1 75 ? 41 -5.047 -21.938 1 96.62 75 ALA B N 1
ATOM 5721 C CA . ALA B 1 75 ? 40.438 -5.188 -20.594 1 96.62 75 ALA B CA 1
ATOM 5722 C C . ALA B 1 75 ? 39.156 -6.012 -20.609 1 96.62 75 ALA B C 1
ATOM 5724 O O . ALA B 1 75 ? 39 -6.922 -19.797 1 96.62 75 ALA B O 1
ATOM 5725 N N . ASP B 1 76 ? 38.312 -5.703 -21.547 1 97.38 76 ASP B N 1
ATOM 5726 C CA . ASP B 1 76 ? 37 -6.391 -21.641 1 97.38 76 ASP B CA 1
ATOM 5727 C C . ASP B 1 76 ? 37.188 -7.832 -22.109 1 97.38 76 ASP B C 1
ATOM 5729 O O . ASP B 1 76 ? 36.406 -8.703 -21.75 1 97.38 76 ASP B O 1
ATOM 5733 N N . LEU B 1 77 ? 38.219 -8.086 -22.875 1 97.44 77 LEU B N 1
ATOM 5734 C CA . LEU B 1 77 ? 38.5 -9.438 -23.312 1 97.44 77 LEU B CA 1
ATOM 5735 C C . LEU B 1 77 ? 38.906 -10.32 -22.125 1 97.44 77 LEU B C 1
ATOM 5737 O O . LEU B 1 77 ? 38.375 -11.43 -21.984 1 97.44 77 LEU B O 1
ATOM 5741 N N . ILE B 1 78 ? 39.75 -9.797 -21.312 1 96.12 78 ILE B N 1
ATOM 5742 C CA . ILE B 1 78 ? 40.188 -10.539 -20.125 1 96.12 78 ILE B CA 1
ATOM 5743 C C . ILE B 1 78 ? 39 -10.773 -19.188 1 96.12 78 ILE B C 1
ATOM 5745 O O . ILE B 1 78 ? 38.812 -11.883 -18.703 1 96.12 78 ILE B O 1
ATOM 5749 N N . SER B 1 79 ? 38.281 -9.727 -18.969 1 96.56 79 SER B N 1
ATOM 5750 C CA . SER B 1 79 ? 37.125 -9.828 -18.094 1 96.56 79 SER B CA 1
ATOM 5751 C C . SER B 1 79 ? 36.094 -10.789 -18.656 1 96.56 79 SER B C 1
ATOM 5753 O O . SER B 1 79 ? 35.531 -11.617 -17.922 1 96.56 79 SER B O 1
ATOM 5755 N N . GLY B 1 80 ? 35.812 -10.68 -19.922 1 96.81 80 GLY B N 1
ATOM 5756 C CA . GLY B 1 80 ? 34.812 -11.531 -20.578 1 96.81 80 GLY B CA 1
ATOM 5757 C C . GLY B 1 80 ? 35.188 -13.008 -20.516 1 96.81 80 GLY B C 1
ATOM 5758 O O . GLY B 1 80 ? 34.312 -13.852 -20.25 1 96.81 80 GLY B O 1
ATOM 5759 N N . ILE B 1 81 ? 36.406 -13.32 -20.688 1 95.62 81 ILE B N 1
ATOM 5760 C CA . ILE B 1 81 ? 36.875 -14.703 -20.625 1 95.62 81 ILE B CA 1
ATOM 5761 C C . ILE B 1 81 ? 36.781 -15.219 -19.188 1 95.62 81 ILE B C 1
ATOM 5763 O O . ILE B 1 81 ? 36.438 -16.375 -18.953 1 95.62 81 ILE B O 1
ATOM 5767 N N . THR B 1 82 ? 37.125 -14.312 -18.344 1 95.06 82 THR B N 1
ATOM 5768 C CA . THR B 1 82 ? 37.062 -14.68 -16.938 1 95.06 82 THR B CA 1
ATOM 5769 C C . THR B 1 82 ? 35.656 -15.039 -16.516 1 95.06 82 THR B C 1
ATOM 5771 O O . THR B 1 82 ? 35.438 -16.062 -15.883 1 95.06 82 THR B O 1
ATOM 5774 N N . ILE B 1 83 ? 34.719 -14.219 -16.891 1 95.5 83 ILE B N 1
ATOM 5775 C CA . ILE B 1 83 ? 33.344 -14.484 -16.438 1 95.5 83 ILE B CA 1
ATOM 5776 C C . ILE B 1 83 ? 32.75 -15.633 -17.25 1 95.5 83 ILE B C 1
ATOM 5778 O O . ILE B 1 83 ? 31.812 -16.297 -16.812 1 95.5 83 ILE B O 1
ATOM 5782 N N . ALA B 1 84 ? 33.25 -15.914 -18.438 1 95.81 84 ALA B N 1
ATOM 5783 C CA . ALA B 1 84 ? 32.844 -17.094 -19.203 1 95.81 84 ALA B CA 1
ATOM 5784 C C . ALA B 1 84 ? 33.188 -18.375 -18.453 1 95.81 84 ALA B C 1
ATOM 5786 O O . ALA B 1 84 ? 32.438 -19.359 -18.5 1 95.81 84 ALA B O 1
ATOM 5787 N N . SER B 1 85 ? 34.25 -18.375 -17.812 1 92.5 85 SER B N 1
ATOM 5788 C CA . SER B 1 85 ? 34.688 -19.547 -17.047 1 92.5 85 SER B CA 1
ATOM 5789 C C . SER B 1 85 ? 33.719 -19.844 -15.914 1 92.5 85 SER B C 1
ATOM 5791 O O . SER B 1 85 ? 33.625 -21 -15.477 1 92.5 85 SER B O 1
ATOM 5793 N N . LEU B 1 86 ? 33 -18.875 -15.477 1 92 86 LEU B N 1
ATOM 5794 C CA . LEU B 1 86 ? 31.984 -19.047 -14.461 1 92 86 LEU B CA 1
ATOM 5795 C C . LEU B 1 86 ? 30.641 -19.375 -15.094 1 92 86 LEU B C 1
ATOM 5797 O O . LEU B 1 86 ? 29.875 -20.172 -14.562 1 92 86 LEU B O 1
ATOM 5801 N N . ALA B 1 87 ? 30.375 -18.719 -16.188 1 94.5 87 ALA B N 1
ATOM 5802 C CA . ALA B 1 87 ? 29.078 -18.781 -16.844 1 94.5 87 ALA B CA 1
ATOM 5803 C C . ALA B 1 87 ? 28.75 -20.188 -17.328 1 94.5 87 ALA B C 1
ATOM 5805 O O . ALA B 1 87 ? 27.609 -20.641 -17.234 1 94.5 87 ALA B O 1
ATOM 5806 N N . VAL B 1 88 ? 29.719 -20.891 -17.797 1 93.81 88 VAL B N 1
ATOM 5807 C CA . VAL B 1 88 ? 29.5 -22.203 -18.406 1 93.81 88 VAL B CA 1
ATOM 5808 C C . VAL B 1 88 ? 29.078 -23.203 -17.328 1 93.81 88 VAL B C 1
ATOM 5810 O O . VAL B 1 88 ? 27.984 -23.766 -17.391 1 93.81 88 VAL B O 1
ATOM 5813 N N . PRO B 1 89 ? 29.922 -23.359 -16.297 1 92.5 89 PRO B N 1
ATOM 5814 C CA . PRO B 1 89 ? 29.5 -24.312 -15.281 1 92.5 89 PRO B CA 1
ATOM 5815 C C . PRO B 1 89 ? 28.234 -23.875 -14.547 1 92.5 89 PRO B C 1
ATOM 5817 O O . PRO B 1 89 ? 27.359 -24.703 -14.258 1 92.5 89 PRO B O 1
ATOM 5820 N N . GLN B 1 90 ? 28.047 -22.641 -14.242 1 92.06 90 GLN B N 1
ATOM 5821 C CA . GLN B 1 90 ? 26.875 -22.141 -13.539 1 92.06 90 GLN B CA 1
ATOM 5822 C C . GLN B 1 90 ? 25.609 -22.297 -14.398 1 92.06 90 GLN B C 1
ATOM 5824 O O . GLN B 1 90 ? 24.547 -22.609 -13.883 1 92.06 90 GLN B O 1
ATOM 5829 N N . GLY B 1 91 ? 25.781 -22.016 -15.656 1 93.56 91 GLY B N 1
ATOM 5830 C CA . GLY B 1 91 ? 24.656 -22.203 -16.547 1 93.56 91 GLY B CA 1
ATOM 5831 C C . GLY B 1 91 ? 24.109 -23.609 -16.547 1 93.56 91 GLY B C 1
ATOM 5832 O O . GLY B 1 91 ? 22.891 -23.812 -16.453 1 93.56 91 GLY B O 1
ATOM 5833 N N . ILE B 1 92 ? 24.969 -24.562 -16.562 1 91.44 92 ILE B N 1
ATOM 5834 C CA . ILE B 1 92 ? 24.594 -25.969 -16.562 1 91.44 92 ILE B CA 1
ATOM 5835 C C . ILE B 1 92 ? 23.953 -26.328 -15.211 1 91.44 92 ILE B C 1
ATOM 5837 O O . ILE B 1 92 ? 22.906 -26.969 -15.164 1 91.44 92 ILE B O 1
ATOM 5841 N N . SER B 1 93 ? 24.562 -25.828 -14.203 1 91.62 93 SER B N 1
ATOM 5842 C CA . SER B 1 93 ? 24.109 -26.141 -12.852 1 91.62 93 SER B CA 1
ATOM 5843 C C . SER B 1 93 ? 22.719 -25.562 -12.586 1 91.62 93 SER B C 1
ATOM 5845 O O . SER B 1 93 ? 21.859 -26.25 -12.023 1 91.62 93 SER B O 1
ATOM 5847 N N . TYR B 1 94 ? 22.484 -24.375 -12.977 1 94.06 94 TYR B N 1
ATOM 5848 C CA . TYR B 1 94 ? 21.219 -23.703 -12.68 1 94.06 94 TYR B CA 1
ATOM 5849 C C . TYR B 1 94 ? 20.094 -24.25 -13.555 1 94.06 94 TYR B C 1
ATOM 5851 O O . TYR B 1 94 ? 18.938 -24.312 -13.125 1 94.06 94 TYR B O 1
ATOM 5859 N N . ALA B 1 95 ? 20.453 -24.656 -14.766 1 94.5 95 ALA B N 1
ATOM 5860 C CA . ALA B 1 95 ? 19.438 -25.328 -15.594 1 94.5 95 ALA B CA 1
ATOM 5861 C C . ALA B 1 95 ? 18.953 -26.609 -14.922 1 94.5 95 ALA B C 1
ATOM 5863 O O . ALA B 1 95 ? 17.75 -26.906 -14.953 1 94.5 95 ALA B O 1
ATOM 5864 N N . ASN B 1 96 ? 19.891 -27.297 -14.352 1 90.31 96 ASN B N 1
ATOM 5865 C CA . ASN B 1 96 ? 19.516 -28.484 -13.609 1 90.31 96 ASN B CA 1
ATOM 5866 C C . ASN B 1 96 ? 18.625 -28.156 -12.414 1 90.31 96 ASN B C 1
ATOM 5868 O O . ASN B 1 96 ? 17.703 -28.906 -12.094 1 90.31 96 ASN B O 1
ATOM 5872 N N . LEU B 1 97 ? 18.953 -27.109 -11.789 1 89.62 97 LEU B N 1
ATOM 5873 C CA . LEU B 1 97 ? 18.156 -26.656 -10.656 1 89.62 97 LEU B CA 1
ATOM 5874 C C . LEU B 1 97 ? 16.734 -26.297 -11.094 1 89.62 97 LEU B C 1
ATOM 5876 O O . LEU B 1 97 ? 15.789 -26.469 -10.328 1 89.62 97 LEU B O 1
ATOM 5880 N N . ALA B 1 98 ? 16.594 -25.859 -12.305 1 93.94 98 ALA B N 1
ATOM 5881 C CA . ALA B 1 98 ? 15.289 -25.5 -12.867 1 93.94 98 ALA B CA 1
ATOM 5882 C C . ALA B 1 98 ? 14.602 -26.719 -13.484 1 93.94 98 ALA B C 1
ATOM 5884 O O . ALA B 1 98 ? 13.5 -26.594 -14.031 1 93.94 98 ALA B O 1
ATOM 5885 N N . SER B 1 99 ? 15.258 -27.875 -13.453 1 92.75 99 SER B N 1
ATOM 5886 C CA . SER B 1 99 ? 14.766 -29.109 -14.062 1 92.75 99 SER B CA 1
ATOM 5887 C C . SER B 1 99 ? 14.648 -28.984 -15.578 1 92.75 99 SER B C 1
ATOM 5889 O O . SER B 1 99 ? 13.672 -29.438 -16.172 1 92.75 99 SER B O 1
ATOM 5891 N N . LEU B 1 100 ? 15.586 -28.281 -16.109 1 94.81 100 LEU B N 1
ATOM 5892 C CA . LEU B 1 100 ? 15.688 -28.109 -17.562 1 94.81 100 LEU B CA 1
ATOM 5893 C C . LEU B 1 100 ? 16.922 -28.812 -18.094 1 94.81 100 LEU B C 1
ATOM 5895 O O . LEU B 1 100 ? 17.859 -29.094 -17.344 1 94.81 100 LEU B O 1
ATOM 5899 N N . PRO B 1 101 ? 16.875 -29.141 -19.359 1 93.25 101 PRO B N 1
ATOM 5900 C CA . PRO B 1 101 ? 18.109 -29.703 -19.922 1 93.25 101 PRO B CA 1
ATOM 5901 C C . PRO B 1 101 ? 19.297 -28.75 -19.781 1 93.25 101 PRO B C 1
ATOM 5903 O O . PRO B 1 101 ? 19.156 -27.547 -20 1 93.25 101 PRO B O 1
ATOM 5906 N N . PRO B 1 102 ? 20.422 -29.266 -19.406 1 92.56 102 PRO B N 1
ATOM 5907 C CA . PRO B 1 102 ? 21.609 -28.453 -19.125 1 92.56 102 PRO B CA 1
ATOM 5908 C C . PRO B 1 102 ? 21.969 -27.531 -20.297 1 92.56 102 PRO B C 1
ATOM 5910 O O . PRO B 1 102 ? 22.469 -26.438 -20.078 1 92.56 102 PRO B O 1
ATOM 5913 N N . ILE B 1 103 ? 21.672 -27.891 -21.484 1 94.19 103 ILE B N 1
ATOM 5914 C CA . ILE B 1 103 ? 22.062 -27.125 -22.656 1 94.19 103 ILE B CA 1
ATOM 5915 C C . ILE B 1 103 ? 21.328 -25.797 -22.672 1 94.19 103 ILE B C 1
ATOM 5917 O O . ILE B 1 103 ? 21.844 -24.797 -23.188 1 94.19 103 ILE B O 1
ATOM 5921 N N . ILE B 1 104 ? 20.141 -25.75 -22.109 1 95.44 104 ILE B N 1
ATOM 5922 C CA . ILE B 1 104 ? 19.328 -24.531 -22.062 1 95.44 104 ILE B CA 1
ATOM 5923 C C . ILE B 1 104 ? 20.047 -23.484 -21.219 1 95.44 104 ILE B C 1
ATOM 5925 O O . ILE B 1 104 ? 19.953 -22.281 -21.5 1 95.44 104 ILE B O 1
ATOM 5929 N N . GLY B 1 105 ? 20.734 -23.922 -20.172 1 95.25 105 GLY B N 1
ATOM 5930 C CA . GLY B 1 105 ? 21.531 -23.016 -19.375 1 95.25 105 GLY B CA 1
ATOM 5931 C C . GLY B 1 105 ? 22.641 -22.344 -20.172 1 95.25 105 GLY B C 1
ATOM 5932 O O . GLY B 1 105 ? 22.922 -21.156 -19.969 1 95.25 105 GLY B O 1
ATOM 5933 N N . LEU B 1 106 ? 23.25 -23.078 -21.047 1 95.06 106 LEU B N 1
ATOM 5934 C CA . LEU B 1 106 ? 24.297 -22.531 -21.891 1 95.06 106 LEU B CA 1
ATOM 5935 C C . LEU B 1 106 ? 23.734 -21.578 -22.938 1 95.06 106 LEU B C 1
ATOM 5937 O O . LEU B 1 106 ? 24.297 -20.516 -23.188 1 95.06 106 LEU B O 1
ATOM 5941 N N . TYR B 1 107 ? 22.578 -22 -23.5 1 96.94 107 TYR B N 1
ATOM 5942 C CA . TYR B 1 107 ? 21.906 -21.094 -24.438 1 96.94 107 TYR B CA 1
ATOM 5943 C C . TYR B 1 107 ? 21.609 -19.75 -23.781 1 96.94 107 TYR B C 1
ATOM 5945 O O . TYR B 1 107 ? 21.734 -18.703 -24.422 1 96.94 107 TYR B O 1
ATOM 5953 N N . SER B 1 108 ? 21.297 -19.781 -22.5 1 97.56 108 SER B N 1
ATOM 5954 C CA . SER B 1 108 ? 20.891 -18.594 -21.75 1 97.56 108 SER B CA 1
ATOM 5955 C C . SER B 1 108 ? 22.094 -17.719 -21.406 1 97.56 108 SER B C 1
ATOM 5957 O O . SER B 1 108 ? 21.938 -16.562 -21.031 1 97.56 108 SER B O 1
ATOM 5959 N N . SER B 1 109 ? 23.266 -18.234 -21.531 1 96.19 109 SER B N 1
ATOM 5960 C CA . SER B 1 109 ? 24.484 -17.469 -21.297 1 96.19 109 SER B CA 1
ATOM 5961 C C . SER B 1 109 ? 25.062 -16.953 -22.609 1 96.19 109 SER B C 1
ATOM 5963 O O . SER B 1 109 ? 26.094 -16.281 -22.625 1 96.19 109 SER B O 1
ATOM 5965 N N . PHE B 1 110 ? 24.359 -17.203 -23.703 1 96.94 110 PHE B N 1
ATOM 5966 C CA . PHE B 1 110 ? 24.844 -16.781 -25.016 1 96.94 110 PHE B CA 1
ATOM 5967 C C . PHE B 1 110 ? 24.047 -15.586 -25.531 1 96.94 110 PHE B C 1
ATOM 5969 O O . PHE B 1 110 ? 24.547 -14.469 -25.547 1 96.94 110 PHE B O 1
ATOM 5976 N N . VAL B 1 111 ? 22.75 -15.68 -25.641 1 97.56 111 VAL B N 1
ATOM 5977 C CA . VAL B 1 111 ? 21.953 -14.695 -26.375 1 97.56 111 VAL B CA 1
ATOM 5978 C C . VAL B 1 111 ? 21.609 -13.531 -25.453 1 97.56 111 VAL B C 1
ATOM 5980 O O . VAL B 1 111 ? 21.828 -12.367 -25.812 1 97.56 111 VAL B O 1
ATOM 5983 N N . PRO B 1 112 ? 21.094 -13.773 -24.281 1 97.94 112 PRO B N 1
ATOM 5984 C CA . PRO B 1 112 ? 20.641 -12.656 -23.453 1 97.94 112 PRO B CA 1
ATOM 5985 C C . PRO B 1 112 ? 21.766 -11.68 -23.109 1 97.94 112 PRO B C 1
ATOM 5987 O O . PRO B 1 112 ? 21.578 -10.461 -23.219 1 97.94 112 PRO B O 1
ATOM 5990 N N . PRO B 1 113 ? 22.984 -12.148 -22.781 1 97.69 113 PRO B N 1
ATOM 5991 C CA . PRO B 1 113 ? 24.062 -11.18 -22.5 1 97.69 113 PRO B CA 1
ATOM 5992 C C . PRO B 1 113 ? 24.375 -10.297 -23.703 1 97.69 113 PRO B C 1
ATOM 5994 O O . PRO B 1 113 ? 24.766 -9.133 -23.531 1 97.69 113 PRO B O 1
ATOM 5997 N N . MET B 1 114 ? 24.203 -10.805 -24.875 1 96.88 114 MET B N 1
ATOM 5998 C CA . MET B 1 114 ? 24.453 -10.016 -26.078 1 96.88 114 MET B CA 1
ATOM 5999 C C . MET B 1 114 ? 23.422 -8.891 -26.203 1 96.88 114 MET B C 1
ATOM 6001 O O . MET B 1 114 ? 23.781 -7.758 -26.547 1 96.88 114 MET B O 1
ATOM 6005 N N . ILE B 1 115 ? 22.234 -9.227 -25.938 1 97.06 115 ILE B N 1
ATOM 6006 C CA . ILE B 1 115 ? 21.156 -8.234 -26.016 1 97.06 115 ILE B CA 1
ATOM 6007 C C . ILE B 1 115 ? 21.359 -7.184 -24.922 1 97.06 115 ILE B C 1
ATOM 6009 O O . ILE B 1 115 ? 21.188 -5.984 -25.172 1 97.06 115 ILE B O 1
ATOM 6013 N N . TYR B 1 116 ? 21.703 -7.617 -23.766 1 97.31 116 TYR B N 1
ATOM 6014 C CA . TYR B 1 116 ? 21.922 -6.684 -22.672 1 97.31 116 TYR B CA 1
ATOM 6015 C C . TYR B 1 116 ? 23.062 -5.723 -22.984 1 97.31 116 TYR B C 1
ATOM 6017 O O . TYR B 1 116 ? 22.984 -4.535 -22.672 1 97.31 116 TYR B O 1
ATOM 6025 N N . ALA B 1 117 ? 24.125 -6.23 -23.531 1 96.31 117 ALA B N 1
ATOM 6026 C CA . ALA B 1 117 ? 25.281 -5.391 -23.859 1 96.31 117 ALA B CA 1
ATOM 6027 C C . ALA B 1 117 ? 24.891 -4.254 -24.797 1 96.31 117 ALA B C 1
ATOM 6029 O O . ALA B 1 117 ? 25.484 -3.174 -24.766 1 96.31 117 ALA B O 1
ATOM 6030 N N . MET B 1 118 ? 23.875 -4.5 -25.547 1 95.06 118 MET B N 1
ATOM 6031 C CA . MET B 1 118 ? 23.422 -3.484 -26.484 1 95.06 118 MET B CA 1
ATOM 6032 C C . MET B 1 118 ? 22.484 -2.486 -25.812 1 95.06 118 MET B C 1
ATOM 6034 O O . MET B 1 118 ? 22.484 -1.302 -26.156 1 95.06 118 MET B O 1
ATOM 6038 N N . MET B 1 119 ? 21.766 -2.971 -24.875 1 94.5 119 MET B N 1
ATOM 6039 C CA . MET B 1 119 ? 20.656 -2.156 -24.375 1 94.5 119 MET B CA 1
ATOM 6040 C C . MET B 1 119 ? 20.922 -1.676 -22.953 1 94.5 119 MET B C 1
ATOM 6042 O O . MET B 1 119 ? 20.344 -0.691 -22.516 1 94.5 119 MET B O 1
ATOM 6046 N N . GLY B 1 120 ? 21.734 -2.303 -22.25 1 92.75 120 GLY B N 1
ATOM 6047 C CA . GLY B 1 120 ? 21.953 -1.993 -20.844 1 92.75 120 GLY B CA 1
ATOM 6048 C C . GLY B 1 120 ? 22.734 -0.713 -20.641 1 92.75 120 GLY B C 1
ATOM 6049 O O . GLY B 1 120 ? 23.516 -0.302 -21.516 1 92.75 120 GLY B O 1
ATOM 6050 N N . SER B 1 121 ? 22.516 -0.073 -19.469 1 90.38 121 SER B N 1
ATOM 6051 C CA . SER B 1 121 ? 23.219 1.16 -19.141 1 90.38 121 SER B CA 1
ATOM 6052 C C . SER B 1 121 ? 24.438 0.885 -18.25 1 90.38 121 SER B C 1
ATOM 6054 O O . SER B 1 121 ? 25.359 1.697 -18.188 1 90.38 121 SER B O 1
ATOM 6056 N N . SER B 1 122 ? 24.453 -0.243 -17.656 1 93.81 122 SER B N 1
ATOM 6057 C CA . SER B 1 122 ? 25.562 -0.569 -16.75 1 93.81 122 SER B CA 1
ATOM 6058 C C . SER B 1 122 ? 26.75 -1.118 -17.531 1 93.81 122 SER B C 1
ATOM 6060 O O . SER B 1 122 ? 26.578 -1.862 -18.5 1 93.81 122 SER B O 1
ATOM 6062 N N . ARG B 1 123 ? 27.906 -0.801 -17.062 1 93.81 123 ARG B N 1
ATOM 6063 C CA . ARG B 1 123 ? 29.141 -1.253 -17.703 1 93.81 123 ARG B CA 1
ATOM 6064 C C . ARG B 1 123 ? 29.688 -2.492 -17 1 93.81 123 ARG B C 1
ATOM 6066 O O . ARG B 1 123 ? 30.562 -3.182 -17.547 1 93.81 123 ARG B O 1
ATOM 6073 N N . ASP B 1 124 ? 29.141 -2.781 -15.898 1 94.56 124 ASP B N 1
ATOM 6074 C CA . ASP B 1 124 ? 29.812 -3.758 -15.047 1 94.56 124 ASP B CA 1
ATOM 6075 C C . ASP B 1 124 ? 28.938 -4.988 -14.82 1 94.56 124 ASP B C 1
ATOM 6077 O O . ASP B 1 124 ? 29.422 -6.043 -14.414 1 94.56 124 ASP B O 1
ATOM 6081 N N . VAL B 1 125 ? 27.656 -4.902 -15.109 1 96.12 125 VAL B N 1
ATOM 6082 C CA . VAL B 1 125 ? 26.734 -5.984 -14.805 1 96.12 125 VAL B CA 1
ATOM 6083 C C . VAL B 1 125 ? 27 -7.172 -15.727 1 96.12 125 VAL B C 1
ATOM 6085 O O . VAL B 1 125 ? 27.109 -7.008 -16.938 1 96.12 125 VAL B O 1
ATOM 6088 N N . ALA B 1 126 ? 27.156 -8.297 -15.156 1 97.06 126 ALA B N 1
ATOM 6089 C CA . ALA B 1 126 ? 27.297 -9.547 -15.906 1 97.06 126 ALA B CA 1
ATOM 6090 C C . ALA B 1 126 ? 25.984 -10.336 -15.883 1 97.06 126 ALA B C 1
ATOM 6092 O O . ALA B 1 126 ? 25.422 -10.586 -14.82 1 97.06 126 ALA B O 1
ATOM 6093 N N . ILE B 1 127 ? 25.562 -10.758 -17.031 1 97.25 127 ILE B N 1
ATOM 6094 C CA . ILE B 1 127 ? 24.234 -11.359 -17.203 1 97.25 127 ILE B CA 1
ATOM 6095 C C . ILE B 1 127 ? 24.359 -12.883 -17.141 1 97.25 127 ILE B C 1
ATOM 6097 O O . ILE B 1 127 ? 25.344 -13.453 -17.641 1 97.25 127 ILE B O 1
ATOM 6101 N N . GLY B 1 128 ? 23.391 -13.516 -16.562 1 95.5 128 GLY B N 1
ATOM 6102 C CA . GLY B 1 128 ? 23.344 -14.969 -16.531 1 95.5 128 GLY B CA 1
ATOM 6103 C C . GLY B 1 128 ? 22.094 -15.508 -15.859 1 95.5 128 GLY B C 1
ATOM 6104 O O . GLY B 1 128 ? 21.156 -14.75 -15.578 1 95.5 128 GLY B O 1
ATOM 6105 N N . THR B 1 129 ? 22.094 -16.766 -15.719 1 94.56 129 THR B N 1
ATOM 6106 C CA . THR B 1 129 ? 20.984 -17.422 -15.031 1 94.56 129 THR B CA 1
ATOM 6107 C C . THR B 1 129 ? 21.109 -17.281 -13.523 1 94.56 129 THR B C 1
ATOM 6109 O O . THR B 1 129 ? 22.219 -17.156 -13 1 94.56 129 THR B O 1
ATOM 6112 N N . VAL B 1 130 ? 19.969 -17.266 -12.898 1 91.06 130 VAL B N 1
ATOM 6113 C CA . VAL B 1 130 ? 19.953 -17 -11.461 1 91.06 130 VAL B CA 1
ATOM 6114 C C . VAL B 1 130 ? 19.359 -18.219 -10.734 1 91.06 130 VAL B C 1
ATOM 6116 O O . VAL B 1 130 ? 18.391 -18.812 -11.195 1 91.06 130 VAL B O 1
ATOM 6119 N N . ALA B 1 131 ? 19.938 -18.484 -9.617 1 89.5 131 ALA B N 1
ATOM 6120 C CA . ALA B 1 131 ? 19.547 -19.656 -8.836 1 89.5 131 ALA B CA 1
ATOM 6121 C C . ALA B 1 131 ? 18.109 -19.516 -8.328 1 89.5 131 ALA B C 1
ATOM 6123 O O . ALA B 1 131 ? 17.344 -20.484 -8.359 1 89.5 131 ALA B O 1
ATOM 6124 N N . VAL B 1 132 ? 17.797 -18.359 -7.855 1 88.38 132 VAL B N 1
ATOM 6125 C CA . VAL B 1 132 ? 16.484 -18.141 -7.246 1 88.38 132 VAL B CA 1
ATOM 6126 C C . VAL B 1 132 ? 15.391 -18.375 -8.281 1 88.38 132 VAL B C 1
ATOM 6128 O O . VAL B 1 132 ? 14.398 -19.047 -7.996 1 88.38 132 VAL B O 1
ATOM 6131 N N . VAL B 1 133 ? 15.57 -17.844 -9.406 1 93.31 133 VAL B N 1
ATOM 6132 C CA . VAL B 1 133 ? 14.57 -17.984 -10.461 1 93.31 133 VAL B CA 1
ATOM 6133 C C . VAL B 1 133 ? 14.5 -19.438 -10.93 1 93.31 133 VAL B C 1
ATOM 6135 O O . VAL B 1 133 ? 13.422 -19.938 -11.242 1 93.31 133 VAL B O 1
ATOM 6138 N N . SER B 1 134 ? 15.648 -20.094 -10.961 1 93.81 134 SER B N 1
ATOM 6139 C CA . SER B 1 134 ? 15.68 -21.5 -11.328 1 93.81 134 SER B CA 1
ATOM 6140 C C . SER B 1 134 ? 14.875 -22.359 -10.359 1 93.81 134 SER B C 1
ATOM 6142 O O . SER B 1 134 ? 14.109 -23.234 -10.773 1 93.81 134 SER B O 1
ATOM 6144 N N . LEU B 1 135 ? 15.055 -22.047 -9.195 1 88.5 135 LEU B N 1
ATOM 6145 C CA . LEU B 1 135 ? 14.289 -22.75 -8.172 1 88.5 135 LEU B CA 1
ATOM 6146 C C . LEU B 1 135 ? 12.797 -22.469 -8.305 1 88.5 135 LEU B C 1
ATOM 6148 O O . LEU B 1 135 ? 11.969 -23.359 -8.117 1 88.5 135 LEU B O 1
ATOM 6152 N N . LEU B 1 136 ? 12.477 -21.266 -8.586 1 90.56 136 LEU B N 1
ATOM 6153 C CA . LEU B 1 136 ? 11.086 -20.875 -8.758 1 90.56 136 LEU B CA 1
ATOM 6154 C C . LEU B 1 136 ? 10.438 -21.625 -9.914 1 90.56 136 LEU B C 1
ATOM 6156 O O . LEU B 1 136 ? 9.289 -22.062 -9.812 1 90.56 136 LEU B O 1
ATOM 6160 N N . TYR B 1 137 ? 11.164 -21.797 -10.961 1 93.75 137 TYR B N 1
ATOM 6161 C CA . TYR B 1 137 ? 10.672 -22.531 -12.109 1 93.75 137 TYR B CA 1
ATOM 6162 C C . TYR B 1 137 ? 10.367 -23.984 -11.734 1 93.75 137 TYR B C 1
ATOM 6164 O O . TYR B 1 137 ? 9.289 -24.5 -12.055 1 93.75 137 TYR B O 1
ATOM 6172 N N . SER B 1 138 ? 11.297 -24.562 -11.055 1 91 138 SER B N 1
ATOM 6173 C CA . SER B 1 138 ? 11.125 -25.953 -10.664 1 91 138 SER B CA 1
ATOM 6174 C C . SER B 1 138 ? 9.961 -26.125 -9.695 1 91 138 SER B C 1
ATOM 6176 O O . SER B 1 138 ? 9.219 -27.109 -9.773 1 91 138 SER B O 1
ATOM 6178 N N . ASN B 1 139 ? 9.766 -25.172 -8.852 1 87.19 139 ASN B N 1
ATOM 6179 C CA . ASN B 1 139 ? 8.758 -25.297 -7.809 1 87.19 139 ASN B CA 1
ATOM 6180 C C . ASN B 1 139 ? 7.359 -25.016 -8.344 1 87.19 139 ASN B C 1
ATOM 6182 O O . ASN B 1 139 ? 6.422 -25.766 -8.055 1 87.19 139 ASN B O 1
ATOM 6186 N N . ILE B 1 140 ? 7.211 -23.953 -9.094 1 90.12 140 ILE B N 1
ATOM 6187 C CA . ILE B 1 140 ? 5.879 -23.547 -9.516 1 90.12 140 ILE B CA 1
ATOM 6188 C C . ILE B 1 140 ? 5.457 -24.344 -10.742 1 90.12 140 ILE B C 1
ATOM 6190 O O . ILE B 1 140 ? 4.375 -24.938 -10.766 1 90.12 140 ILE B O 1
ATOM 6194 N N . LEU B 1 141 ? 6.289 -24.469 -11.75 1 93.06 141 LEU B N 1
ATOM 6195 C CA . LEU B 1 141 ? 5.949 -25.203 -12.969 1 93.06 141 LEU B CA 1
ATOM 6196 C C . LEU B 1 141 ? 5.969 -26.703 -12.727 1 93.06 141 LEU B C 1
ATOM 6198 O O . LEU B 1 141 ? 5.137 -27.438 -13.266 1 93.06 141 LEU B O 1
ATOM 6202 N N . GLY B 1 142 ? 6.945 -27.109 -11.898 1 91.12 142 GLY B N 1
ATOM 6203 C CA . GLY B 1 142 ? 7.07 -28.531 -11.602 1 91.12 142 GLY B CA 1
ATOM 6204 C C . GLY B 1 142 ? 5.863 -29.094 -10.883 1 91.12 142 GLY B C 1
ATOM 6205 O O . GLY B 1 142 ? 5.547 -30.281 -11.031 1 91.12 142 GLY B O 1
ATOM 6206 N N . LYS B 1 143 ? 5.219 -28.297 -10.133 1 87.75 143 LYS B N 1
ATOM 6207 C CA . LYS B 1 143 ? 4.016 -28.734 -9.43 1 87.75 143 LYS B CA 1
ATOM 6208 C C . LYS B 1 143 ? 2.85 -28.922 -10.398 1 87.75 143 LYS B C 1
ATOM 6210 O O . LYS B 1 143 ? 1.981 -29.766 -10.172 1 87.75 143 LYS B O 1
ATOM 6215 N N . GLU B 1 144 ? 2.863 -28.188 -11.508 1 91.12 144 GLU B N 1
ATOM 6216 C CA . GLU B 1 144 ? 1.77 -28.25 -12.477 1 91.12 144 GLU B CA 1
ATOM 6217 C C . GLU B 1 144 ? 2.021 -29.312 -13.531 1 91.12 144 GLU B C 1
ATOM 6219 O O . GLU B 1 144 ? 1.095 -30.031 -13.938 1 91.12 144 GLU B O 1
ATOM 6224 N N . VAL B 1 145 ? 3.277 -29.344 -14.016 1 93.5 145 VAL B N 1
ATOM 6225 C CA . VAL B 1 145 ? 3.676 -30.297 -15.047 1 93.5 145 VAL B CA 1
ATOM 6226 C C . VAL B 1 145 ? 4.965 -31 -14.625 1 93.5 145 VAL B C 1
ATOM 6228 O O . VAL B 1 145 ? 5.973 -30.344 -14.336 1 93.5 145 VAL B O 1
ATOM 6231 N N . SER B 1 146 ? 4.953 -32.281 -14.609 1 91.38 146 SER B N 1
ATOM 6232 C CA . SER B 1 146 ? 6.141 -33.062 -14.242 1 91.38 146 SER B CA 1
ATOM 6233 C C . SER B 1 146 ? 7.23 -32.938 -15.305 1 91.38 146 SER B C 1
ATOM 6235 O O . SER B 1 146 ? 7.004 -33.219 -16.469 1 91.38 146 SER B O 1
ATOM 6237 N N . PRO B 1 147 ? 8.414 -32.5 -14.883 1 91 147 PRO B N 1
ATOM 6238 C CA . PRO B 1 147 ? 9.5 -32.375 -15.852 1 91 147 PRO B CA 1
ATOM 6239 C C . PRO B 1 147 ? 10 -33.75 -16.359 1 91 147 PRO B C 1
ATOM 6241 O O . PRO B 1 147 ? 10.641 -33.812 -17.406 1 91 147 PRO B O 1
ATOM 6244 N N . ILE B 1 148 ? 9.727 -34.781 -15.648 1 87.81 148 ILE B N 1
ATOM 6245 C CA . ILE B 1 148 ? 10.172 -36.125 -16 1 87.81 148 ILE B CA 1
ATOM 6246 C C . ILE B 1 148 ? 9.156 -36.781 -16.938 1 87.81 148 ILE B C 1
ATOM 6248 O O . ILE B 1 148 ? 9.523 -37.312 -17.984 1 87.81 148 ILE B O 1
ATOM 6252 N N . ASP B 1 149 ? 7.852 -36.625 -16.609 1 91.12 149 ASP B N 1
ATOM 6253 C CA . ASP B 1 149 ? 6.789 -37.281 -17.359 1 91.12 149 ASP B CA 1
ATOM 6254 C C . ASP B 1 149 ? 6.465 -36.531 -18.641 1 91.12 149 ASP B C 1
ATOM 6256 O O . ASP B 1 149 ? 6.168 -37.125 -19.672 1 91.12 149 ASP B O 1
ATOM 6260 N N . ASN B 1 150 ? 6.516 -35.25 -18.547 1 94.31 150 ASN B N 1
ATOM 6261 C CA . ASN B 1 150 ? 6.195 -34.375 -19.703 1 94.31 150 ASN B CA 1
ATOM 6262 C C . ASN B 1 150 ? 7.258 -33.312 -19.906 1 94.31 150 ASN B C 1
ATOM 6264 O O . ASN B 1 150 ? 6.969 -32.125 -19.812 1 94.31 150 ASN B O 1
ATOM 6268 N N . PRO B 1 151 ? 8.445 -33.688 -20.375 1 93.88 151 PRO B N 1
ATOM 6269 C CA . PRO B 1 151 ? 9.57 -32.75 -20.469 1 93.88 151 PRO B CA 1
ATOM 6270 C C . PRO B 1 151 ? 9.344 -31.688 -21.531 1 93.88 151 PRO B C 1
ATOM 6272 O O . PRO B 1 151 ? 9.758 -30.531 -21.359 1 93.88 151 PRO B O 1
ATOM 6275 N N . THR B 1 152 ? 8.641 -32 -22.609 1 94.94 152 THR B N 1
ATOM 6276 C CA . THR B 1 152 ? 8.438 -31.062 -23.703 1 94.94 152 THR B CA 1
ATOM 6277 C C . THR B 1 152 ? 7.496 -29.938 -23.266 1 94.94 152 THR B C 1
ATOM 6279 O O . THR B 1 152 ? 7.773 -28.766 -23.5 1 94.94 152 THR B O 1
ATOM 6282 N N . GLU B 1 153 ? 6.477 -30.344 -22.656 1 95.75 153 GLU B N 1
ATOM 6283 C CA . GLU B 1 153 ? 5.531 -29.328 -22.172 1 95.75 153 GLU B CA 1
ATOM 6284 C C . GLU B 1 153 ? 6.156 -28.453 -21.094 1 95.75 153 GLU B C 1
ATOM 6286 O O . GLU B 1 153 ? 5.922 -27.234 -21.062 1 95.75 153 GLU B O 1
ATOM 6291 N N . TYR B 1 154 ? 6.883 -29.062 -20.234 1 96.25 154 TYR B N 1
ATOM 6292 C CA . TYR B 1 154 ? 7.59 -28.328 -19.188 1 96.25 154 TYR B CA 1
ATOM 6293 C C . TYR B 1 154 ? 8.531 -27.281 -19.797 1 96.25 154 TYR B C 1
ATOM 6295 O O . TYR B 1 154 ? 8.555 -26.141 -19.359 1 96.25 154 TYR B O 1
ATOM 6303 N N . LEU B 1 155 ? 9.195 -27.719 -20.828 1 96.44 155 LEU B N 1
ATOM 6304 C CA . LEU B 1 155 ? 10.141 -26.844 -21.5 1 96.44 155 LEU B CA 1
ATOM 6305 C C . LEU B 1 155 ? 9.422 -25.672 -22.172 1 96.44 155 LEU B C 1
ATOM 6307 O O . LEU B 1 155 ? 9.875 -24.531 -22.094 1 96.44 155 LEU B O 1
ATOM 6311 N N . HIS B 1 156 ? 8.336 -25.938 -22.75 1 97.06 156 HIS B N 1
ATOM 6312 C CA . HIS B 1 156 ? 7.559 -24.906 -23.422 1 97.06 156 HIS B CA 1
ATOM 6313 C C . HIS B 1 156 ? 7 -23.906 -22.422 1 97.06 156 HIS B C 1
ATOM 6315 O O . HIS B 1 156 ? 6.961 -22.703 -22.703 1 97.06 156 HIS B O 1
ATOM 6321 N N . LEU B 1 157 ? 6.613 -24.422 -21.312 1 97.19 157 LEU B N 1
ATOM 6322 C CA . LEU B 1 157 ? 6.105 -23.547 -20.266 1 97.19 157 LEU B CA 1
ATOM 6323 C C . LEU B 1 157 ? 7.219 -22.672 -19.688 1 97.19 157 LEU B C 1
ATOM 6325 O O . LEU B 1 157 ? 6.984 -21.516 -19.328 1 97.19 157 LEU B O 1
ATOM 6329 N N . ALA B 1 158 ? 8.367 -23.234 -19.609 1 97.62 158 ALA B N 1
ATOM 6330 C CA . ALA B 1 158 ? 9.508 -22.469 -19.125 1 97.62 158 ALA B CA 1
ATOM 6331 C C . ALA B 1 158 ? 9.828 -21.312 -20.078 1 97.62 158 ALA B C 1
ATOM 6333 O O . ALA B 1 158 ? 10.109 -20.203 -19.625 1 97.62 158 ALA B O 1
ATOM 6334 N N . PHE B 1 159 ? 9.742 -21.609 -21.375 1 98.06 159 PHE B N 1
ATOM 6335 C CA . PHE B 1 159 ? 9.961 -20.547 -22.359 1 98.06 159 PHE B CA 1
ATOM 6336 C C . PHE B 1 159 ? 8.875 -19.484 -22.266 1 98.06 159 PHE B C 1
ATOM 6338 O O . PHE B 1 159 ? 9.172 -18.281 -22.328 1 98.06 159 PHE B O 1
ATOM 6345 N N . THR B 1 160 ? 7.719 -19.922 -22.062 1 98.12 160 THR B N 1
ATOM 6346 C CA . THR B 1 160 ? 6.59 -19 -21.984 1 98.12 160 THR B CA 1
ATOM 6347 C C . THR B 1 160 ? 6.684 -18.141 -20.719 1 98.12 160 THR B C 1
ATOM 6349 O O . THR B 1 160 ? 6.387 -16.953 -20.766 1 98.12 160 THR B O 1
ATOM 6352 N N . ALA B 1 161 ? 7.047 -18.75 -19.625 1 98.12 161 ALA B N 1
ATOM 6353 C CA . ALA B 1 161 ? 7.258 -18 -18.391 1 98.12 161 ALA B CA 1
ATOM 6354 C C . ALA B 1 161 ? 8.336 -16.938 -18.578 1 98.12 161 ALA B C 1
ATOM 6356 O O . ALA B 1 161 ? 8.211 -15.828 -18.062 1 98.12 161 ALA B O 1
ATOM 6357 N N . THR B 1 162 ? 9.352 -17.312 -19.281 1 98.31 162 THR B N 1
ATOM 6358 C CA . THR B 1 162 ? 10.438 -16.375 -19.562 1 98.31 162 THR B CA 1
ATOM 6359 C C . THR B 1 162 ? 9.938 -15.211 -20.422 1 98.31 162 THR B C 1
ATOM 6361 O O . THR B 1 162 ? 10.328 -14.062 -20.203 1 98.31 162 THR B O 1
ATOM 6364 N N . PHE B 1 163 ? 9.117 -15.492 -21.297 1 98.31 163 PHE B N 1
ATOM 6365 C CA . PHE B 1 163 ? 8.516 -14.461 -22.125 1 98.31 163 PHE B CA 1
ATOM 6366 C C . PHE B 1 163 ? 7.695 -13.492 -21.281 1 98.31 163 PHE B C 1
ATOM 6368 O O . PHE B 1 163 ? 7.809 -12.273 -21.438 1 98.31 163 PHE B O 1
ATOM 6375 N N . PHE B 1 164 ? 6.887 -14.086 -20.438 1 97.94 164 PHE B N 1
ATOM 6376 C CA . PHE B 1 164 ? 6.059 -13.258 -19.578 1 97.94 164 PHE B CA 1
ATOM 6377 C C . PHE B 1 164 ? 6.922 -12.406 -18.656 1 97.94 164 PHE B C 1
ATOM 6379 O O . PHE B 1 164 ? 6.613 -11.234 -18.406 1 97.94 164 PHE B O 1
ATOM 6386 N N . ALA B 1 165 ? 7.934 -12.969 -18.141 1 97.88 165 ALA B N 1
ATOM 6387 C CA . ALA B 1 165 ? 8.852 -12.211 -17.297 1 97.88 165 ALA B CA 1
ATOM 6388 C C . ALA B 1 165 ? 9.445 -11.023 -18.047 1 97.88 165 ALA B C 1
ATOM 6390 O O . ALA B 1 165 ? 9.477 -9.906 -17.547 1 97.88 165 ALA B O 1
ATOM 6391 N N . GLY B 1 166 ? 9.875 -11.32 -19.25 1 98.12 166 GLY B N 1
ATOM 6392 C CA . GLY B 1 166 ? 10.438 -10.266 -20.062 1 98.12 166 GLY B CA 1
ATOM 6393 C C . GLY B 1 166 ? 9.43 -9.188 -20.422 1 98.12 166 GLY B C 1
ATOM 6394 O O . GLY B 1 166 ? 9.742 -8 -20.406 1 98.12 166 GLY B O 1
ATOM 6395 N N . ALA B 1 167 ? 8.25 -9.609 -20.734 1 97.75 167 ALA B N 1
ATOM 6396 C CA . ALA B 1 167 ? 7.199 -8.672 -21.094 1 97.75 167 ALA B CA 1
ATOM 6397 C C . ALA B 1 167 ? 6.848 -7.758 -19.922 1 97.75 167 ALA B C 1
ATOM 6399 O O . ALA B 1 167 ? 6.664 -6.551 -20.094 1 97.75 167 ALA B O 1
ATOM 6400 N N . ILE B 1 168 ? 6.801 -8.328 -18.797 1 96.5 168 ILE B N 1
ATOM 6401 C CA . ILE B 1 168 ? 6.492 -7.559 -17.609 1 96.5 168 ILE B CA 1
ATOM 6402 C C . ILE B 1 168 ? 7.629 -6.582 -17.312 1 96.5 168 ILE B C 1
ATOM 6404 O O . ILE B 1 168 ? 7.391 -5.402 -17.047 1 96.5 168 ILE B O 1
ATOM 6408 N N . GLN B 1 169 ? 8.812 -7.035 -17.406 1 97 169 GLN B N 1
ATOM 6409 C CA . GLN B 1 169 ? 9.961 -6.18 -17.156 1 97 169 GLN B CA 1
ATOM 6410 C C . GLN B 1 169 ? 10.039 -5.039 -18.172 1 97 169 GLN B C 1
ATOM 6412 O O . GLN B 1 169 ? 10.266 -3.887 -17.797 1 97 169 GLN B O 1
ATOM 6417 N N . ALA B 1 170 ? 9.844 -5.387 -19.406 1 96.38 170 ALA B N 1
ATOM 6418 C CA . ALA B 1 170 ? 9.883 -4.375 -20.453 1 96.38 170 ALA B CA 1
ATOM 6419 C C . ALA B 1 170 ? 8.773 -3.348 -20.266 1 96.38 170 ALA B C 1
ATOM 6421 O O . ALA B 1 170 ? 8.977 -2.152 -20.484 1 96.38 170 ALA B O 1
ATOM 6422 N N . SER B 1 171 ? 7.641 -3.805 -19.891 1 95.19 171 SER B N 1
ATOM 6423 C CA . SER B 1 171 ? 6.512 -2.908 -19.672 1 95.19 171 SER B CA 1
ATOM 6424 C C . SER B 1 171 ? 6.773 -1.965 -18.5 1 95.19 171 SER B C 1
ATOM 6426 O O . SER B 1 171 ? 6.457 -0.775 -18.562 1 95.19 171 SER B O 1
ATOM 6428 N N . LEU B 1 172 ? 7.336 -2.459 -17.469 1 91.94 172 LEU B N 1
ATOM 6429 C CA . LEU B 1 172 ? 7.66 -1.627 -16.312 1 91.94 172 LEU B CA 1
ATOM 6430 C C . LEU B 1 172 ? 8.68 -0.554 -16.688 1 91.94 172 LEU B C 1
ATOM 6432 O O . LEU B 1 172 ? 8.562 0.593 -16.25 1 91.94 172 LEU B O 1
ATOM 6436 N N . GLY B 1 173 ? 9.656 -0.928 -17.484 1 90.81 173 GLY B N 1
ATOM 6437 C CA . GLY B 1 173 ? 10.648 0.034 -17.938 1 90.81 173 GLY B CA 1
ATOM 6438 C C . GLY B 1 173 ? 10.086 1.06 -18.891 1 90.81 173 GLY B C 1
ATOM 6439 O O . GLY B 1 173 ? 10.398 2.248 -18.797 1 90.81 173 GLY B O 1
ATOM 6440 N N . PHE B 1 174 ? 9.25 0.569 -19.719 1 90.62 174 PHE B N 1
ATOM 6441 C CA . PHE B 1 174 ? 8.688 1.436 -20.75 1 90.62 174 PHE B CA 1
ATOM 6442 C C . PHE B 1 174 ? 7.754 2.471 -20.125 1 90.62 174 PHE B C 1
ATOM 6444 O O . PHE B 1 174 ? 7.793 3.646 -20.5 1 90.62 174 PHE B O 1
ATOM 6451 N N . PHE B 1 175 ? 6.988 2.074 -19.125 1 88.12 175 PHE B N 1
ATOM 6452 C CA . PHE B 1 175 ? 6.031 2.971 -18.484 1 88.12 175 PHE B CA 1
ATOM 6453 C C . PHE B 1 175 ? 6.664 3.664 -17.297 1 88.12 175 PHE B C 1
ATOM 6455 O O . PHE B 1 175 ? 5.992 4.41 -16.578 1 88.12 175 PHE B O 1
ATOM 6462 N N . ARG B 1 176 ? 7.914 3.424 -17.062 1 87.69 176 ARG B N 1
ATOM 6463 C CA . ARG B 1 176 ? 8.695 4.059 -16.016 1 87.69 176 ARG B CA 1
ATOM 6464 C C . ARG B 1 176 ? 8.062 3.812 -14.648 1 87.69 176 ARG B C 1
ATOM 6466 O O . ARG B 1 176 ? 7.867 4.75 -13.867 1 87.69 176 ARG B O 1
ATOM 6473 N N . LEU B 1 177 ? 7.707 2.547 -14.477 1 83.62 177 LEU B N 1
ATOM 6474 C CA . LEU B 1 177 ? 7.109 2.133 -13.211 1 83.62 177 LEU B CA 1
ATOM 6475 C C . LEU B 1 177 ? 8.156 1.504 -12.297 1 83.62 177 LEU B C 1
ATOM 6477 O O . LEU B 1 177 ? 7.863 0.537 -11.586 1 83.62 177 LEU B O 1
ATOM 6481 N N . GLY B 1 178 ? 9.336 2.014 -12.383 1 77.62 178 GLY B N 1
ATOM 6482 C CA . GLY B 1 178 ? 10.422 1.494 -11.57 1 77.62 178 GLY B CA 1
ATOM 6483 C C . GLY B 1 178 ? 10.172 1.623 -10.078 1 77.62 178 GLY B C 1
ATOM 6484 O O . GLY B 1 178 ? 10.75 0.886 -9.281 1 77.62 178 GLY B O 1
ATOM 6485 N N . PHE B 1 179 ? 9.242 2.436 -9.664 1 80.12 179 PHE B N 1
ATOM 6486 C CA . PHE B 1 179 ? 8.961 2.627 -8.25 1 80.12 179 PHE B CA 1
ATOM 6487 C C . PHE B 1 179 ? 8.344 1.373 -7.641 1 80.12 179 PHE B C 1
ATOM 6489 O O . PHE B 1 179 ? 8.445 1.144 -6.434 1 80.12 179 PHE B O 1
ATOM 6496 N N . LEU B 1 180 ? 7.832 0.52 -8.438 1 77.88 180 LEU B N 1
ATOM 6497 C CA . LEU B 1 180 ? 7.246 -0.722 -7.945 1 77.88 180 LEU B CA 1
ATOM 6498 C C . LEU B 1 180 ? 8.336 -1.682 -7.469 1 77.88 180 LEU B C 1
ATOM 6500 O O . LEU B 1 180 ? 8.109 -2.463 -6.543 1 77.88 180 LEU B O 1
ATOM 6504 N N . VAL B 1 181 ? 9.453 -1.55 -8.141 1 79.5 181 VAL B N 1
ATOM 6505 C CA . VAL B 1 181 ? 10.57 -2.408 -7.762 1 79.5 181 VAL B CA 1
ATOM 6506 C C . VAL B 1 181 ? 11.188 -1.91 -6.457 1 79.5 181 VAL B C 1
ATOM 6508 O O . VAL B 1 181 ? 11.742 -2.697 -5.684 1 79.5 181 VAL B O 1
ATOM 6511 N N . ASP B 1 182 ? 10.938 -0.671 -6.16 1 83.19 182 ASP B N 1
ATOM 6512 C CA . ASP B 1 182 ? 11.484 -0.057 -4.953 1 83.19 182 ASP B CA 1
ATOM 6513 C C . ASP B 1 182 ? 10.711 -0.506 -3.713 1 83.19 182 ASP B C 1
ATOM 6515 O O . ASP B 1 182 ? 11.156 -0.279 -2.584 1 83.19 182 ASP B O 1
ATOM 6519 N N . LEU B 1 183 ? 9.688 -1.207 -3.979 1 82.69 183 LEU B N 1
ATOM 6520 C CA . LEU B 1 183 ? 8.914 -1.715 -2.848 1 82.69 183 LEU B CA 1
ATOM 6521 C C . LEU B 1 183 ? 9.656 -2.85 -2.15 1 82.69 183 LEU B C 1
ATOM 6523 O O . LEU B 1 183 ? 9.32 -3.221 -1.024 1 82.69 183 LEU B O 1
ATOM 6527 N N . LEU B 1 184 ? 10.672 -3.318 -2.838 1 85.25 184 LEU B N 1
ATOM 6528 C CA . LEU B 1 184 ? 11.578 -4.258 -2.184 1 85.25 184 LEU B CA 1
ATOM 6529 C C . LEU B 1 184 ? 12.758 -3.525 -1.552 1 85.25 184 LEU B C 1
ATOM 6531 O O . LEU B 1 184 ? 13.719 -3.168 -2.244 1 85.25 184 LEU B O 1
ATOM 6535 N N . SER B 1 185 ? 12.703 -3.348 -0.249 1 86.75 185 SER B N 1
ATOM 6536 C CA . SER B 1 185 ? 13.742 -2.621 0.48 1 86.75 185 SER B CA 1
ATOM 6537 C C . SER B 1 185 ? 15.047 -3.408 0.518 1 86.75 185 SER B C 1
ATOM 6539 O O . SER B 1 185 ? 15.07 -4.602 0.207 1 86.75 185 SER B O 1
ATOM 6541 N N . HIS B 1 186 ? 16.047 -2.766 0.838 1 86.12 186 HIS B N 1
ATOM 6542 C CA . HIS B 1 186 ? 17.328 -3.434 1.036 1 86.12 186 HIS B CA 1
ATOM 6543 C C . HIS B 1 186 ? 17.219 -4.547 2.074 1 86.12 186 HIS B C 1
ATOM 6545 O O . HIS B 1 186 ? 17.75 -5.645 1.875 1 86.12 186 HIS B O 1
ATOM 6551 N N . ALA B 1 187 ? 16.547 -4.27 3.129 1 90.75 187 ALA B N 1
ATOM 6552 C CA . ALA B 1 187 ? 16.344 -5.242 4.195 1 90.75 187 ALA B CA 1
ATOM 6553 C C . ALA B 1 187 ? 15.586 -6.469 3.686 1 90.75 187 ALA B C 1
ATOM 6555 O O . ALA B 1 187 ? 15.93 -7.602 4.031 1 90.75 187 ALA B O 1
ATOM 6556 N N . THR B 1 188 ? 14.586 -6.211 2.877 1 90 188 THR B N 1
ATOM 6557 C CA . THR B 1 188 ? 13.789 -7.293 2.307 1 90 188 THR B CA 1
ATOM 6558 C C . THR B 1 188 ? 14.641 -8.18 1.405 1 90 188 THR B C 1
ATOM 6560 O O . THR B 1 188 ? 14.57 -9.406 1.481 1 90 188 THR B O 1
ATOM 6563 N N . ILE B 1 189 ? 15.469 -7.566 0.599 1 86.56 189 ILE B N 1
ATOM 6564 C CA . ILE B 1 189 ? 16.312 -8.305 -0.34 1 86.56 189 ILE B CA 1
ATOM 6565 C C . ILE B 1 189 ? 17.328 -9.133 0.428 1 86.56 189 ILE B C 1
ATOM 6567 O O . ILE B 1 189 ? 17.547 -10.305 0.104 1 86.56 189 ILE B O 1
ATOM 6571 N N . VAL B 1 190 ? 17.938 -8.57 1.469 1 91.25 190 VAL B N 1
ATOM 6572 C CA . VAL B 1 190 ? 18.938 -9.273 2.268 1 91.25 190 VAL B CA 1
ATOM 6573 C C . VAL B 1 190 ? 18.312 -10.516 2.9 1 91.25 190 VAL B C 1
ATOM 6575 O O . VAL B 1 190 ? 18.875 -11.609 2.828 1 91.25 190 VAL B O 1
ATOM 6578 N N . GLY B 1 191 ? 17.172 -10.375 3.49 1 92.69 191 GLY B N 1
ATOM 6579 C CA . GLY B 1 191 ? 16.5 -11.5 4.098 1 92.69 191 GLY B CA 1
ATOM 6580 C C . GLY B 1 191 ? 16.031 -12.539 3.088 1 92.69 191 GLY B C 1
ATOM 6581 O O . GLY B 1 191 ? 16.234 -13.734 3.287 1 92.69 191 GLY B O 1
ATOM 6582 N N . PHE B 1 192 ? 15.469 -12.055 2.061 1 89.31 192 PHE B N 1
ATOM 6583 C CA . PHE B 1 192 ? 14.938 -12.922 1.019 1 89.31 192 PHE B CA 1
ATOM 6584 C C . PHE B 1 192 ? 16.062 -13.742 0.377 1 89.31 192 PHE B C 1
ATOM 6586 O O . PHE B 1 192 ? 15.93 -14.953 0.219 1 89.31 192 PHE B O 1
ATOM 6593 N N . MET B 1 193 ? 17.109 -13.078 0.001 1 89.19 193 MET B N 1
ATOM 6594 C CA . MET B 1 193 ? 18.25 -13.75 -0.624 1 89.19 193 MET B CA 1
ATOM 6595 C C . MET B 1 193 ? 18.906 -14.727 0.351 1 89.19 193 MET B C 1
ATOM 6597 O O . MET B 1 193 ? 19.375 -15.789 -0.05 1 89.19 193 MET B O 1
ATOM 6601 N N . GLY B 1 194 ? 18.969 -14.344 1.609 1 92.88 194 GLY B N 1
ATOM 6602 C CA . GLY B 1 194 ? 19.469 -15.266 2.613 1 92.88 194 GLY B CA 1
ATOM 6603 C C . GLY B 1 194 ? 18.625 -16.516 2.738 1 92.88 194 GLY B C 1
ATOM 6604 O O . GLY B 1 194 ? 19.156 -17.625 2.904 1 92.88 194 GLY B O 1
ATOM 6605 N N . GLY B 1 195 ? 17.328 -16.328 2.701 1 92.88 195 GLY B N 1
ATOM 6606 C CA . GLY B 1 195 ? 16.438 -17.484 2.752 1 92.88 195 GLY B CA 1
ATOM 6607 C C . GLY B 1 195 ? 16.562 -18.391 1.546 1 92.88 195 GLY B C 1
ATOM 6608 O O . GLY B 1 195 ? 16.594 -19.609 1.687 1 92.88 195 GLY B O 1
ATOM 6609 N N . VAL B 1 196 ? 16.703 -17.828 0.407 1 89.75 196 VAL B N 1
ATOM 6610 C CA . VAL B 1 196 ? 16.844 -18.594 -0.829 1 89.75 196 VAL B CA 1
ATOM 6611 C C . VAL B 1 196 ? 18.156 -19.359 -0.818 1 89.75 196 VAL B C 1
ATOM 6613 O O . VAL B 1 196 ? 18.203 -20.531 -1.188 1 89.75 196 VAL B O 1
ATOM 6616 N N . ALA B 1 197 ? 19.172 -18.656 -0.444 1 93.19 197 ALA B N 1
ATOM 6617 C CA . ALA B 1 197 ? 20.484 -19.297 -0.37 1 93.19 197 ALA B CA 1
ATOM 6618 C C . ALA B 1 197 ? 20.453 -20.516 0.554 1 93.19 197 ALA B C 1
ATOM 6620 O O . ALA B 1 197 ? 21 -21.578 0.225 1 93.19 197 ALA B O 1
ATOM 6621 N N . THR B 1 198 ? 19.781 -20.391 1.615 1 93.19 198 THR B N 1
ATOM 6622 C CA . THR B 1 198 ? 19.688 -21.469 2.584 1 93.19 198 THR B CA 1
ATOM 6623 C C . THR B 1 198 ? 18.891 -22.641 2.006 1 93.19 198 THR B C 1
ATOM 6625 O O . THR B 1 198 ? 19.297 -23.797 2.129 1 93.19 198 THR B O 1
ATOM 6628 N N . THR B 1 199 ? 17.844 -22.328 1.404 1 90.25 199 THR B N 1
ATOM 6629 C CA . THR B 1 199 ? 17 -23.359 0.834 1 90.25 199 THR B CA 1
ATOM 6630 C C . THR B 1 199 ? 17.703 -24.078 -0.307 1 90.25 199 THR B C 1
ATOM 6632 O O . THR B 1 199 ? 17.641 -25.297 -0.412 1 90.25 199 THR B O 1
ATOM 6635 N N . VAL B 1 200 ? 18.391 -23.359 -1.164 1 89.69 200 VAL B N 1
ATOM 6636 C CA . VAL B 1 200 ? 19.094 -23.938 -2.299 1 89.69 200 VAL B CA 1
ATOM 6637 C C . VAL B 1 200 ? 20.25 -24.812 -1.798 1 89.69 200 VAL B C 1
ATOM 6639 O O . VAL B 1 200 ? 20.5 -25.891 -2.326 1 89.69 200 VAL B O 1
ATOM 6642 N N . CYS B 1 201 ? 20.938 -24.375 -0.822 1 92.69 201 CYS B N 1
ATOM 6643 C CA . CYS B 1 201 ? 22.016 -25.172 -0.243 1 92.69 201 CYS B CA 1
ATOM 6644 C C . CYS B 1 201 ? 21.484 -26.5 0.299 1 92.69 201 CYS B C 1
ATOM 6646 O O . CYS B 1 201 ? 22.109 -27.547 0.096 1 92.69 201 CYS B O 1
ATOM 6648 N N . LEU B 1 202 ? 20.422 -26.391 0.903 1 89.44 202 LEU B N 1
ATOM 6649 C CA . LEU B 1 202 ? 19.828 -27.609 1.452 1 89.44 202 LEU B CA 1
ATOM 6650 C C . LEU B 1 202 ? 19.406 -28.562 0.336 1 89.44 202 LEU B C 1
ATOM 6652 O O . LEU B 1 202 ? 19.578 -29.766 0.458 1 89.44 202 LEU B O 1
ATOM 6656 N N . GLN B 1 203 ? 18.938 -28.047 -0.685 1 86.06 203 GLN B N 1
ATOM 6657 C CA . GLN B 1 203 ? 18.531 -28.859 -1.823 1 86.06 203 GLN B CA 1
ATOM 6658 C C . GLN B 1 203 ? 19.734 -29.531 -2.473 1 86.06 203 GLN B C 1
ATOM 6660 O O . GLN B 1 203 ? 19.641 -30.656 -2.957 1 86.06 203 GLN B O 1
ATOM 6665 N N . GLN B 1 204 ? 20.797 -28.781 -2.514 1 89.62 204 GLN B N 1
ATOM 6666 C CA . GLN B 1 204 ? 22 -29.312 -3.135 1 89.62 204 GLN B CA 1
ATOM 6667 C C . GLN B 1 204 ? 22.609 -30.438 -2.291 1 89.62 204 GLN B C 1
ATOM 6669 O O . GLN B 1 204 ? 23.344 -31.266 -2.801 1 89.62 204 GLN B O 1
ATOM 6674 N N . LEU B 1 205 ? 22.266 -30.484 -1.033 1 89.5 205 LEU B N 1
ATOM 6675 C CA . LEU B 1 205 ? 22.766 -31.562 -0.179 1 89.5 205 LEU B CA 1
ATOM 6676 C C . LEU B 1 205 ? 22.25 -32.906 -0.647 1 89.5 205 LEU B C 1
ATOM 6678 O O . LEU B 1 205 ? 22.922 -33.938 -0.457 1 89.5 205 LEU B O 1
ATOM 6682 N N . LYS B 1 206 ? 21.188 -32.938 -1.292 1 87.31 206 LYS B N 1
ATOM 6683 C CA . LYS B 1 206 ? 20.672 -34.188 -1.861 1 87.31 206 LYS B CA 1
ATOM 6684 C C . LYS B 1 206 ? 21.625 -34.75 -2.914 1 87.31 206 LYS B C 1
ATOM 6686 O O . LYS B 1 206 ? 21.859 -35.969 -2.965 1 87.31 206 LYS B O 1
ATOM 6691 N N . SER B 1 207 ? 22.078 -33.812 -3.688 1 87.25 207 SER B N 1
ATOM 6692 C CA . SER B 1 207 ? 23.047 -34.219 -4.715 1 87.25 207 SER B CA 1
ATOM 6693 C C . SER B 1 207 ? 24.359 -34.656 -4.098 1 87.25 207 SER B C 1
ATOM 6695 O O . SER B 1 207 ? 25.047 -35.531 -4.641 1 87.25 207 SER B O 1
ATOM 6697 N N . PHE B 1 208 ? 24.703 -34.094 -2.996 1 91.5 208 PHE B N 1
ATOM 6698 C CA . PHE B 1 208 ? 25.938 -34.438 -2.305 1 91.5 208 PHE B CA 1
ATOM 6699 C C . PHE B 1 208 ? 25.875 -35.875 -1.815 1 91.5 208 PHE B C 1
ATOM 6701 O O . PHE B 1 208 ? 26.891 -36.594 -1.833 1 91.5 208 PHE B O 1
ATOM 6708 N N . VAL B 1 209 ? 24.641 -36.312 -1.454 1 89.06 209 VAL B N 1
ATOM 6709 C CA . VAL B 1 209 ? 24.516 -37.625 -0.887 1 89.06 209 VAL B CA 1
ATOM 6710 C C . VAL B 1 209 ? 24.016 -38.625 -1.953 1 89.06 209 VAL B C 1
ATOM 6712 O O . VAL B 1 209 ? 23.859 -39.812 -1.689 1 89.06 209 VAL B O 1
ATOM 6715 N N . GLY B 1 210 ? 23.812 -38.156 -3.109 1 81.81 210 GLY B N 1
ATOM 6716 C CA . GLY B 1 210 ? 23.469 -39 -4.242 1 81.81 210 GLY B CA 1
ATOM 6717 C C . GLY B 1 210 ? 22.031 -39.469 -4.223 1 81.81 210 GLY B C 1
ATOM 6718 O O . GLY B 1 210 ? 21.719 -40.531 -4.738 1 81.81 210 GLY B O 1
ATOM 6719 N N . VAL B 1 211 ? 21.203 -38.812 -3.555 1 78.12 211 VAL B N 1
ATOM 6720 C CA . VAL B 1 211 ? 19.797 -39.219 -3.459 1 78.12 211 VAL B CA 1
ATOM 6721 C C . VAL B 1 211 ? 19 -38.562 -4.57 1 78.12 211 VAL B C 1
ATOM 6723 O O . VAL B 1 211 ? 19.188 -37.375 -4.875 1 78.12 211 VAL B O 1
ATOM 6726 N N . LYS B 1 212 ? 18.281 -39.344 -5.297 1 65.25 212 LYS B N 1
ATOM 6727 C CA . LYS B 1 212 ? 17.469 -38.844 -6.402 1 65.25 212 LYS B CA 1
ATOM 6728 C C . LYS B 1 212 ? 16.25 -38.094 -5.887 1 65.25 212 LYS B C 1
ATOM 6730 O O . LYS B 1 212 ? 15.656 -38.469 -4.875 1 65.25 212 LYS B O 1
ATOM 6735 N N . GLN B 1 213 ? 15.992 -36.844 -6.355 1 60.72 213 GLN B N 1
ATOM 6736 C CA . GLN B 1 213 ? 15.039 -35.812 -5.945 1 60.72 213 GLN B CA 1
ATOM 6737 C C . GLN B 1 213 ? 13.602 -36.281 -6.18 1 60.72 213 GLN B C 1
ATOM 6739 O O . GLN B 1 213 ? 13.211 -36.562 -7.316 1 60.72 213 GLN B O 1
ATOM 6744 N N . LYS B 1 214 ? 12.758 -36.875 -5.402 1 51.84 214 LYS B N 1
ATOM 6745 C CA . LYS B 1 214 ? 11.359 -37.156 -5.719 1 51.84 214 LYS B CA 1
ATOM 6746 C C . LYS B 1 214 ? 10.461 -35.969 -5.332 1 51.84 214 LYS B C 1
ATOM 6748 O O . LYS B 1 214 ? 9.32 -35.875 -5.785 1 51.84 214 LYS B O 1
ATOM 6753 N N . GLY B 1 215 ? 11.047 -35.062 -4.645 1 57.66 215 GLY B N 1
ATOM 6754 C CA . GLY B 1 215 ? 10.008 -34.188 -4.098 1 57.66 215 GLY B CA 1
ATOM 6755 C C . GLY B 1 215 ? 10.164 -32.75 -4.496 1 57.66 215 GLY B C 1
ATOM 6756 O O . GLY B 1 215 ? 11.273 -32.281 -4.801 1 57.66 215 GLY B O 1
ATOM 6757 N N . HIS B 1 216 ? 8.891 -32.188 -4.941 1 60.66 216 HIS B N 1
ATOM 6758 C CA . HIS B 1 216 ? 8.812 -30.797 -5.43 1 60.66 216 HIS B CA 1
ATOM 6759 C C . HIS B 1 216 ? 8.773 -29.812 -4.273 1 60.66 216 HIS B C 1
ATOM 6761 O O . HIS B 1 216 ? 8.867 -28.594 -4.488 1 60.66 216 HIS B O 1
ATOM 6767 N N . ASN B 1 217 ? 8.781 -30.312 -3.098 1 65.19 217 ASN B N 1
ATOM 6768 C CA . ASN B 1 217 ? 8.672 -29.391 -1.973 1 65.19 217 ASN B CA 1
ATOM 6769 C C . ASN B 1 217 ? 10.031 -28.812 -1.584 1 65.19 217 ASN B C 1
ATOM 6771 O O . ASN B 1 217 ? 11 -29.562 -1.422 1 65.19 217 ASN B O 1
ATOM 6775 N N . SER B 1 218 ? 10.062 -27.562 -1.543 1 69.06 218 SER B N 1
ATOM 6776 C CA . SER B 1 218 ? 11.328 -26.891 -1.317 1 69.06 218 SER B CA 1
ATOM 6777 C C . SER B 1 218 ? 11.453 -26.406 0.124 1 69.06 218 SER B C 1
ATOM 6779 O O . SER B 1 218 ? 12.461 -25.797 0.499 1 69.06 218 SER B O 1
ATOM 6781 N N . ASP B 1 219 ? 10.461 -26.75 0.882 1 77.94 219 ASP B N 1
ATOM 6782 C CA . ASP B 1 219 ? 10.555 -26.297 2.264 1 77.94 219 ASP B CA 1
ATOM 6783 C C . ASP B 1 219 ? 11.625 -27.062 3.035 1 77.94 219 ASP B C 1
ATOM 6785 O O . ASP B 1 219 ? 11.859 -28.25 2.762 1 77.94 219 ASP B O 1
ATOM 6789 N N . VAL B 1 220 ? 12.203 -26.438 3.967 1 82.19 220 VAL B N 1
ATOM 6790 C CA . VAL B 1 220 ? 13.352 -26.953 4.707 1 82.19 220 VAL B CA 1
ATOM 6791 C C . VAL B 1 220 ? 12.961 -28.234 5.441 1 82.19 220 VAL B C 1
ATOM 6793 O O . VAL B 1 220 ? 13.727 -29.188 5.477 1 82.19 220 VAL B O 1
ATOM 6796 N N . ILE B 1 221 ? 11.75 -28.234 5.926 1 82.38 221 ILE B N 1
ATOM 6797 C CA . ILE B 1 221 ? 11.312 -29.391 6.723 1 82.38 221 ILE B CA 1
ATOM 6798 C C . ILE B 1 221 ? 11.156 -30.609 5.828 1 82.38 221 ILE B C 1
ATOM 6800 O O . ILE B 1 221 ? 11.594 -31.703 6.18 1 82.38 221 ILE B O 1
ATOM 6804 N N . SER B 1 222 ? 10.617 -30.438 4.734 1 82.25 222 SER B N 1
ATOM 6805 C CA . SER B 1 222 ? 10.406 -31.531 3.803 1 82.25 222 SER B CA 1
ATOM 6806 C C . SER B 1 222 ? 11.727 -32.062 3.248 1 82.25 222 SER B C 1
ATOM 6808 O O . SER B 1 222 ? 11.906 -33.25 3.088 1 82.25 222 SER B O 1
ATOM 6810 N N . VAL B 1 223 ? 12.633 -31.188 2.936 1 81.5 223 VAL B N 1
ATOM 6811 C CA . VAL B 1 223 ? 13.922 -31.594 2.367 1 81.5 223 VAL B CA 1
ATOM 6812 C C . VAL B 1 223 ? 14.742 -32.344 3.416 1 81.5 223 VAL B C 1
ATOM 6814 O O . VAL B 1 223 ? 15.344 -33.375 3.119 1 81.5 223 VAL B O 1
ATOM 6817 N N . LEU B 1 224 ? 14.688 -31.812 4.633 1 84.88 224 LEU B N 1
ATOM 6818 C CA . LEU B 1 224 ? 15.43 -32.469 5.711 1 84.88 224 LEU B CA 1
ATOM 6819 C C . LEU B 1 224 ? 14.852 -33.844 6.02 1 84.88 224 LEU B C 1
ATOM 6821 O O . LEU B 1 224 ? 15.594 -34.781 6.277 1 84.88 224 LEU B O 1
ATOM 6825 N N . HIS B 1 225 ? 13.562 -33.906 5.969 1 84.88 225 HIS B N 1
ATOM 6826 C CA . HIS B 1 225 ? 12.914 -35.188 6.199 1 84.88 225 HIS B CA 1
ATOM 6827 C C . HIS B 1 225 ? 13.281 -36.188 5.109 1 84.88 225 HIS B C 1
ATOM 6829 O O . HIS B 1 225 ? 13.531 -37.375 5.395 1 84.88 225 HIS B O 1
ATOM 6835 N N . ALA B 1 226 ? 13.32 -35.719 3.941 1 82.19 226 ALA B N 1
ATOM 6836 C CA . ALA B 1 226 ? 13.672 -36.594 2.826 1 82.19 226 ALA B CA 1
ATOM 6837 C C . ALA B 1 226 ? 15.117 -37.094 2.939 1 82.19 226 ALA B C 1
ATOM 6839 O O . ALA B 1 226 ? 15.414 -38.25 2.637 1 82.19 226 ALA B O 1
ATOM 6840 N N . LEU B 1 227 ? 16 -36.25 3.324 1 84.56 227 LEU B N 1
ATOM 6841 C CA . LEU B 1 227 ? 17.422 -36.562 3.463 1 84.56 227 LEU B CA 1
ATOM 6842 C C . LEU B 1 227 ? 17.656 -37.562 4.605 1 84.56 227 LEU B C 1
ATOM 6844 O O . LEU B 1 227 ? 18.438 -38.5 4.477 1 84.56 227 LEU B O 1
ATOM 6848 N N . LEU B 1 228 ? 16.906 -37.344 5.676 1 87 228 LEU B N 1
ATOM 6849 C CA . LEU B 1 228 ? 17.125 -38.156 6.867 1 87 228 LEU B CA 1
ATOM 6850 C C . LEU B 1 228 ? 16.391 -39.5 6.766 1 87 228 LEU B C 1
ATOM 6852 O O . LEU B 1 228 ? 16.797 -40.5 7.379 1 87 228 LEU B O 1
ATOM 6856 N N . SER B 1 229 ? 15.359 -39.531 5.988 1 85.25 229 SER B N 1
ATOM 6857 C CA . SER B 1 229 ? 14.594 -40.75 5.832 1 85.25 229 SER B CA 1
ATOM 6858 C C . SER B 1 229 ? 15.289 -41.719 4.875 1 85.25 229 SER B C 1
ATOM 6860 O O . SER B 1 229 ? 15.047 -42.938 4.922 1 85.25 229 SER B O 1
ATOM 6862 N N . GLN B 1 230 ? 16.156 -41.281 4.047 1 85.94 230 GLN B N 1
ATOM 6863 C CA . GLN B 1 230 ? 16.812 -42.125 3.057 1 85.94 230 GLN B CA 1
ATOM 6864 C C . GLN B 1 230 ? 18.297 -42.25 3.34 1 85.94 230 GLN B C 1
ATOM 6866 O O . GLN B 1 230 ? 19.109 -42.281 2.414 1 85.94 230 GLN B O 1
ATOM 6871 N N . VAL B 1 231 ? 18.641 -42.344 4.527 1 86.19 231 VAL B N 1
ATOM 6872 C CA . VAL B 1 231 ? 20.047 -42.406 4.926 1 86.19 231 VAL B CA 1
ATOM 6873 C C . VAL B 1 231 ? 20.703 -43.656 4.348 1 86.19 231 VAL B C 1
ATOM 6875 O O . VAL B 1 231 ? 21.891 -43.625 4.004 1 86.19 231 VAL B O 1
ATOM 6878 N N . HIS B 1 232 ? 19.906 -44.656 4.078 1 86.62 232 HIS B N 1
ATOM 6879 C CA . HIS B 1 232 ? 20.438 -45.906 3.584 1 86.62 232 HIS B CA 1
ATOM 6880 C C . HIS B 1 232 ? 20.828 -45.812 2.113 1 86.62 232 HIS B C 1
ATOM 6882 O O . HIS B 1 232 ? 21.625 -46.625 1.623 1 86.62 232 HIS B O 1
ATOM 6888 N N . LYS B 1 233 ? 20.453 -44.812 1.478 1 85.81 233 LYS B N 1
ATOM 6889 C CA . LYS B 1 233 ? 20.734 -44.656 0.051 1 85.81 233 LYS B CA 1
ATOM 6890 C C . LYS B 1 233 ? 21.859 -43.688 -0.196 1 85.81 233 LYS B C 1
ATOM 6892 O O . LYS B 1 233 ? 22.219 -43.406 -1.345 1 85.81 233 LYS B O 1
ATOM 6897 N N . TRP B 1 234 ? 22.453 -43.25 0.877 1 89.5 234 TRP B N 1
ATOM 6898 C CA . TRP B 1 234 ? 23.516 -42.281 0.741 1 89.5 234 TRP B CA 1
ATOM 6899 C C . TRP B 1 234 ? 24.734 -42.875 0.063 1 89.5 234 TRP B C 1
ATOM 6901 O O . TRP B 1 234 ? 25.094 -44.031 0.339 1 89.5 234 TRP B O 1
ATOM 6911 N N . LYS B 1 235 ? 25.266 -42.188 -0.844 1 90.19 235 LYS B N 1
ATOM 6912 C CA . LYS B 1 235 ? 26.516 -42.594 -1.489 1 90.19 235 LYS B CA 1
ATOM 6913 C C . LYS B 1 235 ? 27.688 -41.781 -0.979 1 90.19 235 LYS B C 1
ATOM 6915 O O . LYS B 1 235 ? 27.781 -40.594 -1.258 1 90.19 235 LYS B O 1
ATOM 6920 N N . TRP B 1 236 ? 28.594 -42.406 -0.344 1 89.12 236 TRP B N 1
ATOM 6921 C CA . TRP B 1 236 ? 29.703 -41.719 0.28 1 89.12 236 TRP B CA 1
ATOM 6922 C C . TRP B 1 236 ? 30.672 -41.188 -0.774 1 89.12 236 TRP B C 1
ATOM 6924 O O . TRP B 1 236 ? 31.312 -40.156 -0.566 1 89.12 236 TRP B O 1
ATOM 6934 N N . GLU B 1 237 ? 30.734 -41.844 -1.952 1 89.44 237 GLU B N 1
ATOM 6935 C CA . GLU B 1 237 ? 31.594 -41.375 -3.031 1 89.44 237 GLU B CA 1
ATOM 6936 C C . GLU B 1 237 ? 31.203 -39.969 -3.506 1 89.44 237 GLU B C 1
ATOM 6938 O O . GLU B 1 237 ? 32.062 -39.125 -3.682 1 89.44 237 GLU B O 1
ATOM 6943 N N . SER B 1 238 ? 29.922 -39.875 -3.645 1 91.44 238 SER B N 1
ATOM 6944 C CA . SER B 1 238 ? 29.406 -38.594 -4.094 1 91.44 238 SER B CA 1
ATOM 6945 C C . SER B 1 238 ? 29.609 -37.531 -3.037 1 91.44 238 SER B C 1
ATOM 6947 O O . SER B 1 238 ? 29.906 -36.375 -3.365 1 91.44 238 SER B O 1
ATOM 6949 N N . ALA B 1 239 ? 29.5 -37.875 -1.809 1 93 239 ALA B N 1
ATOM 6950 C CA . ALA B 1 239 ? 29.656 -36.906 -0.71 1 93 239 ALA B CA 1
ATOM 6951 C C . ALA B 1 239 ? 31.094 -36.406 -0.607 1 93 239 ALA B C 1
ATOM 6953 O O . ALA B 1 239 ? 31.328 -35.219 -0.428 1 93 239 ALA B O 1
ATOM 6954 N N . VAL B 1 240 ? 31.938 -37.312 -0.703 1 93.38 240 VAL B N 1
ATOM 6955 C CA . VAL B 1 240 ? 33.344 -36.969 -0.586 1 93.38 240 VAL B CA 1
ATOM 6956 C C . VAL B 1 240 ? 33.75 -36.062 -1.747 1 93.38 240 VAL B C 1
ATOM 6958 O O . VAL B 1 240 ? 34.469 -35.062 -1.552 1 93.38 240 VAL B O 1
ATOM 6961 N N . LEU B 1 241 ? 33.281 -36.438 -2.893 1 93.12 241 LEU B N 1
ATOM 6962 C CA . LEU B 1 241 ? 33.594 -35.625 -4.07 1 93.12 241 LEU B CA 1
ATOM 6963 C C . LEU B 1 241 ? 33 -34.25 -3.947 1 93.12 241 LEU B C 1
ATOM 6965 O O . LEU B 1 241 ? 33.688 -33.25 -4.215 1 93.12 241 LEU B O 1
ATOM 6969 N N . GLY B 1 242 ? 31.781 -34.188 -3.537 1 94.81 242 GLY B N 1
ATOM 6970 C CA . GLY B 1 242 ? 31.094 -32.906 -3.391 1 94.81 242 GLY B CA 1
ATOM 6971 C C . GLY B 1 242 ? 31.734 -31.984 -2.365 1 94.81 242 GLY B C 1
ATOM 6972 O O . GLY B 1 242 ? 32 -30.828 -2.654 1 94.81 242 GLY B O 1
ATOM 6973 N N . PHE B 1 243 ? 32.031 -32.5 -1.213 1 96.44 243 PHE B N 1
ATOM 6974 C CA . PHE B 1 243 ? 32.625 -31.703 -0.145 1 96.44 243 PHE B CA 1
ATOM 6975 C C . PHE B 1 243 ? 34.062 -31.328 -0.469 1 96.44 243 PHE B C 1
ATOM 6977 O O . PHE B 1 243 ? 34.5 -30.234 -0.106 1 96.44 243 PHE B O 1
ATOM 6984 N N . SER B 1 244 ? 34.688 -32.188 -1.185 1 96.62 244 SER B N 1
ATOM 6985 C CA . SER B 1 244 ? 36.062 -31.875 -1.564 1 96.62 244 SER B CA 1
ATOM 6986 C C . SER B 1 244 ? 36.125 -30.688 -2.527 1 96.62 244 SER B C 1
ATOM 6988 O O . SER B 1 244 ? 36.938 -29.781 -2.35 1 96.62 244 SER B O 1
ATOM 6990 N N . PHE B 1 245 ? 35.312 -30.703 -3.492 1 96.62 245 PHE B N 1
ATOM 6991 C CA . PHE B 1 245 ? 35.312 -29.609 -4.457 1 96.62 245 PHE B CA 1
ATOM 6992 C C . PHE B 1 245 ? 34.75 -28.328 -3.834 1 96.62 245 PHE B C 1
ATOM 6994 O O . PHE B 1 245 ? 35.219 -27.234 -4.172 1 96.62 245 PHE B O 1
ATOM 7001 N N . LEU B 1 246 ? 33.719 -28.438 -2.959 1 97.19 246 LEU B N 1
ATOM 7002 C CA . LEU B 1 246 ? 33.25 -27.266 -2.225 1 97.19 246 LEU B CA 1
ATOM 7003 C C . LEU B 1 246 ? 34.375 -26.641 -1.398 1 97.19 246 LEU B C 1
ATOM 7005 O O . LEU B 1 246 ? 34.562 -25.422 -1.408 1 97.19 246 LEU B O 1
ATOM 7009 N N . PHE B 1 247 ? 35.094 -27.516 -0.737 1 97.25 247 PHE B N 1
ATOM 7010 C CA . PHE B 1 247 ? 36.219 -27.062 0.085 1 97.25 247 PHE B CA 1
ATOM 7011 C C . PHE B 1 247 ? 37.281 -26.406 -0.773 1 97.25 247 PHE B C 1
ATOM 7013 O O . PHE B 1 247 ? 37.844 -25.375 -0.392 1 97.25 247 PHE B O 1
ATOM 7020 N N . TYR B 1 248 ? 37.562 -27.031 -1.896 1 96.62 248 TYR B N 1
ATOM 7021 C CA . TYR B 1 248 ? 38.531 -26.469 -2.828 1 96.62 248 TYR B CA 1
ATOM 7022 C C . TYR B 1 248 ? 38.125 -25.062 -3.246 1 96.62 248 TYR B C 1
ATOM 7024 O O . TYR B 1 248 ? 38.938 -24.141 -3.186 1 96.62 248 TYR B O 1
ATOM 7032 N N . MET B 1 249 ? 36.906 -24.812 -3.6 1 96.12 249 MET B N 1
ATOM 7033 C CA . MET B 1 249 ? 36.438 -23.516 -4.059 1 96.12 249 MET B CA 1
ATOM 7034 C C . MET B 1 249 ? 36.438 -22.5 -2.918 1 96.12 249 MET B C 1
ATOM 7036 O O . MET B 1 249 ? 36.812 -21.344 -3.119 1 96.12 249 MET B O 1
ATOM 7040 N N . LEU B 1 250 ? 36.125 -22.922 -1.717 1 95.94 250 LEU B N 1
ATOM 7041 C CA . LEU B 1 250 ? 36.125 -22.031 -0.561 1 95.94 250 LEU B CA 1
ATOM 7042 C C . LEU B 1 250 ? 37.562 -21.625 -0.211 1 95.94 250 LEU B C 1
ATOM 7044 O O . LEU B 1 250 ? 37.812 -20.484 0.177 1 95.94 250 LEU B O 1
ATOM 7048 N N . LEU B 1 251 ? 38.438 -22.562 -0.388 1 95.5 251 LEU B N 1
ATOM 7049 C CA . LEU B 1 251 ? 39.844 -22.297 -0.094 1 95.5 251 LEU B CA 1
ATOM 7050 C C . LEU B 1 251 ? 40.438 -21.281 -1.067 1 95.5 251 LEU B C 1
ATOM 7052 O O . LEU B 1 251 ? 41.188 -20.391 -0.664 1 95.5 251 LEU B O 1
ATOM 7056 N N . THR B 1 252 ? 40.156 -21.469 -2.293 1 94.69 252 THR B N 1
ATOM 7057 C CA . THR B 1 252 ? 40.656 -20.531 -3.289 1 94.69 252 THR B CA 1
ATOM 7058 C C . THR B 1 252 ? 40.094 -19.141 -3.051 1 94.69 252 THR B C 1
ATOM 7060 O O . THR B 1 252 ? 40.781 -18.141 -3.238 1 94.69 252 THR B O 1
ATOM 7063 N N . LYS B 1 253 ? 38.906 -19.031 -2.676 1 92.62 253 LYS B N 1
ATOM 7064 C CA . LYS B 1 253 ? 38.281 -17.75 -2.379 1 92.62 253 LYS B CA 1
ATOM 7065 C C . LYS B 1 253 ? 38.938 -17.078 -1.183 1 92.62 253 LYS B C 1
ATOM 7067 O O . LYS B 1 253 ? 39.188 -15.867 -1.194 1 92.62 253 LYS B O 1
ATOM 7072 N N . TYR B 1 254 ? 39.219 -17.859 -0.203 1 92.56 254 TYR B N 1
ATOM 7073 C CA . TYR B 1 254 ? 39.844 -17.359 1.004 1 92.56 254 TYR B CA 1
ATOM 7074 C C . TYR B 1 254 ? 41.219 -16.781 0.684 1 92.56 254 TYR B C 1
ATOM 7076 O O . TYR B 1 254 ? 41.562 -15.703 1.154 1 92.56 254 TYR B O 1
ATOM 7084 N N . TYR B 1 255 ? 41.938 -17.438 -0.132 1 92.19 255 TYR B N 1
ATOM 7085 C CA . TYR B 1 255 ? 43.281 -16.984 -0.474 1 92.19 255 TYR B CA 1
ATOM 7086 C C . TYR B 1 255 ? 43.219 -15.789 -1.412 1 92.19 255 TYR B C 1
ATOM 7088 O O . TYR B 1 255 ? 44.094 -14.914 -1.356 1 92.19 255 TYR B O 1
ATOM 7096 N N . ALA B 1 256 ? 42.25 -15.742 -2.229 1 91.44 256 ALA B N 1
ATOM 7097 C CA . ALA B 1 256 ? 42.094 -14.609 -3.133 1 91.44 256 ALA B CA 1
ATOM 7098 C C . ALA B 1 256 ? 41.781 -13.328 -2.359 1 91.44 256 ALA B C 1
ATOM 7100 O O . ALA B 1 256 ? 42.188 -12.234 -2.771 1 91.44 256 ALA B O 1
ATOM 7101 N N . LYS B 1 257 ? 41.094 -13.422 -1.263 1 88.56 257 LYS B N 1
ATOM 7102 C CA . LYS B 1 257 ? 40.781 -12.266 -0.426 1 88.56 257 LYS B CA 1
ATOM 7103 C C . LYS B 1 257 ? 42 -11.734 0.285 1 88.56 257 LYS B C 1
ATOM 7105 O O . LYS B 1 257 ? 42.125 -10.523 0.513 1 88.56 257 LYS B O 1
ATOM 7110 N N . ARG B 1 258 ? 42.969 -12.516 0.545 1 90.88 258 ARG B N 1
ATOM 7111 C CA . ARG B 1 258 ? 44.188 -12.133 1.265 1 90.88 258 ARG B CA 1
ATOM 7112 C C . ARG B 1 258 ? 45.25 -11.625 0.305 1 90.88 258 ARG B C 1
ATOM 7114 O O . ARG B 1 258 ? 45.938 -10.664 0.61 1 90.88 258 ARG B O 1
ATOM 7121 N N . LYS B 1 259 ? 45.281 -12.328 -0.802 1 91.5 259 LYS B N 1
ATOM 7122 C CA . LYS B 1 259 ? 46.281 -11.93 -1.807 1 91.5 259 LYS B CA 1
ATOM 7123 C C . LYS B 1 259 ? 45.625 -11.734 -3.17 1 91.5 259 LYS B C 1
ATOM 7125 O O . LYS B 1 259 ? 45.25 -12.703 -3.838 1 91.5 259 LYS B O 1
ATOM 7130 N N . PRO B 1 260 ? 45.625 -10.555 -3.598 1 86.38 260 PRO B N 1
ATOM 7131 C CA . PRO B 1 260 ? 44.938 -10.242 -4.852 1 86.38 260 PRO B CA 1
ATOM 7132 C C . PRO B 1 260 ? 45.5 -10.984 -6.051 1 86.38 260 PRO B C 1
ATOM 7134 O O . PRO B 1 260 ? 44.844 -11.164 -7.066 1 86.38 260 PRO B O 1
ATOM 7137 N N . ALA B 1 261 ? 46.688 -11.516 -5.887 1 86.12 261 ALA B N 1
ATOM 7138 C CA . ALA B 1 261 ? 47.344 -12.234 -6.973 1 86.12 261 ALA B CA 1
ATOM 7139 C C . ALA B 1 261 ? 46.625 -13.547 -7.273 1 86.12 261 ALA B C 1
ATOM 7141 O O . ALA B 1 261 ? 46.688 -14.062 -8.391 1 86.12 261 ALA B O 1
ATOM 7142 N N . PHE B 1 262 ? 45.906 -14.016 -6.363 1 89.56 262 PHE B N 1
ATOM 7143 C CA . PHE B 1 262 ? 45.219 -15.305 -6.504 1 89.56 262 PHE B CA 1
ATOM 7144 C C . PHE B 1 262 ? 43.812 -15.125 -6.996 1 89.56 262 PHE B C 1
ATOM 7146 O O . PHE B 1 262 ? 43 -16.062 -6.961 1 89.56 262 PHE B O 1
ATOM 7153 N N . PHE B 1 263 ? 43.406 -13.938 -7.406 1 91.06 263 PHE B N 1
ATOM 7154 C CA . PHE B 1 263 ? 42.062 -13.633 -7.879 1 91.06 263 PHE B CA 1
ATOM 7155 C C . PHE B 1 263 ? 41.688 -14.539 -9.039 1 91.06 263 PHE B C 1
ATOM 7157 O O . PHE B 1 263 ? 40.594 -15.094 -9.062 1 91.06 263 PHE B O 1
ATOM 7164 N N . TRP B 1 264 ? 42.594 -14.859 -9.914 1 88.38 264 TRP B N 1
ATOM 7165 C CA . TRP B 1 264 ? 42.312 -15.617 -11.125 1 88.38 264 TRP B CA 1
ATOM 7166 C C . TRP B 1 264 ? 42.094 -17.094 -10.805 1 88.38 264 TRP B C 1
ATOM 7168 O O . TRP B 1 264 ? 41.281 -17.75 -11.461 1 88.38 264 TRP B O 1
ATOM 7178 N N . ILE B 1 265 ? 42.688 -17.5 -9.797 1 90.06 265 ILE B N 1
ATOM 7179 C CA . ILE B 1 265 ? 42.531 -18.891 -9.398 1 90.06 265 ILE B CA 1
ATOM 7180 C C . ILE B 1 265 ? 41.125 -19.109 -8.812 1 90.06 265 ILE B C 1
ATOM 7182 O O . ILE B 1 265 ? 40.5 -20.125 -9.086 1 90.06 265 ILE B O 1
ATOM 7186 N N . SER B 1 266 ? 40.75 -18.156 -8.102 1 91.38 266 SER B N 1
ATOM 7187 C CA . SER B 1 266 ? 39.406 -18.234 -7.5 1 91.38 266 SER B CA 1
ATOM 7188 C C . SER B 1 266 ? 38.312 -18.078 -8.547 1 91.38 266 SER B C 1
ATOM 7190 O O . SER B 1 266 ? 37.312 -18.766 -8.5 1 91.38 266 SER B O 1
ATOM 7192 N N . ALA B 1 267 ? 38.562 -17.203 -9.477 1 91.19 267 ALA B N 1
ATOM 7193 C CA . ALA B 1 267 ? 37.562 -16.938 -10.523 1 91.19 267 ALA B CA 1
ATOM 7194 C C . ALA B 1 267 ? 37.375 -18.156 -11.422 1 91.19 267 ALA B C 1
ATOM 7196 O O . ALA B 1 267 ? 36.281 -18.422 -11.875 1 91.19 267 ALA B O 1
ATOM 7197 N N . MET B 1 268 ? 38.406 -18.984 -11.617 1 92.81 268 MET B N 1
ATOM 7198 C CA . MET B 1 268 ? 38.344 -20.141 -12.523 1 92.81 268 MET B CA 1
ATOM 7199 C C . MET B 1 268 ? 38.062 -21.422 -11.75 1 92.81 268 MET B C 1
ATOM 7201 O O . MET B 1 268 ? 37.938 -22.5 -12.344 1 92.81 268 MET B O 1
ATOM 7205 N N . ALA B 1 269 ? 37.875 -21.219 -10.477 1 94.19 269 ALA B N 1
ATOM 7206 C CA . ALA B 1 269 ? 37.75 -22.391 -9.617 1 94.19 269 ALA B CA 1
ATOM 7207 C C . ALA B 1 269 ? 36.562 -23.25 -10.055 1 94.19 269 ALA B C 1
ATOM 7209 O O . ALA B 1 269 ? 36.656 -24.484 -10.109 1 94.19 269 ALA B O 1
ATOM 7210 N N . PRO B 1 270 ? 35.438 -22.641 -10.406 1 93.44 270 PRO B N 1
ATOM 7211 C CA . PRO B 1 270 ? 34.312 -23.469 -10.836 1 93.44 270 PRO B CA 1
ATOM 7212 C C . PRO B 1 270 ? 34.594 -24.266 -12.109 1 93.44 270 PRO B C 1
ATOM 7214 O O . PRO B 1 270 ? 34.312 -25.453 -12.18 1 93.44 270 PRO B O 1
ATOM 7217 N N . LEU B 1 271 ? 35.219 -23.641 -13.078 1 93.56 271 LEU B N 1
ATOM 7218 C CA . LEU B 1 271 ? 35.531 -24.312 -14.32 1 93.56 271 LEU B CA 1
ATOM 7219 C C . LEU B 1 271 ? 36.594 -25.406 -14.086 1 93.56 271 LEU B C 1
ATOM 7221 O O . LEU B 1 271 ? 36.469 -26.5 -14.641 1 93.56 271 LEU B O 1
ATOM 7225 N N . VAL B 1 272 ? 37.5 -25.125 -13.297 1 94.62 272 VAL B N 1
ATOM 7226 C CA . VAL B 1 272 ? 38.531 -26.109 -12.969 1 94.62 272 VAL B CA 1
ATOM 7227 C C . VAL B 1 272 ? 37.906 -27.297 -12.258 1 94.62 272 VAL B C 1
ATOM 7229 O O . VAL B 1 272 ? 38.312 -28.438 -12.484 1 94.62 272 VAL B O 1
ATOM 7232 N N . SER B 1 273 ? 37 -27.031 -11.398 1 95.56 273 SER B N 1
ATOM 7233 C CA . SER B 1 273 ? 36.312 -28.109 -10.703 1 95.56 273 SER B CA 1
ATOM 7234 C C . SER B 1 273 ? 35.562 -29.016 -11.68 1 95.56 273 SER B C 1
ATOM 7236 O O . SER B 1 273 ? 35.562 -30.234 -11.516 1 95.56 273 SER B O 1
ATOM 7238 N N . VAL B 1 274 ? 34.969 -28.453 -12.672 1 94.06 274 VAL B N 1
ATOM 7239 C CA . VAL B 1 274 ? 34.25 -29.234 -13.68 1 94.06 274 VAL B CA 1
ATOM 7240 C C . VAL B 1 274 ? 35.25 -30.078 -14.469 1 94.06 274 VAL B C 1
ATOM 7242 O O . VAL B 1 274 ? 35 -31.266 -14.719 1 94.06 274 VAL B O 1
ATOM 7245 N N . ILE B 1 275 ? 36.375 -29.531 -14.836 1 93.94 275 ILE B N 1
ATOM 7246 C CA . ILE B 1 275 ? 37.406 -30.234 -15.609 1 93.94 275 ILE B CA 1
ATOM 7247 C C . ILE B 1 275 ? 38 -31.375 -14.773 1 93.94 275 ILE B C 1
ATOM 7249 O O . ILE B 1 275 ? 38.031 -32.531 -15.219 1 93.94 275 ILE B O 1
ATOM 7253 N N . LEU B 1 276 ? 38.344 -31.016 -13.57 1 94.69 276 LEU B N 1
ATOM 7254 C CA . LEU B 1 276 ? 38.969 -32.031 -12.695 1 94.69 276 LEU B CA 1
ATOM 7255 C C . LEU B 1 276 ? 37.938 -33.125 -12.352 1 94.69 276 LEU B C 1
ATOM 7257 O O . LEU B 1 276 ? 38.312 -34.281 -12.297 1 94.69 276 LEU B O 1
ATOM 7261 N N . GLY B 1 277 ? 36.75 -32.688 -12.039 1 94.38 277 GLY B N 1
ATOM 7262 C CA . GLY B 1 277 ? 35.719 -33.688 -11.766 1 94.38 277 GLY B CA 1
ATOM 7263 C C . GLY B 1 277 ? 35.469 -34.625 -12.93 1 94.38 277 GLY B C 1
ATOM 7264 O O . GLY B 1 277 ? 35.312 -35.812 -12.742 1 94.38 277 GLY B O 1
ATOM 7265 N N . SER B 1 278 ? 35.438 -34.094 -14.125 1 93.56 278 SER B N 1
ATOM 7266 C CA . SER B 1 278 ? 35.219 -34.906 -15.328 1 93.56 278 SER B CA 1
ATOM 7267 C C . SER B 1 278 ? 36.375 -35.875 -15.555 1 93.56 278 SER B C 1
ATOM 7269 O O . SER B 1 278 ? 36.156 -37.031 -15.898 1 93.56 278 SER B O 1
ATOM 7271 N N . VAL B 1 279 ? 37.562 -35.406 -15.375 1 93.94 279 VAL B N 1
ATOM 7272 C CA . VAL B 1 279 ? 38.75 -36.25 -15.57 1 93.94 279 VAL B CA 1
ATOM 7273 C C . VAL B 1 279 ? 38.75 -37.375 -14.531 1 93.94 279 VAL B C 1
ATOM 7275 O O . VAL B 1 279 ? 39.062 -38.531 -14.852 1 93.94 279 VAL B O 1
ATOM 7278 N N . LEU B 1 280 ? 38.438 -37 -13.367 1 93.25 280 LEU B N 1
ATOM 7279 C CA . LEU B 1 280 ? 38.438 -37.969 -12.289 1 93.25 280 LEU B CA 1
ATOM 7280 C C . LEU B 1 280 ? 37.406 -39.062 -12.578 1 93.25 280 LEU B C 1
ATOM 7282 O O . LEU B 1 280 ? 37.688 -40.25 -12.383 1 93.25 280 LEU B O 1
ATOM 7286 N N . VAL B 1 281 ? 36.281 -38.688 -12.992 1 91.75 281 VAL B N 1
ATOM 7287 C CA . VAL B 1 281 ? 35.219 -39.656 -13.281 1 91.75 281 VAL B CA 1
ATOM 7288 C C . VAL B 1 281 ? 35.594 -40.5 -14.484 1 91.75 281 VAL B C 1
ATOM 7290 O O . VAL B 1 281 ? 35.344 -41.719 -14.516 1 91.75 281 VAL B O 1
ATOM 7293 N N . TYR B 1 282 ? 36.219 -39.875 -15.445 1 90.12 282 TYR B N 1
ATOM 7294 C CA . TYR B 1 282 ? 36.656 -40.594 -16.641 1 90.12 282 TYR B CA 1
ATOM 7295 C C . TYR B 1 282 ? 37.719 -41.656 -16.297 1 90.12 282 TYR B C 1
ATOM 7297 O O . TYR B 1 282 ? 37.656 -42.781 -16.781 1 90.12 282 TYR B O 1
ATOM 7305 N N . LEU B 1 283 ? 38.594 -41.375 -15.414 1 92.56 283 LEU B N 1
ATOM 7306 C CA . LEU B 1 283 ? 39.719 -42.25 -15.078 1 92.56 283 LEU B CA 1
ATOM 7307 C C . LEU B 1 283 ? 39.281 -43.344 -14.109 1 92.56 283 LEU B C 1
ATOM 7309 O O . LEU B 1 283 ? 39.75 -44.469 -14.188 1 92.56 283 LEU B O 1
ATOM 7313 N N . THR B 1 284 ? 38.375 -43.031 -13.211 1 91.06 284 THR B N 1
ATOM 7314 C CA . THR B 1 284 ? 38 -43.969 -12.164 1 91.06 284 THR B CA 1
ATOM 7315 C C . THR B 1 284 ? 36.719 -44.719 -12.531 1 91.06 284 THR B C 1
ATOM 7317 O O . THR B 1 284 ? 36.344 -45.656 -11.852 1 91.06 284 THR B O 1
ATOM 7320 N N . HIS B 1 285 ? 36.031 -44.344 -13.594 1 88.06 285 HIS B N 1
ATOM 7321 C CA . HIS B 1 285 ? 34.719 -44.906 -13.977 1 88.06 285 HIS B CA 1
ATOM 7322 C C . HIS B 1 285 ? 33.75 -44.844 -12.82 1 88.06 285 HIS B C 1
ATOM 7324 O O . HIS B 1 285 ? 33.062 -45.812 -12.508 1 88.06 285 HIS B O 1
ATOM 7330 N N . ALA B 1 286 ? 33.875 -43.75 -12.219 1 85.81 286 ALA B N 1
ATOM 7331 C CA . ALA B 1 286 ? 33.031 -43.531 -11.039 1 85.81 286 ALA B CA 1
ATOM 7332 C C . ALA B 1 286 ? 31.547 -43.531 -11.406 1 85.81 286 ALA B C 1
ATOM 7334 O O . ALA B 1 286 ? 30.688 -43.688 -10.547 1 85.81 286 ALA B O 1
ATOM 7335 N N . GLU B 1 287 ? 31.203 -43.375 -12.664 1 82.25 287 GLU B N 1
ATOM 7336 C CA . GLU B 1 287 ? 29.812 -43.406 -13.109 1 82.25 287 GLU B CA 1
ATOM 7337 C C . GLU B 1 287 ? 29.125 -44.719 -12.773 1 82.25 287 GLU B C 1
ATOM 7339 O O . GLU B 1 287 ? 27.922 -44.75 -12.578 1 82.25 287 GLU B O 1
ATOM 7344 N N . LYS B 1 288 ? 29.922 -45.656 -12.625 1 81.06 288 LYS B N 1
ATOM 7345 C CA . LYS B 1 288 ? 29.406 -47 -12.305 1 81.06 288 LYS B CA 1
ATOM 7346 C C . LYS B 1 288 ? 29.297 -47.188 -10.789 1 81.06 288 LYS B C 1
ATOM 7348 O O . LYS B 1 288 ? 28.672 -48.156 -10.328 1 81.06 288 LYS B O 1
ATOM 7353 N N . HIS B 1 289 ? 29.891 -46.312 -10.156 1 80.38 289 HIS B N 1
ATOM 7354 C CA . HIS B 1 289 ? 29.953 -46.531 -8.711 1 80.38 289 HIS B CA 1
ATOM 7355 C C . HIS B 1 289 ? 29.172 -45.438 -7.969 1 80.38 289 HIS B C 1
ATOM 7357 O O . HIS B 1 289 ? 29.609 -44.969 -6.93 1 80.38 289 HIS B O 1
ATOM 7363 N N . GLY B 1 290 ? 28.188 -44.938 -8.531 1 79.25 290 GLY B N 1
ATOM 7364 C CA . GLY B 1 290 ? 27.297 -44.125 -7.727 1 79.25 290 GLY B CA 1
ATOM 7365 C C . GLY B 1 290 ? 27.391 -42.656 -8.023 1 79.25 290 GLY B C 1
ATOM 7366 O O . GLY B 1 290 ? 26.703 -41.844 -7.414 1 79.25 290 GLY B O 1
ATOM 7367 N N . VAL B 1 291 ? 28.281 -42.219 -8.867 1 87.19 291 VAL B N 1
ATOM 7368 C CA . VAL B 1 291 ? 28.391 -40.812 -9.227 1 87.19 291 VAL B CA 1
ATOM 7369 C C . VAL B 1 291 ? 27.625 -40.531 -10.523 1 87.19 291 VAL B C 1
ATOM 7371 O O . VAL B 1 291 ? 27.984 -41.094 -11.57 1 87.19 291 VAL B O 1
ATOM 7374 N N . GLU B 1 292 ? 26.641 -39.719 -10.359 1 88.62 292 GLU B N 1
ATOM 7375 C CA . GLU B 1 292 ? 25.844 -39.406 -11.539 1 88.62 292 GLU B CA 1
ATOM 7376 C C . GLU B 1 292 ? 26.516 -38.344 -12.398 1 88.62 292 GLU B C 1
ATOM 7378 O O . GLU B 1 292 ? 27.078 -37.406 -11.875 1 88.62 292 GLU B O 1
ATOM 7383 N N . VAL B 1 293 ? 26.484 -38.594 -13.695 1 90.56 293 VAL B N 1
ATOM 7384 C CA . VAL B 1 293 ? 27.094 -37.656 -14.625 1 90.56 293 VAL B CA 1
ATOM 7385 C C . VAL B 1 293 ? 26.016 -37.062 -15.555 1 90.56 293 VAL B C 1
ATOM 7387 O O . VAL B 1 293 ? 24.906 -37.594 -15.641 1 90.56 293 VAL B O 1
ATOM 7390 N N . ILE B 1 294 ? 26.266 -36 -16.234 1 88 294 ILE B N 1
ATOM 7391 C CA . ILE B 1 294 ? 25.328 -35.25 -17.094 1 88 294 ILE B CA 1
ATOM 7392 C C . ILE B 1 294 ? 24.969 -36.125 -18.297 1 88 294 ILE B C 1
ATOM 7394 O O . ILE B 1 294 ? 23.797 -36.188 -18.688 1 88 294 ILE B O 1
ATOM 7398 N N . GLY B 1 295 ? 25.922 -36.781 -18.906 1 85.06 295 GLY B N 1
ATOM 7399 C CA . GLY B 1 295 ? 25.688 -37.562 -20.109 1 85.06 295 GLY B CA 1
ATOM 7400 C C . GLY B 1 295 ? 25.875 -36.812 -21.391 1 85.06 295 GLY B C 1
ATOM 7401 O O . GLY B 1 295 ? 26.531 -35.75 -21.406 1 85.06 295 GLY B O 1
ATOM 7402 N N . SER B 1 296 ? 25.297 -37.219 -22.469 1 85.69 296 SER B N 1
ATOM 7403 C CA . SER B 1 296 ? 25.547 -36.656 -23.781 1 85.69 296 SER B CA 1
ATOM 7404 C C . SER B 1 296 ? 24.672 -35.406 -24.016 1 85.69 296 SER B C 1
ATOM 7406 O O . SER B 1 296 ? 23.469 -35.438 -23.719 1 85.69 296 SER B O 1
ATOM 7408 N N . LEU B 1 297 ? 25.328 -34.312 -24.391 1 86.19 297 LEU B N 1
ATOM 7409 C CA . LEU B 1 297 ? 24.641 -33.062 -24.734 1 86.19 297 LEU B CA 1
ATOM 7410 C C . LEU B 1 297 ? 24.703 -32.812 -26.234 1 86.19 297 LEU B C 1
ATOM 7412 O O . LEU B 1 297 ? 25.703 -33.125 -26.891 1 86.19 297 LEU B O 1
ATOM 7416 N N . LYS B 1 298 ? 23.625 -32.344 -26.797 1 84.31 298 LYS B N 1
ATOM 7417 C CA . LYS B 1 298 ? 23.594 -32.031 -28.234 1 84.31 298 LYS B CA 1
ATOM 7418 C C . LYS B 1 298 ? 24.391 -30.781 -28.547 1 84.31 298 LYS B C 1
ATOM 7420 O O . LYS B 1 298 ? 24.219 -29.734 -27.891 1 84.31 298 LYS B O 1
ATOM 7425 N N . LYS B 1 299 ? 25.25 -30.938 -29.516 1 88.38 299 LYS B N 1
ATOM 7426 C CA . LYS B 1 299 ? 26.062 -29.812 -29.953 1 88.38 299 LYS B CA 1
ATOM 7427 C C . LYS B 1 299 ? 25.25 -28.875 -30.859 1 88.38 299 LYS B C 1
ATOM 7429 O O . LYS B 1 299 ? 24.375 -29.328 -31.609 1 88.38 299 LYS B O 1
ATOM 7434 N N . GLY B 1 300 ? 25.484 -27.547 -30.734 1 90.31 300 GLY B N 1
ATOM 7435 C CA . GLY B 1 300 ? 24.844 -26.594 -31.641 1 90.31 300 GLY B CA 1
ATOM 7436 C C . GLY B 1 300 ? 24.422 -25.312 -30.953 1 90.31 300 GLY B C 1
ATOM 7437 O O . GLY B 1 300 ? 24.438 -25.219 -29.719 1 90.31 300 GLY B O 1
ATOM 7438 N N . LEU B 1 301 ? 24.031 -24.391 -31.766 1 94.12 301 LEU B N 1
ATOM 7439 C CA . LEU B 1 301 ? 23.578 -23.094 -31.266 1 94.12 301 LEU B CA 1
ATOM 7440 C C . LEU B 1 301 ? 22.109 -23.141 -30.891 1 94.12 301 LEU B C 1
ATOM 7442 O O . LEU B 1 301 ? 21.422 -24.141 -31.125 1 94.12 301 LEU B O 1
ATOM 7446 N N . ASN B 1 302 ? 21.641 -22.031 -30.281 1 94.44 302 ASN B N 1
ATOM 7447 C CA . ASN B 1 302 ? 20.266 -21.922 -29.781 1 94.44 302 ASN B CA 1
ATOM 7448 C C . ASN B 1 302 ? 19.25 -22.156 -30.891 1 94.44 302 ASN B C 1
ATOM 7450 O O . ASN B 1 302 ? 19.25 -21.438 -31.891 1 94.44 302 ASN B O 1
ATOM 7454 N N . PRO B 1 303 ? 18.438 -23.109 -30.797 1 94.19 303 PRO B N 1
ATOM 7455 C CA . PRO B 1 303 ? 17.328 -23.203 -31.734 1 94.19 303 PRO B CA 1
ATOM 7456 C C . PRO B 1 303 ? 16.266 -22.141 -31.5 1 94.19 303 PRO B C 1
ATOM 7458 O O . PRO B 1 303 ? 16.062 -21.688 -30.359 1 94.19 303 PRO B O 1
ATOM 7461 N N . LEU B 1 304 ? 15.547 -21.75 -32.531 1 95.19 304 LEU B N 1
ATOM 7462 C CA . LEU B 1 304 ? 14.445 -20.797 -32.406 1 95.19 304 LEU B CA 1
ATOM 7463 C C . LEU B 1 304 ? 13.273 -21.438 -31.641 1 95.19 304 LEU B C 1
ATOM 7465 O O . LEU B 1 304 ? 12.969 -22.609 -31.859 1 95.19 304 LEU B O 1
ATOM 7469 N N . SER B 1 305 ? 12.797 -20.766 -30.703 1 94.94 305 SER B N 1
ATOM 7470 C CA . SER B 1 305 ? 11.734 -21.328 -29.891 1 94.94 305 SER B CA 1
ATOM 7471 C C . SER B 1 305 ? 10.477 -20.469 -29.922 1 94.94 305 SER B C 1
ATOM 7473 O O . SER B 1 305 ? 9.617 -20.578 -29.047 1 94.94 305 SER B O 1
ATOM 7475 N N . ILE B 1 306 ? 10.273 -19.656 -30.859 1 94.56 306 ILE B N 1
ATOM 7476 C CA . ILE B 1 306 ? 9.117 -18.781 -30.969 1 94.56 306 ILE B CA 1
ATOM 7477 C C . ILE B 1 306 ? 7.84 -19.609 -31.109 1 94.56 306 ILE B C 1
ATOM 7479 O O . ILE B 1 306 ? 6.801 -19.25 -30.547 1 94.56 306 ILE B O 1
ATOM 7483 N N . ASN B 1 307 ? 7.93 -20.719 -31.812 1 93.19 307 ASN B N 1
ATOM 7484 C CA . ASN B 1 307 ? 6.777 -21.578 -32.062 1 93.19 307 ASN B CA 1
ATOM 7485 C C . ASN B 1 307 ? 6.539 -22.547 -30.906 1 93.19 307 ASN B C 1
ATOM 7487 O O . ASN B 1 307 ? 5.539 -23.266 -30.891 1 93.19 307 ASN B O 1
ATOM 7491 N N . LYS B 1 308 ? 7.414 -22.516 -29.969 1 94.25 308 LYS B N 1
ATOM 7492 C CA . LYS B 1 308 ? 7.309 -23.438 -28.828 1 94.25 308 LYS B CA 1
ATOM 7493 C C . LYS B 1 308 ? 6.707 -22.734 -27.609 1 94.25 308 LYS B C 1
ATOM 7495 O O . LYS B 1 308 ? 6.582 -23.344 -26.547 1 94.25 308 LYS B O 1
ATOM 7500 N N . LEU B 1 309 ? 6.312 -21.5 -27.781 1 95 309 LEU B N 1
ATOM 7501 C CA . LEU B 1 309 ? 5.652 -20.797 -26.688 1 95 309 LEU B CA 1
ATOM 7502 C C . LEU B 1 309 ? 4.234 -21.328 -26.484 1 95 309 LEU B C 1
ATOM 7504 O O . LEU B 1 309 ? 3.469 -21.453 -27.438 1 95 309 LEU B O 1
ATOM 7508 N N . ALA B 1 310 ? 3.889 -21.641 -25.25 1 93.12 310 ALA B N 1
ATOM 7509 C CA . ALA B 1 310 ? 2.656 -22.344 -24.922 1 93.12 310 ALA B CA 1
ATOM 7510 C C . ALA B 1 310 ? 1.579 -21.391 -24.438 1 93.12 310 ALA B C 1
ATOM 7512 O O . ALA B 1 310 ? 1.017 -21.578 -23.344 1 93.12 310 ALA B O 1
ATOM 7513 N N . PHE B 1 311 ? 1.101 -20.516 -25.266 1 93 311 PHE B N 1
ATOM 7514 C CA . PHE B 1 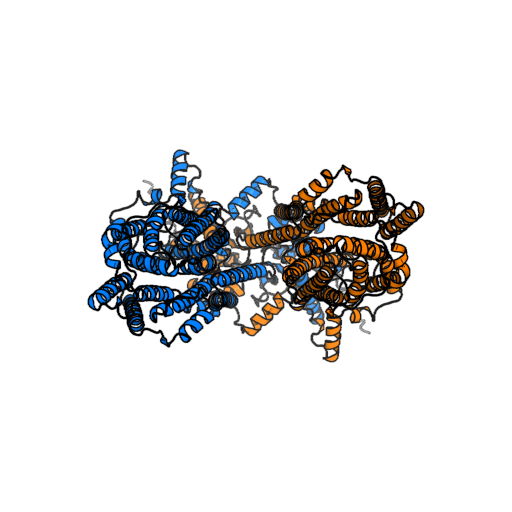311 ? 0.091 -19.531 -24.875 1 93 311 PHE B CA 1
ATOM 7515 C C . PHE B 1 311 ? -1.277 -20.188 -24.75 1 93 311 PHE B C 1
ATOM 7517 O O . PHE B 1 311 ? -2.137 -19.719 -24 1 93 311 PHE B O 1
ATOM 7524 N N . LYS B 1 312 ? -1.507 -21.359 -25.359 1 91 312 LYS B N 1
ATOM 7525 C CA . LYS B 1 312 ? -2.803 -22.031 -25.375 1 91 312 LYS B CA 1
ATOM 7526 C C . LYS B 1 312 ? -2.84 -23.188 -24.391 1 91 312 LYS B C 1
ATOM 7528 O O . LYS B 1 312 ? -3.852 -23.875 -24.281 1 91 312 LYS B O 1
ATOM 7533 N N . SER B 1 313 ? -1.771 -23.375 -23.688 1 91.62 313 SER B N 1
ATOM 7534 C CA . SER B 1 313 ? -1.705 -24.469 -22.719 1 91.62 313 SER B CA 1
ATOM 7535 C C . SER B 1 313 ? -2.68 -24.234 -21.562 1 91.62 313 SER B C 1
ATOM 7537 O O . SER B 1 313 ? -2.914 -23.094 -21.172 1 91.62 313 SER B O 1
ATOM 7539 N N . PRO B 1 314 ? -3.248 -25.281 -21.109 1 92.69 314 PRO B N 1
ATOM 7540 C CA . PRO B 1 314 ? -4.117 -25.156 -19.938 1 92.69 314 PRO B CA 1
ATOM 7541 C C . PRO B 1 314 ? -3.371 -24.656 -18.703 1 92.69 314 PRO B C 1
ATOM 7543 O O . PRO B 1 314 ? -3.994 -24.172 -17.75 1 92.69 314 PRO B O 1
ATOM 7546 N N . HIS B 1 315 ? -2.029 -24.75 -18.766 1 94.19 315 HIS B N 1
ATOM 7547 C CA . HIS B 1 315 ? -1.233 -24.359 -17.609 1 94.19 315 HIS B CA 1
ATOM 7548 C C . HIS B 1 315 ? -0.584 -23 -17.844 1 94.19 315 HIS B C 1
ATOM 7550 O O . HIS B 1 315 ? 0.397 -22.656 -17.172 1 94.19 315 HIS B O 1
ATOM 7556 N N . VAL B 1 316 ? -1.11 -22.219 -18.703 1 95.25 316 VAL B N 1
ATOM 7557 C CA . VAL B 1 316 ? -0.517 -20.953 -19.078 1 95.25 316 VAL B CA 1
ATOM 7558 C C . VAL B 1 316 ? -0.527 -20 -17.875 1 95.25 316 VAL B C 1
ATOM 7560 O O . VAL B 1 316 ? 0.367 -19.172 -17.734 1 95.25 316 VAL B O 1
ATOM 7563 N N . MET B 1 317 ? -1.457 -20.172 -16.969 1 93.62 317 MET B N 1
ATOM 7564 C CA . MET B 1 317 ? -1.538 -19.312 -15.797 1 93.62 317 MET B CA 1
ATOM 7565 C C . MET B 1 317 ? -0.365 -19.562 -14.852 1 93.62 317 MET B 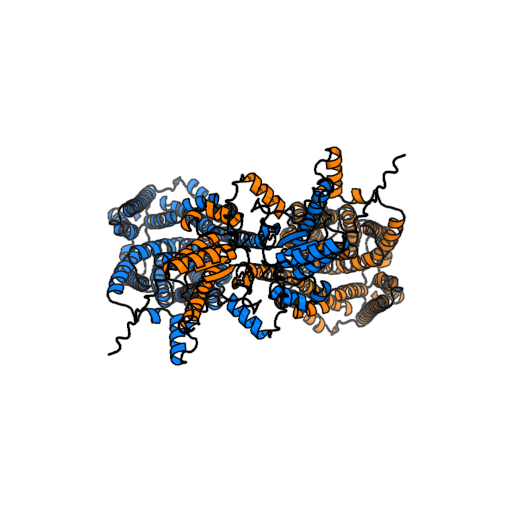C 1
ATOM 7567 O O . MET B 1 317 ? 0.109 -18.641 -14.188 1 93.62 317 MET B O 1
ATOM 7571 N N . ALA B 1 318 ? 0.027 -20.75 -14.812 1 93.5 318 ALA B N 1
ATOM 7572 C CA . ALA B 1 318 ? 1.214 -21.062 -14.016 1 93.5 318 ALA B CA 1
ATOM 7573 C C . ALA B 1 318 ? 2.455 -20.391 -14.602 1 93.5 318 ALA B C 1
ATOM 7575 O O . ALA B 1 318 ? 3.32 -19.922 -13.852 1 93.5 318 ALA B O 1
ATOM 7576 N N . ALA B 1 319 ? 2.49 -20.375 -15.906 1 96.5 319 ALA B N 1
ATOM 7577 C CA . ALA B 1 319 ? 3.6 -19.703 -16.578 1 96.5 319 ALA B CA 1
ATOM 7578 C C . ALA B 1 319 ? 3.572 -18.188 -16.312 1 96.5 319 ALA B C 1
ATOM 7580 O O . ALA B 1 319 ? 4.617 -17.578 -16.094 1 96.5 319 ALA B O 1
ATOM 7581 N N . LEU B 1 320 ? 2.438 -17.656 -16.297 1 96.25 320 LEU B N 1
ATOM 7582 C CA . LEU B 1 320 ? 2.285 -16.234 -16.031 1 96.25 320 LEU B CA 1
ATOM 7583 C C . LEU B 1 320 ? 2.693 -15.906 -14.602 1 96.25 320 LEU B C 1
ATOM 7585 O O . LEU B 1 320 ? 3.393 -14.914 -14.367 1 96.25 320 LEU B O 1
ATOM 7589 N N . LYS B 1 321 ? 2.279 -16.734 -13.734 1 92.88 321 LYS B N 1
ATOM 7590 C CA . LYS B 1 321 ? 2.625 -16.547 -12.328 1 92.88 321 LYS B CA 1
ATOM 7591 C C . LYS B 1 321 ? 4.133 -16.641 -12.117 1 92.88 321 LYS B C 1
ATOM 7593 O O . LYS B 1 321 ? 4.727 -15.789 -11.445 1 92.88 321 LYS B O 1
ATOM 7598 N N . THR B 1 322 ? 4.688 -17.656 -12.672 1 94.69 322 THR B N 1
ATOM 7599 C CA . THR B 1 322 ? 6.133 -17.859 -12.57 1 94.69 322 THR B CA 1
ATOM 7600 C C . THR B 1 322 ? 6.875 -16.672 -13.18 1 94.69 322 THR B C 1
ATOM 7602 O O . THR B 1 322 ? 7.836 -16.156 -12.594 1 94.69 322 THR B O 1
ATOM 7605 N N . GLY B 1 323 ? 6.367 -16.281 -14.336 1 96.19 323 GLY B N 1
ATOM 7606 C CA . GLY B 1 323 ? 6.988 -15.156 -15.008 1 96.19 323 GLY B CA 1
ATOM 7607 C C . GLY B 1 323 ? 6.879 -13.867 -14.219 1 96.19 323 GLY B C 1
ATOM 7608 O O . GLY B 1 323 ? 7.848 -13.102 -14.133 1 96.19 323 GLY B O 1
ATOM 7609 N N . ALA B 1 324 ? 5.828 -13.609 -13.594 1 93.81 324 ALA B N 1
ATOM 7610 C CA . ALA B 1 324 ? 5.594 -12.375 -12.852 1 93.81 324 ALA B CA 1
ATOM 7611 C C . ALA B 1 324 ? 6.488 -12.297 -11.617 1 93.81 324 ALA B C 1
ATOM 7613 O O . ALA B 1 324 ? 7.145 -11.281 -11.383 1 93.81 324 ALA B O 1
ATOM 7614 N N . ILE B 1 325 ? 6.578 -13.359 -10.891 1 90.88 325 ILE B N 1
ATOM 7615 C CA . ILE B 1 325 ? 7.379 -13.398 -9.672 1 90.88 325 ILE B CA 1
ATOM 7616 C C . ILE B 1 325 ? 8.859 -13.297 -10.023 1 90.88 325 ILE B C 1
ATOM 7618 O O . ILE B 1 325 ? 9.609 -12.539 -9.391 1 90.88 325 ILE B O 1
ATOM 7622 N N . SER B 1 326 ? 9.211 -14 -11.07 1 94.56 326 SER B N 1
ATOM 7623 C CA . SER B 1 326 ? 10.602 -13.953 -11.516 1 94.56 326 SER B CA 1
ATOM 7624 C C . SER B 1 326 ? 10.992 -12.562 -11.992 1 94.56 326 SER B C 1
ATOM 7626 O O . SER B 1 326 ? 12.109 -12.102 -11.75 1 94.56 326 SER B O 1
ATOM 7628 N N . ALA B 1 327 ? 10.047 -11.969 -12.648 1 94.88 327 ALA B N 1
ATOM 7629 C CA . ALA B 1 327 ? 10.305 -10.633 -13.18 1 94.88 327 ALA B CA 1
ATOM 7630 C C . ALA B 1 327 ? 10.602 -9.648 -12.055 1 94.88 327 ALA B C 1
ATOM 7632 O O . ALA B 1 327 ? 11.586 -8.906 -12.109 1 94.88 327 ALA B O 1
ATOM 7633 N N . ILE B 1 328 ? 9.898 -9.672 -11.023 1 88.88 328 ILE B N 1
ATOM 7634 C CA . ILE B 1 328 ? 10.008 -8.703 -9.938 1 88.88 328 ILE B CA 1
ATOM 7635 C C . ILE B 1 328 ? 11.289 -8.953 -9.148 1 88.88 328 ILE B C 1
ATOM 7637 O O . ILE B 1 328 ? 12.062 -8.031 -8.898 1 88.88 328 ILE B O 1
ATOM 7641 N N . ILE B 1 329 ? 11.586 -10.148 -8.883 1 87.75 329 ILE B N 1
ATOM 7642 C CA . ILE B 1 329 ? 12.75 -10.508 -8.062 1 87.75 329 ILE B CA 1
ATOM 7643 C C . ILE B 1 329 ? 14.031 -10.227 -8.844 1 87.75 329 ILE B C 1
ATOM 7645 O O . ILE B 1 329 ? 14.992 -9.672 -8.297 1 87.75 329 ILE B O 1
ATOM 7649 N N . SER B 1 330 ? 13.977 -10.617 -10.055 1 92.94 330 SER B N 1
ATOM 7650 C CA . SER B 1 330 ? 15.18 -10.453 -10.867 1 92.94 330 SER B CA 1
ATOM 7651 C C . SER B 1 330 ? 15.461 -8.984 -11.148 1 92.94 330 SER B C 1
ATOM 7653 O O . SER B 1 330 ? 16.625 -8.578 -11.25 1 92.94 330 SER B O 1
ATOM 7655 N N . LEU B 1 331 ? 14.43 -8.234 -11.273 1 92.06 331 LEU B N 1
ATOM 7656 C CA . LEU B 1 331 ? 14.617 -6.801 -11.492 1 92.06 331 LEU B CA 1
ATOM 7657 C C . LEU B 1 331 ? 15.203 -6.137 -10.25 1 92.06 331 LEU B C 1
ATOM 7659 O O . LEU B 1 331 ? 16.109 -5.301 -10.359 1 92.06 331 LEU B O 1
ATOM 7663 N N . ALA B 1 332 ? 14.641 -6.465 -9.156 1 85.75 332 ALA B N 1
ATOM 7664 C CA . ALA B 1 332 ? 15.125 -5.887 -7.906 1 85.75 332 ALA B CA 1
ATOM 7665 C C . ALA B 1 332 ? 16.609 -6.195 -7.691 1 85.75 332 ALA B C 1
ATOM 7667 O O . ALA B 1 332 ? 17.375 -5.312 -7.316 1 85.75 332 ALA B O 1
ATOM 7668 N N . GLU B 1 333 ? 17 -7.355 -7.977 1 86.06 333 GLU B N 1
ATOM 7669 C CA . GLU B 1 333 ? 18.375 -7.773 -7.812 1 86.06 333 GLU B CA 1
ATOM 7670 C C . GLU B 1 333 ? 19.281 -7.16 -8.891 1 86.06 333 GLU B C 1
ATOM 7672 O O . GLU B 1 333 ? 20.344 -6.629 -8.586 1 86.06 333 GLU B O 1
ATOM 7677 N N . GLY B 1 334 ? 18.797 -7.293 -10.117 1 90.88 334 GLY B N 1
ATOM 7678 C CA . GLY B 1 334 ? 19.594 -6.805 -11.234 1 90.88 334 GLY B CA 1
ATOM 7679 C C . GLY B 1 334 ? 19.875 -5.316 -11.164 1 90.88 334 GLY B C 1
ATOM 7680 O O . GLY B 1 334 ? 21.016 -4.883 -11.359 1 90.88 334 GLY B O 1
ATOM 7681 N N . VAL B 1 335 ? 18.891 -4.562 -10.859 1 88.25 335 VAL B N 1
ATOM 7682 C CA . VAL B 1 335 ? 19.031 -3.113 -10.789 1 88.25 335 VAL B CA 1
ATOM 7683 C C . VAL B 1 335 ? 19.906 -2.74 -9.594 1 88.25 335 VAL B C 1
ATOM 7685 O O . VAL B 1 335 ? 20.734 -1.834 -9.68 1 88.25 335 VAL B O 1
ATOM 7688 N N . ALA B 1 336 ? 19.75 -3.455 -8.547 1 83.75 336 ALA B N 1
ATOM 7689 C CA . ALA B 1 336 ? 20.578 -3.213 -7.367 1 83.75 336 ALA B CA 1
ATOM 7690 C C . ALA B 1 336 ? 22.047 -3.482 -7.652 1 83.75 336 ALA B C 1
ATOM 7692 O O . ALA B 1 336 ? 22.922 -2.742 -7.195 1 83.75 336 ALA B O 1
ATOM 7693 N N . VAL B 1 337 ? 22.297 -4.504 -8.367 1 89.62 337 VAL B N 1
ATOM 7694 C CA . VAL B 1 337 ? 23.656 -4.848 -8.75 1 89.62 337 VAL B CA 1
ATOM 7695 C C . VAL B 1 337 ? 24.25 -3.744 -9.625 1 89.62 337 VAL B C 1
ATOM 7697 O O . VAL B 1 337 ? 25.359 -3.277 -9.391 1 89.62 337 VAL B O 1
ATOM 7700 N N . GLY B 1 338 ? 23.5 -3.328 -10.562 1 89.62 338 GLY B N 1
ATOM 7701 C CA . GLY B 1 338 ? 23.953 -2.256 -11.438 1 89.62 338 GLY B CA 1
ATOM 7702 C C . GLY B 1 338 ? 24.281 -0.977 -10.688 1 89.62 338 GLY B C 1
ATOM 7703 O O . GLY B 1 338 ? 25.328 -0.364 -10.914 1 89.62 338 GLY B O 1
ATOM 7704 N N . ARG B 1 339 ? 23.484 -0.678 -9.805 1 83.25 339 ARG B N 1
ATOM 7705 C CA . ARG B 1 339 ? 23.672 0.553 -9.039 1 83.25 339 ARG B CA 1
ATOM 7706 C C . ARG B 1 339 ? 24.875 0.454 -8.117 1 83.25 339 ARG B C 1
ATOM 7708 O O . ARG B 1 339 ? 25.609 1.424 -7.949 1 83.25 339 ARG B O 1
ATOM 7715 N N . SER B 1 340 ? 25.031 -0.652 -7.539 1 82.25 340 SER B N 1
ATOM 7716 C CA . SER B 1 340 ? 26.141 -0.858 -6.613 1 82.25 340 SER B CA 1
ATOM 7717 C C . SER B 1 340 ? 27.484 -0.667 -7.305 1 82.25 340 SER B C 1
ATOM 7719 O O . SER B 1 340 ? 28.359 0.033 -6.789 1 82.25 340 SER B O 1
ATOM 7721 N N . PHE B 1 341 ? 27.625 -1.203 -8.43 1 89.56 341 PHE B N 1
ATOM 7722 C CA . PHE B 1 341 ? 28.906 -1.137 -9.102 1 89.56 341 PHE B CA 1
ATOM 7723 C C . PHE B 1 341 ? 29.094 0.205 -9.805 1 89.56 341 PHE B C 1
ATOM 7725 O O . PHE B 1 341 ? 30.219 0.676 -9.977 1 89.56 341 PHE B O 1
ATOM 7732 N N . ALA B 1 342 ? 27.938 0.825 -10.125 1 87.44 342 ALA B N 1
ATOM 7733 C CA . ALA B 1 342 ? 28 2.18 -10.672 1 87.44 342 ALA B CA 1
ATOM 7734 C C . ALA B 1 342 ? 28.531 3.162 -9.625 1 87.44 342 ALA B C 1
ATOM 7736 O O . ALA B 1 342 ? 29.266 4.094 -9.961 1 87.44 342 ALA B O 1
ATOM 7737 N N . LEU B 1 343 ? 28.234 2.906 -8.469 1 77.69 343 LEU B N 1
ATOM 7738 C CA . LEU B 1 343 ? 28.688 3.756 -7.367 1 77.69 343 LEU B CA 1
ATOM 7739 C C . LEU B 1 343 ? 30.203 3.639 -7.172 1 77.69 343 LEU B C 1
ATOM 7741 O O . LEU B 1 343 ? 30.859 4.629 -6.871 1 77.69 343 LEU B O 1
ATOM 7745 N N . PHE B 1 344 ? 30.703 2.459 -7.379 1 81.75 344 PHE B N 1
ATOM 7746 C CA . PHE B 1 344 ? 32.125 2.234 -7.207 1 81.75 344 PHE B CA 1
ATOM 7747 C C . PHE B 1 344 ? 32.938 2.971 -8.281 1 81.75 344 PHE B C 1
ATOM 7749 O O . PHE B 1 344 ? 34.031 3.449 -8.016 1 81.75 344 PHE B O 1
ATOM 7756 N N . LYS B 1 345 ? 32.406 3.025 -9.422 1 87.31 345 LYS B N 1
ATOM 7757 C CA . LYS B 1 345 ? 33.094 3.672 -10.531 1 87.31 345 LYS B CA 1
ATOM 7758 C C . LYS B 1 345 ? 32.594 5.086 -10.766 1 87.31 345 LYS B C 1
ATOM 7760 O O . LYS B 1 345 ? 32.938 5.738 -11.742 1 87.31 345 LYS B O 1
ATOM 7765 N N . ASN B 1 346 ? 31.625 5.504 -10.016 1 79.56 346 ASN B N 1
ATOM 7766 C CA . ASN B 1 346 ? 31.125 6.875 -9.977 1 79.56 346 ASN B CA 1
ATOM 7767 C C . ASN B 1 346 ? 30.406 7.246 -11.273 1 79.56 346 ASN B C 1
ATOM 7769 O O . ASN B 1 346 ? 30.734 8.258 -11.898 1 79.56 346 ASN B O 1
ATOM 7773 N N . TYR B 1 347 ? 29.672 6.348 -11.711 1 83.81 347 TYR B N 1
ATOM 7774 C CA . TYR B 1 347 ? 28.781 6.699 -12.805 1 83.81 347 TYR B CA 1
ATOM 7775 C C . TYR B 1 347 ? 27.328 6.391 -12.438 1 83.81 347 TYR B C 1
ATOM 7777 O O . TYR B 1 347 ? 27.047 5.934 -11.328 1 83.81 347 TYR B O 1
ATOM 7785 N N . HIS B 1 348 ? 26.422 6.824 -13.305 1 80.62 348 HIS B N 1
ATOM 7786 C CA . HIS B 1 348 ? 25 6.707 -12.977 1 80.62 348 HIS B CA 1
ATOM 7787 C C . HIS B 1 348 ? 24.297 5.738 -13.922 1 80.62 348 HIS B C 1
ATOM 7789 O O . HIS B 1 348 ? 24.609 5.695 -15.117 1 80.62 348 HIS B O 1
ATOM 7795 N N . ILE B 1 349 ? 23.438 4.961 -13.328 1 84.75 349 ILE B N 1
ATOM 7796 C CA . ILE B 1 349 ? 22.625 4.078 -14.148 1 84.75 349 ILE B CA 1
ATOM 7797 C C . ILE B 1 349 ? 21.156 4.5 -14.062 1 84.75 349 ILE B C 1
ATOM 7799 O O . ILE B 1 349 ? 20.703 4.961 -13.016 1 84.75 349 ILE B O 1
ATOM 7803 N N . ASP B 1 350 ? 20.5 4.398 -15.125 1 83.12 350 ASP B N 1
ATOM 7804 C CA . ASP B 1 350 ? 19.062 4.641 -15.18 1 83.12 350 ASP B CA 1
ATOM 7805 C C . ASP B 1 350 ? 18.281 3.357 -14.922 1 83.12 350 ASP B C 1
ATOM 7807 O O . ASP B 1 350 ? 18.281 2.441 -15.742 1 83.12 350 ASP B O 1
ATOM 7811 N N . GLY B 1 351 ? 17.562 3.32 -13.883 1 84.81 351 GLY B N 1
ATOM 7812 C CA . GLY B 1 351 ? 16.844 2.121 -13.492 1 84.81 351 GLY B CA 1
ATOM 7813 C C . GLY B 1 351 ? 15.82 1.686 -14.531 1 84.81 351 GLY B C 1
ATOM 7814 O O . GLY B 1 351 ? 15.633 0.489 -14.758 1 84.81 351 GLY B O 1
ATOM 7815 N N . ASN B 1 352 ? 15.109 2.602 -15.188 1 87.88 352 ASN B N 1
ATOM 7816 C CA . ASN B 1 352 ? 14.094 2.268 -16.188 1 87.88 352 ASN B CA 1
ATOM 7817 C C . ASN B 1 352 ? 14.719 1.663 -17.438 1 87.88 352 ASN B C 1
ATOM 7819 O O . ASN B 1 352 ? 14.156 0.746 -18.031 1 87.88 352 ASN B O 1
ATOM 7823 N N . LYS B 1 353 ? 15.844 2.156 -17.781 1 89.5 353 LYS B N 1
ATOM 7824 C CA . LYS B 1 353 ? 16.547 1.603 -18.922 1 89.5 353 LYS B CA 1
ATOM 7825 C C . LYS B 1 353 ? 17.047 0.188 -18.641 1 89.5 353 LYS B C 1
ATOM 7827 O O . LYS B 1 353 ? 17.031 -0.67 -19.531 1 89.5 353 LYS B O 1
ATOM 7832 N N . GLU B 1 354 ? 17.516 0.067 -17.484 1 92.94 354 GLU B N 1
ATOM 7833 C CA . GLU B 1 354 ? 17.953 -1.267 -17.078 1 92.94 354 GLU B CA 1
ATOM 7834 C C . GLU B 1 354 ? 16.797 -2.268 -17.141 1 92.94 354 GLU B C 1
ATOM 7836 O O . GLU B 1 354 ? 16.984 -3.404 -17.578 1 92.94 354 GLU B O 1
ATOM 7841 N N . MET B 1 355 ? 15.664 -1.834 -16.719 1 94.5 355 MET B N 1
ATOM 7842 C CA . MET B 1 355 ? 14.5 -2.715 -16.734 1 94.5 355 MET B CA 1
ATOM 7843 C C . MET B 1 355 ? 14.117 -3.086 -18.156 1 94.5 355 MET B C 1
ATOM 7845 O O . MET B 1 355 ? 13.742 -4.23 -18.438 1 94.5 355 MET B O 1
ATOM 7849 N N . LEU B 1 356 ? 14.195 -2.119 -19.047 1 94.56 356 LEU B N 1
ATOM 7850 C CA . LEU B 1 356 ? 13.906 -2.373 -20.453 1 94.56 356 LEU B CA 1
ATOM 7851 C C . LEU B 1 356 ? 14.914 -3.361 -21.031 1 94.56 356 LEU B C 1
ATOM 7853 O O . LEU B 1 356 ? 14.539 -4.254 -21.797 1 94.56 356 LEU B O 1
ATOM 7857 N N . ALA B 1 357 ? 16.125 -3.166 -20.688 1 96.44 357 ALA B N 1
ATOM 7858 C CA . ALA B 1 357 ? 17.188 -4.066 -21.156 1 96.44 357 ALA B CA 1
ATOM 7859 C C . ALA B 1 357 ? 16.953 -5.488 -20.656 1 96.44 357 ALA B C 1
ATOM 7861 O O . ALA B 1 357 ? 17.031 -6.445 -21.422 1 96.44 357 ALA B O 1
ATOM 7862 N N . PHE B 1 358 ? 16.641 -5.664 -19.391 1 97.31 358 PHE B N 1
ATOM 7863 C CA . PHE B 1 358 ? 16.344 -6.973 -18.812 1 97.31 358 PHE B CA 1
ATOM 7864 C C . PHE B 1 358 ? 15.125 -7.598 -19.484 1 97.31 358 PHE B C 1
ATOM 7866 O O . PHE B 1 358 ? 15.117 -8.797 -19.766 1 97.31 358 PHE B O 1
ATOM 7873 N N . GLY B 1 359 ? 14.117 -6.75 -19.703 1 97.81 359 GLY B N 1
ATOM 7874 C CA . GLY B 1 359 ? 12.898 -7.25 -20.328 1 97.81 359 GLY B CA 1
ATOM 7875 C C . GLY B 1 359 ? 13.117 -7.738 -21.75 1 97.81 359 GLY B C 1
ATOM 7876 O O . GLY B 1 359 ? 12.695 -8.844 -22.094 1 97.81 359 GLY B O 1
ATOM 7877 N N . LEU B 1 360 ? 13.828 -7.008 -22.531 1 97.31 360 LEU B N 1
ATOM 7878 C CA . LEU B 1 360 ? 14.039 -7.352 -23.938 1 97.31 360 LEU B CA 1
ATOM 7879 C C . LEU B 1 360 ? 14.953 -8.562 -24.062 1 97.31 360 LEU B C 1
ATOM 7881 O O . LEU B 1 360 ? 14.773 -9.391 -24.969 1 97.31 360 LEU B O 1
ATOM 7885 N N . MET B 1 361 ? 15.953 -8.578 -23.25 1 97.81 361 MET B N 1
ATOM 7886 C CA . MET B 1 361 ? 16.844 -9.727 -23.328 1 97.81 361 MET B CA 1
ATOM 7887 C C . MET B 1 361 ? 16.109 -11.016 -23.016 1 97.81 361 MET B C 1
ATOM 7889 O O . MET B 1 361 ? 16.375 -12.055 -23.625 1 97.81 361 MET B O 1
ATOM 7893 N N . ASN B 1 362 ? 15.156 -10.992 -22.094 1 98.44 362 ASN B N 1
ATOM 7894 C CA . ASN B 1 362 ? 14.398 -12.195 -21.75 1 98.44 362 ASN B CA 1
ATOM 7895 C C . ASN B 1 362 ? 13.32 -12.492 -22.797 1 98.44 362 ASN B C 1
ATOM 7897 O O . ASN B 1 362 ? 13 -13.656 -23.047 1 98.44 362 ASN B O 1
ATOM 7901 N N . ILE B 1 363 ? 12.766 -11.469 -23.422 1 98.19 363 ILE B N 1
ATOM 7902 C CA . ILE B 1 363 ? 11.828 -11.695 -24.516 1 98.19 363 ILE B CA 1
ATOM 7903 C C . ILE B 1 363 ? 12.539 -12.383 -25.688 1 98.19 363 ILE B C 1
ATOM 7905 O O . ILE B 1 363 ? 12.078 -13.414 -26.172 1 98.19 363 ILE B O 1
ATOM 7909 N N . VAL B 1 364 ? 13.648 -11.852 -26.062 1 98 364 VAL B N 1
ATOM 7910 C CA . VAL B 1 364 ? 14.414 -12.43 -27.156 1 98 364 VAL B CA 1
ATOM 7911 C C . VAL B 1 364 ? 14.938 -13.805 -26.75 1 98 364 VAL B C 1
ATOM 7913 O O . VAL B 1 364 ? 14.953 -14.734 -27.562 1 98 364 VAL B O 1
ATOM 7916 N N . GLY B 1 365 ? 15.414 -13.914 -25.516 1 97.81 365 GLY B N 1
ATOM 7917 C CA . GLY B 1 365 ? 15.859 -15.203 -25.016 1 97.81 365 GLY B CA 1
ATOM 7918 C C . GLY B 1 365 ? 14.797 -16.281 -25.094 1 97.81 365 GLY B C 1
ATOM 7919 O O . GLY B 1 365 ? 15.078 -17.406 -25.484 1 97.81 365 GLY B O 1
ATOM 7920 N N . SER B 1 366 ? 13.562 -15.906 -24.734 1 97.75 366 SER B N 1
ATOM 7921 C CA . SER B 1 366 ? 12.469 -16.875 -24.75 1 97.75 366 SER B CA 1
ATOM 7922 C C . SER B 1 366 ? 12.203 -17.359 -26.172 1 97.75 366 SER B C 1
ATOM 7924 O O . SER B 1 366 ? 11.734 -18.484 -26.359 1 97.75 366 SER B O 1
ATOM 7926 N N . CYS B 1 367 ? 12.602 -16.594 -27.141 1 97.81 367 CYS B N 1
ATOM 7927 C CA . CYS B 1 367 ? 12.383 -16.938 -28.547 1 97.81 367 CYS B CA 1
ATOM 7928 C C . CYS B 1 367 ? 13.578 -17.703 -29.109 1 97.81 367 CYS B C 1
ATOM 7930 O O . CYS B 1 367 ? 13.531 -18.203 -30.219 1 97.81 367 CYS B O 1
ATOM 7932 N N . THR B 1 368 ? 14.633 -17.828 -28.328 1 97.75 368 THR B N 1
ATOM 7933 C CA . THR B 1 368 ? 15.836 -18.531 -28.766 1 97.75 368 THR B CA 1
ATOM 7934 C C . THR B 1 368 ? 16.234 -19.609 -27.766 1 97.75 368 THR B C 1
ATOM 7936 O O . THR B 1 368 ? 17.406 -19.75 -27.438 1 97.75 368 THR B O 1
ATOM 7939 N N . SER B 1 369 ? 15.344 -20.203 -27.141 1 97.25 369 SER B N 1
ATOM 7940 C CA . SER B 1 369 ? 15.492 -21.375 -26.266 1 97.25 369 SER B CA 1
ATOM 7941 C C . SER B 1 369 ? 16.312 -21.031 -25.031 1 97.25 369 SER B C 1
ATOM 7943 O O . SER B 1 369 ? 17.203 -21.797 -24.641 1 97.25 369 SER B O 1
ATOM 7945 N N . CYS B 1 370 ? 16.125 -19.906 -24.547 1 97.62 370 CYS B N 1
ATOM 7946 C CA . CYS B 1 370 ? 16.719 -19.516 -23.266 1 97.62 370 CYS B CA 1
ATOM 7947 C C . CYS B 1 370 ? 15.664 -19.422 -22.172 1 97.62 370 CYS B C 1
ATOM 7949 O O . CYS B 1 370 ? 14.469 -19.297 -22.469 1 97.62 370 CYS B O 1
ATOM 7951 N N . TYR B 1 371 ? 16.031 -19.672 -21 1 96.62 371 TYR B N 1
ATOM 7952 C CA . TYR B 1 371 ? 15.148 -19.375 -19.891 1 96.62 371 TYR B CA 1
ATOM 7953 C C . TYR B 1 371 ? 15.633 -18.156 -19.125 1 96.62 371 TYR B C 1
ATOM 7955 O O . TYR B 1 371 ? 16.641 -17.531 -19.484 1 96.62 371 TYR B O 1
ATOM 7963 N N . HIS B 1 372 ? 15 -17.75 -18.141 1 97.19 372 HIS B N 1
ATOM 7964 C CA . HIS B 1 372 ? 15.078 -16.438 -17.5 1 97.19 372 HIS B CA 1
ATOM 7965 C C . HIS B 1 372 ? 16.5 -16.125 -17.062 1 97.19 372 HIS B C 1
ATOM 7967 O O . HIS B 1 372 ? 17.172 -16.984 -16.453 1 97.19 372 HIS B O 1
ATOM 7973 N N . THR B 1 373 ? 16.969 -14.898 -17.406 1 97.5 373 THR B N 1
ATOM 7974 C CA . THR B 1 373 ? 18.297 -14.422 -17.031 1 97.5 373 THR B CA 1
ATOM 7975 C C . THR B 1 373 ? 18.219 -13.039 -16.391 1 97.5 373 THR B C 1
ATOM 7977 O O . THR B 1 373 ? 17.203 -12.336 -16.531 1 97.5 373 THR B O 1
ATOM 7980 N N . SER B 1 374 ? 19.156 -12.672 -15.602 1 96.06 374 SER B N 1
ATOM 7981 C CA . SER B 1 374 ? 19.234 -11.375 -14.945 1 96.06 374 SER B CA 1
ATOM 7982 C C . SER B 1 374 ? 20.672 -11.055 -14.547 1 96.06 374 SER B C 1
ATOM 7984 O O . SER B 1 374 ? 21.609 -11.773 -14.914 1 96.06 374 SER B O 1
ATOM 7986 N N . GLY B 1 375 ? 20.859 -9.906 -13.945 1 93.56 375 GLY B N 1
ATOM 7987 C CA . GLY B 1 375 ? 22.156 -9.539 -13.398 1 93.56 375 GLY B CA 1
ATOM 7988 C C . GLY B 1 375 ? 22.453 -10.211 -12.07 1 93.56 375 GLY B C 1
ATOM 7989 O O . GLY B 1 375 ? 21.641 -10.156 -11.148 1 93.56 375 GLY B O 1
ATOM 7990 N N . ILE B 1 376 ? 23.656 -10.789 -12.039 1 89.25 376 ILE B N 1
ATOM 7991 C CA . ILE B 1 376 ? 24.047 -11.539 -10.852 1 89.25 376 ILE B CA 1
ATOM 7992 C C . ILE B 1 376 ? 25.188 -10.82 -10.141 1 89.25 376 ILE B C 1
ATOM 7994 O O . ILE B 1 376 ? 26.172 -10.422 -10.766 1 89.25 376 ILE B O 1
ATOM 7998 N N . PHE B 1 377 ? 25.109 -10.727 -8.875 1 84.69 377 PHE B N 1
ATOM 7999 C CA . PHE B 1 377 ? 26.094 -9.977 -8.109 1 84.69 377 PHE B CA 1
ATOM 8000 C C . PHE B 1 377 ? 27.453 -10.648 -8.172 1 84.69 377 PHE B C 1
ATOM 8002 O O . PHE B 1 377 ? 28.469 -9.984 -8.414 1 84.69 377 PHE B O 1
ATOM 8009 N N . SER B 1 378 ? 27.469 -11.977 -7.961 1 85.25 378 SER B N 1
ATOM 8010 C CA . SER B 1 378 ? 28.734 -12.695 -7.875 1 85.25 378 SER B CA 1
ATOM 8011 C C . SER B 1 378 ? 29.531 -12.594 -9.18 1 85.25 378 SER B C 1
ATOM 8013 O O . SER B 1 378 ? 30.719 -12.297 -9.172 1 85.25 378 SER B O 1
ATOM 8015 N N . ARG B 1 379 ? 28.859 -12.781 -10.305 1 92.12 379 ARG B N 1
ATOM 8016 C CA . ARG B 1 379 ? 29.516 -12.688 -11.594 1 92.12 379 ARG B CA 1
ATOM 8017 C C . ARG B 1 379 ? 29.938 -11.25 -11.898 1 92.12 379 ARG B C 1
ATOM 8019 O O . ARG B 1 379 ? 31 -11.016 -12.484 1 92.12 379 ARG B O 1
ATOM 8026 N N . SER B 1 380 ? 29.094 -10.312 -11.531 1 94.5 380 SER B N 1
ATOM 8027 C CA . SER B 1 380 ? 29.391 -8.906 -11.758 1 94.5 380 SER B CA 1
ATOM 8028 C C . SER B 1 380 ? 30.594 -8.461 -10.922 1 94.5 380 SER B C 1
ATOM 8030 O O . SER B 1 380 ? 31.391 -7.629 -11.367 1 94.5 380 SER B O 1
ATOM 8032 N N . ALA B 1 381 ? 30.719 -9.016 -9.758 1 90.88 381 ALA B N 1
ATOM 8033 C CA . ALA B 1 381 ? 31.859 -8.711 -8.914 1 90.88 381 ALA B CA 1
ATOM 8034 C C . ALA B 1 381 ? 33.156 -9.195 -9.555 1 90.88 381 ALA B C 1
ATOM 8036 O O . ALA B 1 381 ? 34.188 -8.5 -9.531 1 90.88 381 ALA B O 1
ATOM 8037 N N . VAL B 1 382 ? 33.094 -10.359 -10.094 1 92.75 382 VAL B N 1
ATOM 8038 C CA . VAL B 1 382 ? 34.25 -10.906 -10.781 1 92.75 382 VAL B CA 1
ATOM 8039 C C . VAL B 1 382 ? 34.562 -10.078 -12.023 1 92.75 382 VAL B C 1
ATOM 8041 O O . VAL B 1 382 ? 35.719 -9.789 -12.312 1 92.75 382 VAL B O 1
ATOM 8044 N N . ASN B 1 383 ? 33.562 -9.727 -12.734 1 95.56 383 ASN B N 1
ATOM 8045 C CA . ASN B 1 383 ? 33.719 -8.875 -13.914 1 95.56 383 ASN B CA 1
ATOM 8046 C C . ASN B 1 383 ? 34.375 -7.551 -13.562 1 95.56 383 ASN B C 1
ATOM 8048 O O . ASN B 1 383 ? 35.312 -7.113 -14.25 1 95.56 383 ASN B O 1
ATOM 8052 N N . PHE B 1 384 ? 33.969 -6.957 -12.469 1 93.75 384 PHE B N 1
ATOM 8053 C CA . PHE B 1 384 ? 34.5 -5.691 -11.984 1 93.75 384 PHE B CA 1
ATOM 8054 C C . PHE B 1 384 ? 35.938 -5.84 -11.555 1 93.75 384 PHE B C 1
ATOM 8056 O O . PHE B 1 384 ? 36.781 -5.035 -11.938 1 93.75 384 PHE B O 1
ATOM 8063 N N . ASN B 1 385 ? 36.219 -6.891 -10.812 1 92.12 385 ASN B N 1
ATOM 8064 C CA . ASN B 1 385 ? 37.562 -7.109 -10.297 1 92.12 385 ASN B CA 1
ATOM 8065 C C . ASN B 1 385 ? 38.531 -7.488 -11.406 1 92.12 385 ASN B C 1
ATOM 8067 O O . ASN B 1 385 ? 39.75 -7.266 -11.281 1 92.12 385 ASN B O 1
ATOM 8071 N N . ALA B 1 386 ? 37.969 -8.031 -12.453 1 94.5 386 ALA B N 1
ATOM 8072 C CA . ALA B 1 386 ? 38.812 -8.398 -13.594 1 94.5 386 ALA B CA 1
ATOM 8073 C C . ALA B 1 386 ? 39.156 -7.168 -14.43 1 94.5 386 ALA B C 1
ATOM 8075 O O . ALA B 1 386 ? 40 -7.238 -15.32 1 94.5 386 ALA B O 1
ATOM 8076 N N . GLY B 1 387 ? 38.438 -6.051 -14.148 1 92.81 387 GLY B N 1
ATOM 8077 C CA . GLY B 1 387 ? 38.812 -4.789 -14.758 1 92.81 387 GLY B CA 1
ATOM 8078 C C . GLY B 1 387 ? 37.969 -4.418 -15.945 1 92.81 387 GLY B C 1
ATOM 8079 O O . GLY B 1 387 ? 38.406 -3.721 -16.859 1 92.81 387 GLY B O 1
ATOM 8080 N N . CYS B 1 388 ? 36.812 -4.859 -16.016 1 95.69 388 CYS B N 1
ATOM 8081 C CA . CYS B 1 388 ? 35.938 -4.547 -17.141 1 95.69 388 CYS B CA 1
ATOM 8082 C C . CYS B 1 388 ? 35.75 -3.043 -17.266 1 95.69 388 CYS B C 1
ATOM 8084 O O . CYS B 1 388 ? 35.719 -2.324 -16.266 1 95.69 388 CYS B O 1
ATOM 8086 N N . LYS B 1 389 ? 35.594 -2.582 -18.5 1 94.69 389 LYS B N 1
ATOM 8087 C CA . LYS B 1 389 ? 35.438 -1.149 -18.75 1 94.69 389 LYS B CA 1
ATOM 8088 C C . LYS B 1 389 ? 34.094 -0.829 -19.359 1 94.69 389 LYS B C 1
ATOM 8090 O O . LYS B 1 389 ? 33.562 0.263 -19.172 1 94.69 389 LYS B O 1
ATOM 8095 N N . THR B 1 390 ? 33.656 -1.742 -20.188 1 95 390 THR B N 1
ATOM 8096 C CA . THR B 1 390 ? 32.375 -1.526 -20.844 1 95 390 THR B CA 1
ATOM 8097 C C . THR B 1 390 ? 31.547 -2.809 -20.859 1 95 390 THR B C 1
ATOM 8099 O O . THR B 1 390 ? 31.984 -3.846 -20.359 1 95 390 THR B O 1
ATOM 8102 N N . ALA B 1 391 ? 30.359 -2.705 -21.422 1 95.25 391 ALA B N 1
ATOM 8103 C CA . ALA B 1 391 ? 29.453 -3.855 -21.5 1 95.25 391 ALA B CA 1
ATOM 8104 C C . ALA B 1 391 ? 29.953 -4.875 -22.516 1 95.25 391 ALA B C 1
ATOM 8106 O O . ALA B 1 391 ? 29.375 -5.957 -22.656 1 95.25 391 ALA B O 1
ATOM 8107 N N . MET B 1 392 ? 31.047 -4.598 -23.172 1 96 392 MET B N 1
ATOM 8108 C CA . MET B 1 392 ? 31.656 -5.492 -24.141 1 96 392 MET B CA 1
ATOM 8109 C C . MET B 1 392 ? 32.094 -6.801 -23.5 1 96 392 MET B C 1
ATOM 8111 O O . MET B 1 392 ? 32.156 -7.836 -24.156 1 96 392 MET B O 1
ATOM 8115 N N . SER B 1 393 ? 32.312 -6.781 -22.281 1 97 393 SER B N 1
ATOM 8116 C CA . SER B 1 393 ? 32.688 -8 -21.562 1 97 393 SER B CA 1
ATOM 8117 C C . SER B 1 393 ? 31.594 -9.062 -21.688 1 97 393 SER B C 1
ATOM 8119 O O . SER B 1 393 ? 31.891 -10.258 -21.766 1 97 393 SER B O 1
ATOM 8121 N N . ASN B 1 394 ? 30.328 -8.633 -21.703 1 97.81 394 ASN B N 1
ATOM 8122 C CA . ASN B 1 394 ? 29.203 -9.562 -21.891 1 97.81 394 ASN B CA 1
ATOM 8123 C C . ASN B 1 394 ? 29.234 -10.188 -23.281 1 97.81 394 ASN B C 1
ATOM 8125 O O . ASN B 1 394 ? 28.875 -11.352 -23.438 1 97.81 394 ASN B O 1
ATOM 8129 N N . ILE B 1 395 ? 29.609 -9.414 -24.25 1 97.38 395 ILE B N 1
ATOM 8130 C CA . ILE B 1 395 ? 29.688 -9.922 -25.609 1 97.38 395 ILE B CA 1
ATOM 8131 C C . ILE B 1 395 ? 30.812 -10.945 -25.719 1 97.38 395 ILE B C 1
ATOM 8133 O O . ILE B 1 395 ? 30.656 -12.008 -26.328 1 97.38 395 ILE B O 1
ATOM 8137 N N . VAL B 1 396 ? 31.922 -10.602 -25.141 1 97.69 396 VAL B N 1
ATOM 8138 C CA . VAL B 1 396 ? 33.062 -11.516 -25.125 1 97.69 396 VAL B CA 1
ATOM 8139 C C . VAL B 1 396 ? 32.688 -12.812 -24.422 1 97.69 396 VAL B C 1
ATOM 8141 O O . VAL B 1 396 ? 33 -13.906 -24.906 1 97.69 396 VAL B O 1
ATOM 8144 N N . MET B 1 397 ? 32.094 -12.664 -23.312 1 97.44 397 MET B N 1
ATOM 8145 C CA . MET B 1 397 ? 31.609 -13.844 -22.594 1 97.44 397 MET B CA 1
ATOM 8146 C C . MET B 1 397 ? 30.672 -14.68 -23.453 1 97.44 397 MET B C 1
ATOM 8148 O O . MET B 1 397 ? 30.797 -15.906 -23.5 1 97.44 397 MET B O 1
ATOM 8152 N N . SER B 1 398 ? 29.75 -14.023 -24.125 1 97.56 398 SER B N 1
ATOM 8153 C CA . SER B 1 398 ? 28.781 -14.688 -25 1 97.56 398 SER B CA 1
ATOM 8154 C C . SER B 1 398 ? 29.484 -15.438 -26.125 1 97.56 398 SER B C 1
ATOM 8156 O O . SER B 1 398 ? 29.109 -16.562 -26.453 1 97.56 398 SER B O 1
ATOM 8158 N N . ILE B 1 399 ? 30.453 -14.867 -26.656 1 97.38 399 ILE B N 1
ATOM 8159 C CA . ILE B 1 399 ? 31.203 -15.5 -27.734 1 97.38 399 ILE B CA 1
ATOM 8160 C C . ILE B 1 399 ? 31.953 -16.703 -27.203 1 97.38 399 ILE B C 1
ATOM 8162 O O . ILE B 1 399 ? 32.031 -17.75 -27.859 1 97.38 399 ILE B O 1
ATOM 8166 N N . ALA B 1 400 ? 32.5 -16.516 -26.078 1 96.94 400 ALA B N 1
ATOM 8167 C CA . ALA B 1 400 ? 33.188 -17.641 -25.453 1 96.94 400 ALA B CA 1
ATOM 8168 C C . ALA B 1 400 ? 32.25 -18.812 -25.219 1 96.94 400 ALA B C 1
ATOM 8170 O O . ALA B 1 400 ? 32.625 -19.969 -25.422 1 96.94 400 ALA B O 1
ATOM 8171 N N . VAL B 1 401 ? 31.109 -18.547 -24.75 1 96.56 401 VAL B N 1
ATOM 8172 C CA . VAL B 1 401 ? 30.109 -19.578 -24.531 1 96.56 401 VAL B CA 1
ATOM 8173 C C . VAL B 1 401 ? 29.672 -20.203 -25.859 1 96.56 401 VAL B C 1
ATOM 8175 O O . VAL B 1 401 ? 29.453 -21.406 -25.953 1 96.56 401 VAL B O 1
ATOM 8178 N N . MET B 1 402 ? 29.547 -19.328 -26.891 1 96.69 402 MET B N 1
ATOM 8179 C CA . MET B 1 402 ? 29.234 -19.812 -28.219 1 96.69 402 MET B CA 1
ATOM 8180 C C . MET B 1 402 ? 30.266 -20.828 -28.703 1 96.69 402 MET B C 1
ATOM 8182 O O . MET B 1 402 ? 29.922 -21.859 -29.266 1 96.69 402 MET B O 1
ATOM 8186 N N . ILE B 1 403 ? 31.484 -20.547 -28.438 1 96.06 403 ILE B N 1
ATOM 8187 C CA . ILE B 1 403 ? 32.562 -21.438 -28.812 1 96.06 403 ILE B CA 1
ATOM 8188 C C . ILE B 1 403 ? 32.469 -22.75 -28.016 1 96.06 403 ILE B C 1
ATOM 8190 O O . ILE B 1 403 ? 32.688 -23.828 -28.562 1 96.06 403 ILE B O 1
ATOM 8194 N N . THR B 1 404 ? 32.156 -22.609 -26.844 1 94.12 404 THR B N 1
ATOM 8195 C CA . THR B 1 404 ? 31.938 -23.781 -26.016 1 94.12 404 THR B CA 1
ATOM 8196 C C . THR B 1 404 ? 30.797 -24.641 -26.562 1 94.12 404 THR B C 1
ATOM 8198 O O . THR B 1 404 ? 30.922 -25.875 -26.641 1 94.12 404 THR B O 1
ATOM 8201 N N . LEU B 1 405 ? 29.734 -24.078 -26.969 1 95.06 405 LEU B N 1
ATOM 8202 C CA . LEU B 1 405 ? 28.562 -24.766 -27.5 1 95.06 405 LEU B CA 1
ATOM 8203 C C . LEU B 1 405 ? 28.922 -25.484 -28.797 1 95.06 405 LEU B C 1
ATOM 8205 O O . LEU B 1 405 ? 28.406 -26.578 -29.062 1 95.06 405 LEU B O 1
ATOM 8209 N N . LEU B 1 406 ? 29.828 -24.953 -29.531 1 94.75 406 LEU B N 1
ATOM 8210 C CA . LEU B 1 406 ? 30.125 -25.484 -30.859 1 94.75 406 LEU B CA 1
ATOM 8211 C C . LEU B 1 406 ? 31.25 -26.516 -30.797 1 94.75 406 LEU B C 1
ATOM 8213 O O . LEU B 1 406 ? 31.266 -27.469 -31.594 1 94.75 406 LEU B O 1
ATOM 8217 N N . LEU B 1 407 ? 32.188 -26.359 -29.781 1 93.38 407 LEU B N 1
ATOM 8218 C CA . LEU B 1 407 ? 33.375 -27.156 -29.875 1 93.38 407 LEU B CA 1
ATOM 8219 C C . LEU B 1 407 ? 33.625 -27.969 -28.609 1 93.38 407 LEU B C 1
ATOM 8221 O O . LEU B 1 407 ? 34.219 -29.047 -28.641 1 93.38 407 LEU B O 1
ATOM 8225 N N . LEU B 1 408 ? 33.188 -27.484 -27.516 1 90.5 408 LEU B N 1
ATOM 8226 C CA . LEU B 1 408 ? 33.688 -28.047 -26.266 1 90.5 408 LEU B CA 1
ATOM 8227 C C . LEU B 1 408 ? 32.594 -28.859 -25.562 1 90.5 408 LEU B C 1
ATOM 8229 O O . LEU B 1 408 ? 32.875 -29.531 -24.578 1 90.5 408 LEU B O 1
ATOM 8233 N N . ILE B 1 409 ? 31.438 -28.922 -26.016 1 88.62 409 ILE B N 1
ATOM 8234 C CA . ILE B 1 409 ? 30.297 -29.547 -25.359 1 88.62 409 ILE B CA 1
ATOM 8235 C C . ILE B 1 409 ? 30.578 -31.016 -25.062 1 88.62 409 ILE B C 1
ATOM 8237 O O . ILE B 1 409 ? 30.234 -31.516 -24 1 88.62 409 ILE B O 1
ATOM 8241 N N . PRO B 1 410 ? 31.25 -31.797 -25.953 1 86.5 410 PRO B N 1
ATOM 8242 C CA . PRO B 1 410 ? 31.484 -33.219 -25.703 1 86.5 410 PRO B CA 1
ATOM 8243 C C . PRO B 1 410 ? 32.375 -33.469 -24.484 1 86.5 410 PRO B C 1
ATOM 8245 O O . PRO B 1 410 ? 32.312 -34.531 -23.875 1 86.5 410 PRO B O 1
ATOM 8248 N N . LEU B 1 411 ? 33.062 -32.469 -24.125 1 86.31 411 LEU B N 1
ATOM 8249 C CA . LEU B 1 411 ? 33.969 -32.594 -23 1 86.31 411 LEU B CA 1
ATOM 8250 C C . LEU B 1 411 ? 33.219 -32.594 -21.672 1 86.31 411 LEU B C 1
ATOM 8252 O O . LEU B 1 411 ? 33.75 -33.031 -20.641 1 86.31 411 LEU B O 1
ATOM 8256 N N . PHE B 1 412 ? 31.969 -32.188 -21.719 1 89.31 412 PHE B N 1
ATOM 8257 C CA . PHE B 1 412 ? 31.188 -32.062 -20.484 1 89.31 412 PHE B CA 1
ATOM 8258 C C . PHE B 1 412 ? 30.375 -33.312 -20.219 1 89.31 412 PHE B C 1
ATOM 8260 O O . PHE B 1 412 ? 29.625 -33.375 -19.234 1 89.31 412 PHE B O 1
ATOM 8267 N N . ARG B 1 413 ? 30.531 -34.344 -21 1 88 413 ARG B N 1
ATOM 8268 C CA . ARG B 1 413 ? 29.766 -35.594 -20.906 1 88 413 ARG B CA 1
ATOM 8269 C C . ARG B 1 413 ? 29.984 -36.25 -19.562 1 88 413 ARG B C 1
ATOM 8271 O O . ARG B 1 413 ? 29.062 -36.812 -18.969 1 88 413 ARG B O 1
ATOM 8278 N N . TYR B 1 414 ? 31.188 -36.156 -19.016 1 90 414 TYR B N 1
ATOM 8279 C CA . TYR B 1 414 ? 31.531 -36.875 -17.812 1 90 414 TYR B CA 1
ATOM 8280 C C . TYR B 1 414 ? 31.5 -35.969 -16.594 1 90 414 TYR B C 1
ATOM 8282 O O . TYR B 1 414 ? 32 -36.344 -15.523 1 90 414 TYR B O 1
ATOM 8290 N N . THR B 1 415 ? 30.875 -34.875 -16.766 1 91.75 415 THR B N 1
ATOM 8291 C CA . THR B 1 415 ? 30.797 -33.969 -15.641 1 91.75 415 THR B CA 1
ATOM 8292 C C . THR B 1 415 ? 29.875 -34.531 -14.555 1 91.75 415 THR B C 1
ATOM 8294 O O . THR B 1 415 ? 28.703 -34.781 -14.797 1 91.75 415 THR B O 1
ATOM 8297 N N . PRO B 1 416 ? 30.422 -34.719 -13.359 1 92.69 416 PRO B N 1
ATOM 8298 C CA . PRO B 1 416 ? 29.594 -35.219 -12.266 1 92.69 416 PRO B CA 1
ATOM 8299 C C . PRO B 1 416 ? 28.562 -34.188 -11.789 1 92.69 416 PRO B C 1
ATOM 8301 O O . PRO B 1 416 ? 28.906 -33 -11.617 1 92.69 416 PRO B O 1
ATOM 8304 N N . LEU B 1 417 ? 27.422 -34.594 -11.5 1 91.88 417 LEU B N 1
ATOM 8305 C CA . LEU B 1 417 ? 26.344 -33.719 -11.023 1 91.88 417 LEU B CA 1
ATOM 8306 C C . LEU B 1 417 ? 26.688 -33.156 -9.656 1 91.88 417 LEU B C 1
ATOM 8308 O O . LEU B 1 417 ? 26.297 -32.031 -9.336 1 91.88 417 LEU B O 1
ATOM 8312 N N . VAL B 1 418 ? 27.406 -33.875 -8.93 1 93.5 418 VAL B N 1
ATOM 8313 C CA . VAL B 1 418 ? 27.75 -33.469 -7.578 1 93.5 418 VAL B CA 1
ATOM 8314 C C . VAL B 1 418 ? 28.672 -32.25 -7.641 1 93.5 418 VAL B C 1
ATOM 8316 O O . VAL B 1 418 ? 28.609 -31.359 -6.781 1 93.5 418 VAL B O 1
ATOM 8319 N N . VAL B 1 419 ? 29.531 -32.156 -8.648 1 94.38 419 VAL B N 1
ATOM 8320 C CA . VAL B 1 419 ? 30.406 -31.016 -8.82 1 94.38 419 VAL B CA 1
ATOM 8321 C C . VAL B 1 419 ? 29.578 -29.781 -9.148 1 94.38 419 VAL B C 1
ATOM 8323 O O . VAL B 1 419 ? 29.859 -28.688 -8.648 1 94.38 419 VAL B O 1
ATOM 8326 N N . LEU B 1 420 ? 28.594 -29.969 -9.914 1 92.19 420 LEU B N 1
ATOM 8327 C CA . LEU B 1 420 ? 27.688 -28.875 -10.242 1 92.19 420 LEU B CA 1
ATOM 8328 C C . LEU B 1 420 ? 26.938 -28.406 -9.008 1 92.19 420 LEU B C 1
ATOM 8330 O O . LEU B 1 420 ? 26.75 -27.203 -8.82 1 92.19 420 LEU B O 1
ATOM 8334 N N . ALA B 1 421 ? 26.547 -29.281 -8.188 1 93.75 421 ALA B N 1
ATOM 8335 C CA . ALA B 1 421 ? 25.891 -28.938 -6.93 1 93.75 421 ALA B CA 1
ATOM 8336 C C . ALA B 1 421 ? 26.828 -28.156 -6.02 1 93.75 421 ALA B C 1
ATOM 8338 O O . ALA B 1 421 ? 26.391 -27.219 -5.336 1 93.75 421 ALA B O 1
ATOM 8339 N N . ALA B 1 422 ? 28.047 -28.547 -6.035 1 95.62 422 ALA B N 1
ATOM 8340 C CA . ALA B 1 422 ? 29.047 -27.844 -5.227 1 95.62 422 ALA B CA 1
ATOM 8341 C C . ALA B 1 422 ? 29.219 -26.406 -5.695 1 95.62 422 ALA B C 1
ATOM 8343 O O . ALA B 1 422 ? 29.438 -25.516 -4.879 1 95.62 422 ALA B O 1
ATOM 8344 N N . ILE B 1 423 ? 29.156 -26.281 -6.953 1 93.5 423 ILE B N 1
ATOM 8345 C CA . ILE B 1 423 ? 29.297 -24.938 -7.527 1 93.5 423 ILE B CA 1
ATOM 8346 C C . ILE B 1 423 ? 28.125 -24.062 -7.066 1 93.5 423 ILE B C 1
ATOM 8348 O O . ILE B 1 423 ? 28.328 -22.922 -6.66 1 93.5 423 ILE B O 1
ATOM 8352 N N . ILE B 1 424 ? 26.953 -24.562 -7.074 1 92.06 424 ILE B N 1
ATOM 8353 C CA . ILE B 1 424 ? 25.766 -23.828 -6.625 1 92.06 424 ILE B CA 1
ATOM 8354 C C . ILE B 1 424 ? 25.906 -23.484 -5.141 1 92.06 424 ILE B C 1
ATOM 8356 O O . ILE B 1 424 ? 25.641 -22.359 -4.73 1 92.06 424 ILE B O 1
ATOM 8360 N N . PHE B 1 425 ? 26.266 -24.516 -4.449 1 94.5 425 PHE B N 1
ATOM 8361 C CA . PHE B 1 425 ? 26.438 -24.344 -3.01 1 94.5 425 PHE B CA 1
ATOM 8362 C C . PHE B 1 425 ? 27.406 -23.219 -2.711 1 94.5 425 PHE B C 1
ATOM 8364 O O . PHE B 1 425 ? 27.125 -22.359 -1.87 1 94.5 425 PHE B O 1
ATOM 8371 N N . TYR B 1 426 ? 28.469 -23.266 -3.395 1 93.69 426 TYR B N 1
ATOM 8372 C CA . TYR B 1 426 ? 29.516 -22.266 -3.252 1 93.69 426 TYR B CA 1
ATOM 8373 C C . TYR B 1 426 ? 28.969 -20.875 -3.568 1 93.69 426 TYR B C 1
ATOM 8375 O O . TYR B 1 426 ? 29.188 -19.922 -2.811 1 93.69 426 TYR B O 1
ATOM 8383 N N . ALA B 1 427 ? 28.281 -20.719 -4.578 1 89.88 427 ALA B N 1
ATOM 8384 C CA . ALA B 1 427 ? 27.734 -19.438 -5.008 1 89.88 427 ALA B CA 1
ATOM 8385 C C . ALA B 1 427 ? 26.703 -18.922 -4.008 1 89.88 427 ALA B C 1
ATOM 8387 O O . ALA B 1 427 ? 26.625 -17.719 -3.74 1 89.88 427 ALA B O 1
ATOM 8388 N N . MET B 1 428 ? 25.922 -19.766 -3.424 1 91.69 428 MET B N 1
ATOM 8389 C CA . MET B 1 428 ? 24.828 -19.406 -2.523 1 91.69 428 MET B CA 1
ATOM 8390 C C . MET B 1 428 ? 25.375 -18.938 -1.173 1 91.69 428 MET B C 1
ATOM 8392 O O . MET B 1 428 ? 24.797 -18.062 -0.534 1 91.69 428 MET B O 1
ATOM 8396 N N . LEU B 1 429 ? 26.469 -19.484 -0.765 1 92.25 429 LEU B N 1
ATOM 8397 C CA . LEU B 1 429 ? 27.047 -19.094 0.514 1 92.25 429 LEU B CA 1
ATOM 8398 C C . LEU B 1 429 ? 27.453 -17.609 0.505 1 92.25 429 LEU B C 1
ATOM 8400 O O . LEU B 1 429 ? 27.406 -16.953 1.543 1 92.25 429 LEU B O 1
ATOM 8404 N N . GLY B 1 430 ? 27.734 -17.125 -0.604 1 88.19 430 GLY B N 1
ATOM 8405 C CA . GLY B 1 430 ? 28.125 -15.734 -0.739 1 88.19 430 GLY B CA 1
ATOM 8406 C C . GLY B 1 430 ? 26.953 -14.773 -0.612 1 88.19 430 GLY B C 1
ATOM 8407 O O . GLY B 1 430 ? 27.156 -13.586 -0.347 1 88.19 430 GLY B O 1
ATOM 8408 N N . LEU B 1 431 ? 25.812 -15.273 -0.734 1 87.38 431 LEU B N 1
ATOM 8409 C CA . LEU B 1 431 ? 24.625 -14.43 -0.708 1 87.38 431 LEU B CA 1
ATOM 8410 C C . LEU B 1 431 ? 24.125 -14.258 0.718 1 87.38 431 LEU B C 1
ATOM 8412 O O . LEU B 1 431 ? 23.281 -13.383 0.981 1 87.38 431 LEU B O 1
ATOM 8416 N N . ILE B 1 432 ? 24.594 -15.031 1.625 1 91.75 432 ILE B N 1
ATOM 8417 C CA . ILE B 1 432 ? 24.219 -14.906 3.027 1 91.75 432 ILE B CA 1
ATOM 8418 C C . ILE B 1 432 ? 25.078 -13.828 3.695 1 91.75 432 ILE B C 1
ATOM 8420 O O . ILE B 1 432 ? 26.25 -14.055 4.004 1 91.75 432 ILE B O 1
ATOM 8424 N N . LYS B 1 433 ? 24.5 -12.695 3.85 1 91.06 433 LYS B N 1
ATOM 8425 C CA . LYS B 1 433 ? 25.219 -11.547 4.402 1 91.06 433 LYS B CA 1
ATOM 8426 C C . LYS B 1 433 ? 24.891 -11.352 5.875 1 91.06 433 LYS B C 1
ATOM 8428 O O . LYS B 1 433 ? 24.125 -10.445 6.23 1 91.06 433 LYS B O 1
ATOM 8433 N N . TYR B 1 434 ? 25.531 -11.961 6.711 1 92.5 434 TYR B N 1
ATOM 8434 C CA . TYR B 1 434 ? 25.234 -11.922 8.141 1 92.5 434 TYR B CA 1
ATOM 8435 C C . TYR B 1 434 ? 25.594 -10.555 8.727 1 92.5 434 TYR B C 1
ATOM 8437 O O . TYR B 1 434 ? 24.922 -10.086 9.656 1 92.5 434 TYR B O 1
ATOM 8445 N N . GLU B 1 435 ? 26.609 -9.867 8.172 1 93.5 435 GLU B N 1
ATOM 8446 C CA . GLU B 1 435 ? 27 -8.547 8.656 1 93.5 435 GLU B CA 1
ATOM 8447 C C . GLU B 1 435 ? 25.906 -7.52 8.422 1 93.5 435 GLU B C 1
ATOM 8449 O O . GLU B 1 435 ? 25.672 -6.652 9.258 1 93.5 435 GLU B O 1
ATOM 8454 N N . GLU B 1 436 ? 25.328 -7.691 7.324 1 92.62 436 GLU B N 1
ATOM 8455 C CA . GLU B 1 436 ? 24.234 -6.77 7 1 92.62 436 GLU B CA 1
ATOM 8456 C C . GLU B 1 436 ? 23.047 -6.977 7.93 1 92.62 436 GLU B C 1
ATOM 8458 O O . GLU B 1 436 ? 22.359 -6.02 8.281 1 92.62 436 GLU B O 1
ATOM 8463 N N . VAL B 1 437 ? 22.781 -8.242 8.328 1 95 437 VAL B N 1
ATOM 8464 C CA . VAL B 1 437 ? 21.688 -8.547 9.234 1 95 437 VAL B CA 1
ATOM 8465 C C . VAL B 1 437 ? 21.953 -7.91 10.602 1 95 437 VAL B C 1
ATOM 8467 O O . VAL B 1 437 ? 21.047 -7.336 11.203 1 95 437 VAL B O 1
ATOM 8470 N N . TYR B 1 438 ? 23.188 -7.996 10.938 1 94.38 438 TYR B N 1
ATOM 8471 C CA . TYR B 1 438 ? 23.578 -7.398 12.211 1 94.38 438 TYR B CA 1
ATOM 8472 C C . TYR B 1 438 ? 23.469 -5.879 12.156 1 94.38 438 TYR B C 1
ATOM 8474 O O . TYR B 1 438 ? 23.047 -5.246 13.125 1 94.38 438 TYR B O 1
ATOM 8482 N N . HIS B 1 439 ? 23.844 -5.352 11.062 1 93.19 439 HIS B N 1
ATOM 8483 C CA . HIS B 1 439 ? 23.734 -3.912 10.859 1 93.19 439 HIS B CA 1
ATOM 8484 C C . HIS B 1 439 ? 22.281 -3.461 10.938 1 93.19 439 HIS B C 1
ATOM 8486 O O . HIS B 1 439 ? 21.969 -2.428 11.539 1 93.19 439 HIS B O 1
ATOM 8492 N N . LEU B 1 440 ? 21.406 -4.215 10.375 1 93.69 440 LEU B N 1
ATOM 8493 C CA . LEU B 1 440 ? 19.984 -3.896 10.406 1 93.69 440 LEU B CA 1
ATOM 8494 C C . LEU B 1 440 ? 19.453 -3.941 11.836 1 93.69 440 LEU B C 1
ATOM 8496 O O . LEU B 1 440 ? 18.672 -3.082 12.234 1 93.69 440 LEU B O 1
ATOM 8500 N N . TRP B 1 441 ? 19.906 -4.906 12.594 1 93 441 TRP B N 1
ATOM 8501 C CA . TRP B 1 441 ? 19.484 -5.047 13.984 1 93 441 TRP B CA 1
ATOM 8502 C C . TRP B 1 441 ? 19.922 -3.852 14.82 1 93 441 TRP B C 1
ATOM 8504 O O . TRP B 1 441 ? 19.188 -3.369 15.672 1 93 441 TRP B O 1
ATOM 8514 N N . LYS B 1 442 ? 21.047 -3.307 14.477 1 90.69 442 LYS B N 1
ATOM 8515 C CA . LYS B 1 442 ? 21.625 -2.211 15.25 1 90.69 442 LYS B CA 1
ATOM 8516 C C . LYS B 1 442 ? 21 -0.875 14.875 1 90.69 442 LYS B C 1
ATOM 8518 O O . LYS B 1 442 ? 20.766 -0.027 15.734 1 90.69 442 LYS B O 1
ATOM 8523 N N . VAL B 1 443 ? 20.75 -0.721 13.711 1 89.88 443 VAL B N 1
ATOM 8524 C CA . VAL B 1 443 ? 20.391 0.6 13.211 1 89.88 443 VAL B CA 1
ATOM 8525 C C . VAL B 1 443 ? 18.875 0.769 13.234 1 89.88 443 VAL B C 1
ATOM 8527 O O . VAL B 1 443 ? 18.359 1.819 13.633 1 89.88 443 VAL B O 1
ATOM 8530 N N . ASP B 1 444 ? 18.141 -0.212 12.719 1 91.62 444 ASP B N 1
ATOM 8531 C CA . ASP B 1 444 ? 16.688 -0.113 12.617 1 91.62 444 ASP B CA 1
ATOM 8532 C C . ASP B 1 444 ? 16.016 -1.462 12.891 1 91.62 444 ASP B C 1
ATOM 8534 O O . ASP B 1 444 ? 16.016 -2.34 12.023 1 91.62 444 ASP B O 1
ATOM 8538 N N . LYS B 1 445 ? 15.328 -1.592 13.938 1 90 445 LYS B N 1
ATOM 8539 C CA . LYS B 1 445 ? 14.742 -2.85 14.398 1 90 445 LYS B CA 1
ATOM 8540 C C . LYS B 1 445 ? 13.586 -3.277 13.5 1 90 445 LYS B C 1
ATOM 8542 O O . LYS B 1 445 ? 13.352 -4.473 13.305 1 90 445 LYS B O 1
ATOM 8547 N N . PHE B 1 446 ? 12.891 -2.316 12.977 1 89.19 446 PHE B N 1
ATOM 8548 C CA . PHE B 1 446 ? 11.781 -2.672 12.094 1 89.19 446 PHE B CA 1
ATOM 8549 C C . PHE B 1 446 ? 12.305 -3.273 10.797 1 89.19 446 PHE B C 1
ATOM 8551 O O . PHE B 1 446 ? 11.711 -4.215 10.258 1 89.19 446 PHE B O 1
ATOM 8558 N N . ASP B 1 447 ? 13.312 -2.717 10.273 1 92.62 447 ASP B N 1
ATOM 8559 C CA . ASP B 1 447 ? 13.938 -3.291 9.086 1 92.62 447 ASP B CA 1
ATOM 8560 C C . ASP B 1 447 ? 14.453 -4.699 9.359 1 92.62 447 ASP B C 1
ATOM 8562 O O . ASP B 1 447 ? 14.43 -5.562 8.484 1 92.62 447 ASP B O 1
ATOM 8566 N N . PHE B 1 448 ? 14.945 -4.855 10.586 1 94.56 448 PHE B N 1
ATOM 8567 C CA . PHE B 1 448 ? 15.406 -6.18 10.984 1 94.56 448 PHE B CA 1
ATOM 8568 C C . PHE B 1 448 ? 14.258 -7.184 10.977 1 94.56 448 PHE B C 1
ATOM 8570 O O . PHE B 1 448 ? 14.414 -8.312 10.508 1 94.56 448 PHE B O 1
ATOM 8577 N N . VAL B 1 449 ? 13.148 -6.836 11.43 1 93.5 449 VAL B N 1
ATOM 8578 C CA . VAL B 1 449 ? 11.977 -7.707 11.469 1 93.5 449 VAL B CA 1
ATOM 8579 C C . VAL B 1 449 ? 11.555 -8.07 10.047 1 93.5 449 VAL B C 1
ATOM 8581 O O . VAL B 1 449 ? 11.188 -9.211 9.773 1 93.5 449 VAL B O 1
ATOM 8584 N N . ILE B 1 450 ? 11.586 -7.109 9.18 1 93.44 450 ILE B N 1
ATOM 8585 C CA . ILE B 1 450 ? 11.234 -7.367 7.789 1 93.44 450 ILE B CA 1
ATOM 8586 C C . ILE B 1 450 ? 12.227 -8.359 7.176 1 93.44 450 ILE B C 1
ATOM 8588 O O . ILE B 1 450 ? 11.828 -9.289 6.473 1 93.44 450 ILE B O 1
ATOM 8592 N N . CYS B 1 451 ? 13.492 -8.164 7.465 1 95.25 451 CYS B N 1
ATOM 8593 C CA . CYS B 1 451 ? 14.547 -9.047 6.969 1 95.25 451 CYS B CA 1
ATOM 8594 C C . CYS B 1 451 ? 14.336 -10.477 7.449 1 95.25 451 CYS B C 1
ATOM 8596 O O . CYS B 1 451 ? 14.305 -11.406 6.641 1 95.25 451 CYS B O 1
ATOM 8598 N N . ILE B 1 452 ? 14.062 -10.656 8.703 1 96.38 452 ILE B N 1
ATOM 8599 C CA . ILE B 1 452 ? 13.922 -11.977 9.305 1 96.38 452 ILE B CA 1
ATOM 8600 C C . ILE B 1 452 ? 12.625 -12.625 8.82 1 96.38 452 ILE B C 1
ATOM 8602 O O . ILE B 1 452 ? 12.586 -13.836 8.578 1 96.38 452 ILE B O 1
ATOM 8606 N N . SER B 1 453 ? 11.578 -11.836 8.695 1 95.44 453 SER B N 1
ATOM 8607 C CA . SER B 1 453 ? 10.312 -12.383 8.227 1 95.44 453 SER B CA 1
ATOM 8608 C C . SER B 1 453 ? 10.422 -12.898 6.797 1 95.44 453 SER B C 1
ATOM 8610 O O . SER B 1 453 ? 9.852 -13.938 6.457 1 95.44 453 SER B O 1
ATOM 8612 N N . SER B 1 454 ? 11.109 -12.148 6.012 1 93.69 454 SER B N 1
ATOM 8613 C CA . SER B 1 454 ? 11.336 -12.602 4.641 1 93.69 454 SER B CA 1
ATOM 8614 C C . SER B 1 454 ? 12.164 -13.883 4.605 1 93.69 454 SER B C 1
ATOM 8616 O O . SER B 1 454 ? 11.859 -14.797 3.84 1 93.69 454 SER B O 1
ATOM 8618 N N . PHE B 1 455 ? 13.18 -13.969 5.438 1 95.19 455 PHE B N 1
ATOM 8619 C CA . PHE B 1 455 ? 14.023 -15.148 5.551 1 95.19 455 PHE B CA 1
ATOM 8620 C C . PHE B 1 455 ? 13.211 -16.359 5.984 1 95.19 455 PHE B C 1
ATOM 8622 O O . PHE B 1 455 ? 13.266 -17.406 5.344 1 95.19 455 PHE B O 1
ATOM 8629 N N . VAL B 1 456 ? 12.406 -16.203 6.98 1 95.5 456 VAL B N 1
ATOM 8630 C CA . VAL B 1 456 ? 11.617 -17.281 7.547 1 95.5 456 VAL B CA 1
ATOM 8631 C C . VAL B 1 456 ? 10.539 -17.703 6.551 1 95.5 456 VAL B C 1
ATOM 8633 O O . VAL B 1 456 ? 10.242 -18.906 6.426 1 95.5 456 VAL B O 1
ATOM 8636 N N . GLY B 1 457 ? 9.953 -16.734 5.871 1 93.56 457 GLY B N 1
ATOM 8637 C CA . GLY B 1 457 ? 8.953 -17.062 4.871 1 93.56 457 GLY B CA 1
ATOM 8638 C C . GLY B 1 457 ? 9.469 -17.938 3.76 1 93.56 457 GLY B C 1
ATOM 8639 O O . GLY B 1 457 ? 8.781 -18.859 3.316 1 93.56 457 GLY B O 1
ATOM 8640 N N . VAL B 1 458 ? 10.703 -17.734 3.369 1 91.12 458 VAL B N 1
ATOM 8641 C CA . VAL B 1 458 ? 11.297 -18.516 2.291 1 91.12 458 VAL B CA 1
ATOM 8642 C C . VAL B 1 458 ? 11.703 -19.891 2.818 1 91.12 458 VAL B C 1
ATOM 8644 O O . VAL B 1 458 ? 11.383 -20.922 2.211 1 91.12 458 VAL B O 1
ATOM 8647 N N . VAL B 1 459 ? 12.352 -19.984 3.967 1 92.94 459 VAL B N 1
ATOM 8648 C CA . VAL B 1 459 ? 12.953 -21.203 4.504 1 92.94 459 VAL B CA 1
ATOM 8649 C C . VAL B 1 459 ? 11.859 -22.172 4.938 1 92.94 459 VAL B C 1
ATOM 8651 O O . VAL B 1 459 ? 11.953 -23.375 4.684 1 92.94 459 VAL B O 1
ATOM 8654 N N . PHE B 1 460 ? 10.781 -21.656 5.484 1 92.38 460 PHE B N 1
ATOM 8655 C CA . PHE B 1 460 ? 9.758 -22.547 6.039 1 92.38 460 PHE B CA 1
ATOM 8656 C C . PHE B 1 460 ? 8.555 -22.625 5.113 1 92.38 460 PHE B C 1
ATOM 8658 O O . PHE B 1 460 ? 7.676 -23.469 5.301 1 92.38 460 PHE B O 1
ATOM 8665 N N . GLY B 1 461 ? 8.523 -21.781 4.215 1 89.25 461 GLY B N 1
ATOM 8666 C CA . GLY B 1 461 ? 7.488 -21.859 3.197 1 89.25 461 GLY B CA 1
ATOM 8667 C C . GLY B 1 461 ? 8.023 -22.172 1.816 1 89.25 461 GLY B C 1
ATOM 8668 O O . GLY B 1 461 ? 8.633 -23.234 1.612 1 89.25 461 GLY B O 1
ATOM 8669 N N . SER B 1 462 ? 7.836 -21.266 0.897 1 87.44 462 SER B N 1
ATOM 8670 C CA . SER B 1 462 ? 8.359 -21.312 -0.464 1 87.44 462 SER B CA 1
ATOM 8671 C C . SER B 1 462 ? 8.891 -19.953 -0.897 1 87.44 462 SER B C 1
ATOM 8673 O O . SER B 1 462 ? 8.688 -18.953 -0.203 1 87.44 462 SER B O 1
ATOM 8675 N N . VAL B 1 463 ? 9.555 -20.016 -1.92 1 85.5 463 VAL B N 1
ATOM 8676 C CA . VAL B 1 463 ? 10.125 -18.781 -2.447 1 85.5 463 VAL B CA 1
ATOM 8677 C C . VAL B 1 463 ? 9.008 -17.766 -2.734 1 85.5 463 VAL B C 1
ATOM 8679 O O . VAL B 1 463 ? 9.141 -16.578 -2.426 1 85.5 463 VAL B O 1
ATOM 8682 N N . ASP B 1 464 ? 7.934 -18.219 -3.285 1 85.31 464 ASP B N 1
ATOM 8683 C CA . ASP B 1 464 ? 6.836 -17.297 -3.605 1 85.31 464 ASP B CA 1
ATOM 8684 C C . ASP B 1 464 ? 6.145 -16.812 -2.338 1 85.31 464 ASP B C 1
ATOM 8686 O O . ASP B 1 464 ? 5.73 -15.648 -2.262 1 85.31 464 ASP B O 1
ATOM 8690 N N . ASP B 1 465 ? 6.043 -17.688 -1.285 1 87.75 465 ASP B N 1
ATOM 8691 C CA . ASP B 1 465 ? 5.496 -17.25 -0.002 1 87.75 465 ASP B CA 1
ATOM 8692 C C . ASP B 1 465 ? 6.371 -16.188 0.635 1 87.75 465 ASP B C 1
ATOM 8694 O O . ASP B 1 465 ? 5.863 -15.211 1.196 1 87.75 465 ASP B O 1
ATOM 8698 N N . GLY B 1 466 ? 7.637 -16.5 0.558 1 88.38 466 GLY B N 1
ATOM 8699 C CA . GLY B 1 466 ? 8.57 -15.539 1.112 1 88.38 466 GLY B CA 1
ATOM 8700 C C . GLY B 1 466 ? 8.461 -14.164 0.473 1 88.38 466 GLY B C 1
ATOM 8701 O O . GLY B 1 466 ? 8.531 -13.148 1.163 1 88.38 466 GLY B O 1
ATOM 8702 N N . LEU B 1 467 ? 8.234 -14.156 -0.807 1 86.12 467 LEU B N 1
ATOM 8703 C CA . LEU B 1 467 ? 8.109 -12.891 -1.518 1 86.12 467 LEU B CA 1
ATOM 8704 C C . LEU B 1 467 ? 6.836 -12.156 -1.105 1 86.12 467 LEU B C 1
ATOM 8706 O O . LEU B 1 467 ? 6.852 -10.938 -0.903 1 86.12 467 LEU B O 1
ATOM 8710 N N . VAL B 1 468 ? 5.77 -12.852 -1.025 1 88.19 468 VAL B N 1
ATOM 8711 C CA . VAL B 1 468 ? 4.492 -12.258 -0.649 1 88.19 468 VAL B CA 1
ATOM 8712 C C . VAL B 1 468 ? 4.602 -11.641 0.744 1 88.19 468 VAL B C 1
ATOM 8714 O O . VAL B 1 468 ? 4.137 -10.523 0.973 1 88.19 468 VAL B O 1
ATOM 8717 N N . ILE B 1 469 ? 5.25 -12.312 1.606 1 90.44 469 ILE B N 1
ATOM 8718 C CA . ILE B 1 469 ? 5.422 -11.82 2.969 1 90.44 469 ILE B CA 1
ATOM 8719 C C . ILE B 1 469 ? 6.305 -10.578 2.961 1 90.44 469 ILE B C 1
ATOM 8721 O O . ILE B 1 469 ? 6 -9.586 3.633 1 90.44 469 ILE B O 1
ATOM 8725 N N . ALA B 1 470 ? 7.328 -10.695 2.229 1 88.44 470 ALA B N 1
ATOM 8726 C CA . ALA B 1 470 ? 8.273 -9.586 2.146 1 88.44 470 ALA B CA 1
ATOM 8727 C C . ALA B 1 470 ? 7.605 -8.328 1.598 1 88.44 470 ALA B C 1
ATOM 8729 O O . ALA B 1 470 ? 7.73 -7.25 2.178 1 88.44 470 ALA B O 1
ATOM 8730 N N . VAL B 1 471 ? 6.871 -8.43 0.564 1 87.25 471 VAL B N 1
ATOM 8731 C CA . VAL B 1 471 ? 6.215 -7.301 -0.079 1 87.25 471 VAL B CA 1
ATOM 8732 C C . VAL B 1 471 ? 5.094 -6.773 0.816 1 87.25 471 VAL B C 1
ATOM 8734 O O . VAL B 1 471 ? 4.938 -5.562 0.977 1 87.25 471 VAL B O 1
ATOM 8737 N N . SER B 1 472 ? 4.336 -7.668 1.433 1 90.25 472 SER B N 1
ATOM 8738 C CA . SER B 1 472 ? 3.227 -7.273 2.295 1 90.25 472 SER B CA 1
ATOM 8739 C C . SER B 1 472 ? 3.717 -6.469 3.494 1 90.25 472 SER B C 1
ATOM 8741 O O . SER B 1 472 ? 3.125 -5.449 3.846 1 90.25 472 SER B O 1
ATOM 8743 N N . LEU B 1 473 ? 4.801 -6.883 4.062 1 90.94 473 LEU B N 1
ATOM 8744 C CA . LEU B 1 473 ? 5.344 -6.188 5.223 1 90.94 473 LEU B CA 1
ATOM 8745 C C . LEU B 1 473 ? 5.949 -4.848 4.816 1 90.94 473 LEU B C 1
ATOM 8747 O O . LEU B 1 473 ? 5.891 -3.881 5.578 1 90.94 473 LEU B O 1
ATOM 8751 N N . SER B 1 474 ? 6.543 -4.836 3.676 1 90.69 474 SER B N 1
ATOM 8752 C CA . SER B 1 474 ? 7.09 -3.582 3.176 1 90.69 474 SER B CA 1
ATOM 8753 C C . SER B 1 474 ? 5.988 -2.555 2.934 1 90.69 474 SER B C 1
ATOM 8755 O O . SER B 1 474 ? 6.133 -1.386 3.299 1 90.69 474 SER B O 1
ATOM 8757 N N . VAL B 1 475 ? 4.941 -2.998 2.334 1 89.62 475 VAL B N 1
ATOM 8758 C CA . VAL B 1 475 ? 3.811 -2.115 2.066 1 89.62 475 VAL B CA 1
ATOM 8759 C C . VAL B 1 475 ? 3.18 -1.671 3.385 1 89.62 475 VAL B C 1
ATOM 8761 O O . VAL B 1 475 ? 2.801 -0.507 3.537 1 89.62 475 VAL B O 1
ATOM 8764 N N . LEU B 1 476 ? 3.086 -2.592 4.297 1 89.38 476 LEU B N 1
ATOM 8765 C CA . LEU B 1 476 ? 2.531 -2.266 5.605 1 89.38 476 LEU B CA 1
ATOM 8766 C C . LEU B 1 476 ? 3.365 -1.193 6.301 1 89.38 476 LEU B C 1
ATOM 8768 O O . LEU B 1 476 ? 2.818 -0.278 6.918 1 89.38 476 LEU B O 1
ATOM 8772 N N . LYS B 1 477 ? 4.613 -1.306 6.234 1 91 477 LYS B N 1
ATOM 8773 C CA . LYS B 1 477 ? 5.504 -0.303 6.809 1 91 477 LYS B CA 1
ATOM 8774 C C . LYS B 1 477 ? 5.258 1.071 6.195 1 91 477 LYS B C 1
ATOM 8776 O O . LYS B 1 477 ? 5.191 2.074 6.91 1 91 477 LYS B O 1
ATOM 8781 N N . LEU B 1 478 ? 5.152 1.104 4.934 1 91.56 478 LEU B N 1
ATOM 8782 C CA . LEU B 1 478 ? 4.926 2.367 4.238 1 91.56 478 LEU B CA 1
ATOM 8783 C C . LEU B 1 478 ? 3.57 2.955 4.609 1 91.56 478 LEU B C 1
ATOM 8785 O O . LEU B 1 478 ? 3.441 4.168 4.785 1 91.56 478 LEU B O 1
ATOM 8789 N N . LEU B 1 479 ? 2.584 2.078 4.738 1 89.69 479 LEU B N 1
ATOM 8790 C CA . LEU B 1 479 ? 1.249 2.531 5.113 1 89.69 479 LEU B CA 1
ATOM 8791 C C . LEU B 1 479 ? 1.244 3.094 6.531 1 89.69 479 LEU B C 1
ATOM 8793 O O . LEU B 1 479 ? 0.55 4.074 6.812 1 89.69 479 LEU B O 1
ATOM 8797 N N . LEU B 1 480 ? 1.982 2.529 7.395 1 88.75 480 LEU B N 1
ATOM 8798 C CA . LEU B 1 480 ? 2.047 3.002 8.773 1 88.75 480 LEU B CA 1
ATOM 8799 C C . LEU B 1 480 ? 2.711 4.371 8.852 1 88.75 480 LEU B C 1
ATOM 8801 O O . LEU B 1 480 ? 2.326 5.207 9.672 1 88.75 480 LEU B O 1
ATOM 8805 N N . VAL B 1 481 ? 3.664 4.535 8.008 1 88.56 481 VAL B N 1
ATOM 8806 C CA . VAL B 1 481 ? 4.359 5.816 7.988 1 88.56 481 VAL B CA 1
ATOM 8807 C C . VAL B 1 481 ? 3.402 6.922 7.547 1 88.56 481 VAL B C 1
ATOM 8809 O O . VAL B 1 481 ? 3.443 8.039 8.07 1 88.56 481 VAL B O 1
ATOM 8812 N N . VAL B 1 482 ? 2.578 6.609 6.648 1 89.06 482 VAL B N 1
ATOM 8813 C CA . VAL B 1 482 ? 1.634 7.59 6.125 1 89.06 482 VAL B CA 1
ATOM 8814 C C . VAL B 1 482 ? 0.479 7.77 7.105 1 89.06 482 VAL B C 1
ATOM 8816 O O . VAL B 1 482 ? -0.008 8.891 7.301 1 89.06 482 VAL B O 1
ATOM 8819 N N . ALA B 1 483 ? 0.087 6.695 7.727 1 89.69 483 ALA B N 1
ATOM 8820 C CA . ALA B 1 483 ? -1.087 6.707 8.594 1 89.69 483 ALA B CA 1
ATOM 8821 C C . ALA B 1 483 ? -0.77 7.355 9.938 1 89.69 483 ALA B C 1
ATOM 8823 O O . ALA B 1 483 ? -1.664 7.875 10.609 1 89.69 483 ALA B O 1
ATOM 8824 N N . ARG B 1 484 ? 0.516 7.352 10.328 1 90.69 484 ARG B N 1
ATOM 8825 C CA . ARG B 1 484 ? 0.933 7.902 11.609 1 90.69 484 ARG B CA 1
ATOM 8826 C C . ARG B 1 484 ? 2.061 8.914 11.43 1 90.69 484 ARG B C 1
ATOM 8828 O O . ARG B 1 484 ? 3.18 8.688 11.898 1 90.69 484 ARG B O 1
ATOM 8835 N N . PRO B 1 485 ? 1.629 10.023 10.828 1 89.5 485 PRO B N 1
ATOM 8836 C CA . PRO B 1 485 ? 2.672 11.047 10.703 1 89.5 485 PRO B CA 1
ATOM 8837 C C . PRO B 1 485 ? 3.145 11.57 12.062 1 89.5 485 PRO B C 1
ATOM 8839 O O . PRO B 1 485 ? 2.354 11.664 13 1 89.5 485 PRO B O 1
ATOM 8842 N N . LYS B 1 486 ? 4.344 11.922 12.125 1 88.88 486 LYS B N 1
ATOM 8843 C CA . LYS B 1 486 ? 4.871 12.461 13.375 1 88.88 486 LYS B CA 1
ATOM 8844 C C . LYS B 1 486 ? 4.363 13.883 13.625 1 88.88 486 LYS B C 1
ATOM 8846 O O . LYS B 1 486 ? 4.223 14.664 12.688 1 88.88 486 LYS B O 1
ATOM 8851 N N . THR B 1 487 ? 4.004 14.109 14.812 1 90.06 487 THR B N 1
ATOM 8852 C CA . THR B 1 487 ? 3.553 15.422 15.273 1 90.06 487 THR B CA 1
ATOM 8853 C C . THR B 1 487 ? 4.348 15.867 16.5 1 90.06 487 THR B C 1
ATOM 8855 O O . THR B 1 487 ? 4.676 15.055 17.359 1 90.06 487 THR B O 1
ATOM 8858 N N . PHE B 1 488 ? 4.719 17.203 16.484 1 92 488 PHE B N 1
ATOM 8859 C CA . PHE B 1 488 ? 5.555 17.734 17.562 1 92 488 PHE B CA 1
ATOM 8860 C C . PHE B 1 488 ? 4.988 19.047 18.094 1 92 488 PHE B C 1
ATOM 8862 O O . PHE B 1 488 ? 4.281 19.75 17.375 1 92 488 PHE B O 1
ATOM 8869 N N . ILE B 1 489 ? 5.309 19.234 19.328 1 95.44 489 ILE B N 1
ATOM 8870 C CA . ILE B 1 489 ? 5.074 20.547 19.922 1 95.44 489 ILE B CA 1
ATOM 8871 C C . ILE B 1 489 ? 6.305 21.422 19.719 1 95.44 489 ILE B C 1
ATOM 8873 O O . ILE B 1 489 ? 7.434 21 19.953 1 95.44 489 ILE B O 1
ATOM 8877 N N . LEU B 1 490 ? 6.039 22.578 19.203 1 95.56 490 LEU B N 1
ATOM 8878 C CA . LEU B 1 490 ? 7.145 23.5 18.953 1 95.56 490 LEU B CA 1
ATOM 8879 C C . LEU B 1 490 ? 7.262 24.516 20.094 1 95.56 490 LEU B C 1
ATOM 8881 O O . LEU B 1 490 ? 6.258 24.906 20.688 1 95.56 490 LEU B O 1
ATOM 8885 N N . GLY B 1 491 ? 8.461 24.844 20.438 1 94.81 491 GLY B N 1
ATOM 8886 C CA . GLY B 1 491 ? 8.805 25.891 21.375 1 94.81 491 GLY B CA 1
ATOM 8887 C C . GLY B 1 491 ? 9.797 26.891 20.797 1 94.81 491 GLY B C 1
ATOM 8888 O O . GLY B 1 491 ? 10.398 26.656 19.75 1 94.81 491 GLY B O 1
ATOM 8889 N N . ASN B 1 492 ? 9.852 28.016 21.391 1 94.44 492 ASN B N 1
ATOM 8890 C CA . ASN B 1 492 ? 10.742 29.078 20.938 1 94.44 492 ASN B CA 1
ATOM 8891 C C . ASN B 1 492 ? 12.156 28.891 21.484 1 94.44 492 ASN B C 1
ATOM 8893 O O . ASN B 1 492 ? 12.344 28.688 22.688 1 94.44 492 ASN B O 1
ATOM 8897 N N . LEU B 1 493 ? 13.133 28.875 20.547 1 88.69 493 LEU B N 1
ATOM 8898 C CA . LEU B 1 493 ? 14.523 28.891 20.984 1 88.69 493 LEU B CA 1
ATOM 8899 C C . LEU B 1 493 ? 14.883 30.234 21.609 1 88.69 493 LEU B C 1
ATOM 8901 O O . LEU B 1 493 ? 14.562 31.297 21.062 1 88.69 493 LEU B O 1
ATOM 8905 N N . PRO B 1 494 ? 15.602 30.188 22.719 1 85.88 494 PRO B N 1
ATOM 8906 C CA . PRO B 1 494 ? 15.875 31.453 23.422 1 85.88 494 PRO B CA 1
ATOM 8907 C C . PRO B 1 494 ? 16.609 32.469 22.547 1 85.88 494 PRO B C 1
ATOM 8909 O O . PRO B 1 494 ? 17.547 32.094 21.828 1 85.88 494 PRO B O 1
ATOM 8912 N N . ASN B 1 495 ? 16.188 33.688 22.453 1 80.31 495 ASN B N 1
ATOM 8913 C CA . ASN B 1 495 ? 16.812 34.812 21.797 1 80.31 495 ASN B CA 1
ATOM 8914 C C . ASN B 1 495 ? 16.797 34.688 20.281 1 80.31 495 ASN B C 1
ATOM 8916 O O . ASN B 1 495 ? 17.688 35.156 19.578 1 80.31 495 ASN B O 1
ATOM 8920 N N . THR B 1 496 ? 15.883 33.844 19.781 1 83.12 496 THR B N 1
ATOM 8921 C CA . THR B 1 496 ? 15.75 33.688 18.344 1 83.12 496 THR B CA 1
ATOM 8922 C C . THR B 1 496 ? 14.281 33.719 17.938 1 83.12 496 THR B C 1
ATOM 8924 O O . THR B 1 496 ? 13.391 33.719 18.781 1 83.12 496 THR B O 1
ATOM 8927 N N . VAL B 1 497 ? 14.07 33.812 16.625 1 84.31 497 VAL B N 1
ATOM 8928 C CA . VAL B 1 497 ? 12.711 33.812 16.094 1 84.31 497 VAL B CA 1
ATOM 8929 C C . VAL B 1 497 ? 12.383 32.406 15.57 1 84.31 497 VAL B C 1
ATOM 8931 O O . VAL B 1 497 ? 11.359 32.219 14.906 1 84.31 497 VAL B O 1
ATOM 8934 N N . SER B 1 498 ? 13.211 31.5 16.016 1 88.25 498 SER B N 1
ATOM 8935 C CA . SER B 1 498 ? 13.031 30.141 15.484 1 88.25 498 SER B CA 1
ATOM 8936 C C . SER B 1 498 ? 12.297 29.25 16.484 1 88.25 498 SER B C 1
ATOM 8938 O O . SER B 1 498 ? 12.508 29.359 17.688 1 88.25 498 SER B O 1
ATOM 8940 N N . TYR B 1 499 ? 11.406 28.469 16.016 1 92.19 499 TYR B N 1
ATOM 8941 C CA . TYR B 1 499 ? 10.641 27.516 16.812 1 92.19 499 TYR B CA 1
ATOM 8942 C C . TYR B 1 499 ? 11.023 26.078 16.469 1 92.19 499 TYR B C 1
ATOM 8944 O O . TYR B 1 499 ? 11.109 25.719 15.289 1 92.19 499 TYR B O 1
ATOM 8952 N N . ARG B 1 500 ? 11.336 25.328 17.516 1 90.75 500 ARG B N 1
ATOM 8953 C CA . ARG B 1 500 ? 11.82 23.969 17.312 1 90.75 500 ARG B CA 1
ATOM 8954 C C . ARG B 1 500 ? 11.133 22.984 18.266 1 90.75 500 ARG B C 1
ATOM 8956 O O . ARG B 1 500 ? 10.469 23.406 19.219 1 90.75 500 ARG B O 1
ATOM 8963 N N . ASN B 1 501 ? 11.273 21.656 17.969 1 91 501 ASN B N 1
ATOM 8964 C CA . ASN B 1 501 ? 10.703 20.594 18.781 1 91 501 ASN B CA 1
ATOM 8965 C C . ASN B 1 501 ? 11.211 20.641 20.219 1 91 501 ASN B C 1
ATOM 8967 O O . ASN B 1 501 ? 12.406 20.516 20.453 1 91 501 ASN B O 1
ATOM 8971 N N . ILE B 1 502 ? 10.273 20.766 21.109 1 91.5 502 ILE B N 1
ATOM 8972 C CA . ILE B 1 502 ? 10.625 20.938 22.516 1 91.5 502 ILE B CA 1
ATOM 8973 C C . ILE B 1 502 ? 11.273 19.672 23.047 1 91.5 502 ILE B C 1
ATOM 8975 O O . ILE B 1 502 ? 12.102 19.719 23.953 1 91.5 502 ILE B O 1
ATOM 8979 N N . GLU B 1 503 ? 10.906 18.562 22.531 1 87.31 503 GLU B N 1
ATOM 8980 C CA . GLU B 1 503 ? 11.453 17.281 23.016 1 87.31 503 GLU B CA 1
ATOM 8981 C C . GLU B 1 503 ? 12.891 17.094 22.547 1 87.31 503 GLU B C 1
ATOM 8983 O O . GLU B 1 503 ? 13.695 16.484 23.25 1 87.31 503 GLU B O 1
ATOM 8988 N N . GLN B 1 504 ? 13.219 17.625 21.422 1 86.44 504 GLN B N 1
ATOM 8989 C CA . GLN B 1 504 ? 14.555 17.469 20.859 1 86.44 504 GLN B CA 1
ATOM 8990 C C . GLN B 1 504 ? 15.508 18.547 21.359 1 86.44 504 GLN B C 1
ATOM 8992 O O . GLN B 1 504 ? 16.656 18.266 21.688 1 86.44 504 GLN B O 1
ATOM 8997 N N . TYR B 1 505 ? 14.953 19.766 21.375 1 87.81 505 TYR B N 1
ATOM 8998 C CA . TYR B 1 505 ? 15.734 20.906 21.844 1 87.81 505 TYR B CA 1
ATOM 8999 C C . TYR B 1 505 ? 15.328 21.312 23.266 1 87.81 505 TYR B C 1
ATOM 9001 O O . TYR B 1 505 ? 14.383 22.078 23.438 1 87.81 505 TYR B O 1
ATOM 9009 N N . GLY B 1 506 ? 16.016 20.938 24.234 1 85.88 506 GLY B N 1
ATOM 9010 C CA . GLY B 1 506 ? 15.719 21.203 25.625 1 85.88 506 GLY B CA 1
ATOM 9011 C C . GLY B 1 506 ? 15.625 22.672 25.953 1 85.88 506 GLY B C 1
ATOM 9012 O O . GLY B 1 506 ? 14.945 23.062 26.906 1 85.88 506 GLY B O 1
ATOM 9013 N N . SER B 1 507 ? 16.203 23.5 25.172 1 87.25 507 SER B N 1
ATOM 9014 C CA . SER B 1 507 ? 16.219 24.938 25.438 1 87.25 507 SER B CA 1
ATOM 9015 C C . SER B 1 507 ? 14.969 25.609 24.875 1 87.25 507 SER B C 1
ATOM 9017 O O . SER B 1 507 ? 14.672 26.766 25.219 1 87.25 507 SER B O 1
ATOM 9019 N N . ALA B 1 508 ? 14.219 24.891 24.062 1 91.06 508 ALA B N 1
ATOM 9020 C CA . ALA B 1 508 ? 13.008 25.453 23.484 1 91.06 508 ALA B CA 1
ATOM 9021 C C . ALA B 1 508 ? 11.898 25.562 24.531 1 91.06 508 ALA B C 1
ATOM 9023 O O . ALA B 1 508 ? 11.602 24.609 25.234 1 91.06 508 ALA B O 1
ATOM 9024 N N . LYS B 1 509 ? 11.32 26.75 24.625 1 92.62 509 LYS B N 1
ATOM 9025 C CA . LYS B 1 509 ? 10.305 27.016 25.641 1 92.62 509 LYS B CA 1
ATOM 9026 C C . LYS B 1 509 ? 8.93 27.203 25 1 92.62 509 LYS B C 1
ATOM 9028 O O . LYS B 1 509 ? 8.805 27.797 23.938 1 92.62 509 LYS B O 1
ATOM 9033 N N . ARG B 1 510 ? 7.988 26.766 25.719 1 93.69 510 ARG B N 1
ATOM 9034 C CA . ARG B 1 510 ? 6.602 26.922 25.281 1 93.69 510 ARG B CA 1
ATOM 9035 C C . ARG B 1 510 ? 6.176 28.391 25.344 1 93.69 510 ARG B C 1
ATOM 9037 O O . ARG B 1 510 ? 6.688 29.156 26.156 1 93.69 510 ARG B O 1
ATOM 9044 N N . VAL B 1 511 ? 5.344 28.766 24.453 1 93.25 511 VAL B N 1
ATOM 9045 C CA . VAL B 1 511 ? 4.785 30.109 24.453 1 93.25 511 VAL B CA 1
ATOM 9046 C C . VAL B 1 511 ? 3.512 30.156 25.297 1 93.25 511 VAL B C 1
ATOM 9048 O O . VAL B 1 511 ? 2.562 29.406 25.031 1 93.25 511 VAL B O 1
ATOM 9051 N N . PRO B 1 512 ? 3.533 30.984 26.297 1 91.81 512 PRO B N 1
ATOM 9052 C CA . PRO B 1 512 ? 2.357 31.031 27.172 1 91.81 512 PRO B CA 1
ATOM 9053 C C . PRO B 1 512 ? 1.07 31.344 26.422 1 91.81 512 PRO B C 1
ATOM 9055 O O . PRO B 1 512 ? 1.027 32.281 25.625 1 91.81 512 PRO B O 1
ATOM 9058 N N . GLY B 1 513 ? 0.023 30.578 26.578 1 93.12 513 GLY B N 1
ATOM 9059 C CA . GLY B 1 513 ? -1.304 30.797 26.016 1 93.12 513 GLY B CA 1
ATOM 9060 C C . GLY B 1 513 ? -1.438 30.312 24.578 1 93.12 513 GLY B C 1
ATOM 9061 O O . GLY B 1 513 ? -2.516 30.406 23.984 1 93.12 513 GLY B O 1
ATOM 9062 N N . ILE B 1 514 ? -0.339 29.812 24.031 1 96 514 ILE B N 1
ATOM 9063 C CA . ILE B 1 514 ? -0.357 29.406 22.625 1 96 514 ILE B CA 1
ATOM 9064 C C . ILE B 1 514 ? 0.239 28 22.5 1 96 514 ILE B C 1
ATOM 9066 O O . ILE B 1 514 ? 1.339 27.734 22.984 1 96 514 ILE B O 1
ATOM 9070 N N . LEU B 1 515 ? -0.515 27.062 21.922 1 97.06 515 LEU B N 1
ATOM 9071 C CA . LEU B 1 515 ? -0.027 25.734 21.594 1 97.06 515 LEU B CA 1
ATOM 9072 C C . LEU B 1 515 ? 0.375 25.641 20.125 1 97.06 515 LEU B C 1
ATOM 9074 O O . LEU B 1 515 ? -0.446 25.875 19.234 1 97.06 515 LEU B O 1
ATOM 9078 N N . ILE B 1 516 ? 1.64 25.391 19.859 1 97.75 516 ILE B N 1
ATOM 9079 C CA . ILE B 1 516 ? 2.139 25.297 18.484 1 97.75 516 ILE B CA 1
ATOM 9080 C C . ILE B 1 516 ? 2.408 23.828 18.141 1 97.75 516 ILE B C 1
ATOM 9082 O O . ILE B 1 516 ? 3.254 23.188 18.766 1 97.75 516 ILE B O 1
ATOM 9086 N N . LEU B 1 517 ? 1.666 23.328 17.156 1 96.88 517 LEU B N 1
ATOM 9087 C CA . LEU B 1 517 ? 1.792 21.938 16.734 1 96.88 517 LEU B CA 1
ATOM 9088 C C . LEU B 1 517 ? 2.33 21.859 15.305 1 96.88 517 LEU B C 1
ATOM 9090 O O . LEU B 1 517 ? 1.932 22.641 14.438 1 96.88 517 LEU B O 1
ATOM 9094 N N . GLN B 1 518 ? 3.279 21.031 15.109 1 95.25 518 GLN B N 1
ATOM 9095 C CA . GLN B 1 518 ? 3.803 20.797 13.773 1 95.25 518 GLN B CA 1
ATOM 9096 C C . GLN B 1 518 ? 3.402 19.406 13.258 1 95.25 518 GLN B C 1
ATOM 9098 O O . GLN B 1 518 ? 3.561 18.406 13.969 1 95.25 518 GLN B O 1
ATOM 9103 N N . ILE B 1 519 ? 2.838 19.406 12.078 1 92.62 519 ILE B N 1
ATOM 9104 C CA . ILE B 1 519 ? 2.498 18.141 11.422 1 92.62 519 ILE B CA 1
ATOM 9105 C C . ILE B 1 519 ? 3.545 17.812 10.359 1 92.62 519 ILE B C 1
ATOM 9107 O O . ILE B 1 519 ? 3.801 18.625 9.461 1 92.62 519 ILE B O 1
ATOM 9111 N N . GLU B 1 520 ? 4.137 16.625 10.555 1 89.56 520 GLU B N 1
ATOM 9112 C CA . GLU B 1 520 ? 5.176 16.234 9.602 1 89.56 520 GLU B CA 1
ATOM 9113 C C . GLU B 1 520 ? 4.637 15.25 8.57 1 89.56 520 GLU B C 1
ATOM 9115 O O . GLU B 1 520 ? 4.484 14.062 8.859 1 89.56 520 GLU B O 1
ATOM 9120 N N . GLY B 1 521 ? 4.434 15.797 7.359 1 89.25 521 GLY B N 1
ATOM 9121 C CA . GLY B 1 521 ? 3.994 14.922 6.285 1 89.25 521 GLY B CA 1
ATOM 9122 C C . GLY B 1 521 ? 2.695 15.375 5.645 1 89.25 521 GLY B C 1
ATOM 9123 O O . GLY B 1 521 ? 2.014 16.266 6.168 1 89.25 521 GLY B O 1
ATOM 9124 N N . PRO B 1 522 ? 2.377 14.727 4.543 1 92.38 522 PRO B N 1
ATOM 9125 C CA . PRO B 1 522 ? 1.119 15.039 3.863 1 92.38 522 PRO B CA 1
ATOM 9126 C C . PRO B 1 522 ? -0.107 14.594 4.656 1 92.38 522 PRO B C 1
ATOM 9128 O O . PRO B 1 522 ? -0.021 13.656 5.457 1 92.38 522 PRO B O 1
ATOM 9131 N N . ILE B 1 523 ? -1.168 15.305 4.492 1 94.25 523 ILE B N 1
ATOM 9132 C CA . ILE B 1 523 ? -2.424 14.961 5.152 1 94.25 523 ILE B CA 1
ATOM 9133 C C . ILE B 1 523 ? -3.363 14.289 4.152 1 94.25 523 ILE B C 1
ATOM 9135 O O . ILE B 1 523 ? -3.816 14.922 3.195 1 94.25 523 ILE B O 1
ATOM 9139 N N . ASN B 1 524 ? -3.58 13.062 4.371 1 92.81 524 ASN B N 1
ATOM 9140 C CA . ASN B 1 524 ? -4.441 12.281 3.488 1 92.81 524 ASN B CA 1
ATOM 9141 C C . ASN B 1 524 ? -5.461 11.461 4.281 1 92.81 524 ASN B C 1
ATOM 9143 O O . ASN B 1 524 ? -5.504 11.539 5.508 1 92.81 524 ASN B O 1
ATOM 9147 N N . PHE B 1 525 ? -6.273 10.758 3.59 1 91 525 PHE B N 1
ATOM 9148 C CA . PHE B 1 525 ? -7.383 10.031 4.191 1 91 525 PHE B CA 1
ATOM 9149 C C . PHE B 1 525 ? -6.871 9.016 5.207 1 91 525 PHE B C 1
ATOM 9151 O O . PHE B 1 525 ? -7.562 8.695 6.18 1 91 525 PHE B O 1
ATOM 9158 N N . ALA B 1 526 ? -5.695 8.547 5.051 1 90.69 526 ALA B N 1
ATOM 9159 C CA . ALA B 1 526 ? -5.172 7.469 5.887 1 90.69 526 ALA B CA 1
ATOM 9160 C C . ALA B 1 526 ? -4.816 7.98 7.281 1 90.69 526 ALA B C 1
ATOM 9162 O O . ALA B 1 526 ? -4.793 7.211 8.242 1 90.69 526 ALA B O 1
ATOM 9163 N N . CYS B 1 527 ? -4.527 9.297 7.434 1 92.38 527 CYS B N 1
ATOM 9164 C CA . CYS B 1 527 ? -4.047 9.766 8.727 1 92.38 527 CYS B CA 1
ATOM 9165 C C . CYS B 1 527 ? -5.02 10.758 9.344 1 92.38 527 CYS B C 1
ATOM 9167 O O . CYS B 1 527 ? -4.746 11.328 10.398 1 92.38 527 CYS B O 1
ATOM 9169 N N . THR B 1 528 ? -6.129 11.039 8.734 1 91 528 THR B N 1
ATOM 9170 C CA . THR B 1 528 ? -7.047 12.078 9.188 1 91 528 THR B CA 1
ATOM 9171 C C . THR B 1 528 ? -7.609 11.742 10.57 1 91 528 THR B C 1
ATOM 9173 O O . THR B 1 528 ? -7.68 12.602 11.445 1 91 528 THR B O 1
ATOM 9176 N N . ASN B 1 529 ? -8.016 10.492 10.75 1 87 529 ASN B N 1
ATOM 9177 C CA . ASN B 1 529 ? -8.562 10.109 12.047 1 87 529 ASN B CA 1
ATOM 9178 C C . ASN B 1 529 ? -7.5 10.18 13.141 1 87 529 ASN B C 1
ATOM 9180 O O . ASN B 1 529 ? -7.785 10.625 14.258 1 87 529 ASN B O 1
ATOM 9184 N N . TYR B 1 530 ? -6.344 9.797 12.82 1 89.69 530 TYR B N 1
ATOM 9185 C CA . TYR B 1 530 ? -5.23 9.852 13.758 1 89.69 530 TYR B CA 1
ATOM 9186 C C . TYR B 1 530 ? -4.922 11.281 14.164 1 89.69 530 TYR B C 1
ATOM 9188 O O . TYR B 1 530 ? -4.781 11.586 15.352 1 89.69 530 TYR B O 1
ATOM 9196 N N . LEU B 1 531 ? -4.844 12.156 13.164 1 92.81 531 LEU B N 1
ATOM 9197 C CA . LEU B 1 531 ? -4.488 13.547 13.43 1 92.81 531 LEU B CA 1
ATOM 9198 C C . LEU B 1 531 ? -5.57 14.242 14.242 1 92.81 531 LEU B C 1
ATOM 9200 O O . LEU B 1 531 ? -5.27 15.047 15.125 1 92.81 531 LEU B O 1
ATOM 9204 N N . ARG B 1 532 ? -6.754 13.945 13.922 1 89.94 532 ARG B N 1
ATOM 9205 C CA . ARG B 1 532 ? -7.859 14.516 14.68 1 89.94 532 ARG B CA 1
ATOM 9206 C C . ARG B 1 532 ? -7.762 14.141 16.156 1 89.94 532 ARG B C 1
ATOM 9208 O O . ARG B 1 532 ? -7.855 15.008 17.031 1 89.94 532 ARG B O 1
ATOM 9215 N N . GLU B 1 533 ? -7.578 12.891 16.391 1 87.19 533 GLU B N 1
ATOM 9216 C CA . GLU B 1 533 ? -7.496 12.391 17.766 1 87.19 533 GLU B CA 1
ATOM 9217 C C . GLU B 1 533 ? -6.246 12.922 18.469 1 87.19 533 GLU B C 1
ATOM 9219 O O . GLU B 1 533 ? -6.293 13.273 19.641 1 87.19 533 GLU B O 1
ATOM 9224 N N . ARG B 1 534 ? -5.215 13.016 17.734 1 90.5 534 ARG B N 1
ATOM 9225 C CA . ARG B 1 534 ? -3.953 13.453 18.328 1 90.5 534 ARG B CA 1
ATOM 9226 C C . ARG B 1 534 ? -3.992 14.938 18.672 1 90.5 534 ARG B C 1
ATOM 9228 O O . ARG B 1 534 ? -3.492 15.352 19.719 1 90.5 534 ARG B O 1
ATOM 9235 N N . ILE B 1 535 ? -4.523 15.734 17.797 1 93.44 535 ILE B N 1
ATOM 9236 C CA . ILE B 1 535 ? -4.629 17.172 18.031 1 93.44 535 ILE B CA 1
ATOM 9237 C C . ILE B 1 535 ? -5.539 17.422 19.234 1 93.44 535 ILE B C 1
ATOM 9239 O O . ILE B 1 535 ? -5.223 18.25 20.109 1 93.44 535 ILE B O 1
ATOM 9243 N N . ARG B 1 536 ? -6.594 16.688 19.312 1 89.94 536 ARG B N 1
ATOM 9244 C CA . ARG B 1 536 ? -7.492 16.812 20.453 1 89.94 536 ARG B CA 1
ATOM 9245 C C . ARG B 1 536 ? -6.777 16.469 21.766 1 89.94 536 ARG B C 1
ATOM 9247 O O . ARG B 1 536 ? -6.926 17.172 22.766 1 89.94 536 ARG B O 1
ATOM 9254 N N . ARG B 1 537 ? -6.055 15.438 21.688 1 89.56 537 ARG B N 1
ATOM 9255 C CA . ARG B 1 537 ? -5.316 15.008 22.875 1 89.56 537 ARG B CA 1
ATOM 9256 C C . ARG B 1 537 ? -4.312 16.078 23.312 1 89.56 537 ARG B C 1
ATOM 9258 O O . ARG B 1 537 ? -4.172 16.359 24.5 1 89.56 537 ARG B O 1
ATOM 9265 N N . TRP B 1 538 ? -3.66 16.672 22.359 1 93.12 538 TRP B N 1
ATOM 9266 C CA . TRP B 1 538 ? -2.666 17.688 22.672 1 93.12 538 TRP B CA 1
ATOM 9267 C C . TRP B 1 538 ? -3.32 18.906 23.312 1 93.12 538 TRP B C 1
ATOM 9269 O O . TRP B 1 538 ? -2.76 19.516 24.234 1 93.12 538 TRP B O 1
ATOM 9279 N N . VAL B 1 539 ? -4.434 19.266 22.812 1 93.31 539 VAL B N 1
ATOM 9280 C CA . VAL B 1 539 ? -5.156 20.406 23.375 1 93.31 539 VAL B CA 1
ATOM 9281 C C . VAL B 1 539 ? -5.562 20.109 24.812 1 93.31 539 VAL B C 1
ATOM 9283 O O . VAL B 1 539 ? -5.355 20.938 25.703 1 93.31 539 VAL B O 1
ATOM 9286 N N . PHE B 1 540 ? -6.02 18.859 25.094 1 89.44 540 PHE B N 1
ATOM 9287 C CA . PHE B 1 540 ? -6.441 18.484 26.438 1 89.44 540 PHE B CA 1
ATOM 9288 C C . PHE B 1 540 ? -5.25 18.422 27.391 1 89.44 540 PHE B C 1
ATOM 9290 O O . PHE B 1 540 ? -5.336 18.875 28.531 1 89.44 540 PHE B O 1
ATOM 9297 N N . GLU B 1 541 ? -4.215 17.844 26.844 1 89.5 541 GLU B N 1
ATOM 9298 C CA . GLU B 1 541 ? -3.014 17.734 27.672 1 89.5 541 GLU B CA 1
ATOM 9299 C C . GLU B 1 541 ? -2.443 19.094 28.016 1 89.5 541 GLU B C 1
ATOM 9301 O O . GLU B 1 541 ? -1.947 19.312 29.125 1 89.5 541 GLU B O 1
ATOM 9306 N N . GLU B 1 542 ? -2.514 20 27.047 1 92.88 542 GLU B N 1
ATOM 9307 C CA . GLU B 1 542 ? -2.018 21.359 27.297 1 92.88 542 GLU B CA 1
ATOM 9308 C C . GLU B 1 542 ? -2.898 22.094 28.312 1 92.88 542 GLU B C 1
ATOM 9310 O O . GLU B 1 542 ? -2.395 22.797 29.188 1 92.88 542 GLU B O 1
ATOM 9315 N N . GLU B 1 543 ? -4.145 21.969 28.219 1 91.31 543 GLU B N 1
ATOM 9316 C CA . GLU B 1 543 ? -5.07 22.562 29.172 1 91.31 543 GLU B CA 1
ATOM 9317 C C . GLU B 1 543 ? -4.852 22 30.578 1 91.31 543 GLU B C 1
ATOM 9319 O O . GLU B 1 543 ? -4.848 22.75 31.562 1 91.31 543 GLU B O 1
ATOM 9324 N N . ASP B 1 544 ? -4.648 20.688 30.641 1 88.19 544 ASP B N 1
ATOM 9325 C CA . ASP B 1 544 ? -4.395 20.031 31.922 1 88.19 544 ASP B CA 1
ATOM 9326 C C . ASP B 1 544 ? -3.086 20.516 32.531 1 88.19 544 ASP B C 1
ATOM 9328 O O . ASP B 1 544 ? -3 20.719 33.75 1 88.19 544 ASP B O 1
ATOM 9332 N N . ARG B 1 545 ? -2.131 20.641 31.703 1 89.75 545 ARG B N 1
ATOM 9333 C CA . ARG B 1 545 ? -0.832 21.109 32.156 1 89.75 545 ARG B CA 1
ATOM 9334 C C . ARG B 1 545 ? -0.938 22.531 32.75 1 89.75 545 ARG B C 1
ATOM 9336 O O . ARG B 1 545 ? -0.386 22.812 33.812 1 89.75 545 ARG B O 1
ATOM 9343 N N . ILE B 1 546 ? -1.629 23.438 32.062 1 90.56 546 ILE B N 1
ATOM 9344 C CA . ILE B 1 546 ? -1.803 24.828 32.469 1 90.56 546 ILE B CA 1
ATOM 9345 C C . ILE B 1 546 ? -2.58 24.875 33.812 1 90.56 546 ILE B C 1
ATOM 9347 O O . ILE B 1 546 ? -2.252 25.656 34.688 1 90.56 546 ILE B O 1
ATOM 9351 N N . GLN B 1 547 ? -3.529 24.047 33.938 1 87.56 547 GLN B N 1
ATOM 9352 C CA . GLN B 1 547 ? -4.344 23.984 35.156 1 87.56 547 GLN B CA 1
ATOM 9353 C C . GLN B 1 547 ? -3.525 23.5 36.344 1 87.56 547 GLN B C 1
ATOM 9355 O O . GLN B 1 547 ? -3.717 23.953 37.469 1 87.56 547 GLN B O 1
ATOM 9360 N N . SER B 1 548 ? -2.729 22.547 36.094 1 86.31 548 SER B N 1
ATOM 9361 C CA . SER B 1 548 ? -1.917 21.953 37.156 1 86.31 548 SER B CA 1
ATOM 9362 C C . SER B 1 548 ? -0.808 22.906 37.594 1 86.31 548 SER B C 1
ATOM 9364 O O . SER B 1 548 ? -0.285 22.797 38.719 1 86.31 548 SER B O 1
ATOM 9366 N N . SER B 1 549 ? -0.326 23.766 36.719 1 80.19 549 SER B N 1
ATOM 9367 C CA . SER B 1 549 ? 0.739 24.703 37.062 1 80.19 549 SER B CA 1
ATOM 9368 C C . SER B 1 549 ? 0.218 25.859 37.906 1 80.19 549 SER B C 1
ATOM 9370 O O . SER B 1 549 ? 0.896 26.875 38.062 1 80.19 549 SER B O 1
ATOM 9372 N N . ALA B 1 550 ? -0.721 25.766 38.875 1 68.12 550 ALA B N 1
ATOM 9373 C CA . ALA B 1 550 ? -1.263 26.6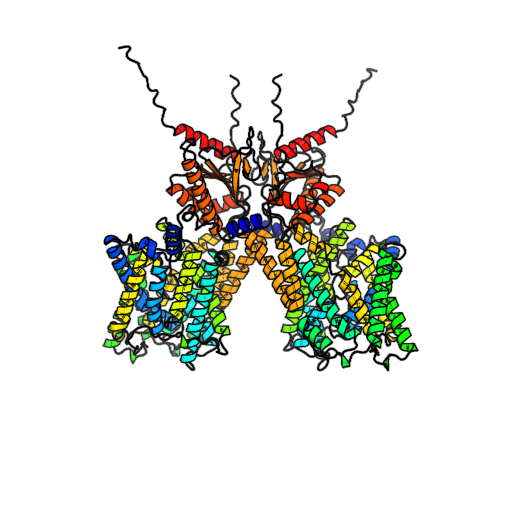25 39.906 1 68.12 550 ALA B CA 1
ATOM 9374 C C . ALA B 1 550 ? -1.48 28.047 39.375 1 68.12 550 ALA B C 1
ATOM 9376 O O . ALA B 1 550 ? -1.122 29.031 40.031 1 68.12 550 ALA B O 1
ATOM 9377 N N . ASN B 1 551 ? -1.983 28.312 38.188 1 63.16 551 ASN B N 1
ATOM 9378 C CA . ASN B 1 551 ? -2.461 29.578 37.656 1 63.16 551 ASN B CA 1
ATOM 9379 C C . ASN B 1 551 ? -1.306 30.531 37.344 1 63.16 551 ASN B C 1
ATOM 9381 O O . ASN B 1 551 ? -1.479 31.75 37.375 1 63.16 551 ASN B O 1
ATOM 9385 N N . LEU B 1 552 ? -0.086 29.953 37.094 1 72.75 552 LEU B N 1
ATOM 9386 C CA . LEU B 1 552 ? 1.062 30.797 36.781 1 72.75 552 LEU B CA 1
ATOM 9387 C C . LEU B 1 552 ? 1.126 31.094 35.312 1 72.75 552 LEU B C 1
ATOM 9389 O O . LEU B 1 552 ? 1.793 32.031 34.875 1 72.75 552 LEU B O 1
ATOM 9393 N N . GLU B 1 553 ? 0.367 30.422 34.5 1 81.31 553 GLU B N 1
ATOM 9394 C CA . GLU B 1 553 ? 0.343 30.609 33.031 1 81.31 553 GLU B CA 1
ATOM 9395 C C . GLU B 1 553 ? -1.051 31 32.562 1 81.31 553 GLU B C 1
ATOM 9397 O O . GLU B 1 553 ? -2.053 30.641 33.188 1 81.31 553 GLU B O 1
ATOM 9402 N N . PRO B 1 554 ? -1.026 31.875 31.609 1 85.88 554 PRO B N 1
ATOM 9403 C CA . PRO B 1 554 ? -2.336 32.219 31.047 1 85.88 554 PRO B CA 1
ATOM 9404 C C . PRO B 1 554 ? -3.047 30.984 30.453 1 85.88 554 PRO B C 1
ATOM 9406 O O . PRO B 1 554 ? -2.396 30 30.078 1 85.88 554 PRO B O 1
ATOM 9409 N N . MET B 1 555 ? -4.293 31.078 30.453 1 89.88 555 MET B N 1
ATOM 9410 C CA . MET B 1 555 ? -5.113 30.031 29.859 1 89.88 555 MET B CA 1
ATOM 9411 C C . MET B 1 555 ? -4.832 29.891 28.375 1 89.88 555 MET B C 1
ATOM 9413 O O . MET B 1 555 ? -4.426 30.859 27.719 1 89.88 555 MET B O 1
ATOM 9417 N N . LEU B 1 556 ? -5.043 28.734 27.812 1 94.06 556 LEU B N 1
ATOM 9418 C CA . LEU B 1 556 ? -4.848 28.469 26.391 1 94.06 556 LEU B CA 1
ATOM 9419 C C . LEU B 1 556 ? -5.852 29.25 25.562 1 94.06 556 LEU B C 1
ATOM 9421 O O . LEU B 1 556 ? -7.059 29.188 25.812 1 94.06 556 LEU B O 1
ATOM 9425 N N . GLN B 1 557 ? -5.352 29.969 24.531 1 94.12 557 GLN B N 1
ATOM 9426 C CA . GLN B 1 557 ? -6.25 30.812 23.75 1 94.12 557 GLN B CA 1
ATOM 9427 C C . GLN B 1 557 ? -6.129 30.5 22.266 1 94.12 557 GLN B C 1
ATOM 9429 O O . GLN B 1 557 ? -7.09 30.656 21.5 1 94.12 557 GLN B O 1
ATOM 9434 N N . HIS B 1 558 ? -4.93 30.156 21.859 1 95.25 558 HIS B N 1
ATOM 9435 C CA . HIS B 1 558 ? -4.684 29.938 20.438 1 95.25 558 HIS B CA 1
ATOM 9436 C C . HIS B 1 558 ? -3.969 28.609 20.203 1 95.25 558 HIS B C 1
ATOM 9438 O O . HIS B 1 558 ? -3.166 28.172 21.031 1 95.25 558 HIS B O 1
ATOM 9444 N N . VAL B 1 559 ? -4.336 27.969 19.125 1 96.56 559 VAL B N 1
ATOM 9445 C CA . VAL B 1 559 ? -3.631 26.797 18.609 1 96.56 559 VAL B CA 1
ATOM 9446 C C . VAL B 1 559 ? -3.088 27.094 17.219 1 96.56 559 VAL B C 1
ATOM 9448 O O . VAL B 1 559 ? -3.844 27.453 16.312 1 96.56 559 VAL B O 1
ATOM 9451 N N . ILE B 1 560 ? -1.773 27.031 17.078 1 96.81 560 ILE B N 1
ATOM 9452 C CA . ILE B 1 560 ? -1.132 27.266 15.781 1 96.81 560 ILE B CA 1
ATOM 9453 C C . ILE B 1 560 ? -0.719 25.922 15.164 1 96.81 560 ILE B C 1
ATOM 9455 O O . ILE B 1 560 ? 0 25.141 15.789 1 96.81 560 ILE B O 1
ATOM 9459 N N . LEU B 1 561 ? -1.217 25.625 14 1 96.38 561 LEU B N 1
ATOM 9460 C CA . LEU B 1 561 ? -0.801 24.453 13.242 1 96.38 561 LEU B CA 1
ATOM 9461 C C . LEU B 1 561 ? 0.248 24.812 12.203 1 96.38 561 LEU B C 1
ATOM 9463 O O . LEU B 1 561 ? -0.053 25.516 11.234 1 96.38 561 LEU B O 1
ATOM 9467 N N . ASP B 1 562 ? 1.479 24.406 12.453 1 95.81 562 ASP B N 1
ATOM 9468 C CA . ASP B 1 562 ? 2.537 24.594 11.469 1 95.81 562 ASP B CA 1
ATOM 9469 C C . ASP B 1 562 ? 2.414 23.594 10.32 1 95.81 562 ASP B C 1
ATOM 9471 O O . ASP B 1 562 ? 2.666 22.406 10.5 1 95.81 562 ASP B O 1
ATOM 9475 N N . MET B 1 563 ? 2.109 24.109 9.148 1 93.38 563 MET B N 1
ATOM 9476 C CA . MET B 1 563 ? 1.859 23.266 7.984 1 93.38 563 MET B CA 1
ATOM 9477 C C . MET B 1 563 ? 3.041 23.297 7.02 1 93.38 563 MET B C 1
ATOM 9479 O O . MET B 1 563 ? 2.896 22.969 5.84 1 93.38 563 MET B O 1
ATOM 9483 N N . GLY B 1 564 ? 4.168 23.719 7.504 1 89 564 GLY B N 1
ATOM 9484 C CA . GLY B 1 564 ? 5.336 23.859 6.652 1 89 564 GLY B CA 1
ATOM 9485 C C . GLY B 1 564 ? 5.812 22.531 6.074 1 89 564 GLY B C 1
ATOM 9486 O O . GLY B 1 564 ? 6.398 22.5 4.992 1 89 564 GLY B O 1
ATOM 9487 N N . ALA B 1 565 ? 5.527 21.5 6.754 1 89.12 565 ALA B N 1
ATOM 9488 C CA . ALA B 1 565 ? 5.996 20.188 6.316 1 89.12 565 ALA B CA 1
ATOM 9489 C C . ALA B 1 565 ? 4.879 19.391 5.637 1 89.12 565 ALA B C 1
ATOM 9491 O O . ALA B 1 565 ? 5.027 18.203 5.371 1 89.12 565 ALA B O 1
ATOM 9492 N N . VAL B 1 566 ? 3.773 20.078 5.34 1 92.25 566 VAL B N 1
ATOM 9493 C CA . VAL B 1 566 ? 2.635 19.422 4.703 1 92.25 566 VAL B CA 1
ATOM 9494 C C . VAL B 1 566 ? 2.652 19.703 3.201 1 92.25 566 VAL B C 1
ATOM 9496 O O . VAL B 1 566 ? 2.158 20.734 2.748 1 92.25 566 VAL B O 1
ATOM 9499 N N . GLY B 1 567 ? 3.104 18.719 2.453 1 85.75 567 GLY B N 1
ATOM 9500 C CA . GLY B 1 567 ? 3.293 18.906 1.022 1 85.75 567 GLY B CA 1
ATOM 9501 C C . GLY B 1 567 ? 2.008 18.781 0.228 1 85.75 567 GLY B C 1
ATOM 9502 O O . GLY B 1 567 ? 1.899 19.312 -0.879 1 85.75 567 GLY B O 1
ATOM 9503 N N . SER B 1 568 ? 1.126 18.047 0.735 1 90.25 568 SER B N 1
ATOM 9504 C CA . SER B 1 568 ? -0.126 17.828 0.019 1 90.25 568 SER B CA 1
ATOM 9505 C C . SER B 1 568 ? -1.259 17.484 0.981 1 90.25 568 SER B C 1
ATOM 9507 O O . SER B 1 568 ? -1.014 17.047 2.109 1 90.25 568 SER B O 1
ATOM 9509 N N . ILE B 1 569 ? -2.496 17.797 0.502 1 93.06 569 ILE B N 1
ATOM 9510 C CA . ILE B 1 569 ? -3.697 17.516 1.28 1 93.06 569 ILE B CA 1
ATOM 9511 C C . ILE B 1 569 ? -4.809 17.031 0.352 1 93.06 569 ILE B C 1
ATOM 9513 O O . ILE B 1 569 ? -4.949 17.531 -0.769 1 93.06 569 ILE B O 1
ATOM 9517 N N . ASP B 1 570 ? -5.488 16.047 0.755 1 92.56 570 ASP B N 1
ATOM 9518 C CA . ASP B 1 570 ? -6.609 15.578 -0.059 1 92.56 570 ASP B CA 1
ATOM 9519 C C . ASP B 1 570 ? -7.941 16.031 0.526 1 92.56 570 ASP B C 1
ATOM 9521 O O . ASP B 1 570 ? -7.969 16.828 1.466 1 92.56 570 ASP B O 1
ATOM 9525 N N . THR B 1 571 ? -9.031 15.641 -0.052 1 92.56 571 THR B N 1
ATOM 9526 C CA . THR B 1 571 ? -10.352 16.094 0.354 1 92.56 571 THR B CA 1
ATOM 9527 C C . THR B 1 571 ? -10.656 15.664 1.785 1 92.56 571 THR B C 1
ATOM 9529 O O . THR B 1 571 ? -11.266 16.422 2.551 1 92.56 571 THR B O 1
ATOM 9532 N N . SER B 1 572 ? -10.297 14.453 2.137 1 91.5 572 SER B N 1
ATOM 9533 C CA . SER B 1 572 ? -10.484 13.992 3.508 1 91.5 572 SER B CA 1
ATOM 9534 C C . SER B 1 572 ? -9.688 14.844 4.492 1 91.5 572 SER B C 1
ATOM 9536 O O . SER B 1 572 ? -10.141 15.094 5.609 1 91.5 572 SER B O 1
ATOM 9538 N N . GLY B 1 573 ? -8.523 15.234 4.062 1 93.25 573 GLY B N 1
ATOM 9539 C CA . GLY B 1 573 ? -7.707 16.109 4.887 1 93.25 573 GLY B CA 1
ATOM 9540 C C . GLY B 1 573 ? -8.352 17.469 5.129 1 93.25 573 GLY B C 1
ATOM 9541 O O . GLY B 1 573 ? -8.281 18 6.238 1 93.25 573 GLY B O 1
ATOM 9542 N N . ILE B 1 574 ? -8.914 18.016 4.129 1 92.94 574 ILE B N 1
ATOM 9543 C CA . ILE B 1 574 ? -9.609 19.297 4.238 1 92.94 574 ILE B CA 1
ATOM 9544 C C . ILE B 1 574 ? -10.766 19.172 5.227 1 92.94 574 ILE B C 1
ATOM 9546 O O . ILE B 1 574 ? -10.969 20.047 6.07 1 92.94 574 ILE B O 1
ATOM 9550 N N . GLY B 1 575 ? -11.492 18.078 5.047 1 89.94 575 GLY B N 1
ATOM 9551 C CA . GLY B 1 575 ? -12.562 17.828 5.996 1 89.94 575 GLY B CA 1
ATOM 9552 C C . GLY B 1 575 ? -12.078 17.734 7.434 1 89.94 575 GLY B C 1
ATOM 9553 O O . GLY B 1 575 ? -12.719 18.25 8.352 1 89.94 575 GLY B O 1
ATOM 9554 N N . MET B 1 576 ? -11 17.125 7.633 1 91.31 576 MET B N 1
ATOM 9555 C CA . MET B 1 576 ? -10.406 16.984 8.953 1 91.31 576 MET B CA 1
ATOM 9556 C C . MET B 1 576 ? -10.031 18.328 9.547 1 91.31 576 MET B C 1
ATOM 9558 O O . MET B 1 576 ? -10.258 18.578 10.727 1 91.31 576 MET B O 1
ATOM 9562 N N . LEU B 1 577 ? -9.484 19.219 8.711 1 93.06 577 LEU B N 1
ATOM 9563 C CA . LEU B 1 577 ? -9.109 20.547 9.164 1 93.06 577 LEU B CA 1
ATOM 9564 C C . LEU B 1 577 ? -10.336 21.344 9.609 1 93.06 577 LEU B C 1
ATOM 9566 O O . LEU B 1 577 ? -10.289 22.078 10.594 1 93.06 577 LEU B O 1
ATOM 9570 N N . GLN B 1 578 ? -11.383 21.156 8.875 1 90.81 578 GLN B N 1
ATOM 9571 C CA . GLN B 1 578 ? -12.633 21.828 9.227 1 90.81 578 GLN B CA 1
ATOM 9572 C C . GLN B 1 578 ? -13.188 21.297 10.547 1 90.81 578 GLN B C 1
ATOM 9574 O O . GLN B 1 578 ? -13.68 22.062 11.375 1 90.81 578 GLN B O 1
ATOM 9579 N N . GLU B 1 579 ? -13.102 20.016 10.727 1 88.75 579 GLU B N 1
ATOM 9580 C CA . GLU B 1 579 ? -13.562 19.406 11.969 1 88.75 579 GLU B CA 1
ATOM 9581 C C . GLU B 1 579 ? -12.727 19.859 13.156 1 88.75 579 GLU B C 1
ATOM 9583 O O . GLU B 1 579 ? -13.258 20.109 14.242 1 88.75 579 GLU B O 1
ATOM 9588 N N . VAL B 1 580 ? -11.461 19.938 12.961 1 92 580 VAL B N 1
ATOM 9589 C CA . VAL B 1 580 ? -10.562 20.375 14.023 1 92 580 VAL B CA 1
ATOM 9590 C C . VAL B 1 580 ? -10.859 21.828 14.375 1 92 580 VAL B C 1
ATOM 9592 O O . VAL B 1 580 ? -10.859 22.203 15.555 1 92 580 VAL B O 1
ATOM 9595 N N . ARG B 1 581 ? -11.117 22.609 13.398 1 92.25 581 ARG B N 1
ATOM 9596 C CA . ARG B 1 581 ? -11.469 24 13.648 1 92.25 581 ARG B CA 1
ATOM 9597 C C . ARG B 1 581 ? -12.734 24.109 14.477 1 92.25 581 ARG B C 1
ATOM 9599 O O . ARG B 1 581 ? -12.797 24.891 15.43 1 92.25 581 ARG B O 1
ATOM 9606 N N . LYS B 1 582 ? -13.711 23.391 14.094 1 88.75 582 LYS B N 1
ATOM 9607 C CA . LYS B 1 582 ? -14.977 23.406 14.82 1 88.75 582 LYS B CA 1
ATOM 9608 C C . LYS B 1 582 ? -14.781 22.984 16.266 1 88.75 582 LYS B C 1
ATOM 9610 O O . LYS B 1 582 ? -15.352 23.578 17.188 1 88.75 582 LYS B O 1
ATOM 9615 N N . PHE B 1 583 ? -14.039 21.984 16.516 1 88.69 583 PHE B N 1
ATOM 9616 C CA . PHE B 1 583 ? -13.727 21.5 17.844 1 88.69 583 PHE B CA 1
ATOM 9617 C C . PHE B 1 583 ? -13.039 22.578 18.672 1 88.69 583 PHE B C 1
ATOM 9619 O O . PHE B 1 583 ? -13.398 22.797 19.828 1 88.69 583 PHE B O 1
ATOM 9626 N N . ILE B 1 584 ? -12.055 23.219 18.047 1 92.38 584 ILE B N 1
ATOM 9627 C CA . ILE B 1 584 ? -11.281 24.25 18.719 1 92.38 584 ILE B CA 1
ATOM 9628 C C . ILE B 1 584 ? -12.164 25.453 19.016 1 92.38 584 ILE B C 1
ATOM 9630 O O . ILE B 1 584 ? -12.078 26.047 20.094 1 92.38 584 ILE B O 1
ATOM 9634 N N . GLN B 1 585 ? -13.039 25.766 18.094 1 90.31 585 GLN B N 1
ATOM 9635 C CA . GLN B 1 585 ? -13.953 26.891 18.266 1 90.31 585 GLN B CA 1
ATOM 9636 C C . GLN B 1 585 ? -14.945 26.625 19.391 1 90.31 585 GLN B C 1
ATOM 9638 O O . GLN B 1 585 ? -15.312 27.547 20.141 1 90.31 585 GLN B O 1
ATOM 9643 N N . LEU B 1 586 ? -15.352 25.484 19.516 1 89.19 586 LEU B N 1
ATOM 9644 C CA . LEU B 1 586 ? -16.312 25.094 20.547 1 89.19 586 LEU B CA 1
ATOM 9645 C C . LEU B 1 586 ? -15.695 25.234 21.938 1 89.19 586 LEU B C 1
ATOM 9647 O O . LEU B 1 586 ? -16.422 25.391 22.922 1 89.19 586 LEU B O 1
ATOM 9651 N N . ARG B 1 587 ? -14.445 25.219 21.984 1 89.62 587 ARG B N 1
ATOM 9652 C CA . ARG B 1 587 ? -13.75 25.391 23.25 1 89.62 587 ARG B CA 1
ATOM 9653 C C . ARG B 1 587 ? -13.297 26.828 23.438 1 89.62 587 ARG B C 1
ATOM 9655 O O . ARG B 1 587 ? -12.445 27.125 24.281 1 89.62 587 ARG B O 1
ATOM 9662 N N . ASP B 1 588 ? -13.727 27.672 22.594 1 91.69 588 ASP B N 1
ATOM 9663 C CA . ASP B 1 588 ? -13.43 29.109 22.625 1 91.69 588 ASP B CA 1
ATOM 9664 C C . ASP B 1 588 ? -11.945 29.375 22.375 1 91.69 588 ASP B C 1
ATOM 9666 O O . ASP B 1 588 ? -11.344 30.234 23.016 1 91.69 588 ASP B O 1
ATOM 9670 N N . LEU B 1 589 ? -11.352 28.5 21.609 1 93.94 589 LEU B N 1
ATOM 9671 C CA . LEU B 1 589 ? -9.977 28.672 21.141 1 93.94 589 LEU B CA 1
ATOM 9672 C C . LEU B 1 589 ? -9.961 29.094 19.672 1 93.94 589 LEU B C 1
ATOM 9674 O O . LEU B 1 589 ? -10.969 28.969 18.969 1 93.94 589 LEU B O 1
ATOM 9678 N N . LYS B 1 590 ? -8.859 29.672 19.234 1 93.06 590 LYS B N 1
ATOM 9679 C CA . LYS B 1 590 ? -8.711 30.078 17.828 1 93.06 590 LYS B CA 1
ATOM 9680 C C . LYS B 1 590 ? -7.629 29.25 17.141 1 93.06 590 LYS B C 1
ATOM 9682 O O . LYS B 1 590 ? -6.539 29.047 17.688 1 93.06 590 LYS B O 1
ATOM 9687 N N . LEU B 1 591 ? -7.98 28.75 15.961 1 94.81 591 LEU B N 1
ATOM 9688 C CA . LEU B 1 591 ? -7.043 27.953 15.172 1 94.81 591 LEU B CA 1
ATOM 9689 C C . LEU B 1 591 ? -6.371 28.812 14.109 1 94.81 591 LEU B C 1
ATOM 9691 O O . LEU B 1 591 ? -7.047 29.5 13.336 1 94.81 591 LEU B O 1
ATOM 9695 N N . VAL B 1 592 ? -5.062 28.828 14.109 1 94.44 592 VAL B N 1
ATOM 9696 C CA . VAL B 1 592 ? -4.277 29.578 13.141 1 94.44 592 VAL B CA 1
ATOM 9697 C C . VAL B 1 592 ? -3.352 28.641 12.375 1 94.44 592 VAL B C 1
ATOM 9699 O O . VAL B 1 592 ? -2.799 27.688 12.953 1 94.44 592 VAL B O 1
ATOM 9702 N N . LEU B 1 593 ? -3.234 28.844 11.055 1 94.44 593 LEU B N 1
ATOM 9703 C CA . LEU B 1 593 ? -2.359 28.031 10.219 1 94.44 593 LEU B CA 1
ATOM 9704 C C . LEU B 1 593 ? -1.098 28.797 9.844 1 94.44 593 LEU B C 1
ATOM 9706 O O . LEU B 1 593 ? -1.165 29.969 9.492 1 94.44 593 LEU B O 1
ATOM 9710 N N . ALA B 1 594 ? -0.012 28.125 10.008 1 93.38 594 ALA B N 1
ATOM 9711 C CA . ALA B 1 594 ? 1.255 28.75 9.648 1 93.38 594 ALA B CA 1
ATOM 9712 C C . ALA B 1 594 ? 1.902 28.031 8.461 1 93.38 594 ALA B C 1
ATOM 9714 O O . ALA B 1 594 ? 2 26.812 8.445 1 93.38 594 ALA B O 1
ATOM 9715 N N . ASN B 1 595 ? 2.279 28.719 7.43 1 89.81 595 ASN B N 1
ATOM 9716 C CA . ASN B 1 595 ? 3.076 28.312 6.281 1 89.81 595 ASN B CA 1
ATOM 9717 C C . ASN B 1 595 ? 2.422 27.141 5.543 1 89.81 595 ASN B C 1
ATOM 9719 O O . ASN B 1 595 ? 3.062 26.125 5.301 1 89.81 595 ASN B O 1
ATOM 9723 N N . PRO B 1 596 ? 1.147 27.219 5.168 1 90.56 596 PRO B N 1
ATOM 9724 C CA . PRO B 1 596 ? 0.568 26.188 4.309 1 90.56 596 PRO B CA 1
ATOM 9725 C C . PRO B 1 596 ? 1.157 26.188 2.898 1 90.56 596 PRO B C 1
ATOM 9727 O O . PRO B 1 596 ? 1.364 27.25 2.316 1 90.56 596 PRO B O 1
ATOM 9730 N N . GLY B 1 597 ? 1.479 25.047 2.398 1 88.31 597 GLY B N 1
ATOM 9731 C CA . GLY B 1 597 ? 2.062 24.938 1.071 1 88.31 597 GLY B CA 1
ATOM 9732 C C . GLY B 1 597 ? 1.115 25.359 -0.035 1 88.31 597 GLY B C 1
ATOM 9733 O O . GLY B 1 597 ? -0.077 25.562 0.205 1 88.31 597 GLY B O 1
ATOM 9734 N N . ASN B 1 598 ? 1.673 25.516 -1.219 1 86.62 598 ASN B N 1
ATOM 9735 C CA . ASN B 1 598 ? 0.913 25.984 -2.371 1 86.62 598 ASN B CA 1
ATOM 9736 C C . ASN B 1 598 ? -0.26 25.062 -2.686 1 86.62 598 ASN B C 1
ATOM 9738 O O . ASN B 1 598 ? -1.379 25.531 -2.912 1 86.62 598 ASN B O 1
ATOM 9742 N N . GLU B 1 599 ? -0.001 23.812 -2.697 1 87.56 599 GLU B N 1
ATOM 9743 C CA . GLU B 1 599 ? -1.046 22.844 -3.006 1 87.56 599 GLU B CA 1
ATOM 9744 C C . GLU B 1 599 ? -2.127 22.828 -1.93 1 87.56 599 GLU B C 1
ATOM 9746 O O . GLU B 1 599 ? -3.311 22.656 -2.23 1 87.56 599 GLU B O 1
ATOM 9751 N N . VAL B 1 600 ? -1.755 23.016 -0.72 1 90.88 600 VAL B N 1
ATOM 9752 C CA . VAL B 1 600 ? -2.686 23.016 0.404 1 90.88 600 VAL B CA 1
ATOM 9753 C C . VAL B 1 600 ? -3.609 24.219 0.312 1 90.88 600 VAL B C 1
ATOM 9755 O O . VAL B 1 600 ? -4.828 24.094 0.441 1 90.88 600 VAL B O 1
ATOM 9758 N N . ILE B 1 601 ? -3.045 25.375 0.012 1 89.25 601 ILE B N 1
ATOM 9759 C CA . ILE B 1 601 ? -3.822 26.609 -0.07 1 89.25 601 ILE B CA 1
ATOM 9760 C C . ILE B 1 601 ? -4.797 26.531 -1.243 1 89.25 601 ILE B C 1
ATOM 9762 O O . ILE B 1 601 ? -5.945 26.969 -1.137 1 89.25 601 ILE B O 1
ATOM 9766 N N . LYS B 1 602 ? -4.312 26.031 -2.316 1 88.94 602 LYS B N 1
ATOM 9767 C CA . LYS B 1 602 ? -5.152 25.891 -3.504 1 88.94 602 LYS B CA 1
ATOM 9768 C C . LYS B 1 602 ? -6.387 25.047 -3.217 1 88.94 602 LYS B C 1
ATOM 9770 O O . LYS B 1 602 ? -7.508 25.438 -3.555 1 88.94 602 LYS B O 1
ATOM 9775 N N . LYS B 1 603 ? -6.191 23.969 -2.621 1 90.44 603 LYS B N 1
ATOM 9776 C CA . LYS B 1 603 ? -7.301 23.062 -2.342 1 90.44 603 LYS B CA 1
ATOM 9777 C C . LYS B 1 603 ? -8.227 23.641 -1.271 1 90.44 603 LYS B C 1
ATOM 9779 O O . LYS B 1 603 ? -9.438 23.438 -1.313 1 90.44 603 LYS B O 1
ATOM 9784 N N . MET B 1 604 ? -7.629 24.312 -0.332 1 90.06 604 MET B N 1
ATOM 9785 C CA . MET B 1 604 ? -8.438 24.984 0.679 1 90.06 604 MET B CA 1
ATOM 9786 C C . MET B 1 604 ? -9.297 26.078 0.049 1 90.06 604 MET B C 1
ATOM 9788 O O . MET B 1 604 ? -10.438 26.297 0.467 1 90.06 604 MET B O 1
ATOM 9792 N N . TYR B 1 605 ? -8.695 26.719 -0.938 1 88.19 605 TYR B N 1
ATOM 9793 C CA . TYR B 1 605 ? -9.422 27.75 -1.651 1 88.19 605 TYR B CA 1
ATOM 9794 C C . TYR B 1 605 ? -10.57 27.172 -2.465 1 88.19 605 TYR B C 1
ATOM 9796 O O . TYR B 1 605 ? -11.695 27.656 -2.406 1 88.19 605 TYR B O 1
ATOM 9804 N N . LEU B 1 606 ? -10.305 26.125 -3.156 1 88.81 606 LEU B N 1
ATOM 9805 C CA . LEU B 1 606 ? -11.289 25.5 -4.027 1 88.81 606 LEU B CA 1
ATOM 9806 C C . LEU B 1 606 ? -12.422 24.891 -3.215 1 88.81 606 LEU B C 1
ATOM 9808 O O . LEU B 1 606 ? -13.562 24.812 -3.684 1 88.81 606 LEU B O 1
ATOM 9812 N N . SER B 1 607 ? -12.125 24.531 -1.995 1 89.56 607 SER B N 1
ATOM 9813 C CA . SER B 1 607 ? -13.141 23.922 -1.138 1 89.56 607 SER B CA 1
ATOM 9814 C C . SER B 1 607 ? -13.875 24.969 -0.318 1 89.56 607 SER B C 1
ATOM 9816 O O . SER B 1 607 ? -14.727 24.641 0.513 1 89.56 607 SER B O 1
ATOM 9818 N N . LYS B 1 608 ? -13.516 26.234 -0.402 1 87.12 608 LYS B N 1
ATOM 9819 C CA . LYS B 1 608 ? -14.109 27.359 0.303 1 87.12 608 LYS B CA 1
ATOM 9820 C C . LYS B 1 608 ? -13.844 27.266 1.804 1 87.12 608 LYS B C 1
ATOM 9822 O O . LYS B 1 608 ? -14.664 27.719 2.611 1 87.12 608 LYS B O 1
ATOM 9827 N N . THR B 1 609 ? -12.797 26.656 2.074 1 86.62 609 THR B N 1
ATOM 9828 C CA . THR B 1 609 ? -12.414 26.5 3.475 1 86.62 609 THR B CA 1
ATOM 9829 C C . THR B 1 609 ? -11.711 27.766 3.979 1 86.62 609 THR B C 1
ATOM 9831 O O . THR B 1 609 ? -11.805 28.094 5.164 1 86.62 609 THR B O 1
ATOM 9834 N N . ILE B 1 610 ? -11.016 28.453 3.1 1 84.38 610 ILE B N 1
ATOM 9835 C CA . ILE B 1 610 ? -10.305 29.672 3.471 1 84.38 610 ILE B CA 1
ATOM 9836 C C . ILE B 1 610 ? -11.305 30.719 3.945 1 84.38 610 ILE B C 1
ATOM 9838 O O . ILE B 1 610 ? -11.023 31.469 4.883 1 84.38 610 ILE B O 1
ATOM 9842 N N . GLU B 1 611 ? -12.422 30.672 3.316 1 82.81 611 GLU B N 1
ATOM 9843 C CA . GLU B 1 611 ? -13.477 31.609 3.709 1 82.81 611 GLU B CA 1
ATOM 9844 C C . GLU B 1 611 ? -14.008 31.297 5.105 1 82.81 611 GLU B C 1
ATOM 9846 O O . GLU B 1 611 ? -14.328 32.188 5.875 1 82.81 611 GLU B O 1
ATOM 9851 N N . ASP B 1 612 ? -13.992 30.094 5.398 1 81.38 612 ASP B N 1
ATOM 9852 C CA . ASP B 1 612 ? -14.461 29.656 6.707 1 81.38 612 ASP B CA 1
ATOM 9853 C C . ASP B 1 612 ? -13.453 30 7.801 1 81.38 612 ASP B C 1
ATOM 9855 O O . ASP B 1 612 ? -13.836 30.359 8.914 1 81.38 612 ASP B O 1
ATOM 9859 N N . PHE B 1 613 ? -12.188 29.828 7.539 1 81.31 613 PHE B N 1
ATOM 9860 C CA . PHE B 1 613 ? -11.109 30.094 8.484 1 81.31 613 PHE B CA 1
ATOM 9861 C C . PHE B 1 613 ? -10.914 31.594 8.688 1 81.31 613 PHE B C 1
ATOM 9863 O O . PHE B 1 613 ? -10.586 32.031 9.789 1 81.31 613 PHE B O 1
ATOM 9870 N N . GLY B 1 614 ? -11.273 32.344 7.766 1 73.81 614 GLY B N 1
ATOM 9871 C CA . GLY B 1 614 ? -10.992 33.781 7.777 1 73.81 614 GLY B CA 1
ATOM 9872 C C . GLY B 1 614 ? -9.602 34.094 7.273 1 73.81 614 GLY B C 1
ATOM 9873 O O . GLY B 1 614 ? -8.656 33.344 7.48 1 73.81 614 GLY B O 1
ATOM 9874 N N . GLU B 1 615 ? -9.461 35.094 6.566 1 65.62 615 GLU B N 1
ATOM 9875 C CA . GLU B 1 615 ? -8.195 35.469 5.957 1 65.62 615 GLU B CA 1
ATOM 9876 C C . GLU B 1 615 ? -7.137 35.75 7.02 1 65.62 615 GLU B C 1
ATOM 9878 O O . GLU B 1 615 ? -5.941 35.625 6.762 1 65.62 615 GLU B O 1
ATOM 9883 N N . GLU B 1 616 ? -7.574 36 8.172 1 72.88 616 GLU B N 1
ATOM 9884 C CA . GLU B 1 616 ? -6.648 36.375 9.234 1 72.88 616 GLU B CA 1
ATOM 9885 C C . GLU B 1 616 ? -6.137 35.125 9.977 1 72.88 616 GLU B C 1
ATOM 9887 O O . GLU B 1 616 ? -5.414 35.25 10.969 1 72.88 616 GLU B O 1
ATOM 9892 N N . SER B 1 617 ? -6.273 34.062 9.328 1 84.69 617 SER B N 1
ATOM 9893 C CA . SER B 1 617 ? -5.922 32.875 10.094 1 84.69 617 SER B CA 1
ATOM 9894 C C . SER B 1 617 ? -4.715 32.156 9.492 1 84.69 617 SER B C 1
ATOM 9896 O O . SER B 1 617 ? -4.336 31.078 9.938 1 84.69 617 SER B O 1
ATOM 9898 N N . MET B 1 618 ? -4.051 32.812 8.484 1 89.19 618 MET B N 1
ATOM 9899 C CA . MET B 1 618 ? -2.887 32.156 7.859 1 89.19 618 MET B CA 1
ATOM 9900 C C . MET B 1 618 ? -1.691 33.125 7.855 1 89.19 618 MET B C 1
ATOM 9902 O O . MET B 1 618 ? -1.816 34.281 7.465 1 89.19 618 MET B O 1
ATOM 9906 N N . TYR B 1 619 ? -0.579 32.594 8.273 1 89.62 619 TYR B N 1
ATOM 9907 C CA . TYR B 1 619 ? 0.642 33.375 8.352 1 89.62 619 TYR B CA 1
ATOM 9908 C C . TYR B 1 619 ? 1.794 32.688 7.641 1 89.62 619 TYR B C 1
ATOM 9910 O O . TYR B 1 619 ? 1.833 31.453 7.57 1 89.62 619 TYR B O 1
ATOM 9918 N N . PRO B 1 620 ? 2.715 33.406 7.141 1 86.69 620 PRO B N 1
ATOM 9919 C CA . PRO B 1 620 ? 3.826 32.781 6.406 1 86.69 620 PRO B CA 1
ATOM 9920 C C . PRO B 1 620 ? 4.797 32.031 7.316 1 86.69 620 PRO B C 1
ATOM 9922 O O . PRO B 1 620 ? 5.461 31.094 6.879 1 86.69 620 PRO B O 1
ATOM 9925 N N . THR B 1 621 ? 4.965 32.531 8.539 1 89.38 621 THR B N 1
ATOM 9926 C CA . THR B 1 621 ? 5.875 31.891 9.477 1 89.38 621 THR B CA 1
ATOM 9927 C C . THR B 1 621 ? 5.191 31.688 10.828 1 89.38 621 THR B C 1
ATOM 9929 O O . THR B 1 621 ? 4.211 32.344 11.148 1 89.38 621 THR B O 1
ATOM 9932 N N . VAL B 1 622 ? 5.734 30.734 11.562 1 92.81 622 VAL B N 1
ATOM 9933 C CA . VAL B 1 622 ? 5.238 30.484 12.914 1 92.81 622 VAL B CA 1
ATOM 9934 C C . VAL B 1 622 ? 5.469 31.734 13.781 1 92.81 622 VAL B C 1
ATOM 9936 O O . VAL B 1 622 ? 4.625 32.094 14.609 1 92.81 622 VAL B O 1
ATOM 9939 N N . ALA B 1 623 ? 6.598 32.375 13.555 1 91.38 623 ALA B N 1
ATOM 9940 C CA . ALA B 1 623 ? 6.938 33.562 14.305 1 91.38 623 ALA B CA 1
ATOM 9941 C C . ALA B 1 623 ? 5.895 34.656 14.086 1 91.38 623 ALA B C 1
ATOM 9943 O O . ALA B 1 623 ? 5.484 35.344 15.031 1 91.38 623 ALA B O 1
ATOM 9944 N N . ASP B 1 624 ? 5.465 34.844 12.859 1 89.94 624 ASP B N 1
ATOM 9945 C CA . ASP B 1 624 ? 4.441 35.844 12.531 1 89.94 624 ASP B CA 1
ATOM 9946 C C . ASP B 1 624 ? 3.111 35.5 13.203 1 89.94 624 ASP B C 1
ATOM 9948 O O . ASP B 1 624 ? 2.408 36.375 13.695 1 89.94 624 ASP B O 1
ATOM 9952 N N . ALA B 1 625 ? 2.789 34.25 13.188 1 92.62 625 ALA B N 1
ATOM 9953 C CA . ALA B 1 625 ? 1.549 33.781 13.805 1 92.62 625 ALA B CA 1
ATOM 9954 C C . ALA B 1 625 ? 1.556 34.031 15.305 1 92.62 625 ALA B C 1
ATOM 9956 O O . ALA B 1 625 ? 0.565 34.5 15.867 1 92.62 625 ALA B O 1
ATOM 9957 N N . VAL B 1 626 ? 2.648 33.719 15.922 1 94.06 626 VAL B N 1
ATOM 9958 C CA . VAL B 1 626 ? 2.77 33.906 17.359 1 94.06 626 VAL B CA 1
ATOM 9959 C C . VAL B 1 626 ? 2.678 35.375 17.703 1 94.06 626 VAL B C 1
ATOM 9961 O O . VAL B 1 626 ? 2.016 35.781 18.672 1 94.06 626 VAL B O 1
ATOM 9964 N N . ARG B 1 627 ? 3.373 36.219 17 1 90.81 627 ARG B N 1
ATOM 9965 C CA . ARG B 1 627 ? 3.367 37.656 17.234 1 90.81 627 ARG B CA 1
ATOM 9966 C C . ARG B 1 627 ? 1.951 38.219 17.156 1 90.81 627 ARG B C 1
ATOM 9968 O O . ARG B 1 627 ? 1.542 39 18.016 1 90.81 627 ARG B O 1
ATOM 9975 N N . HIS B 1 628 ? 1.274 37.812 16.156 1 89.5 628 HIS B N 1
ATOM 9976 C CA . HIS B 1 628 ? -0.087 38.281 15.969 1 89.5 628 HIS B CA 1
ATOM 9977 C C . HIS B 1 628 ? -1.012 37.781 17.062 1 89.5 628 HIS B C 1
ATOM 9979 O O . HIS B 1 628 ? -1.875 38.531 17.547 1 89.5 628 HIS B O 1
ATOM 9985 N N . CYS B 1 629 ? -0.847 36.562 17.438 1 90.62 629 CYS B N 1
ATOM 9986 C CA . CYS B 1 629 ? -1.689 35.969 18.469 1 90.62 629 CYS B CA 1
ATOM 9987 C C . CYS B 1 629 ? -1.413 36.594 19.828 1 90.62 629 CYS B C 1
ATOM 9989 O O . CYS B 1 629 ? -2.332 36.781 20.625 1 90.62 629 CYS B O 1
ATOM 9991 N N . THR B 1 630 ? -0.121 36.875 20.109 1 89.31 630 THR B N 1
ATOM 9992 C CA . THR B 1 630 ? 0.257 37.469 21.391 1 89.31 630 THR B CA 1
ATOM 9993 C C . THR B 1 630 ? -0.276 38.906 21.484 1 89.31 630 THR B C 1
ATOM 9995 O O . THR B 1 630 ? -0.675 39.344 22.562 1 89.31 630 THR B O 1
ATOM 9998 N N . GLN B 1 631 ? -0.225 39.656 20.438 1 83.69 631 GLN B N 1
ATOM 9999 C CA . GLN B 1 631 ? -0.768 41 20.406 1 83.69 631 GLN B CA 1
ATOM 10000 C C . GLN B 1 631 ? -2.264 41 20.719 1 83.69 631 GLN B C 1
ATOM 10002 O O . GLN B 1 631 ? -2.758 41.875 21.438 1 83.69 631 GLN B O 1
ATOM 10007 N N . LYS B 1 632 ? -2.902 40.031 20.297 1 76.06 632 LYS B N 1
ATOM 10008 C CA . LYS B 1 632 ? -4.34 39.938 20.516 1 76.06 632 LYS B CA 1
ATOM 10009 C C . LYS B 1 632 ? -4.637 39.531 21.969 1 76.06 632 LYS B C 1
ATOM 10011 O O . LYS B 1 632 ? -5.664 39.906 22.516 1 76.06 632 LYS B O 1
ATOM 10016 N N . LEU B 1 633 ? -3.771 38.75 22.5 1 74 633 LEU B N 1
ATOM 10017 C CA . LEU B 1 633 ? -3.924 38.312 23.891 1 74 633 LEU B CA 1
ATOM 10018 C C . LEU B 1 633 ? -3.758 39.5 24.828 1 74 633 LEU B C 1
ATOM 10020 O O . LEU B 1 633 ? -4.418 39.562 25.875 1 74 633 LEU B O 1
ATOM 10024 N N . GLN B 1 634 ? -2.832 40.406 24.562 1 68.06 634 GLN B N 1
ATOM 10025 C CA . GLN B 1 634 ? -2.574 41.594 25.406 1 68.06 634 GLN B CA 1
ATOM 10026 C C . GLN B 1 634 ? -3.729 42.562 25.344 1 68.06 634 GLN B C 1
ATOM 10028 O O . GLN B 1 634 ? -4.047 43.25 26.328 1 68.06 634 GLN B O 1
ATOM 10033 N N . ILE B 1 635 ? -4.344 42.594 24.266 1 59.66 635 ILE B N 1
ATOM 10034 C CA . ILE B 1 635 ? -5.473 43.531 24.109 1 59.66 635 ILE B CA 1
ATOM 10035 C C . ILE B 1 635 ? -6.676 43 24.891 1 59.66 635 ILE B C 1
ATOM 10037 O O . ILE B 1 635 ? -7.438 43.781 25.469 1 59.66 635 ILE B O 1
ATOM 10041 N N . ASN B 1 636 ? -6.777 41.719 25 1 54.19 636 ASN B N 1
ATOM 10042 C CA . ASN B 1 636 ? -7.941 41.156 25.672 1 54.19 636 ASN B CA 1
ATOM 10043 C C . ASN B 1 636 ? -7.711 41 27.172 1 54.19 636 ASN B C 1
ATOM 10045 O O . ASN B 1 636 ? -8.523 40.406 27.875 1 54.19 636 ASN B O 1
ATOM 10049 N N . LYS B 1 637 ? -6.527 41.438 27.703 1 54.19 637 LYS B N 1
ATOM 10050 C CA . LYS B 1 637 ? -6.363 41.438 29.156 1 54.19 637 LYS B CA 1
ATOM 10051 C C . LYS B 1 637 ? -7.203 42.562 29.781 1 54.19 637 LYS B C 1
ATOM 10053 O O . LYS B 1 637 ? -7.145 43.719 29.359 1 54.19 637 LYS B O 1
ATOM 10058 N N . PRO B 1 638 ? -8.141 42.188 30.562 1 47.47 638 PRO B N 1
ATOM 10059 C CA . PRO B 1 638 ? -8.852 43.25 31.266 1 47.47 638 PRO B CA 1
ATOM 10060 C C . PRO B 1 638 ? -7.91 44.25 31.953 1 47.47 638 PRO B C 1
ATOM 10062 O O . PRO B 1 638 ? -6.809 43.875 32.344 1 47.47 638 PRO B O 1
ATOM 10065 N N . PRO B 1 639 ? -8.117 45.531 31.797 1 40.66 639 PRO B N 1
ATOM 10066 C CA . PRO B 1 639 ? -7.316 46.5 32.531 1 40.66 639 PRO B CA 1
ATOM 10067 C C . PRO B 1 639 ? -7.137 46.156 34 1 40.66 639 PRO B C 1
ATOM 10069 O O . PRO B 1 639 ? -8.07 45.656 34.656 1 40.66 639 PRO B O 1
ATOM 10072 N N . SER B 1 640 ? -5.992 45.656 34.375 1 42.34 640 SER B N 1
ATOM 10073 C CA . SER B 1 640 ? -5.742 45.469 35.781 1 42.34 640 SER B CA 1
ATOM 10074 C C . SER B 1 640 ? -6.332 46.625 36.594 1 42.34 640 SER B C 1
ATOM 10076 O O . SER B 1 640 ? -6.117 47.781 36.281 1 42.34 640 SER B O 1
ATOM 10078 N N . VAL B 1 641 ? -7.367 46.469 37.344 1 43.97 641 VAL B N 1
ATOM 10079 C CA . VAL B 1 641 ? -7.867 47.375 38.375 1 43.97 641 VAL B CA 1
ATOM 10080 C C . VAL B 1 641 ? -6.707 47.875 39.219 1 43.97 641 VAL B C 1
ATOM 10082 O O . VAL B 1 641 ? -6.031 47.062 39.875 1 43.97 641 VAL B O 1
ATOM 10085 N N . GLN B 1 642 ? -6.078 48.906 38.938 1 38.75 642 GLN B N 1
ATOM 10086 C CA . GLN B 1 642 ? -5.281 49.656 39.906 1 38.75 642 GLN B CA 1
ATOM 10087 C C . GLN B 1 642 ? -6.047 49.844 41.188 1 38.75 642 GLN B C 1
ATOM 10089 O O . GLN B 1 642 ? -7.098 50.5 41.219 1 38.75 642 GLN B O 1
ATOM 10094 N N . ALA B 1 643 ? -6.039 48.906 42.125 1 40.81 643 ALA B N 1
ATOM 10095 C CA . ALA B 1 643 ? -6.441 49.156 43.5 1 40.81 643 ALA B CA 1
ATOM 10096 C C . ALA B 1 643 ? -5.758 50.406 44.031 1 40.81 643 ALA B C 1
ATOM 10098 O O . ALA B 1 643 ? -4.531 50.438 44.156 1 40.81 643 ALA B O 1
ATOM 10099 N N . ASP B 1 644 ? -6.32 51.562 43.844 1 38.28 644 ASP B N 1
ATOM 10100 C CA . ASP B 1 644 ? -6.059 52.75 44.656 1 38.28 644 ASP B CA 1
ATOM 10101 C C . ASP B 1 644 ? -6.227 52.469 46.156 1 38.28 644 ASP B C 1
ATOM 10103 O O . ASP B 1 644 ? -7.352 52.281 46.625 1 38.28 644 ASP B O 1
ATOM 10107 N N . ALA B 1 645 ? -5.551 51.562 46.781 1 37.28 645 ALA B N 1
ATOM 10108 C CA . ALA B 1 645 ? -5.453 51.469 48.25 1 37.28 645 ALA B CA 1
ATOM 10109 C C . ALA B 1 645 ? -5.008 52.812 48.844 1 37.28 645 ALA B C 1
ATOM 10111 O O . ALA B 1 645 ? -3.836 53.188 48.75 1 37.28 645 ALA B O 1
ATOM 10112 N N . GLU B 1 646 ? -5.781 53.906 48.75 1 34.44 646 GLU B N 1
ATOM 10113 C CA . GLU B 1 646 ? -5.703 54.938 49.781 1 34.44 646 GLU B CA 1
ATOM 10114 C C . GLU B 1 646 ? -5.863 54.344 51.188 1 34.44 646 GLU B C 1
ATOM 10116 O O . GLU B 1 646 ? -6.93 53.812 51.531 1 34.44 646 GLU B O 1
ATOM 10121 N N . VAL B 1 647 ? -4.867 53.656 51.781 1 33.53 647 VAL B N 1
ATOM 10122 C CA . VAL B 1 647 ? -4.602 53.5 53.219 1 33.53 647 VAL B CA 1
ATOM 10123 C C . VAL B 1 647 ? -4.82 54.844 53.906 1 33.53 647 VAL B C 1
ATOM 10125 O O . VAL B 1 647 ? -4.121 55.812 53.656 1 33.53 647 VAL B O 1
ATOM 10128 N N . ASN B 1 648 ? -6.078 55.25 54.25 1 29.53 648 ASN B N 1
ATOM 10129 C CA . ASN B 1 648 ? -6.508 56.156 55.312 1 29.53 648 ASN B CA 1
ATOM 10130 C C . ASN B 1 648 ? -5.773 55.906 56.625 1 29.53 648 ASN B C 1
ATOM 10132 O O . ASN B 1 648 ? -5.809 54.781 57.156 1 29.53 648 ASN B O 1
ATOM 10136 N N . GLN B 1 649 ? -4.586 56.594 56.938 1 30.7 649 GLN B N 1
ATOM 10137 C CA . GLN B 1 649 ? -3.941 56.969 58.188 1 30.7 649 GLN B CA 1
ATOM 10138 C C . GLN B 1 649 ? -4.969 57.406 59.219 1 30.7 649 GLN B C 1
ATOM 10140 O O . GLN B 1 649 ? -5.312 58.594 59.312 1 30.7 649 GLN B O 1
ATOM 10145 N N . ILE B 1 650 ? -6.098 56.594 59.406 1 25.38 650 ILE B N 1
ATOM 10146 C CA . ILE B 1 650 ? -6.562 56.719 60.781 1 25.38 650 ILE B CA 1
ATO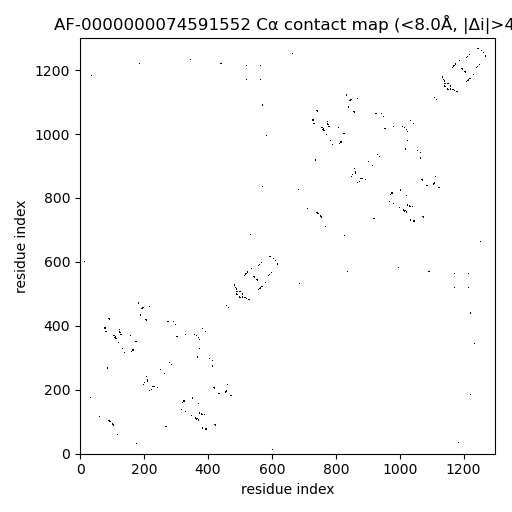M 10147 C C . ILE B 1 650 ? -5.727 55.844 61.719 1 25.38 650 ILE B C 1
ATOM 10149 O O . ILE B 1 650 ? -5.43 54.688 61.375 1 25.38 650 ILE B O 1
#

Solvent-accessible surface area (backbone atoms only — not comparable to full-atom values): 64069 Å² total; per-residue (Å²): 131,80,74,70,75,70,76,73,81,70,69,67,63,69,78,61,78,89,68,60,66,68,58,54,49,51,51,48,48,39,58,69,55,40,52,67,45,86,60,60,80,46,58,95,47,59,69,70,56,32,52,52,52,49,45,28,68,65,30,30,39,70,56,53,58,80,70,60,50,70,71,47,46,54,30,10,46,53,12,5,52,47,42,30,35,38,44,50,51,47,15,31,34,33,17,48,54,29,64,41,63,41,66,36,20,44,31,22,39,26,53,26,21,42,45,26,38,36,28,30,64,48,38,47,58,29,56,26,67,44,61,67,52,17,43,45,44,29,43,58,44,36,71,77,37,45,48,84,87,38,43,67,62,37,50,19,37,45,23,34,12,13,29,39,15,8,50,50,26,26,50,33,19,72,70,40,46,53,61,64,47,28,49,58,31,68,42,34,50,51,15,37,44,30,13,46,26,51,36,50,40,56,57,34,48,35,41,22,28,47,48,83,84,84,66,72,60,64,19,48,66,57,47,50,49,54,56,65,71,44,57,87,57,49,29,66,63,24,32,52,52,16,52,47,52,34,48,50,46,52,49,33,44,55,47,20,74,77,36,71,84,36,41,65,57,33,51,37,31,57,36,49,45,46,52,52,43,17,51,50,30,65,74,65,50,33,62,79,66,64,34,55,50,72,39,88,67,85,73,52,77,66,51,78,22,64,87,46,46,39,80,83,44,94,59,34,64,53,21,45,50,49,6,50,55,41,28,51,54,39,45,45,45,21,50,49,42,35,47,55,55,23,57,75,70,68,52,81,62,55,65,32,49,36,30,30,18,51,5,50,18,19,36,54,19,16,33,30,44,10,49,60,52,36,42,39,59,73,52,16,50,50,22,47,75,50,45,40,66,38,32,57,18,30,41,41,16,13,49,51,43,48,48,35,34,68,70,46,45,75,72,49,26,44,25,36,49,27,52,34,32,23,48,51,39,56,59,29,58,69,50,51,56,64,67,59,52,52,49,29,52,68,46,37,59,66,49,28,51,42,13,51,50,7,19,49,28,19,32,70,40,33,66,69,52,10,48,52,50,30,43,51,52,40,51,49,52,54,49,48,51,55,32,55,50,50,69,41,51,41,8,40,32,78,98,53,80,47,66,39,45,32,88,67,38,79,71,26,38,74,51,82,29,42,49,38,36,35,44,35,25,55,38,31,46,46,20,31,67,52,48,52,38,36,52,52,43,49,53,51,50,49,52,50,50,39,60,69,53,74,71,75,49,60,67,76,42,36,38,36,40,36,26,70,21,22,62,37,58,39,71,48,22,53,52,41,53,52,51,51,43,51,56,37,45,75,68,68,30,44,69,31,40,16,26,66,30,60,56,35,47,40,38,33,51,64,63,53,44,46,70,71,64,37,80,87,24,55,25,54,36,63,54,56,42,49,52,54,51,51,55,53,52,61,67,68,48,74,78,77,79,78,79,81,75,77,78,75,89,118,131,79,74,71,75,71,76,72,82,70,69,67,64,69,78,60,78,87,67,59,66,69,58,53,48,51,51,48,48,38,58,70,56,40,50,67,46,86,59,61,79,45,58,94,47,59,70,70,56,33,52,52,50,50,45,27,68,66,31,31,40,69,57,52,55,81,70,59,49,71,69,48,46,56,30,10,46,53,12,5,52,46,43,28,34,38,45,51,52,48,14,32,32,33,17,47,54,28,62,41,63,42,65,35,19,44,30,22,38,25,54,26,21,42,46,26,37,34,28,29,64,46,39,47,59,29,57,26,66,45,62,67,52,18,42,45,44,27,42,58,44,37,72,76,36,44,48,82,84,38,44,66,61,37,49,20,37,44,22,35,12,14,28,40,16,7,50,51,27,26,48,34,19,70,68,40,45,53,61,65,46,28,48,58,31,66,42,33,48,51,16,35,43,30,12,46,27,52,37,52,40,56,57,33,47,36,41,22,29,47,47,82,82,84,67,72,61,65,19,48,67,57,46,51,49,53,56,66,71,44,56,86,58,52,31,66,64,24,31,52,53,15,52,49,52,35,48,50,46,52,50,34,44,55,48,20,72,75,35,71,85,35,41,63,58,34,52,35,32,55,37,49,45,46,53,52,43,16,51,49,28,65,74,66,48,32,64,79,66,61,34,56,51,71,40,89,66,84,74,51,76,65,52,79,22,64,87,46,46,39,81,84,45,94,60,33,63,53,20,45,50,49,6,51,55,40,30,53,54,39,45,44,46,22,50,49,41,35,47,55,56,23,58,76,71,69,50,84,64,55,65,33,47,38,29,31,18,50,6,48,18,19,36,53,19,16,33,30,44,8,48,60,52,36,41,39,59,71,50,16,50,52,23,45,75,50,44,38,66,38,31,57,18,32,40,41,16,14,50,52,43,48,48,36,34,67,68,45,43,76,71,49,26,44,24,36,50,26,51,36,32,23,47,51,38,55,59,29,60,70,49,50,55,63,66,58,52,51,48,29,52,68,47,38,57,68,48,29,51,42,13,51,50,7,18,49,28,18,30,70,41,33,67,68,51,8,47,52,49,29,44,52,53,40,51,48,52,54,49,47,52,55,30,55,49,50,70,43,51,42,8,41,33,78,97,53,79,48,67,38,44,32,88,67,38,79,70,26,37,74,50,81,26,44,47,37,36,35,44,34,25,57,39,33,45,46,20,31,67,51,49,53,39,38,52,51,44,50,54,51,52,50,52,50,49,39,60,68,54,75,70,75,49,59,68,77,43,36,38,35,40,35,27,69,18,22,63,39,58,40,72,49,23,52,51,40,53,53,50,50,43,52,57,37,45,74,68,68,30,44,71,31,40,15,26,65,30,58,58,35,48,40,37,31,50,63,64,53,44,45,72,71,64,36,80,87,25,55,24,54,35,64,52,57,43,48,52,55,52,51,55,53,53,62,68,68,49,70,78,75,77,76,76,78,74,77,78,75,91,120

Foldseek 3Di:
DPPPPPPPLPDADDAFDDDDPVVVVVVVLCVVQPVVVQCPVLPPDDPVVSVVSVCCLQWVCSVCVVVDDPVQVVLLLLLLVLLLLVQLLLLQLLCVLLLHQSVLSLLQLFQLLVLLQGQFPFFQFAKGDDNLLSLLNLQLLCVVPPCVVCVLLSLLLLLQLLLLLLVVLQVCLVSSVCVLLPLQDPLLLLLLLQLSLVLLLLVLVCQLQLHDDPDSFSAQVVSVCVCVVVVVSGDVVSNVLLVVLLVVLVVLVVVCVVPVVSLSVNSNSLSVSQLVQLVVCVVVVCCVVRFPASADDDFDHFAFCQVSHPCPDPCNVSSNVSSNVCNSSQLSQQLVLRQVVCVVVVHDGDSSSNSSSLSVSSNVSSRRSHGHMHTDNVSSVSSVSSPNDGSCSSNSSSVVSNCCRHPVRRSRRRGTSSSSSSSSSNSSVVSNDVVVLVVCVVPPVLSNVLSNQLSCLPNRHNSVSSVVSSSVSSVVVVLCCQQDWDKAWWFDAPPDLDIDGCVVDVRGDHDFQETEMETAEAAEPNHLVVVLVVVVVSLVVVQVVCVVVVVPTDGHAEYEYECQNHAAYDPSRLVSVVVSQVVCVVVNHAYAYEQHDNRRSNVCVVVCVCVVNDSPRYRDHPSVVSVVVVVVVVVPPPPPPPPPPPPPPD/DPPPPPPPLPDADDAFDDDDPVVVVVVVLCVVQPVVVQCPVLPPDDPVVSVVSVCCLQWVCSVCVVVDDVVQVVLLLLLLVLLLLVQLLLLQLLCVLLLHQSVLSLLQLFQLLVLLQGQFPFFQFAKGDDNLLSLLNLQLLCVVPPCVVCVLLSLQLLLQLLQLLLVVLQVCLVSSVCVLLPLQDPLLLLLLLQLSLVLLLLVLVCQLQLHDDPDSFSAQVVSVCVCVVVVVSGDVVSNVLLVVLLVVLVVLVVVCVVPVVSLSVNSNSLSVSQLVQLVVCVVVVCCVVRFPASAADDFDHFAFCQVSHPCPDPCNVSSNVSSNVCNSSQLSQQLVLRQVVCVVVVHDGDSSSNSSSQSVSSNVSSRRSHGHMHTDNVSSVSSVSSPNDGSCSSNSSSVVSNCCRHPVRRSRRRGTSSSSSSSSSNSSVVSNDVVVLVVCVVPPVLSNVLSNQLSCLPNRHNSVSSVVSSSVSSVVVVLCCQQDWDKAWWFDAPPDLDIDGCVVDVRGDHDFQETEMETAEAAEPNHLVVVLVVVVVVLVVVQVVCVVVPVPTDGHAEYEYEQQNHAAYDPSRLVSVVVSQVVCVVVNHAYAYEQHDNRRSNVCVVVCVCVVNDSVRYRDHPSVVSVVVVVVVVVPPPPPPPPPPPPPPD

Sequence (1300 aa):
MEKSKEYECTSKVPLPQNKPFITCLKSNIKETFFPDDPFRRLKNQPFARKLWLALQYFIPIFDWLPRYTLEFFKADLISGITIASLAVPQGISYANLASLPPIIGLYSSFVPPMIYAMMGSSRDVAIGTVAVVSLLYSNILGKEVSPIDNPTEYLHLAFTATFFAGAIQASLGFFRLGFLVDLLSHATIVGFMGGVATTVCLQQLKSFVGVKQKGHNSDVISVLHALLSQVHKWKWESAVLGFSFLFYMLLTKYYAKRKPAFFWISAMAPLVSVILGSVLVYLTHAEKHGVEVIGSLKKGLNPLSINKLAFKSPHVMAALKTGAISAIISLAEGVAVGRSFALFKNYHIDGNKEMLAFGLMNIVGSCTSCYHTSGIFSRSAVNFNAGCKTAMSNIVMSIAVMITLLLLIPLFRYTPLVVLAAIIFYAMLGLIKYEEVYHLWKVDKFDFVICISSFVGVVFGSVDDGLVIAVSLSVLKLLLVVARPKTFILGNLPNTVSYRNIEQYGSAKRVPGILILQIEGPINFACTNYLRERIRRWVFEEEDRIQSSANLEPMLQHVILDMGAVGSIDTSGIGMLQEVRKFIQLRDLKLVLANPGNEVIKKMYLSKTIEDFGEESMYPTVADAVRHCTQKLQINKPPSVQADAEVNQIMEKSKEYECTSKVPLPQNKPFITCLKSNIKETFFPDDPFRRLKNQPFARKLWLALQYFIPIFDWLPRYTLEFFKADLISGITIASLAVPQGISYANLASLPPIIGLYSSFVPPMIYAMMGSSRDVAIGTVAVVSLLYSNILGKEVSPIDNPTEYLHLAFTATFFAGAIQASLGFFRLGFLVDLLSHATIVGFMGGVATTVCLQQLKSFVGVKQKGHNSDVISVLHALLSQVHKWKWESAVLGFSFLFYMLLTKYYAKRKPAFFWISAMAPLVSVILGSVLVYLTHAEKHGVEVIGSLKKGLNPLSINKLAFKSPHVMAALKTGAISAIISLAEGVAVGRSFALFKNYHIDGNKEMLAFGLMNIVGSCTSCYHTSGIFSRSAVNFNAGCKTAMSNIVMSIAVMITLLLLIPLFRYTPLVVLAAIIFYAMLGLIKYEEVYHLWKVDKFDFVICISSFVGVVFGSVDDGLVIAVSLSVLKLLLVVARPKTFILGNLPNTVSYRNIEQYGSAKRVPGILILQIEGPINFACTNYLRERIRRWVFEEEDRIQSSANLEPMLQHVILDMGAVGSIDTSGIGMLQEVRKFIQLRDLKLVLANPGNEVIKKMYLSKTIEDFGEESMYPTVADAVRHCTQKLQINKPPSVQADAEVNQI